Protein 2MPK (pdb70)

Organism: Saprolegnia monoica (NCBI:txid37553)

B-factor: mean 38.03, std 23.0, range [0.01, 75.44]

CATH classification: 1.20.58.80

Structure (mmCIF, N/CA/C/O backbone):
data_2MPK
#
_entry.id   2MPK
#
loop_
_atom_site.group_PDB
_atom_site.id
_atom_site.type_symbol
_atom_site.label_atom_id
_atom_site.label_alt_id
_atom_site.label_comp_id
_atom_site.label_asym_id
_atom_site.label_entity_id
_atom_site.label_seq_id
_atom_site.pdbx_PDB_ins_code
_atom_site.Cartn_x
_atom_site.Cartn_y
_atom_site.Cartn_z
_atom_site.occupancy
_atom_site.B_iso_or_equiv
_atom_site.auth_seq_id
_atom_site.auth_comp_id
_atom_site.auth_asym_id
_atom_site.auth_atom_id
_atom_site.pdbx_PDB_model_num
ATOM 1 N N . MET A 1 1 ? 1.329 0.000 0.000 1.00 0.00 1 MET A N 1
ATOM 2 C CA . MET A 1 1 ? 2.093 -0.001 -1.242 1.00 52.33 1 MET A CA 1
ATOM 3 C C . MET A 1 1 ? 2.008 -1.359 -1.932 1.00 10.31 1 MET A C 1
ATOM 4 O O . MET A 1 1 ? 1.662 -1.447 -3.109 1.00 64.22 1 MET A O 1
ATOM 18 N N . GLY A 1 2 ? 2.326 -2.415 -1.190 1.00 63.30 2 GLY A N 1
ATOM 19 C CA . GLY A 1 2 ? 2.280 -3.754 -1.748 1.00 31.33 2 GLY A CA 1
ATOM 20 C C . GLY A 1 2 ? 3.558 -4.124 -2.474 1.00 72.40 2 GLY A C 1
ATOM 21 O O . GLY A 1 2 ? 3.564 -4.284 -3.695 1.00 52.53 2 GLY A O 1
ATOM 25 N N . THR A 1 3 ? 4.646 -4.261 -1.722 1.00 51.33 3 THR A N 1
ATOM 26 C CA . THR A 1 3 ? 5.936 -4.611 -2.302 1.00 23.31 3 THR A CA 1
ATOM 27 C C . THR A 1 3 ? 6.836 -5.286 -1.273 1.00 2.21 3 THR A C 1
ATOM 28 O O . THR A 1 3 ? 6.754 -4.997 -0.079 1.00 4.42 3 THR A O 1
ATOM 39 N N . ILE A 1 4 ? 7.694 -6.185 -1.743 1.00 43.20 4 ILE A N 1
ATOM 40 C CA . ILE A 1 4 ? 8.611 -6.899 -0.863 1.00 12.43 4 ILE A CA 1
ATOM 41 C C . ILE A 1 4 ? 9.389 -5.931 0.023 1.00 54.24 4 ILE A C 1
ATOM 42 O O . ILE A 1 4 ? 9.585 -6.182 1.212 1.00 64.44 4 ILE A O 1
ATOM 58 N N . ASP A 1 5 ? 9.827 -4.823 -0.565 1.00 11.35 5 ASP A N 1
ATOM 59 C CA . ASP A 1 5 ? 10.581 -3.814 0.171 1.00 31.53 5 ASP A CA 1
ATOM 60 C C . ASP A 1 5 ? 9.831 -3.385 1.428 1.00 13.22 5 ASP A C 1
ATOM 61 O O . ASP A 1 5 ? 10.441 -3.009 2.429 1.00 11.03 5 ASP A O 1
ATOM 70 N N . ASP A 1 6 ? 8.505 -3.442 1.368 1.00 31.02 6 ASP A N 1
ATOM 71 C CA . ASP A 1 6 ? 7.671 -3.059 2.501 1.00 11.24 6 ASP A CA 1
ATOM 72 C C . ASP A 1 6 ? 7.907 -3.987 3.688 1.00 20.45 6 ASP A C 1
ATOM 73 O O . ASP A 1 6 ? 7.906 -3.552 4.839 1.00 30.15 6 ASP A O 1
ATOM 82 N N . ALA A 1 7 ? 8.108 -5.269 3.400 1.00 61.02 7 ALA A N 1
ATOM 83 C CA . ALA A 1 7 ? 8.346 -6.259 4.443 1.00 43.20 7 ALA A CA 1
ATOM 84 C C . ALA A 1 7 ? 9.614 -5.937 5.226 1.00 4.31 7 ALA A C 1
ATOM 85 O O . ALA A 1 7 ? 9.644 -6.048 6.452 1.00 43.01 7 ALA A O 1
ATOM 92 N N . PHE A 1 8 ? 10.661 -5.538 4.511 1.00 52.54 8 PHE A N 1
ATOM 93 C CA . PHE A 1 8 ? 11.933 -5.201 5.139 1.00 51.20 8 PHE A CA 1
ATOM 94 C C . PHE A 1 8 ? 11.830 -3.885 5.905 1.00 51.03 8 PHE A C 1
ATOM 95 O O . PHE A 1 8 ? 12.493 -3.694 6.924 1.00 65.01 8 PHE A O 1
ATOM 112 N N . ARG A 1 9 ? 10.994 -2.981 5.405 1.00 13.34 9 ARG A N 1
ATOM 113 C CA . ARG A 1 9 ? 10.805 -1.682 6.041 1.00 75.15 9 ARG A CA 1
ATOM 114 C C . ARG A 1 9 ? 9.918 -1.805 7.276 1.00 34.21 9 ARG A C 1
ATOM 115 O O . ARG A 1 9 ? 10.074 -1.058 8.241 1.00 31.34 9 ARG A O 1
ATOM 136 N N . ALA A 1 10 ? 8.986 -2.753 7.238 1.00 43.44 10 ALA A N 1
ATOM 137 C CA . ALA A 1 10 ? 8.076 -2.974 8.354 1.00 73.41 10 ALA A CA 1
ATOM 138 C C . ALA A 1 10 ? 8.777 -3.697 9.499 1.00 31.20 10 ALA A C 1
ATOM 139 O O . ALA A 1 10 ? 8.390 -3.561 10.660 1.00 24.33 10 ALA A O 1
ATOM 146 N N . ILE A 1 11 ? 9.808 -4.465 9.164 1.00 21.44 11 ILE A N 1
ATOM 147 C CA . ILE A 1 11 ? 10.563 -5.209 10.165 1.00 13.05 11 ILE A CA 1
ATOM 148 C C . ILE A 1 11 ? 10.998 -4.302 11.311 1.00 1.04 11 ILE A C 1
ATOM 149 O O . ILE A 1 11 ? 11.159 -4.752 12.445 1.00 21.40 11 ILE A O 1
ATOM 165 N N . GLU A 1 12 ? 11.185 -3.021 11.007 1.00 20.41 12 GLU A N 1
ATOM 166 C CA . GLU A 1 12 ? 11.601 -2.051 12.013 1.00 52.22 12 GLU A CA 1
ATOM 167 C C . GLU A 1 12 ? 10.553 -1.928 13.116 1.00 44.43 12 GLU A C 1
ATOM 168 O O . GLU A 1 12 ? 10.889 -1.813 14.295 1.00 73.52 12 GLU A O 1
ATOM 180 N N . ARG A 1 13 ? 9.284 -1.951 12.723 1.00 31.13 13 ARG A N 1
ATOM 181 C CA . ARG A 1 13 ? 8.187 -1.840 13.677 1.00 21.34 13 ARG A CA 1
ATOM 182 C C . ARG A 1 13 ? 8.113 -3.078 14.567 1.00 4.21 13 ARG A C 1
ATOM 183 O O . ARG A 1 13 ? 7.667 -3.006 15.711 1.00 14.25 13 ARG A O 1
ATOM 204 N N . ALA A 1 14 ? 8.554 -4.212 14.032 1.00 4.35 14 ALA A N 1
ATOM 205 C CA . ALA A 1 14 ? 8.540 -5.464 14.778 1.00 72.20 14 ALA A CA 1
ATOM 206 C C . ALA A 1 14 ? 9.509 -5.414 15.954 1.00 32.23 14 ALA A C 1
ATOM 207 O O . ALA A 1 14 ? 9.143 -5.734 17.086 1.00 61.13 14 ALA A O 1
ATOM 214 N N . ILE A 1 15 ? 10.745 -5.012 15.680 1.00 41.13 15 ILE A N 1
ATOM 215 C CA . ILE A 1 15 ? 11.766 -4.920 16.716 1.00 31.11 15 ILE A CA 1
ATOM 216 C C . ILE A 1 15 ? 11.539 -3.702 17.605 1.00 40.11 15 ILE A C 1
ATOM 217 O O . ILE A 1 15 ? 11.781 -3.748 18.811 1.00 70.24 15 ILE A O 1
ATOM 233 N N . GLN A 1 16 ? 11.071 -2.614 17.001 1.00 65.33 16 GLN A N 1
ATOM 234 C CA . GLN A 1 16 ? 10.811 -1.384 17.738 1.00 13.22 16 GLN A CA 1
ATOM 235 C C . GLN A 1 16 ? 9.716 -1.595 18.779 1.00 50.41 16 GLN A C 1
ATOM 236 O O . GLN A 1 16 ? 9.634 -0.862 19.765 1.00 72.35 16 GLN A O 1
ATOM 250 N N . ALA A 1 17 ? 8.877 -2.600 18.552 1.00 13.15 17 ALA A N 1
ATOM 251 C CA . ALA A 1 17 ? 7.788 -2.908 19.471 1.00 10.14 17 ALA A CA 1
ATOM 252 C C . ALA A 1 17 ? 8.321 -3.259 20.856 1.00 1.02 17 ALA A C 1
ATOM 253 O O . ALA A 1 17 ? 7.940 -2.645 21.852 1.00 54.43 17 ALA A O 1
ATOM 260 N N . GLU A 1 18 ? 9.204 -4.251 20.911 1.00 23.03 18 GLU A N 1
ATOM 261 C CA . GLU A 1 18 ? 9.788 -4.684 22.176 1.00 51.04 18 GLU A CA 1
ATOM 262 C C . GLU A 1 18 ? 8.706 -5.165 23.138 1.00 72.53 18 GLU A C 1
ATOM 263 O O . GLU A 1 18 ? 8.600 -4.680 24.263 1.00 4.11 18 GLU A O 1
ATOM 275 N N . ASN A 1 19 ? 7.903 -6.123 22.685 1.00 24.50 19 ASN A N 1
ATOM 276 C CA . ASN A 1 19 ? 6.828 -6.671 23.505 1.00 42.55 19 ASN A CA 1
ATOM 277 C C . ASN A 1 19 ? 6.372 -8.024 22.970 1.00 75.44 19 ASN A C 1
ATOM 278 O O . ASN A 1 19 ? 6.841 -8.481 21.928 1.00 24.43 19 ASN A O 1
ATOM 289 N N . GLU A 1 20 ? 5.452 -8.660 23.690 1.00 43.21 20 GLU A N 1
ATOM 290 C CA . GLU A 1 20 ? 4.933 -9.961 23.287 1.00 33.42 20 GLU A CA 1
ATOM 291 C C . GLU A 1 20 ? 3.451 -9.870 22.933 1.00 43.34 20 GLU A C 1
ATOM 292 O O . GLU A 1 20 ? 2.599 -9.733 23.809 1.00 22.54 20 GLU A O 1
ATOM 304 N N . GLY A 1 21 ? 3.153 -9.945 21.639 1.00 34.00 21 GLY A N 1
ATOM 305 C CA . GLY A 1 21 ? 1.775 -9.868 21.190 1.00 34.13 21 GLY A CA 1
ATOM 306 C C . GLY A 1 21 ? 1.597 -10.378 19.774 1.00 72.20 21 GLY A C 1
ATOM 307 O O . GLY A 1 21 ? 2.199 -11.380 19.388 1.00 72.32 21 GLY A O 1
ATOM 311 N N . ARG A 1 22 ? 0.767 -9.689 18.998 1.00 11.42 22 ARG A N 1
ATOM 312 C CA . ARG A 1 22 ? 0.509 -10.080 17.617 1.00 3.55 22 ARG A CA 1
ATOM 313 C C . ARG A 1 22 ? 1.803 -10.104 16.809 1.00 61.01 22 ARG A C 1
ATOM 314 O O . ARG A 1 22 ? 1.877 -10.738 15.756 1.00 22.11 22 ARG A O 1
ATOM 335 N N . TYR A 1 23 ? 2.820 -9.410 17.308 1.00 55.41 23 TYR A N 1
ATOM 336 C CA . TYR A 1 23 ? 4.109 -9.349 16.631 1.00 64.12 23 TYR A CA 1
ATOM 337 C C . TYR A 1 23 ? 4.581 -10.744 16.232 1.00 24.13 23 TYR A C 1
ATOM 338 O O . TYR A 1 23 ? 5.309 -10.909 15.253 1.00 25.13 23 TYR A O 1
ATOM 356 N N . ARG A 1 24 ? 4.161 -11.745 16.998 1.00 35.32 24 ARG A N 1
ATOM 357 C CA . ARG A 1 24 ? 4.540 -13.127 16.727 1.00 53.44 24 ARG A CA 1
ATOM 358 C C . ARG A 1 24 ? 3.923 -13.612 15.418 1.00 22.40 24 ARG A C 1
ATOM 359 O O . ARG A 1 24 ? 4.595 -14.239 14.600 1.00 45.34 24 ARG A O 1
ATOM 380 N N . GLU A 1 25 ? 2.640 -13.319 15.229 1.00 24.03 25 GLU A N 1
ATOM 381 C CA . GLU A 1 25 ? 1.934 -13.728 14.021 1.00 51.51 25 GLU A CA 1
ATOM 382 C C . GLU A 1 25 ? 2.307 -12.831 12.843 1.00 30.53 25 GLU A C 1
ATOM 383 O O . GLU A 1 25 ? 2.167 -13.221 11.685 1.00 70.15 25 GLU A O 1
ATOM 395 N N . ALA A 1 26 ? 2.782 -11.629 13.150 1.00 50.31 26 ALA A N 1
ATOM 396 C CA . ALA A 1 26 ? 3.177 -10.678 12.118 1.00 14.53 26 ALA A CA 1
ATOM 397 C C . ALA A 1 26 ? 4.342 -11.214 11.294 1.00 4.53 26 ALA A C 1
ATOM 398 O O . ALA A 1 26 ? 4.421 -10.982 10.087 1.00 31.30 26 ALA A O 1
ATOM 405 N N . LEU A 1 27 ? 5.247 -11.930 11.953 1.00 15.34 27 LEU A N 1
ATOM 406 C CA . LEU A 1 27 ? 6.410 -12.499 11.281 1.00 12.55 27 LEU A CA 1
ATOM 407 C C . LEU A 1 27 ? 5.985 -13.407 10.133 1.00 74.44 27 LEU A C 1
ATOM 408 O O . LEU A 1 27 ? 6.635 -13.451 9.088 1.00 74.31 27 LEU A O 1
ATOM 424 N N . LYS A 1 28 ? 4.888 -14.131 10.332 1.00 51.40 28 LYS A N 1
ATOM 425 C CA . LYS A 1 28 ? 4.372 -15.036 9.312 1.00 24.54 28 LYS A CA 1
ATOM 426 C C . LYS A 1 28 ? 4.231 -14.323 7.972 1.00 44.14 28 LYS A C 1
ATOM 427 O O . LYS A 1 28 ? 4.464 -14.912 6.916 1.00 61.42 28 LYS A O 1
ATOM 446 N N . HIS A 1 29 ? 3.850 -13.050 8.021 1.00 64.32 29 HIS A N 1
ATOM 447 C CA . HIS A 1 29 ? 3.681 -12.256 6.809 1.00 13.34 29 HIS A CA 1
ATOM 448 C C . HIS A 1 29 ? 5.002 -12.120 6.059 1.00 4.23 29 HIS A C 1
ATOM 449 O O . HIS A 1 29 ? 5.037 -12.164 4.829 1.00 23.24 29 HIS A O 1
ATOM 463 N N . PHE A 1 30 ? 6.088 -11.953 6.808 1.00 74.20 30 PHE A N 1
ATOM 464 C CA . PHE A 1 30 ? 7.411 -11.809 6.214 1.00 45.12 30 PHE A CA 1
ATOM 465 C C . PHE A 1 30 ? 7.858 -13.112 5.558 1.00 25.33 30 PHE A C 1
ATOM 466 O O . PHE A 1 30 ? 8.414 -13.109 4.459 1.00 75.34 30 PHE A O 1
ATOM 483 N N . LEU A 1 31 ? 7.613 -14.225 6.241 1.00 23.11 31 LEU A N 1
ATOM 484 C CA . LEU A 1 31 ? 7.990 -15.537 5.727 1.00 65.23 31 LEU A CA 1
ATOM 485 C C . LEU A 1 31 ? 7.328 -15.805 4.379 1.00 15.13 31 LEU A C 1
ATOM 486 O O . LEU A 1 31 ? 7.875 -16.517 3.537 1.00 4.43 31 LEU A O 1
ATOM 502 N N . ASP A 1 32 ? 6.147 -15.229 4.182 1.00 41.31 32 ASP A N 1
ATOM 503 C CA . ASP A 1 32 ? 5.410 -15.402 2.935 1.00 25.23 32 ASP A CA 1
ATOM 504 C C . ASP A 1 32 ? 6.171 -14.786 1.765 1.00 74.43 32 ASP A C 1
ATOM 505 O O . ASP A 1 32 ? 6.188 -15.337 0.665 1.00 42.45 32 ASP A O 1
ATOM 514 N N . GLY A 1 33 ? 6.797 -13.640 2.010 1.00 4.41 33 GLY A N 1
ATOM 515 C CA . GLY A 1 33 ? 7.549 -12.967 0.967 1.00 63.33 33 GLY A CA 1
ATOM 516 C C . GLY A 1 33 ? 8.766 -13.758 0.528 1.00 41.40 33 GLY A C 1
ATOM 517 O O . GLY A 1 33 ? 9.228 -13.622 -0.604 1.00 73.43 33 GLY A O 1
ATOM 521 N N . GLY A 1 34 ? 9.289 -14.585 1.428 1.00 33.21 34 GLY A N 1
ATOM 522 C CA . GLY A 1 34 ? 10.456 -15.387 1.109 1.00 11.54 34 GLY A CA 1
ATOM 523 C C . GLY A 1 34 ? 10.249 -16.249 -0.120 1.00 31.34 34 GLY A C 1
ATOM 524 O O . GLY A 1 34 ? 11.200 -16.557 -0.837 1.00 4.52 34 GLY A O 1
ATOM 528 N N . GLU A 1 35 ? 9.002 -16.642 -0.362 1.00 62.10 35 GLU A N 1
ATOM 529 C CA . GLU A 1 35 ? 8.675 -17.477 -1.512 1.00 21.12 35 GLU A CA 1
ATOM 530 C C . GLU A 1 35 ? 8.737 -16.670 -2.805 1.00 70.05 35 GLU A C 1
ATOM 531 O O . GLU A 1 35 ? 8.815 -17.233 -3.897 1.00 41.31 35 GLU A O 1
ATOM 543 N N . MET A 1 36 ? 8.701 -15.348 -2.674 1.00 32.15 36 MET A N 1
ATOM 544 C CA . MET A 1 36 ? 8.753 -14.463 -3.832 1.00 24.25 36 MET A CA 1
ATOM 545 C C . MET A 1 36 ? 10.140 -14.482 -4.468 1.00 13.04 36 MET A C 1
ATOM 546 O O . MET A 1 36 ? 10.273 -14.396 -5.689 1.00 25.14 36 MET A O 1
ATOM 560 N N . ILE A 1 37 ? 11.167 -14.594 -3.633 1.00 23.42 37 ILE A N 1
ATOM 561 C CA . ILE A 1 37 ? 12.543 -14.625 -4.115 1.00 34.03 37 ILE A CA 1
ATOM 562 C C . ILE A 1 37 ? 12.913 -16.011 -4.633 1.00 54.41 37 ILE A C 1
ATOM 563 O O . ILE A 1 37 ? 13.794 -16.153 -5.480 1.00 62.35 37 ILE A O 1
ATOM 579 N N . VAL A 1 38 ? 12.232 -17.030 -4.119 1.00 75.04 38 VAL A N 1
ATOM 580 C CA . VAL A 1 38 ? 12.486 -18.405 -4.532 1.00 41.03 38 VAL A CA 1
ATOM 581 C C . VAL A 1 38 ? 11.904 -18.681 -5.914 1.00 51.41 38 VAL A C 1
ATOM 582 O O . VAL A 1 38 ? 12.589 -19.197 -6.798 1.00 31.24 38 VAL A O 1
ATOM 595 N N . THR A 1 39 ? 10.634 -18.332 -6.095 1.00 52.05 39 THR A N 1
ATOM 596 C CA . THR A 1 39 ? 9.958 -18.542 -7.370 1.00 21.05 39 THR A CA 1
ATOM 597 C C . THR A 1 39 ? 10.786 -17.998 -8.528 1.00 5.34 39 THR A C 1
ATOM 598 O O . THR A 1 39 ? 10.821 -18.585 -9.609 1.00 13.15 39 THR A O 1
ATOM 609 N N . ALA A 1 40 ? 11.454 -16.872 -8.294 1.00 74.21 40 ALA A N 1
ATOM 610 C CA . ALA A 1 40 ? 12.284 -16.250 -9.318 1.00 24.34 40 ALA A CA 1
ATOM 611 C C . ALA A 1 40 ? 13.476 -17.134 -9.669 1.00 61.44 40 ALA A C 1
ATOM 612 O O . ALA A 1 40 ? 13.876 -17.221 -10.830 1.00 52.41 40 ALA A O 1
ATOM 619 N N . ALA A 1 41 ? 14.040 -17.789 -8.659 1.00 72.15 41 ALA A N 1
ATOM 620 C CA . ALA A 1 41 ? 15.185 -18.668 -8.863 1.00 10.41 41 ALA A CA 1
ATOM 621 C C . ALA A 1 41 ? 14.762 -19.980 -9.515 1.00 15.45 41 ALA A C 1
ATOM 622 O O . ALA A 1 41 ? 15.440 -20.487 -10.407 1.00 3.14 41 ALA A O 1
ATOM 629 N N . GLU A 1 42 ? 13.636 -20.524 -9.062 1.00 41.30 42 GLU A N 1
ATOM 630 C CA . GLU A 1 42 ? 13.124 -21.778 -9.601 1.00 62.12 42 GLU A CA 1
ATOM 631 C C . GLU A 1 42 ? 12.791 -21.637 -11.084 1.00 22.43 42 GLU A C 1
ATOM 632 O O . GLU A 1 42 ? 13.224 -22.443 -11.908 1.00 41.45 42 GLU A O 1
ATOM 644 N N . LYS A 1 43 ? 12.018 -20.609 -11.415 1.00 43.24 43 LYS A N 1
ATOM 645 C CA . LYS A 1 43 ? 11.626 -20.360 -12.798 1.00 4.04 43 LYS A CA 1
ATOM 646 C C . LYS A 1 43 ? 12.853 -20.189 -13.689 1.00 34.05 43 LYS A C 1
ATOM 647 O O . LYS A 1 43 ? 12.786 -20.403 -14.898 1.00 71.14 43 LYS A O 1
ATOM 666 N N . GLU A 1 44 ? 13.971 -19.804 -13.081 1.00 53.44 44 GLU A N 1
ATOM 667 C CA . GLU A 1 44 ? 15.211 -19.605 -13.821 1.00 65.22 44 GLU A CA 1
ATOM 668 C C . GLU A 1 44 ? 16.185 -20.753 -13.570 1.00 35.45 44 GLU A C 1
ATOM 669 O O . GLU A 1 44 ? 15.822 -21.770 -12.979 1.00 32.13 44 GLU A O 1
ATOM 681 N N . ALA A 1 45 ? 17.422 -20.583 -14.023 1.00 50.31 45 ALA A N 1
ATOM 682 C CA . ALA A 1 45 ? 18.448 -21.603 -13.846 1.00 51.14 45 ALA A CA 1
ATOM 683 C C . ALA A 1 45 ? 19.827 -21.063 -14.208 1.00 43.22 45 ALA A C 1
ATOM 684 O O . ALA A 1 45 ? 20.728 -21.024 -13.370 1.00 44.55 45 ALA A O 1
ATOM 691 N N . SER A 1 46 ? 19.985 -20.648 -15.461 1.00 65.11 46 SER A N 1
ATOM 692 C CA . SER A 1 46 ? 21.257 -20.114 -15.935 1.00 21.41 46 SER A CA 1
ATOM 693 C C . SER A 1 46 ? 21.406 -18.645 -15.551 1.00 63.24 46 SER A C 1
ATOM 694 O O . SER A 1 46 ? 21.599 -17.786 -16.411 1.00 4.33 46 SER A O 1
ATOM 702 N N . GLN A 1 47 ? 21.315 -18.366 -14.255 1.00 60.41 47 GLN A N 1
ATOM 703 C CA . GLN A 1 47 ? 21.439 -17.001 -13.757 1.00 70.53 47 GLN A CA 1
ATOM 704 C C . GLN A 1 47 ? 22.368 -16.945 -12.549 1.00 71.01 47 GLN A C 1
ATOM 705 O O . GLN A 1 47 ? 22.215 -17.712 -11.598 1.00 54.20 47 GLN A O 1
ATOM 719 N N . LYS A 1 48 ? 23.332 -16.032 -12.593 1.00 24.23 48 LYS A N 1
ATOM 720 C CA . LYS A 1 48 ? 24.287 -15.874 -11.502 1.00 13.13 48 LYS A CA 1
ATOM 721 C C . LYS A 1 48 ? 23.600 -15.331 -10.253 1.00 10.23 48 LYS A C 1
ATOM 722 O O . LYS A 1 48 ? 23.952 -15.695 -9.131 1.00 12.14 48 LYS A O 1
ATOM 741 N N . VAL A 1 49 ? 22.617 -14.459 -10.455 1.00 4.41 49 VAL A N 1
ATOM 742 C CA . VAL A 1 49 ? 21.879 -13.867 -9.345 1.00 64.50 49 VAL A CA 1
ATOM 743 C C . VAL A 1 49 ? 20.939 -14.884 -8.707 1.00 51.32 49 VAL A C 1
ATOM 744 O O . VAL A 1 49 ? 20.670 -14.828 -7.507 1.00 62.21 49 VAL A O 1
ATOM 757 N N . ARG A 1 50 ? 20.442 -15.812 -9.518 1.00 54.11 50 ARG A N 1
ATOM 758 C CA . ARG A 1 50 ? 19.530 -16.841 -9.033 1.00 60.11 50 ARG A CA 1
ATOM 759 C C . ARG A 1 50 ? 20.096 -17.529 -7.795 1.00 24.34 50 ARG A C 1
ATOM 760 O O . ARG A 1 50 ? 19.353 -17.922 -6.896 1.00 43.51 50 ARG A O 1
ATOM 781 N N . ASN A 1 51 ? 21.417 -17.673 -7.755 1.00 41.45 51 ASN A N 1
ATOM 782 C CA . ASN A 1 51 ? 22.083 -18.314 -6.628 1.00 22.40 51 ASN A CA 1
ATOM 783 C C . ASN A 1 51 ? 22.046 -17.420 -5.393 1.00 12.42 51 ASN A C 1
ATOM 784 O O . ASN A 1 51 ? 21.927 -17.903 -4.266 1.00 3.31 51 ASN A O 1
ATOM 795 N N . LEU A 1 52 ? 22.147 -16.113 -5.612 1.00 61.43 52 LEU A N 1
ATOM 796 C CA . LEU A 1 52 ? 22.124 -15.150 -4.517 1.00 42.45 52 LEU A CA 1
ATOM 797 C C . LEU A 1 52 ? 20.700 -14.925 -4.020 1.00 0.43 52 LEU A C 1
ATOM 798 O O . LEU A 1 52 ? 20.474 -14.705 -2.829 1.00 25.32 52 LEU A O 1
ATOM 814 N N . LEU A 1 53 ? 19.742 -14.982 -4.938 1.00 71.51 53 LEU A N 1
ATOM 815 C CA . LEU A 1 53 ? 18.338 -14.787 -4.593 1.00 21.45 53 LEU A CA 1
ATOM 816 C C . LEU A 1 53 ? 17.876 -15.833 -3.582 1.00 54.44 53 LEU A C 1
ATOM 817 O O . LEU A 1 53 ? 17.136 -15.523 -2.647 1.00 72.34 53 LEU A O 1
ATOM 833 N N . LEU A 1 54 ? 18.318 -17.070 -3.775 1.00 74.35 54 LEU A N 1
ATOM 834 C CA . LEU A 1 54 ? 17.951 -18.162 -2.880 1.00 21.02 54 LEU A CA 1
ATOM 835 C C . LEU A 1 54 ? 18.737 -18.083 -1.575 1.00 12.22 54 LEU A C 1
ATOM 836 O O . LEU A 1 54 ? 18.160 -18.122 -0.487 1.00 62.24 54 LEU A O 1
ATOM 852 N N . HIS A 1 55 ? 20.056 -17.969 -1.690 1.00 42.23 55 HIS A N 1
ATOM 853 C CA . HIS A 1 55 ? 20.921 -17.881 -0.519 1.00 43.13 55 HIS A CA 1
ATOM 854 C C . HIS A 1 55 ? 20.505 -16.719 0.378 1.00 73.40 55 HIS A C 1
ATOM 855 O O . HIS A 1 55 ? 20.398 -16.868 1.595 1.00 23.55 55 HIS A O 1
ATOM 869 N N . LYS A 1 56 ? 20.271 -15.562 -0.231 1.00 52.12 56 LYS A N 1
ATOM 870 C CA . LYS A 1 56 ? 19.865 -14.374 0.511 1.00 24.32 56 LYS A CA 1
ATOM 871 C C . LYS A 1 56 ? 18.439 -14.519 1.033 1.00 24.31 56 LYS A C 1
ATOM 872 O O . LYS A 1 56 ? 18.089 -13.962 2.072 1.00 13.41 56 LYS A O 1
ATOM 891 N N . GLY A 1 57 ? 17.621 -15.273 0.305 1.00 22.52 57 GLY A N 1
ATOM 892 C CA . GLY A 1 57 ? 16.243 -15.479 0.712 1.00 64.02 57 GLY A CA 1
ATOM 893 C C . GLY A 1 57 ? 16.128 -16.343 1.952 1.00 14.31 57 GLY A C 1
ATOM 894 O O . GLY A 1 57 ? 15.454 -15.974 2.915 1.00 42.25 57 GLY A O 1
ATOM 898 N N . LYS A 1 58 ? 16.785 -17.497 1.930 1.00 34.44 58 LYS A N 1
ATOM 899 C CA . LYS A 1 58 ? 16.753 -18.418 3.061 1.00 11.40 58 LYS A CA 1
ATOM 900 C C . LYS A 1 58 ? 17.412 -17.795 4.288 1.00 65.44 58 LYS A C 1
ATOM 901 O O . LYS A 1 58 ? 17.126 -18.182 5.420 1.00 23.31 58 LYS A O 1
ATOM 920 N N . GLU A 1 59 ? 18.295 -16.829 4.053 1.00 31.14 59 GLU A N 1
ATOM 921 C CA . GLU A 1 59 ? 18.994 -16.154 5.141 1.00 53.35 59 GLU A CA 1
ATOM 922 C C . GLU A 1 59 ? 18.100 -15.101 5.790 1.00 4.23 59 GLU A C 1
ATOM 923 O O . GLU A 1 59 ? 17.794 -15.179 6.980 1.00 2.12 59 GLU A O 1
ATOM 935 N N . VAL A 1 60 ? 17.686 -14.116 5.000 1.00 11.51 60 VAL A N 1
ATOM 936 C CA . VAL A 1 60 ? 16.828 -13.047 5.497 1.00 54.21 60 VAL A CA 1
ATOM 937 C C . VAL A 1 60 ? 15.612 -13.611 6.224 1.00 61.13 60 VAL A C 1
ATOM 938 O O . VAL A 1 60 ? 15.093 -12.998 7.158 1.00 43.04 60 VAL A O 1
ATOM 951 N N . LEU A 1 61 ? 15.162 -14.783 5.790 1.00 70.21 61 LEU A N 1
ATOM 952 C CA . LEU A 1 61 ? 14.006 -15.432 6.400 1.00 65.34 61 LEU A CA 1
ATOM 953 C C . LEU A 1 61 ? 14.316 -15.865 7.829 1.00 23.01 61 LEU A C 1
ATOM 954 O O . LEU A 1 61 ? 13.486 -15.718 8.725 1.00 22.14 61 LEU A O 1
ATOM 970 N N . GLU A 1 62 ? 15.517 -16.397 8.034 1.00 44.12 62 GLU A N 1
ATOM 971 C CA . GLU A 1 62 ? 15.937 -16.849 9.355 1.00 34.31 62 GLU A CA 1
ATOM 972 C C . GLU A 1 62 ? 16.430 -15.678 10.200 1.00 61.30 62 GLU A C 1
ATOM 973 O O . GLU A 1 62 ? 16.355 -15.710 11.428 1.00 35.22 62 GLU A O 1
ATOM 985 N N . TRP A 1 63 ? 16.935 -14.647 9.533 1.00 63.12 63 TRP A N 1
ATOM 986 C CA . TRP A 1 63 ? 17.442 -13.466 10.222 1.00 41.42 63 TRP A CA 1
ATOM 987 C C . TRP A 1 63 ? 16.296 -12.591 10.717 1.00 12.05 63 TRP A C 1
ATOM 988 O O . TRP A 1 63 ? 16.283 -12.165 11.872 1.00 51.53 63 TRP A O 1
ATOM 1009 N N . ALA A 1 64 ? 15.335 -12.328 9.838 1.00 51.30 64 ALA A N 1
ATOM 1010 C CA . ALA A 1 64 ? 14.183 -11.506 10.188 1.00 43.50 64 ALA A CA 1
ATOM 1011 C C . ALA A 1 64 ? 13.499 -12.027 11.447 1.00 3.54 64 ALA A C 1
ATOM 1012 O O . ALA A 1 64 ? 12.961 -11.252 12.238 1.00 44.34 64 ALA A O 1
ATOM 1019 N N . GLU A 1 65 ? 13.524 -13.344 11.627 1.00 54.51 65 GLU A N 1
ATOM 1020 C CA . GLU A 1 65 ? 12.904 -13.967 12.790 1.00 12.23 65 GLU A CA 1
ATOM 1021 C C . GLU A 1 65 ? 13.773 -13.786 14.032 1.00 74.22 65 GLU A C 1
ATOM 1022 O O . GLU A 1 65 ? 13.270 -13.750 15.155 1.00 33.14 65 GLU A O 1
ATOM 1034 N N . HIS A 1 66 ? 15.080 -13.674 13.821 1.00 42.14 66 HIS A N 1
ATOM 1035 C CA . HIS A 1 66 ? 16.020 -13.497 14.922 1.00 60.20 66 HIS A CA 1
ATOM 1036 C C . HIS A 1 66 ? 15.786 -12.165 15.627 1.00 1.42 66 HIS A C 1
ATOM 1037 O O . HIS A 1 66 ? 15.607 -12.118 16.845 1.00 2.20 66 HIS A O 1
ATOM 1051 N N . LEU A 1 67 ? 15.789 -11.084 14.855 1.00 5.31 67 LEU A N 1
ATOM 1052 C CA . LEU A 1 67 ? 15.578 -9.749 15.406 1.00 63.42 67 LEU A CA 1
ATOM 1053 C C . LEU A 1 67 ? 14.134 -9.572 15.864 1.00 43.41 67 LEU A C 1
ATOM 1054 O O . LEU A 1 67 ? 13.867 -8.897 16.858 1.00 74.23 67 LEU A O 1
ATOM 1070 N N . ALA A 1 68 ? 13.208 -10.183 15.133 1.00 33.13 68 ALA A N 1
ATOM 1071 C CA . ALA A 1 68 ? 11.791 -10.096 15.467 1.00 5.01 68 ALA A CA 1
ATOM 1072 C C . ALA A 1 68 ? 11.510 -10.715 16.832 1.00 0.31 68 ALA A C 1
ATOM 1073 O O . ALA A 1 68 ? 10.643 -10.246 17.568 1.00 33.25 68 ALA A O 1
ATOM 1080 N N . GLU A 1 69 ? 12.248 -11.77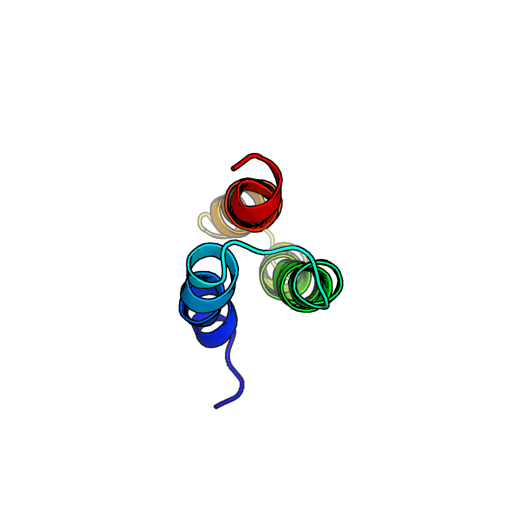0 17.162 1.00 4.32 69 GLU A N 1
ATOM 1081 C CA . GLU A 1 69 ? 12.076 -12.453 18.439 1.00 52.31 69 GLU A CA 1
ATOM 1082 C C . GLU A 1 69 ? 12.809 -11.714 19.555 1.00 42.13 69 GLU A C 1
ATOM 1083 O O . GLU A 1 69 ? 12.485 -11.867 20.732 1.00 32.03 69 GLU A O 1
ATOM 1095 N N . TRP A 1 70 ? 13.799 -10.914 19.175 1.00 12.21 70 TRP A N 1
ATOM 1096 C CA . TRP A 1 70 ? 14.579 -10.151 20.143 1.00 22.52 70 TRP A CA 1
ATOM 1097 C C . TRP A 1 70 ? 13.671 -9.489 21.174 1.00 63.33 70 TRP A C 1
ATOM 1098 O O . TRP A 1 70 ? 14.019 -9.396 22.351 1.00 33.54 70 TRP A O 1
ATOM 1119 N N . ILE A 1 71 ? 12.508 -9.031 20.724 1.00 42.04 71 ILE A N 1
ATOM 1120 C CA . ILE A 1 71 ? 11.551 -8.379 21.608 1.00 12.32 71 ILE A CA 1
ATOM 1121 C C . ILE A 1 71 ? 11.291 -9.220 22.853 1.00 21.12 71 ILE A C 1
ATOM 1122 O O . ILE A 1 71 ? 11.255 -8.702 23.970 1.00 54.40 71 ILE A O 1
ATOM 1138 N N . LEU A 1 72 ? 11.113 -10.521 22.654 1.00 33.44 72 LEU A N 1
ATOM 1139 C CA . LEU A 1 72 ? 10.858 -11.437 23.761 1.00 2.34 72 LEU A CA 1
ATOM 1140 C C . LEU A 1 72 ? 12.124 -11.666 24.580 1.00 24.23 72 LEU A C 1
ATOM 1141 O O . LEU A 1 72 ? 12.080 -11.713 25.809 1.00 12.21 72 LEU A O 1
ATOM 1157 N N . GLU A 1 73 ? 13.252 -11.807 23.890 1.00 1.44 73 GLU A N 1
ATOM 1158 C CA . GLU A 1 73 ? 14.531 -12.030 24.555 1.00 53.41 73 GLU A CA 1
ATOM 1159 C C . GLU A 1 73 ? 14.832 -10.909 25.546 1.00 53.44 73 GLU A C 1
ATOM 1160 O O . GLU A 1 73 ? 15.495 -11.124 26.561 1.00 53.41 73 GLU A O 1
ATOM 1172 N N . HIS A 1 74 ? 14.340 -9.711 25.243 1.00 61.32 74 HIS A N 1
ATOM 1173 C CA . HIS A 1 74 ? 14.556 -8.556 26.106 1.00 0.40 74 HIS A CA 1
ATOM 1174 C C . HIS A 1 74 ? 14.142 -8.865 27.542 1.00 53.35 74 HIS A C 1
ATOM 1175 O O . HIS A 1 74 ? 14.487 -8.132 28.469 1.00 51.52 74 HIS A O 1
ATOM 1189 N N . MET A 1 1 ? 3.655 -0.951 -3.406 1.00 31.05 1 MET A N 2
ATOM 1190 C CA . MET A 1 1 ? 3.472 -2.234 -2.738 1.00 33.44 1 MET A CA 2
ATOM 1191 C C . MET A 1 1 ? 3.663 -3.389 -3.716 1.00 53.22 1 MET A C 2
ATOM 1192 O O . MET A 1 1 ? 2.827 -3.620 -4.589 1.00 33.44 1 MET A O 2
ATOM 1206 N N . GLY A 1 2 ? 4.769 -4.110 -3.565 1.00 63.31 2 GLY A N 2
ATOM 1207 C CA . GLY A 1 2 ? 5.050 -5.231 -4.443 1.00 34.30 2 GLY A CA 2
ATOM 1208 C C . GLY A 1 2 ? 6.536 -5.450 -4.647 1.00 75.25 2 GLY A C 2
ATOM 1209 O O . GLY A 1 2 ? 6.991 -5.668 -5.771 1.00 14.10 2 GLY A O 2
ATOM 1213 N N . THR A 1 3 ? 7.296 -5.391 -3.559 1.00 23.12 3 THR A N 2
ATOM 1214 C CA . THR A 1 3 ? 8.740 -5.582 -3.624 1.00 13.52 3 THR A CA 2
ATOM 1215 C C . THR A 1 3 ? 9.292 -6.060 -2.286 1.00 30.10 3 THR A C 2
ATOM 1216 O O . THR A 1 3 ? 8.742 -5.748 -1.229 1.00 52.05 3 THR A O 2
ATOM 1227 N N . ILE A 1 4 ? 10.382 -6.818 -2.338 1.00 71.33 4 ILE A N 2
ATOM 1228 C CA . ILE A 1 4 ? 11.009 -7.338 -1.129 1.00 70.15 4 ILE A CA 2
ATOM 1229 C C . ILE A 1 4 ? 11.273 -6.222 -0.124 1.00 64.41 4 ILE A C 2
ATOM 1230 O O . ILE A 1 4 ? 11.158 -6.422 1.085 1.00 34.32 4 ILE A O 2
ATOM 1246 N N . ASP A 1 5 ? 11.627 -5.047 -0.632 1.00 63.34 5 ASP A N 2
ATOM 1247 C CA . ASP A 1 5 ? 11.905 -3.898 0.221 1.00 44.33 5 ASP A CA 2
ATOM 1248 C C . ASP A 1 5 ? 10.726 -3.608 1.144 1.00 52.15 5 ASP A C 2
ATOM 1249 O O . ASP A 1 5 ? 10.902 -3.103 2.252 1.00 11.24 5 ASP A O 2
ATOM 1258 N N . ASP A 1 6 ? 9.524 -3.930 0.678 1.00 41.32 6 ASP A N 2
ATOM 1259 C CA . ASP A 1 6 ? 8.315 -3.704 1.461 1.00 11.11 6 ASP A CA 2
ATOM 1260 C C . ASP A 1 6 ? 8.325 -4.548 2.732 1.00 41.02 6 ASP A C 2
ATOM 1261 O O . ASP A 1 6 ? 7.660 -4.218 3.713 1.00 4.34 6 ASP A O 2
ATOM 1270 N N . ALA A 1 7 ? 9.083 -5.639 2.705 1.00 31.40 7 ALA A N 2
ATOM 1271 C CA . ALA A 1 7 ? 9.180 -6.530 3.855 1.00 62.24 7 ALA A CA 2
ATOM 1272 C C . ALA A 1 7 ? 10.097 -5.947 4.925 1.00 63.54 7 ALA A C 2
ATOM 1273 O O . ALA A 1 7 ? 9.696 -5.779 6.076 1.00 33.42 7 ALA A O 2
ATOM 1280 N N . PHE A 1 8 ? 11.331 -5.642 4.537 1.00 1.51 8 PHE A N 2
ATOM 1281 C CA . PHE A 1 8 ? 12.306 -5.079 5.464 1.00 1.01 8 PHE A CA 2
ATOM 1282 C C . PHE A 1 8 ? 11.725 -3.875 6.200 1.00 22.00 8 PHE A C 2
ATOM 1283 O O . PHE A 1 8 ? 11.838 -3.767 7.421 1.00 5.41 8 PHE A O 2
ATOM 1300 N N . ARG A 1 9 ? 11.104 -2.973 5.448 1.00 52.32 9 ARG A N 2
ATOM 1301 C CA . ARG A 1 9 ? 10.507 -1.776 6.027 1.00 14.43 9 ARG A CA 2
ATOM 1302 C C . ARG A 1 9 ? 9.423 -2.143 7.037 1.00 52.23 9 ARG A C 2
ATOM 1303 O O . ARG A 1 9 ? 9.250 -1.466 8.050 1.00 74.21 9 ARG A O 2
ATOM 1324 N N . ALA A 1 10 ? 8.696 -3.218 6.752 1.00 71.23 10 ALA A N 2
ATOM 1325 C CA . ALA A 1 10 ? 7.630 -3.676 7.635 1.00 64.02 10 ALA A CA 2
ATOM 1326 C C . ALA A 1 10 ? 8.199 -4.283 8.913 1.00 63.23 10 ALA A C 2
ATOM 1327 O O . ALA A 1 10 ? 7.562 -4.245 9.966 1.00 64.31 10 ALA A O 2
ATOM 1334 N N . ILE A 1 11 ? 9.400 -4.843 8.813 1.00 43.25 11 ILE A N 2
ATOM 1335 C CA . ILE A 1 11 ? 10.054 -5.458 9.961 1.00 2.40 11 ILE A CA 2
ATOM 1336 C C . ILE A 1 11 ? 10.321 -4.431 11.057 1.00 52.25 11 ILE A C 2
ATOM 1337 O O . ILE A 1 11 ? 10.335 -4.763 12.241 1.00 23.02 11 ILE A O 2
ATOM 1353 N N . GLU A 1 12 ? 10.529 -3.182 10.651 1.00 5.05 12 GLU A N 2
ATOM 1354 C CA . GLU A 1 12 ? 10.794 -2.106 11.600 1.00 64.33 12 GLU A CA 2
ATOM 1355 C C . GLU A 1 12 ? 9.626 -1.932 12.565 1.00 14.11 12 GLU A C 2
ATOM 1356 O O . GLU A 1 12 ? 9.821 -1.662 13.750 1.00 33.24 12 GLU A O 2
ATOM 1368 N N . ARG A 1 13 ? 8.411 -2.087 12.049 1.00 70.24 13 ARG A N 2
ATOM 1369 C CA . ARG A 1 13 ? 7.210 -1.945 12.863 1.00 24.34 13 ARG A CA 2
ATOM 1370 C C . ARG A 1 13 ? 7.010 -3.168 13.754 1.00 73.24 13 ARG A C 2
ATOM 1371 O O . ARG A 1 13 ? 6.434 -3.072 14.837 1.00 51.02 13 ARG A O 2
ATOM 1392 N N . ALA A 1 14 ? 7.488 -4.317 13.288 1.00 24.42 14 ALA A N 2
ATOM 1393 C CA . ALA A 1 14 ? 7.363 -5.558 14.042 1.00 21.52 14 ALA A CA 2
ATOM 1394 C C . ALA A 1 14 ? 8.132 -5.482 15.357 1.00 63.23 14 ALA A C 2
ATOM 1395 O O . ALA A 1 14 ? 7.589 -5.774 16.422 1.00 32.44 14 ALA A O 2
ATOM 1402 N N . ILE A 1 15 ? 9.399 -5.089 15.274 1.00 53.02 15 ILE A N 2
ATOM 1403 C CA . ILE A 1 15 ? 10.242 -4.974 16.457 1.00 34.54 15 ILE A CA 2
ATOM 1404 C C . ILE A 1 15 ? 9.707 -3.912 17.412 1.00 21.53 15 ILE A C 2
ATOM 1405 O O . ILE A 1 15 ? 9.764 -4.075 18.631 1.00 44.12 15 ILE A O 2
ATOM 1421 N N . GLN A 1 16 ? 9.186 -2.827 16.850 1.00 42.14 16 GLN A N 2
ATOM 1422 C CA . GLN A 1 16 ? 8.640 -1.739 17.652 1.00 50.43 16 GLN A CA 2
ATOM 1423 C C . GLN A 1 16 ? 7.426 -2.205 18.447 1.00 35.35 16 GLN A C 2
ATOM 1424 O O . GLN A 1 16 ? 7.080 -1.619 19.473 1.00 42.44 16 GLN A O 2
ATOM 1438 N N . ALA A 1 17 ? 6.781 -3.264 17.968 1.00 62.12 17 ALA A N 2
ATOM 1439 C CA . ALA A 1 17 ? 5.606 -3.810 18.635 1.00 23.44 17 ALA A CA 2
ATOM 1440 C C . ALA A 1 17 ? 5.882 -4.062 20.114 1.00 42.30 17 ALA A C 2
ATOM 1441 O O . ALA A 1 17 ? 5.169 -3.559 20.981 1.00 0.35 17 ALA A O 2
ATOM 1448 N N . GLU A 1 18 ? 6.921 -4.843 20.393 1.00 33.31 18 GLU A N 2
ATOM 1449 C CA . GLU A 1 18 ? 7.289 -5.162 21.768 1.00 55.23 18 GLU A CA 2
ATOM 1450 C C . GLU A 1 18 ? 6.141 -5.863 22.489 1.00 2.04 18 GLU A C 2
ATOM 1451 O O . GLU A 1 18 ? 5.248 -5.215 23.033 1.00 72.11 18 GLU A O 2
ATOM 1463 N N . ASN A 1 19 ? 6.174 -7.192 22.489 1.00 52.30 19 ASN A N 2
ATOM 1464 C CA . ASN A 1 19 ? 5.137 -7.982 23.142 1.00 14.23 19 ASN A CA 2
ATOM 1465 C C . ASN A 1 19 ? 5.423 -9.474 23.007 1.00 25.13 19 ASN A C 2
ATOM 1466 O O . ASN A 1 19 ? 6.507 -9.871 22.580 1.00 30.23 19 ASN A O 2
ATOM 1477 N N . GLU A 1 20 ? 4.444 -10.295 23.374 1.00 62.11 20 GLU A N 2
ATOM 1478 C CA . GLU A 1 20 ? 4.592 -11.743 23.294 1.00 63.54 20 GLU A CA 2
ATOM 1479 C C . GLU A 1 20 ? 3.491 -12.356 22.434 1.00 74.25 20 GLU A C 2
ATOM 1480 O O . GLU A 1 20 ? 2.883 -13.359 22.806 1.00 55.31 20 GLU A O 2
ATOM 1492 N N . GLY A 1 21 ? 3.239 -11.744 21.280 1.00 61.40 21 GLY A N 2
ATOM 1493 C CA . GLY A 1 21 ? 2.211 -12.242 20.385 1.00 70.40 21 GLY A CA 2
ATOM 1494 C C . GLY A 1 21 ? 1.996 -11.338 19.188 1.00 45.41 21 GLY A C 2
ATOM 1495 O O . GLY A 1 21 ? 1.627 -11.802 18.109 1.00 44.40 21 GLY A O 2
ATOM 1499 N N . ARG A 1 22 ? 2.226 -10.043 19.378 1.00 4.42 22 ARG A N 2
ATOM 1500 C CA . ARG A 1 22 ? 2.053 -9.070 18.306 1.00 62.21 22 ARG A CA 2
ATOM 1501 C C . ARG A 1 22 ? 3.243 -9.096 17.351 1.00 3.33 22 ARG A C 2
ATOM 1502 O O . ARG A 1 22 ? 3.103 -8.817 16.160 1.00 32.41 22 ARG A O 2
ATOM 1523 N N . TYR A 1 23 ? 4.414 -9.431 17.882 1.00 12.44 23 TYR A N 2
ATOM 1524 C CA . TYR A 1 23 ? 5.629 -9.490 17.079 1.00 50.42 23 TYR A CA 2
ATOM 1525 C C . TYR A 1 23 ? 5.615 -10.706 16.158 1.00 31.13 23 TYR A C 2
ATOM 1526 O O . TYR A 1 23 ? 6.167 -10.673 15.059 1.00 44.14 23 TYR A O 2
ATOM 1544 N N . ARG A 1 24 ? 4.978 -11.779 16.616 1.00 24.13 24 ARG A N 2
ATOM 1545 C CA . ARG A 1 24 ? 4.892 -13.007 15.836 1.00 72.34 24 ARG A CA 2
ATOM 1546 C C . ARG A 1 24 ? 3.992 -12.815 14.618 1.00 23.30 24 ARG A C 2
ATOM 1547 O O . ARG A 1 24 ? 4.344 -13.210 13.507 1.00 41.42 24 ARG A O 2
ATOM 1568 N N . GLU A 1 25 ? 2.830 -12.208 14.837 1.00 44.51 25 GLU A N 2
ATOM 1569 C CA . GLU A 1 25 ? 1.881 -11.965 13.757 1.00 33.03 25 GLU A CA 2
ATOM 1570 C C . GLU A 1 25 ? 2.471 -11.020 12.715 1.00 4.31 25 GLU A C 2
ATOM 1571 O O . GLU A 1 25 ? 2.100 -11.061 11.543 1.00 55.12 25 GLU A O 2
ATOM 1583 N N . ALA A 1 26 ? 3.394 -10.168 13.152 1.00 34.42 26 ALA A N 2
ATOM 1584 C CA . ALA A 1 26 ? 4.037 -9.214 12.258 1.00 1.11 26 ALA A CA 2
ATOM 1585 C C . ALA A 1 26 ? 5.031 -9.910 11.335 1.00 60.31 26 ALA A C 2
ATOM 1586 O O . ALA A 1 26 ? 5.183 -9.534 10.172 1.00 40.30 26 ALA A O 2
ATOM 1593 N N . LEU A 1 27 ? 5.706 -10.927 11.859 1.00 22.04 27 LEU A N 2
ATOM 1594 C CA . LEU A 1 27 ? 6.687 -11.676 11.082 1.00 61.40 27 LEU A CA 2
ATOM 1595 C C . LEU A 1 27 ? 6.023 -12.384 9.905 1.00 44.22 27 LEU A C 2
ATOM 1596 O O . LEU A 1 27 ? 6.637 -12.574 8.854 1.00 21.25 27 LEU A O 2
ATOM 1612 N N . LYS A 1 28 ? 4.765 -12.770 10.086 1.00 0.32 28 LYS A N 2
ATOM 1613 C CA . LYS A 1 28 ? 4.015 -13.453 9.039 1.00 42.11 28 LYS A CA 2
ATOM 1614 C C . LYS A 1 28 ? 4.063 -12.665 7.733 1.00 32.35 28 LYS A C 2
ATOM 1615 O O . LYS A 1 28 ? 4.239 -13.238 6.657 1.00 0.25 28 LYS A O 2
ATOM 1634 N N . HIS A 1 29 ? 3.906 -11.349 7.835 1.00 21.35 29 HIS A N 2
ATOM 1635 C CA . HIS A 1 29 ? 3.934 -10.483 6.662 1.00 15.14 29 HIS A CA 2
ATOM 1636 C C . HIS A 1 29 ? 5.276 -10.582 5.945 1.00 64.21 29 HIS A C 2
ATOM 1637 O O . HIS A 1 29 ? 5.361 -10.380 4.733 1.00 10.55 29 HIS A O 2
ATOM 1651 N N . PHE A 1 30 ? 6.324 -10.894 6.701 1.00 71.43 30 PHE A N 2
ATOM 1652 C CA . PHE A 1 30 ? 7.663 -11.019 6.137 1.00 2.33 30 PHE A CA 2
ATOM 1653 C C . PHE A 1 30 ? 7.832 -12.359 5.427 1.00 2.41 30 PHE A C 2
ATOM 1654 O O . PHE A 1 30 ? 8.436 -12.435 4.356 1.00 53.20 30 PHE A O 2
ATOM 1671 N N . LEU A 1 31 ? 7.296 -13.413 6.031 1.00 32.21 31 LEU A N 2
ATOM 1672 C CA . LEU A 1 31 ? 7.387 -14.752 5.458 1.00 51.42 31 LEU A CA 2
ATOM 1673 C C . LEU A 1 31 ? 6.740 -14.798 4.077 1.00 1.22 31 LEU A C 2
ATOM 1674 O O . LEU A 1 31 ? 7.149 -15.575 3.215 1.00 63.22 31 LEU A O 2
ATOM 1690 N N . ASP A 1 32 ? 5.730 -13.959 3.875 1.00 60.14 32 ASP A N 2
ATOM 1691 C CA . ASP A 1 32 ? 5.028 -13.902 2.597 1.00 5.44 32 ASP A CA 2
ATOM 1692 C C . ASP A 1 32 ? 5.906 -13.265 1.524 1.00 55.12 32 ASP A C 2
ATOM 1693 O O . ASP A 1 32 ? 5.780 -13.577 0.340 1.00 4.53 32 ASP A O 2
ATOM 1702 N N . GLY A 1 33 ? 6.793 -12.370 1.946 1.00 4.41 33 GLY A N 2
ATOM 1703 C CA . GLY A 1 33 ? 7.677 -11.702 1.008 1.00 23.24 33 GLY A CA 2
ATOM 1704 C C . GLY A 1 33 ? 8.853 -12.568 0.603 1.00 25.33 33 GLY A C 2
ATOM 1705 O O . GLY A 1 33 ? 9.277 -12.552 -0.552 1.00 10.34 33 GLY A O 2
ATOM 1709 N N . GLY A 1 34 ? 9.384 -13.327 1.558 1.00 63.04 34 GLY A N 2
ATOM 1710 C CA . GLY A 1 34 ? 10.515 -14.192 1.275 1.00 41.42 34 GLY A CA 2
ATOM 1711 C C . GLY A 1 34 ? 10.236 -15.159 0.142 1.00 60.22 34 GLY A C 2
ATOM 1712 O O . GLY A 1 34 ? 11.150 -15.565 -0.575 1.00 1.01 34 GLY A O 2
ATOM 1716 N N . GLU A 1 35 ? 8.970 -15.531 -0.019 1.00 13.41 35 GLU A N 2
ATOM 1717 C CA . GLU A 1 35 ? 8.574 -16.459 -1.072 1.00 24.05 35 GLU A CA 2
ATOM 1718 C C . GLU A 1 35 ? 8.549 -15.763 -2.429 1.00 63.24 35 GLU A C 2
ATOM 1719 O O . GLU A 1 35 ? 8.551 -16.416 -3.473 1.00 1.41 35 GLU A O 2
ATOM 1731 N N . MET A 1 36 ? 8.525 -14.435 -2.406 1.00 43.45 36 MET A N 2
ATOM 1732 C CA . MET A 1 36 ? 8.500 -13.650 -3.635 1.00 43.24 36 MET A CA 2
ATOM 1733 C C . MET A 1 36 ? 9.840 -13.732 -4.360 1.00 72.45 36 MET A C 2
ATOM 1734 O O . MET A 1 36 ? 9.901 -13.622 -5.585 1.00 53.14 36 MET A O 2
ATOM 1748 N N . ILE A 1 37 ? 10.910 -13.927 -3.597 1.00 12.30 37 ILE A N 2
ATOM 1749 C CA . ILE A 1 37 ? 12.247 -14.025 -4.168 1.00 4.41 37 ILE A CA 2
ATOM 1750 C C . ILE A 1 37 ? 12.498 -15.413 -4.745 1.00 63.53 37 ILE A C 2
ATOM 1751 O O . ILE A 1 37 ? 13.325 -15.585 -5.641 1.00 71.13 37 ILE A O 2
ATOM 1767 N N . VAL A 1 38 ? 11.778 -16.403 -4.227 1.00 53.01 38 VAL A N 2
ATOM 1768 C CA . VAL A 1 38 ? 11.919 -17.777 -4.693 1.00 25.31 38 VAL A CA 2
ATOM 1769 C C . VAL A 1 38 ? 11.399 -17.931 -6.117 1.00 72.25 38 VAL A C 2
ATOM 1770 O O . VAL A 1 38 ? 11.997 -18.628 -6.938 1.00 44.40 38 VAL A O 2
ATOM 1783 N N . THR A 1 39 ? 10.279 -17.276 -6.406 1.00 53.25 39 THR A N 2
ATOM 1784 C CA . THR A 1 39 ? 9.676 -17.340 -7.732 1.00 0.32 39 THR A CA 2
ATOM 1785 C C . THR A 1 39 ? 10.701 -17.031 -8.817 1.00 52.03 39 THR A C 2
ATOM 1786 O O . THR A 1 39 ? 10.599 -17.527 -9.939 1.00 3.10 39 THR A O 2
ATOM 1797 N N . ALA A 1 40 ? 11.688 -16.209 -8.476 1.00 70.31 40 ALA A N 2
ATOM 1798 C CA . ALA A 1 40 ? 12.733 -15.837 -9.421 1.00 41.14 40 ALA A CA 2
ATOM 1799 C C . ALA A 1 40 ? 13.726 -16.977 -9.620 1.00 32.43 40 ALA A C 2
ATOM 1800 O O . ALA A 1 40 ? 14.210 -17.206 -10.728 1.00 10.33 40 ALA A O 2
ATOM 1807 N N . ALA A 1 41 ? 14.025 -17.690 -8.538 1.00 41.15 41 ALA A N 2
ATOM 1808 C CA . ALA A 1 41 ? 14.959 -18.807 -8.594 1.00 62.45 41 ALA A CA 2
ATOM 1809 C C . ALA A 1 41 ? 14.322 -20.023 -9.258 1.00 75.21 41 ALA A C 2
ATOM 1810 O O . ALA A 1 41 ? 14.922 -20.652 -10.129 1.00 53.32 41 ALA A O 2
ATOM 1817 N N . GLU A 1 42 ? 13.102 -20.349 -8.839 1.00 45.15 42 GLU A N 2
ATOM 1818 C CA . GLU A 1 42 ? 12.385 -21.491 -9.393 1.00 61.23 42 GLU A CA 2
ATOM 1819 C C . GLU A 1 42 ? 12.288 -21.388 -10.913 1.00 13.23 42 GLU A C 2
ATOM 1820 O O . GLU A 1 42 ? 12.688 -22.300 -11.636 1.00 23.32 42 GLU A O 2
ATOM 1832 N N . LYS A 1 43 ? 11.752 -20.270 -11.391 1.00 10.24 43 LYS A N 2
ATOM 1833 C CA . LYS A 1 43 ? 11.601 -20.044 -12.823 1.00 64.42 43 LYS A CA 2
ATOM 1834 C C . LYS A 1 43 ? 12.950 -20.128 -13.532 1.00 14.22 43 LYS A C 2
ATOM 1835 O O . LYS A 1 43 ? 13.017 -20.436 -14.721 1.00 41.42 43 LYS A O 2
ATOM 1854 N N . GLU A 1 44 ? 14.020 -19.853 -12.792 1.00 53.05 44 GLU A N 2
ATOM 1855 C CA . GLU A 1 44 ? 15.366 -19.898 -13.352 1.00 33.14 44 GLU A CA 2
ATOM 1856 C C . GLU A 1 44 ? 16.069 -21.198 -12.972 1.00 61.01 44 GLU A C 2
ATOM 1857 O O . GLU A 1 44 ? 15.481 -22.072 -12.336 1.00 53.30 44 GLU A O 2
ATOM 1869 N N . ALA A 1 45 ? 17.332 -21.318 -13.368 1.00 41.21 45 ALA A N 2
ATOM 1870 C CA . ALA A 1 45 ? 18.117 -22.509 -13.069 1.00 33.20 45 ALA A CA 2
ATOM 1871 C C . ALA A 1 45 ? 19.599 -22.273 -13.339 1.00 12.30 45 ALA A C 2
ATOM 1872 O O . ALA A 1 45 ? 20.426 -22.356 -12.431 1.00 51.21 45 ALA A O 2
ATOM 1879 N N . SER A 1 46 ? 19.928 -21.978 -14.593 1.00 35.22 46 SER A N 2
ATOM 1880 C CA . SER A 1 46 ? 21.311 -21.734 -14.983 1.00 62.10 46 SER A CA 2
ATOM 1881 C C . SER A 1 46 ? 21.646 -20.248 -14.895 1.00 62.24 46 SER A C 2
ATOM 1882 O O . SER A 1 46 ? 22.088 -19.643 -15.871 1.00 41.25 46 SER A O 2
ATOM 1890 N N . GLN A 1 47 ? 21.432 -19.668 -13.719 1.00 21.21 47 GLN A N 2
ATOM 1891 C CA . GLN A 1 47 ? 21.710 -18.253 -13.503 1.00 65.24 47 GLN A CA 2
ATOM 1892 C C . GLN A 1 47 ? 22.563 -18.050 -12.255 1.00 61.03 47 GLN A C 2
ATOM 1893 O O . GLN A 1 47 ? 22.445 -18.794 -11.281 1.00 53.14 47 GLN A O 2
ATOM 1907 N N . LYS A 1 48 ? 23.423 -17.038 -12.291 1.00 23.02 48 LYS A N 2
ATOM 1908 C CA . LYS A 1 48 ? 24.296 -16.735 -11.163 1.00 22.21 48 LYS A CA 2
ATOM 1909 C C . LYS A 1 48 ? 23.517 -16.062 -10.037 1.00 42.15 48 LYS A C 2
ATOM 1910 O O . LYS A 1 48 ? 23.791 -16.287 -8.858 1.00 72.05 48 LYS A O 2
ATOM 1929 N N . VAL A 1 49 ? 22.544 -15.236 -10.409 1.00 43.21 49 VAL A N 2
ATOM 1930 C CA . VAL A 1 49 ? 21.724 -14.532 -9.431 1.00 12.12 49 VAL A CA 2
ATOM 1931 C C . VAL A 1 49 ? 20.678 -15.459 -8.821 1.00 64.32 49 VAL A C 2
ATOM 1932 O O . VAL A 1 49 ? 20.304 -15.310 -7.658 1.00 23.01 49 VAL A O 2
ATOM 1945 N N . ARG A 1 50 ? 20.211 -16.418 -9.615 1.00 10.44 50 ARG A N 2
ATOM 1946 C CA . ARG A 1 50 ? 19.208 -17.370 -9.153 1.00 52.44 50 ARG A CA 2
ATOM 1947 C C . ARG A 1 50 ? 19.639 -18.022 -7.843 1.00 64.45 50 ARG A C 2
ATOM 1948 O O . ARG A 1 50 ? 18.813 -18.303 -6.977 1.00 11.24 50 ARG A O 2
ATOM 1969 N N . ASN A 1 51 ? 20.940 -18.262 -7.708 1.00 13.21 51 ASN A N 2
ATOM 1970 C CA . ASN A 1 51 ? 21.481 -18.883 -6.504 1.00 42.34 51 ASN A CA 2
ATOM 1971 C C . ASN A 1 51 ? 21.519 -17.887 -5.349 1.00 34.53 51 ASN A C 2
ATOM 1972 O O . ASN A 1 51 ? 21.394 -18.267 -4.184 1.00 30.25 51 ASN A O 2
ATOM 1983 N N . LEU A 1 52 ? 21.690 -16.612 -5.679 1.00 24.32 52 LEU A N 2
ATOM 1984 C CA . LEU A 1 52 ? 21.744 -15.561 -4.669 1.00 15.03 52 LEU A CA 2
ATOM 1985 C C . LEU A 1 52 ? 20.345 -15.215 -4.168 1.00 73.34 52 LEU A C 2
ATOM 1986 O O . LEU A 1 52 ? 20.150 -14.925 -2.987 1.00 62.22 52 LEU A O 2
ATOM 2002 N N . LEU A 1 53 ? 19.373 -15.250 -5.074 1.00 0.04 53 LEU A N 2
ATOM 2003 C CA . LEU A 1 53 ? 17.990 -14.943 -4.724 1.00 44.41 53 LEU A CA 2
ATOM 2004 C C . LEU A 1 53 ? 17.505 -15.836 -3.587 1.00 74.13 53 LEU A C 2
ATOM 2005 O O . LEU A 1 53 ? 16.808 -15.380 -2.679 1.00 62.42 53 LEU A O 2
ATOM 2021 N N . LEU A 1 54 ? 17.878 -17.110 -3.642 1.00 53.14 54 LEU A N 2
ATOM 2022 C CA . LEU A 1 54 ? 17.482 -18.068 -2.616 1.00 20.11 54 LEU A CA 2
ATOM 2023 C C . LEU A 1 54 ? 18.300 -17.872 -1.343 1.00 52.34 54 LEU A C 2
ATOM 2024 O O . LEU A 1 54 ? 17.755 -17.852 -0.239 1.00 53.14 54 LEU A O 2
ATOM 2040 N N . HIS A 1 55 ? 19.611 -17.725 -1.506 1.00 0.45 55 HIS A N 2
ATOM 2041 C CA . HIS A 1 55 ? 20.504 -17.527 -0.370 1.00 3.54 55 HIS A CA 2
ATOM 2042 C C . HIS A 1 55 ? 20.060 -16.332 0.469 1.00 32.12 55 HIS A C 2
ATOM 2043 O O . HIS A 1 55 ? 19.930 -16.431 1.690 1.00 54.35 55 HIS A O 2
ATOM 2057 N N . LYS A 1 56 ? 19.829 -15.203 -0.193 1.00 21.51 56 LYS A N 2
ATOM 2058 C CA . LYS A 1 56 ? 19.399 -13.989 0.490 1.00 32.33 56 LYS A CA 2
ATOM 2059 C C . LYS A 1 56 ? 17.930 -14.082 0.891 1.00 51.22 56 LYS A C 2
ATOM 2060 O O . LYS A 1 56 ? 17.475 -13.372 1.787 1.00 52.14 56 LYS A O 2
ATOM 2079 N N . GLY A 1 57 ? 17.193 -14.963 0.222 1.00 72.25 57 GLY A N 2
ATOM 2080 C CA . GLY A 1 57 ? 15.784 -15.133 0.523 1.00 35.04 57 GLY A CA 2
ATOM 2081 C C . GLY A 1 57 ? 15.554 -15.814 1.858 1.00 65.40 57 GLY A C 2
ATOM 2082 O O . GLY A 1 57 ? 14.823 -15.304 2.707 1.00 61.30 57 GLY A O 2
ATOM 2086 N N . LYS A 1 58 ? 16.180 -16.972 2.044 1.00 14.14 58 LYS A N 2
ATOM 2087 C CA . LYS A 1 58 ? 16.041 -17.726 3.285 1.00 52.23 58 LYS A CA 2
ATOM 2088 C C . LYS A 1 58 ? 16.853 -17.084 4.405 1.00 33.13 58 LYS A C 2
ATOM 2089 O O . LYS A 1 58 ? 16.617 -17.348 5.584 1.00 72.13 58 LYS A O 2
ATOM 2108 N N . GLU A 1 59 ? 17.808 -16.240 4.029 1.00 2.21 59 GLU A N 2
ATOM 2109 C CA . GLU A 1 59 ? 18.654 -15.561 5.004 1.00 53.42 59 GLU A CA 2
ATOM 2110 C C . GLU A 1 59 ? 17.878 -14.462 5.725 1.00 40.11 59 GLU A C 2
ATOM 2111 O O . GLU A 1 59 ? 17.720 -14.497 6.945 1.00 10.33 59 GLU A O 2
ATOM 2123 N N . VAL A 1 60 ? 17.396 -13.487 4.961 1.00 45.52 60 VAL A N 2
ATOM 2124 C CA . VAL A 1 60 ? 16.637 -12.377 5.525 1.00 30.44 60 VAL A CA 2
ATOM 2125 C C . VAL A 1 60 ? 15.482 -12.882 6.383 1.00 72.45 60 VAL A C 2
ATOM 2126 O O . VAL A 1 60 ? 15.083 -12.234 7.351 1.00 23.22 60 VAL A O 2
ATOM 2139 N N . LEU A 1 61 ? 14.947 -14.043 6.021 1.00 65.54 61 LEU A N 2
ATOM 2140 C CA . LEU A 1 61 ? 13.837 -14.637 6.757 1.00 30.41 61 LEU A CA 2
ATOM 2141 C C . LEU A 1 61 ? 14.298 -15.150 8.118 1.00 50.42 61 LEU A C 2
ATOM 2142 O O . LEU A 1 61 ? 13.654 -14.899 9.136 1.00 4.31 61 LEU A O 2
ATOM 2158 N N . GLU A 1 62 ? 15.417 -15.867 8.126 1.00 4.34 62 GLU A N 2
ATOM 2159 C CA . GLU A 1 62 ? 15.965 -16.413 9.363 1.00 53.52 62 GLU A CA 2
ATOM 2160 C C . GLU A 1 62 ? 16.521 -15.302 10.249 1.00 43.54 62 GLU A C 2
ATOM 2161 O O . GLU A 1 62 ? 16.481 -15.393 11.476 1.00 65.05 62 GLU A O 2
ATOM 2173 N N . TRP A 1 63 ? 17.040 -14.254 9.618 1.00 72.33 63 TRP A N 2
ATOM 2174 C CA . TRP A 1 63 ? 17.605 -13.125 10.348 1.00 64.51 63 TRP A CA 2
ATOM 2175 C C . TRP A 1 63 ? 16.504 -12.247 10.930 1.00 12.22 63 TRP A C 2
ATOM 2176 O O . TRP A 1 63 ? 16.643 -11.708 12.028 1.00 55.55 63 TRP A O 2
ATOM 2197 N N . ALA A 1 64 ? 15.410 -12.107 10.189 1.00 72.45 64 ALA A N 2
ATOM 2198 C CA . ALA A 1 64 ? 14.284 -11.296 10.633 1.00 13.22 64 ALA A CA 2
ATOM 2199 C C . ALA A 1 64 ? 13.757 -11.779 11.980 1.00 2.34 64 ALA A C 2
ATOM 2200 O O . ALA A 1 64 ? 13.291 -10.983 12.795 1.00 33.43 64 ALA A O 2
ATOM 2207 N N . GLU A 1 65 ? 13.835 -13.086 12.207 1.00 72.32 65 GLU A N 2
ATOM 2208 C CA . GLU A 1 65 ? 13.364 -13.674 13.456 1.00 51.05 65 GLU A CA 2
ATOM 2209 C C . GLU A 1 65 ? 14.337 -13.384 14.594 1.00 24.14 65 GLU A C 2
ATOM 2210 O O . GLU A 1 65 ? 13.961 -13.399 15.767 1.00 60.31 65 GLU A O 2
ATOM 2222 N N . HIS A 1 66 ? 15.591 -13.121 14.241 1.00 44.44 66 HIS A N 2
ATOM 2223 C CA . HIS A 1 66 ? 16.620 -12.827 15.232 1.00 31.03 66 HIS A CA 2
ATOM 2224 C C . HIS A 1 66 ? 16.297 -11.540 15.986 1.00 74.32 66 HIS A C 2
ATOM 2225 O O . HIS A 1 66 ? 16.273 -11.519 17.217 1.00 2.21 66 HIS A O 2
ATOM 2239 N N . LEU A 1 67 ? 16.049 -10.470 15.239 1.00 12.23 67 LEU A N 2
ATOM 2240 C CA . LEU A 1 67 ? 15.727 -9.178 15.837 1.00 65.34 67 LEU A CA 2
ATOM 2241 C C . LEU A 1 67 ? 14.344 -9.204 16.478 1.00 30.25 67 LEU A C 2
ATOM 2242 O O . LEU A 1 67 ? 14.123 -8.597 17.526 1.00 64.21 67 LEU A O 2
ATOM 2258 N N . ALA A 1 68 ? 13.416 -9.913 15.844 1.00 61.12 68 ALA A N 2
ATOM 2259 C CA . ALA A 1 68 ? 12.055 -10.022 16.355 1.00 45.00 68 ALA A CA 2
ATOM 2260 C C . ALA A 1 68 ? 12.032 -10.721 17.710 1.00 4.11 68 ALA A C 2
ATOM 2261 O O . ALA A 1 68 ? 11.133 -10.496 18.519 1.00 50.30 68 ALA A O 2
ATOM 2268 N N . GLU A 1 69 ? 13.027 -11.570 17.950 1.00 51.01 69 GLU A N 2
ATOM 2269 C CA . GLU A 1 69 ? 13.118 -12.303 19.207 1.00 3.34 69 GLU A CA 2
ATOM 2270 C C . GLU A 1 69 ? 13.723 -11.429 20.303 1.00 34.42 69 GLU A C 2
ATOM 2271 O O . GLU A 1 69 ? 13.515 -11.675 21.492 1.00 43.44 69 GLU A O 2
ATOM 2283 N N . TRP A 1 70 ? 14.470 -10.411 19.894 1.00 4.04 70 TRP A N 2
ATOM 2284 C CA . TRP A 1 70 ? 15.106 -9.501 20.841 1.00 72.20 70 TRP A CA 2
ATOM 2285 C C . TRP A 1 70 ? 14.113 -9.038 21.901 1.00 32.44 70 TRP A C 2
ATOM 2286 O O . TRP A 1 70 ? 14.385 -9.125 23.099 1.00 20.12 70 TRP A O 2
ATOM 2307 N N . ILE A 1 71 ? 12.962 -8.548 21.454 1.00 10.52 71 ILE A N 2
ATOM 2308 C CA . ILE A 1 71 ? 11.929 -8.073 22.366 1.00 13.31 71 ILE A CA 2
ATOM 2309 C C . ILE A 1 71 ? 11.646 -9.098 23.459 1.00 65.11 71 ILE A C 2
ATOM 2310 O O . ILE A 1 71 ? 11.350 -8.740 24.600 1.00 70.44 71 ILE A O 2
ATOM 2326 N N . LEU A 1 72 ? 11.742 -10.374 23.104 1.00 61.54 72 LEU A N 2
ATOM 2327 C CA . LEU A 1 72 ? 11.499 -11.454 24.055 1.00 40.34 72 LEU A CA 2
ATOM 2328 C C . LEU A 1 72 ? 12.628 -11.544 25.076 1.00 11.44 72 LEU A C 2
ATOM 2329 O O . LEU A 1 72 ? 12.385 -11.581 26.282 1.00 75.11 72 LEU A O 2
ATOM 2345 N N . GLU A 1 73 ? 13.863 -11.576 24.585 1.00 12.31 73 GLU A N 2
ATOM 2346 C CA . GLU A 1 73 ? 15.029 -11.660 25.457 1.00 51.44 73 GLU A CA 2
ATOM 2347 C C . GLU A 1 73 ? 15.044 -10.508 26.457 1.00 4.51 73 GLU A C 2
A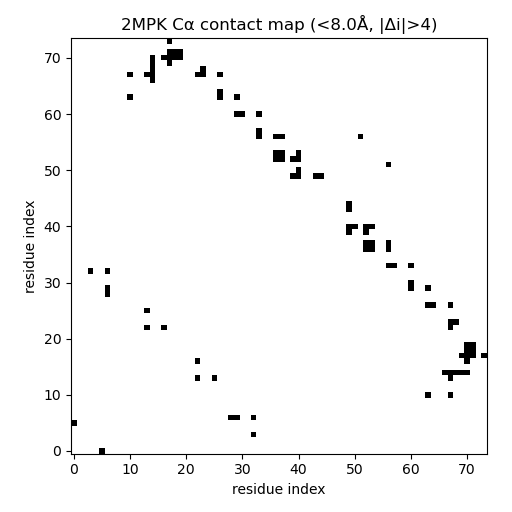TOM 2348 O O . GLU A 1 73 ? 15.545 -10.647 27.573 1.00 4.45 73 GLU A O 2
ATOM 2360 N N . HIS A 1 74 ? 14.493 -9.369 26.049 1.00 74.33 74 HIS A N 2
ATOM 2361 C CA . HIS A 1 74 ? 14.443 -8.192 26.909 1.00 75.15 74 HIS A CA 2
ATOM 2362 C C . HIS A 1 74 ? 13.016 -7.662 27.021 1.00 4.21 74 HIS A C 2
ATOM 2363 O O . HIS A 1 74 ? 12.204 -8.194 27.778 1.00 21.23 74 HIS A O 2
ATOM 2377 N N . MET A 1 1 ? 3.979 0.366 -2.271 1.00 10.53 1 MET A N 3
ATOM 2378 C CA . MET A 1 1 ? 3.593 -0.591 -1.241 1.00 14.13 1 MET A CA 3
ATOM 2379 C C . MET A 1 1 ? 3.553 -2.008 -1.803 1.00 73.23 1 MET A C 3
ATOM 2380 O O . MET A 1 1 ? 2.523 -2.679 -1.748 1.00 60.34 1 MET A O 3
ATOM 2394 N N . GLY A 1 2 ? 4.681 -2.458 -2.345 1.00 11.53 2 GLY A N 3
ATOM 2395 C CA . GLY A 1 2 ? 4.752 -3.792 -2.910 1.00 24.32 2 GLY A CA 3
ATOM 2396 C C . GLY A 1 2 ? 6.156 -4.162 -3.347 1.00 72.33 2 GLY A C 3
ATOM 2397 O O . GLY A 1 2 ? 6.423 -4.316 -4.540 1.00 1.53 2 GLY A O 3
ATOM 2401 N N . THR A 1 3 ? 7.057 -4.305 -2.381 1.00 22.14 3 THR A N 3
ATOM 2402 C CA . THR A 1 3 ? 8.441 -4.656 -2.672 1.00 23.30 3 THR A CA 3
ATOM 2403 C C . THR A 1 3 ? 9.108 -5.309 -1.467 1.00 23.42 3 THR A C 3
ATOM 2404 O O . THR A 1 3 ? 8.784 -4.996 -0.321 1.00 32.40 3 THR A O 3
ATOM 2415 N N . ILE A 1 4 ? 10.042 -6.217 -1.733 1.00 15.03 4 ILE A N 3
ATOM 2416 C CA . ILE A 1 4 ? 10.755 -6.912 -0.669 1.00 21.41 4 ILE A CA 3
ATOM 2417 C C . ILE A 1 4 ? 11.338 -5.926 0.338 1.00 63.53 4 ILE A C 3
ATOM 2418 O O . ILE A 1 4 ? 11.273 -6.147 1.547 1.00 13.42 4 ILE A O 3
ATOM 2434 N N . ASP A 1 5 ? 11.907 -4.838 -0.170 1.00 31.42 5 ASP A N 3
ATOM 2435 C CA . ASP A 1 5 ? 12.499 -3.816 0.685 1.00 64.03 5 ASP A CA 3
ATOM 2436 C C . ASP A 1 5 ? 11.500 -3.338 1.733 1.00 31.14 5 ASP A C 3
ATOM 2437 O O . ASP A 1 5 ? 11.882 -2.938 2.833 1.00 4.20 5 ASP A O 3
ATOM 2446 N N . ASP A 1 6 ? 10.219 -3.382 1.385 1.00 13.02 6 ASP A N 3
ATOM 2447 C CA . ASP A 1 6 ? 9.164 -2.953 2.296 1.00 33.52 6 ASP A CA 3
ATOM 2448 C C . ASP A 1 6 ? 9.121 -3.843 3.535 1.00 3.52 6 ASP A C 3
ATOM 2449 O O . ASP A 1 6 ? 8.822 -3.378 4.635 1.00 53.14 6 ASP A O 3
ATOM 2458 N N . ALA A 1 7 ? 9.422 -5.123 3.349 1.00 63.54 7 ALA A N 3
ATOM 2459 C CA . ALA A 1 7 ? 9.420 -6.077 4.451 1.00 75.21 7 ALA A CA 3
ATOM 2460 C C . ALA A 1 7 ? 10.498 -5.737 5.474 1.00 14.42 7 ALA A C 3
ATOM 2461 O O . ALA A 1 7 ? 10.245 -5.733 6.679 1.00 12.12 7 ALA A O 3
ATOM 2468 N N . PHE A 1 8 ? 11.701 -5.452 4.987 1.00 55.51 8 PHE A N 3
ATOM 2469 C CA . PHE A 1 8 ? 12.818 -5.111 5.860 1.00 60.22 8 PHE A CA 3
ATOM 2470 C C . PHE A 1 8 ? 12.575 -3.777 6.560 1.00 71.24 8 PHE A C 3
ATOM 2471 O O . PHE A 1 8 ? 13.013 -3.569 7.691 1.00 10.21 8 PHE A O 3
ATOM 2488 N N . ARG A 1 9 ? 11.874 -2.877 5.878 1.00 62.24 9 ARG A N 3
ATOM 2489 C CA . ARG A 1 9 ? 11.574 -1.563 6.432 1.00 11.31 9 ARG A CA 3
ATOM 2490 C C . ARG A 1 9 ? 10.424 -1.644 7.432 1.00 62.00 9 ARG A C 3
ATOM 2491 O O . ARG A 1 9 ? 10.391 -0.907 8.416 1.00 4.55 9 ARG A O 3
ATOM 2512 N N . ALA A 1 10 ? 9.483 -2.545 7.171 1.00 33.12 10 ALA A N 3
ATOM 2513 C CA . ALA A 1 10 ? 8.333 -2.724 8.049 1.00 55.15 10 ALA A CA 3
ATOM 2514 C C . ALA A 1 10 ? 8.719 -3.483 9.313 1.00 4.44 10 ALA A C 3
ATOM 2515 O O . ALA A 1 10 ? 8.083 -3.334 10.357 1.00 52.41 10 ALA A O 3
ATOM 2522 N N . ILE A 1 11 ? 9.765 -4.296 9.213 1.00 22.12 11 ILE A N 3
ATOM 2523 C CA . ILE A 1 11 ? 10.236 -5.077 10.350 1.00 63.40 11 ILE A CA 3
ATOM 2524 C C . ILE A 1 11 ? 10.425 -4.198 11.581 1.00 4.21 11 ILE A C 3
ATOM 2525 O O . ILE A 1 11 ? 10.301 -4.664 12.713 1.00 4.42 11 ILE A O 3
ATOM 2541 N N . GLU A 1 12 ? 10.725 -2.923 11.351 1.00 75.12 12 GLU A N 3
ATOM 2542 C CA . GLU A 1 12 ? 10.930 -1.978 12.442 1.00 35.01 12 GLU A CA 3
ATOM 2543 C C . GLU A 1 12 ? 9.727 -1.962 13.381 1.00 32.02 12 GLU A C 3
ATOM 2544 O O . GLU A 1 12 ? 9.865 -1.720 14.580 1.00 2.22 12 GLU A O 3
ATOM 2556 N N . ARG A 1 13 ? 8.547 -2.221 12.827 1.00 61.24 13 ARG A N 3
ATOM 2557 C CA . ARG A 1 13 ? 7.320 -2.235 13.613 1.00 33.01 13 ARG A CA 3
ATOM 2558 C C . ARG A 1 13 ? 7.231 -3.501 14.461 1.00 42.23 13 ARG A C 3
ATOM 2559 O O . ARG A 1 13 ? 6.752 -3.469 15.594 1.00 52.24 13 ARG A O 3
ATOM 2580 N N . ALA A 1 14 ? 7.697 -4.614 13.903 1.00 15.21 14 ALA A N 3
ATOM 2581 C CA . ALA A 1 14 ? 7.671 -5.889 14.608 1.00 64.52 14 ALA A CA 3
ATOM 2582 C C . ALA A 1 14 ? 8.476 -5.818 15.901 1.00 64.30 14 ALA A C 3
ATOM 2583 O O . ALA A 1 14 ? 7.988 -6.190 16.968 1.00 31.43 14 ALA A O 3
ATOM 2590 N N . ILE A 1 15 ? 9.711 -5.339 15.798 1.00 64.11 15 ILE A N 3
ATOM 2591 C CA . ILE A 1 15 ? 10.583 -5.219 16.960 1.00 61.30 15 ILE A CA 3
ATOM 2592 C C . ILE A 1 15 ? 10.040 -4.196 17.952 1.00 70.05 15 ILE A C 3
ATOM 2593 O O . ILE A 1 15 ? 10.187 -4.354 19.163 1.00 13.32 15 ILE A O 3
ATOM 2609 N N . GLN A 1 16 ? 9.411 -3.149 17.428 1.00 50.21 16 GLN A N 3
ATOM 2610 C CA . GLN A 1 16 ? 8.845 -2.100 18.268 1.00 74.12 16 GLN A CA 3
ATOM 2611 C C . GLN A 1 16 ? 7.808 -2.673 19.229 1.00 51.33 16 GLN A C 3
ATOM 2612 O O . GLN A 1 16 ? 7.551 -2.105 20.290 1.00 31.40 16 GLN A O 3
ATOM 2626 N N . ALA A 1 17 ? 7.215 -3.800 18.849 1.00 41.13 17 ALA A N 3
ATOM 2627 C CA . ALA A 1 17 ? 6.208 -4.450 19.677 1.00 34.14 17 ALA A CA 3
ATOM 2628 C C . ALA A 1 17 ? 6.714 -4.650 21.102 1.00 52.21 17 ALA A C 3
ATOM 2629 O O . ALA A 1 17 ? 6.023 -4.325 22.067 1.00 53.23 17 ALA A O 3
ATOM 2636 N N . GLU A 1 18 ? 7.924 -5.187 21.225 1.00 14.24 18 GLU A N 3
ATOM 2637 C CA . GLU A 1 18 ? 8.521 -5.431 22.533 1.00 15.22 18 GLU A CA 3
ATOM 2638 C C . GLU A 1 18 ? 7.677 -6.412 23.342 1.00 73.01 18 GLU A C 3
ATOM 2639 O O . GLU A 1 18 ? 7.171 -6.077 24.412 1.00 50.40 18 GLU A O 3
ATOM 2651 N N . ASN A 1 19 ? 7.529 -7.626 22.821 1.00 44.11 19 ASN A N 3
ATOM 2652 C CA . ASN A 1 19 ? 6.746 -8.656 23.493 1.00 21.21 19 ASN A CA 3
ATOM 2653 C C . ASN A 1 19 ? 5.283 -8.240 23.606 1.00 74.24 19 ASN A C 3
ATOM 2654 O O . ASN A 1 19 ? 4.918 -7.448 24.474 1.00 73.41 19 ASN A O 3
ATOM 2665 N N . GLU A 1 20 ? 4.450 -8.781 22.721 1.00 13.45 20 GLU A N 3
ATOM 2666 C CA . GLU A 1 20 ? 3.026 -8.465 22.722 1.00 41.00 20 GLU A CA 3
ATOM 2667 C C . GLU A 1 20 ? 2.196 -9.694 22.362 1.00 42.25 20 GLU A C 3
ATOM 2668 O O . GLU A 1 20 ? 1.418 -10.191 23.174 1.00 14.31 20 GLU A O 3
ATOM 2680 N N . GLY A 1 21 ? 2.369 -10.179 21.136 1.00 41.35 21 GLY A N 3
ATOM 2681 C CA . GLY A 1 21 ? 1.630 -11.344 20.688 1.00 74.42 21 GLY A CA 3
ATOM 2682 C C . GLY A 1 21 ? 1.442 -11.369 19.184 1.00 71.51 21 GLY A C 3
ATOM 2683 O O . GLY A 1 21 ? 1.410 -12.438 18.573 1.00 31.14 21 GLY A O 3
ATOM 2687 N N . ARG A 1 22 ? 1.316 -10.190 18.585 1.00 11.31 22 ARG A N 3
ATOM 2688 C CA . ARG A 1 22 ? 1.127 -10.081 17.144 1.00 42.15 22 ARG A CA 3
ATOM 2689 C C . ARG A 1 22 ? 2.461 -10.189 16.411 1.00 64.11 22 ARG A C 3
ATOM 2690 O O . ARG A 1 22 ? 2.503 -10.485 15.217 1.00 61.25 22 ARG A O 3
ATOM 2711 N N . TYR A 1 23 ? 3.549 -9.947 17.134 1.00 12.33 23 TYR A N 3
ATOM 2712 C CA . TYR A 1 23 ? 4.884 -10.014 16.553 1.00 42.22 23 TYR A CA 3
ATOM 2713 C C . TYR A 1 23 ? 5.067 -11.301 15.754 1.00 15.21 23 TYR A C 3
ATOM 2714 O O . TYR A 1 23 ? 5.812 -11.337 14.775 1.00 1.41 23 TYR A O 3
ATOM 2732 N N . ARG A 1 24 ? 4.379 -12.356 16.179 1.00 2.24 24 ARG A N 3
ATOM 2733 C CA . ARG A 1 24 ? 4.465 -13.646 15.505 1.00 13.34 24 ARG A CA 3
ATOM 2734 C C . ARG A 1 24 ? 3.783 -13.593 14.141 1.00 12.43 24 ARG A C 3
ATOM 2735 O O . ARG A 1 24 ? 4.321 -14.081 13.149 1.00 64.03 24 ARG A O 3
ATOM 2756 N N . GLU A 1 25 ? 2.595 -12.997 14.102 1.00 41.31 25 GLU A N 3
ATOM 2757 C CA . GLU A 1 25 ? 1.840 -12.882 12.860 1.00 52.41 25 GLU A CA 3
ATOM 2758 C C . GLU A 1 25 ? 2.421 -11.787 11.969 1.00 31.22 25 GLU A C 3
ATOM 2759 O O . GLU A 1 25 ? 2.209 -11.781 10.757 1.00 21.10 25 GLU A O 3
ATOM 2771 N N . ALA A 1 26 ? 3.154 -10.862 12.580 1.00 30.33 26 ALA A N 3
ATOM 2772 C CA . ALA A 1 26 ? 3.767 -9.764 11.844 1.00 51.22 26 ALA A CA 3
ATOM 2773 C C . ALA A 1 26 ? 4.880 -10.268 10.932 1.00 4.11 26 ALA A C 3
ATOM 2774 O O . ALA A 1 26 ? 5.073 -9.756 9.829 1.00 40.25 26 ALA A O 3
ATOM 2781 N N . LEU A 1 27 ? 5.612 -11.273 11.400 1.00 73.52 27 LEU A N 3
ATOM 2782 C CA . LEU A 1 27 ? 6.708 -11.847 10.626 1.00 13.03 27 LEU A CA 3
ATOM 2783 C C . LEU A 1 27 ? 6.180 -12.598 9.408 1.00 32.34 27 LEU A C 3
ATOM 2784 O O . LEU A 1 27 ? 6.856 -12.695 8.384 1.00 74.22 27 LEU A O 3
ATOM 2800 N N . LYS A 1 28 ? 4.967 -13.127 9.526 1.00 34.31 28 LYS A N 3
ATOM 2801 C CA . LYS A 1 28 ? 4.345 -13.867 8.434 1.00 32.34 28 LYS A CA 3
ATOM 2802 C C . LYS A 1 28 ? 4.375 -13.058 7.142 1.00 64.02 28 LYS A C 3
ATOM 2803 O O . LYS A 1 28 ? 4.466 -13.618 6.049 1.00 62.21 28 LYS A O 3
ATOM 2822 N N . HIS A 1 29 ? 4.300 -11.737 7.274 1.00 64.43 29 HIS A N 3
ATOM 2823 C CA . HIS A 1 29 ? 4.322 -10.851 6.116 1.00 53.04 29 HIS A CA 3
ATOM 2824 C C . HIS A 1 29 ? 5.703 -10.836 5.468 1.00 2.23 29 HIS A C 3
ATOM 2825 O O . HIS A 1 29 ? 5.826 -10.773 4.245 1.00 42.21 29 HIS A O 3
ATOM 2839 N N . PHE A 1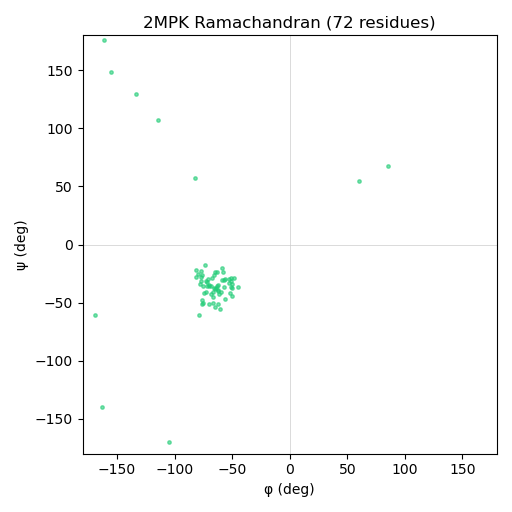 30 ? 6.740 -10.893 6.297 1.00 23.13 30 PHE A N 3
ATOM 2840 C CA . PHE A 1 30 ? 8.113 -10.884 5.806 1.00 63.22 30 PHE A CA 3
ATOM 2841 C C . PHE A 1 30 ? 8.516 -12.264 5.293 1.00 43.42 30 PHE A C 3
ATOM 2842 O O . PHE A 1 30 ? 9.290 -12.383 4.342 1.00 73.44 30 PHE A O 3
ATOM 2859 N N . LEU A 1 31 ? 7.987 -13.303 5.930 1.00 44.45 31 LEU A N 3
ATOM 2860 C CA . LEU A 1 31 ? 8.291 -14.675 5.539 1.00 4.11 31 LEU A CA 3
ATOM 2861 C C . LEU A 1 31 ? 7.952 -14.911 4.071 1.00 63.12 31 LEU A C 3
ATOM 2862 O O . LEU A 1 31 ? 8.628 -15.676 3.383 1.00 43.15 31 LEU A O 3
ATOM 2878 N N . ASP A 1 32 ? 6.903 -14.248 3.597 1.00 31.35 32 ASP A N 3
ATOM 2879 C CA . ASP A 1 32 ? 6.476 -14.383 2.210 1.00 73.33 32 ASP A CA 3
ATOM 2880 C C . ASP A 1 32 ? 7.463 -13.701 1.268 1.00 1.43 32 ASP A C 3
ATOM 2881 O O . ASP A 1 32 ? 7.486 -13.977 0.070 1.00 53.44 32 ASP A O 3
ATOM 2890 N N . GLY A 1 33 ? 8.278 -12.807 1.820 1.00 10.52 33 GLY A N 3
ATOM 2891 C CA . GLY A 1 33 ? 9.255 -12.097 1.015 1.00 24.34 33 GLY A CA 3
ATOM 2892 C C . GLY A 1 33 ? 10.303 -13.022 0.428 1.00 40.24 33 GLY A C 3
ATOM 2893 O O . GLY A 1 33 ? 10.748 -12.828 -0.703 1.00 31.21 33 GLY A O 3
ATOM 2897 N N . GLY A 1 34 ? 10.700 -14.030 1.198 1.00 31.12 34 GLY A N 3
ATOM 2898 C CA . GLY A 1 34 ? 11.700 -14.972 0.731 1.00 43.22 34 GLY A CA 3
ATOM 2899 C C . GLY A 1 34 ? 11.114 -16.043 -0.167 1.00 54.22 34 GLY A C 3
ATOM 2900 O O . GLY A 1 34 ? 11.786 -16.542 -1.068 1.00 63.25 34 GLY A O 3
ATOM 2904 N N . GLU A 1 35 ? 9.856 -16.397 0.080 1.00 25.23 35 GLU A N 3
ATOM 2905 C CA . GLU A 1 35 ? 9.181 -17.418 -0.712 1.00 63.22 35 GLU A CA 3
ATOM 2906 C C . GLU A 1 35 ? 8.691 -16.842 -2.038 1.00 25.32 35 GLU A C 3
ATOM 2907 O O . GLU A 1 35 ? 8.390 -17.582 -2.974 1.00 50.11 35 GLU A O 3
ATOM 2919 N N . MET A 1 36 ? 8.615 -15.517 -2.108 1.00 73.43 36 MET A N 3
ATOM 2920 C CA . MET A 1 36 ? 8.162 -14.842 -3.319 1.00 2.11 36 MET A CA 3
ATOM 2921 C C . MET A 1 36 ? 9.262 -14.826 -4.376 1.00 10.42 36 MET A C 3
ATOM 2922 O O . MET A 1 36 ? 8.988 -14.931 -5.572 1.00 13.24 36 MET A O 3
ATOM 2936 N N . ILE A 1 37 ? 10.506 -14.693 -3.927 1.00 74.01 37 ILE A N 3
ATOM 2937 C CA . ILE A 1 37 ? 11.646 -14.664 -4.835 1.00 13.11 37 ILE A CA 3
ATOM 2938 C C . ILE A 1 37 ? 12.032 -16.071 -5.278 1.00 32.12 37 ILE A C 3
ATOM 2939 O O . ILE A 1 37 ? 12.600 -16.261 -6.353 1.00 62.21 37 ILE A O 3
ATOM 2955 N N . VAL A 1 38 ? 11.718 -17.056 -4.442 1.00 15.20 38 VAL A N 3
ATOM 2956 C CA . VAL A 1 38 ? 12.029 -18.447 -4.748 1.00 54.01 38 VAL A CA 3
ATOM 2957 C C . VAL A 1 38 ? 11.392 -18.875 -6.065 1.00 61.45 38 VAL A C 3
ATOM 2958 O O . VAL A 1 38 ? 12.038 -19.504 -6.905 1.00 53.32 38 VAL A O 3
ATOM 2971 N N . THR A 1 39 ? 10.120 -18.531 -6.241 1.00 41.05 39 THR A N 3
ATOM 2972 C CA . THR A 1 39 ? 9.395 -18.880 -7.456 1.00 72.14 39 THR A CA 3
ATOM 2973 C C . THR A 1 39 ? 10.173 -18.465 -8.700 1.00 20.02 39 THR A C 3
ATOM 2974 O O . THR A 1 39 ? 10.080 -19.108 -9.745 1.00 51.20 39 THR A O 3
ATOM 2985 N N . ALA A 1 40 ? 10.941 -17.387 -8.579 1.00 60.21 40 ALA A N 3
ATOM 2986 C CA . ALA A 1 40 ? 11.738 -16.888 -9.693 1.00 72.30 40 ALA A CA 3
ATOM 2987 C C . ALA A 1 40 ? 12.968 -17.760 -9.922 1.00 74.43 40 ALA A C 3
ATOM 2988 O O . ALA A 1 40 ? 13.362 -18.007 -11.062 1.00 15.13 40 ALA A O 3
ATOM 2995 N N . ALA A 1 41 ? 13.570 -18.224 -8.832 1.00 42.22 41 ALA A N 3
ATOM 2996 C CA . ALA A 1 41 ? 14.755 -19.069 -8.915 1.00 75.41 41 ALA A CA 3
ATOM 2997 C C . ALA A 1 41 ? 14.389 -20.484 -9.351 1.00 64.34 41 ALA A C 3
ATOM 2998 O O . ALA A 1 41 ? 14.916 -20.994 -10.340 1.00 3.42 41 ALA A O 3
ATOM 3005 N N . GLU A 1 42 ? 13.485 -21.113 -8.607 1.00 62.41 42 GLU A N 3
ATOM 3006 C CA . GLU A 1 42 ? 13.052 -22.471 -8.918 1.00 12.43 42 GLU A CA 3
ATOM 3007 C C . GLU A 1 42 ? 12.613 -22.582 -10.375 1.00 44.31 42 GLU A C 3
ATOM 3008 O O . GLU A 1 42 ? 12.988 -23.520 -11.079 1.00 2.04 42 GLU A O 3
ATOM 3020 N N . LYS A 1 43 ? 11.816 -21.617 -10.822 1.00 63.21 43 LYS A N 3
ATOM 3021 C CA . LYS A 1 43 ? 11.326 -21.604 -12.195 1.00 71.12 43 LYS A CA 3
ATOM 3022 C C . LYS A 1 43 ? 12.462 -21.331 -13.176 1.00 31.30 43 LYS A C 3
ATOM 3023 O O . LYS A 1 43 ? 12.382 -21.697 -14.348 1.00 64.11 43 LYS A O 3
ATOM 3042 N N . GLU A 1 44 ? 13.518 -20.688 -12.688 1.00 31.14 44 GLU A N 3
ATOM 3043 C CA . GLU A 1 44 ? 14.670 -20.368 -13.522 1.00 53.14 44 GLU A CA 3
ATOM 3044 C C . GLU A 1 44 ? 15.750 -21.437 -13.392 1.00 24.22 44 GLU A C 3
ATOM 3045 O O . GLU A 1 44 ? 15.577 -22.426 -12.680 1.00 4.23 44 GLU A O 3
ATOM 3057 N N . ALA A 1 45 ? 16.865 -21.231 -14.085 1.00 63.24 45 ALA A N 3
ATOM 3058 C CA . ALA A 1 45 ? 17.975 -22.176 -14.046 1.00 53.24 45 ALA A CA 3
ATOM 3059 C C . ALA A 1 45 ? 19.260 -21.534 -14.558 1.00 70.45 45 ALA A C 3
ATOM 3060 O O . ALA A 1 45 ? 20.287 -21.554 -13.881 1.00 25.11 45 ALA A O 3
ATOM 3067 N N . SER A 1 46 ? 19.195 -20.967 -15.759 1.00 23.03 46 SER A N 3
ATOM 3068 C CA . SER A 1 46 ? 20.356 -20.324 -16.364 1.00 13.44 46 SER A CA 3
ATOM 3069 C C . SER A 1 46 ? 20.494 -18.884 -15.877 1.00 72.21 46 SER A C 3
ATOM 3070 O O . SER A 1 46 ? 20.555 -17.951 -16.677 1.00 62.33 46 SER A O 3
ATOM 3078 N N . GLN A 1 47 ? 20.542 -18.714 -14.560 1.00 12.51 47 GLN A N 3
ATOM 3079 C CA . GLN A 1 47 ? 20.672 -17.388 -13.966 1.00 71.11 47 GLN A CA 3
ATOM 3080 C C . GLN A 1 47 ? 21.749 -17.379 -12.886 1.00 15.21 47 GLN A C 3
ATOM 3081 O O . GLN A 1 47 ? 21.778 -18.250 -12.016 1.00 42.31 47 GLN A O 3
ATOM 3095 N N . LYS A 1 48 ? 22.633 -16.389 -12.947 1.00 55.23 48 LYS A N 3
ATOM 3096 C CA . LYS A 1 48 ? 23.711 -16.264 -11.974 1.00 64.34 48 LYS A CA 3
ATOM 3097 C C . LYS A 1 48 ? 23.199 -15.668 -10.667 1.00 42.02 48 LYS A C 3
ATOM 3098 O O . LYS A 1 48 ? 23.728 -15.955 -9.593 1.00 41.41 48 LYS A O 3
ATOM 3117 N N . VAL A 1 49 ? 22.166 -14.838 -10.766 1.00 14.15 49 VAL A N 3
ATOM 3118 C CA . VAL A 1 49 ? 21.580 -14.203 -9.591 1.00 22.34 49 VAL A CA 3
ATOM 3119 C C . VAL A 1 49 ? 20.694 -15.178 -8.824 1.00 34.11 49 VAL A C 3
ATOM 3120 O O . VAL A 1 49 ? 20.582 -15.101 -7.600 1.00 41.13 49 VAL A O 3
ATOM 3133 N N . ARG A 1 50 ? 20.065 -16.095 -9.552 1.00 30.44 50 ARG A N 3
ATOM 3134 C CA . ARG A 1 50 ? 19.187 -17.086 -8.940 1.00 1.20 50 ARG A CA 3
ATOM 3135 C C . ARG A 1 50 ? 19.812 -17.657 -7.671 1.00 5.45 50 ARG A C 3
ATOM 3136 O O . ARG A 1 50 ? 19.151 -17.773 -6.640 1.00 25.24 50 ARG A O 3
ATOM 3157 N N . ASN A 1 51 ? 21.091 -18.011 -7.755 1.00 33.15 51 ASN A N 3
ATOM 3158 C CA . ASN A 1 51 ? 21.805 -18.571 -6.613 1.00 2.20 51 ASN A CA 3
ATOM 3159 C C . ASN A 1 51 ? 21.660 -17.674 -5.387 1.00 74.12 51 ASN A C 3
ATOM 3160 O O . ASN A 1 51 ? 21.335 -18.144 -4.296 1.00 3.24 51 ASN A O 3
ATOM 3171 N N . LEU A 1 52 ? 21.901 -16.381 -5.575 1.00 32.40 52 LEU A N 3
ATOM 3172 C CA . LEU A 1 52 ? 21.796 -15.417 -4.485 1.00 61.40 52 LEU A CA 3
ATOM 3173 C C . LEU A 1 52 ? 20.336 -15.148 -4.135 1.00 22.13 52 LEU A C 3
ATOM 3174 O O . LEU A 1 52 ? 20.008 -14.842 -2.988 1.00 1.54 52 LEU A O 3
ATOM 3190 N N . LEU A 1 53 ? 19.463 -15.266 -5.129 1.00 21.41 53 LEU A N 3
ATOM 3191 C CA . LEU A 1 53 ? 18.037 -15.038 -4.926 1.00 33.03 53 LEU A CA 3
ATOM 3192 C C . LEU A 1 53 ? 17.479 -15.984 -3.867 1.00 60.33 53 LEU A C 3
ATOM 3193 O O . LEU A 1 53 ? 16.694 -15.580 -3.009 1.00 53.50 53 LEU A O 3
ATOM 3209 N N . LEU A 1 54 ? 17.891 -17.245 -3.933 1.00 22.43 54 LEU A N 3
ATOM 3210 C CA . LEU A 1 54 ? 17.435 -18.250 -2.978 1.00 52.04 54 LEU A CA 3
ATOM 3211 C C . LEU A 1 54 ? 18.143 -18.088 -1.637 1.00 62.52 54 LEU A C 3
ATOM 3212 O O . LEU A 1 54 ? 17.502 -18.022 -0.588 1.00 75.32 54 LEU A O 3
ATOM 3228 N N . HIS A 1 55 ? 19.470 -18.024 -1.679 1.00 3.53 55 HIS A N 3
ATOM 3229 C CA . HIS A 1 55 ? 20.266 -17.867 -0.467 1.00 3.44 55 HIS A CA 3
ATOM 3230 C C . HIS A 1 55 ? 19.830 -16.630 0.313 1.00 1.14 55 HIS A C 3
ATOM 3231 O O . HIS A 1 55 ? 19.846 -16.622 1.545 1.00 42.55 55 HIS A O 3
ATOM 3245 N N . LYS A 1 56 ? 19.441 -15.586 -0.411 1.00 24.10 56 LYS A N 3
ATOM 3246 C CA . LYS A 1 56 ? 19.000 -14.344 0.212 1.00 43.33 56 LYS A CA 3
ATOM 3247 C C . LYS A 1 56 ? 17.637 -14.521 0.873 1.00 2.42 56 LYS A C 3
ATOM 3248 O O . LYS A 1 56 ? 17.335 -13.876 1.877 1.00 61.24 56 LYS A O 3
ATOM 3267 N N . GLY A 1 57 ? 16.818 -15.400 0.304 1.00 11.05 57 GLY A N 3
ATOM 3268 C CA . GLY A 1 57 ? 15.497 -15.647 0.854 1.00 44.43 57 GLY A CA 3
ATOM 3269 C C . GLY A 1 57 ? 15.548 -16.384 2.177 1.00 4.11 57 GLY A C 3
ATOM 3270 O O . GLY A 1 57 ? 14.847 -16.026 3.123 1.00 34.44 57 GLY A O 3
ATOM 3274 N N . LYS A 1 58 ? 16.380 -17.418 2.245 1.00 40.12 58 LYS A N 3
ATOM 3275 C CA . LYS A 1 58 ? 16.521 -18.209 3.461 1.00 35.15 58 LYS A CA 3
ATOM 3276 C C . LYS A 1 58 ? 17.295 -17.438 4.526 1.00 52.24 58 LYS A C 3
ATOM 3277 O O . LYS A 1 58 ? 17.201 -17.740 5.715 1.00 62.14 58 LYS A O 3
ATOM 3296 N N . GLU A 1 59 ? 18.058 -16.440 4.089 1.00 33.35 59 GLU A N 3
ATOM 3297 C CA . GLU A 1 59 ? 18.847 -15.626 5.006 1.00 21.11 59 GLU A CA 3
ATOM 3298 C C . GLU A 1 59 ? 17.974 -14.581 5.695 1.00 21.23 59 GLU A C 3
ATOM 3299 O O . GLU A 1 59 ? 17.851 -14.569 6.920 1.00 10.11 59 GLU A O 3
ATOM 3311 N N . VAL A 1 60 ? 17.370 -13.705 4.899 1.00 41.21 60 VAL A N 3
ATOM 3312 C CA . VAL A 1 60 ? 16.508 -12.656 5.431 1.00 61.13 60 VAL A CA 3
ATOM 3313 C C . VAL A 1 60 ? 15.474 -13.230 6.392 1.00 15.02 60 VAL A C 3
ATOM 3314 O O . VAL A 1 60 ? 15.053 -12.564 7.339 1.00 10.12 60 VAL A O 3
ATOM 3327 N N . LEU A 1 61 ? 15.067 -14.470 6.144 1.00 52.14 61 LEU A N 3
ATOM 3328 C CA . LEU A 1 61 ? 14.081 -15.135 6.988 1.00 73.51 61 LEU A CA 3
ATOM 3329 C C . LEU A 1 61 ? 14.675 -15.484 8.349 1.00 65.15 61 LEU A C 3
ATOM 3330 O O . LEU A 1 61 ? 14.062 -15.236 9.386 1.00 22.10 61 LEU A O 3
ATOM 3346 N N . GLU A 1 62 ? 15.874 -16.059 8.335 1.00 3.41 62 GLU A N 3
ATOM 3347 C CA . GLU A 1 62 ? 16.552 -16.440 9.569 1.00 51.52 62 GLU A CA 3
ATOM 3348 C C . GLU A 1 62 ? 17.029 -15.206 10.330 1.00 23.44 62 GLU A C 3
ATOM 3349 O O . GLU A 1 62 ? 17.065 -15.199 11.561 1.00 65.51 62 GLU A O 3
ATOM 3361 N N . TRP A 1 63 ? 17.395 -14.166 9.590 1.00 32.31 63 TRP A N 3
ATOM 3362 C CA . TRP A 1 63 ? 17.871 -12.927 10.195 1.00 31.40 63 TRP A CA 3
ATOM 3363 C C . TRP A 1 63 ? 16.712 -12.124 10.774 1.00 13.03 63 TRP A C 3
ATOM 3364 O O . TRP A 1 63 ? 16.769 -11.670 11.917 1.00 41.14 63 TRP A O 3
ATOM 3385 N N . ALA A 1 64 ? 15.661 -11.952 9.979 1.00 34.53 64 ALA A N 3
ATOM 3386 C CA . ALA A 1 64 ? 14.487 -11.206 10.415 1.00 1.50 64 ALA A CA 3
ATOM 3387 C C . ALA A 1 64 ? 13.921 -11.779 11.710 1.00 40.23 64 ALA A C 3
ATOM 3388 O O . ALA A 1 64 ? 13.354 -11.052 12.525 1.00 51.13 64 ALA A O 3
ATOM 3395 N N . GLU A 1 65 ? 14.079 -13.086 11.891 1.00 35.34 65 GLU A N 3
ATOM 3396 C CA . GLU A 1 65 ? 13.581 -13.756 13.087 1.00 31.12 65 GLU A CA 3
ATOM 3397 C C . GLU A 1 65 ? 14.484 -13.474 14.284 1.00 21.14 65 GLU A C 3
ATOM 3398 O O . GLU A 1 65 ? 14.058 -13.577 15.435 1.00 3.34 65 GLU A O 3
ATOM 3410 N N . HIS A 1 66 ? 15.734 -13.119 14.005 1.00 41.24 66 HIS A N 3
ATOM 3411 C CA . HIS A 1 66 ? 16.698 -12.822 15.058 1.00 45.22 66 HIS A CA 3
ATOM 3412 C C . HIS A 1 66 ? 16.312 -11.549 15.805 1.00 32.35 66 HIS A C 3
ATOM 3413 O O . HIS A 1 66 ? 16.223 -11.541 17.034 1.00 71.30 66 HIS A O 3
ATOM 3427 N N . LEU A 1 67 ? 16.084 -10.476 15.057 1.00 12.43 67 LEU A N 3
ATOM 3428 C CA . LEU A 1 67 ? 15.707 -9.197 15.649 1.00 2.52 67 LEU A CA 3
ATOM 3429 C C . LEU A 1 67 ? 14.293 -9.255 16.217 1.00 12.14 67 LEU A C 3
ATOM 3430 O O . LEU A 1 67 ? 13.986 -8.601 17.213 1.00 1.45 67 LEU A O 3
ATOM 3446 N N . ALA A 1 68 ? 13.436 -10.044 15.578 1.00 30.42 68 ALA A N 3
ATOM 3447 C CA . ALA A 1 68 ? 12.056 -10.192 16.022 1.00 15.34 68 ALA A CA 3
ATOM 3448 C C . ALA A 1 68 ? 11.989 -10.835 17.403 1.00 11.04 68 ALA A C 3
ATOM 3449 O O . ALA A 1 68 ? 11.112 -10.515 18.205 1.00 73.12 68 ALA A O 3
ATOM 3456 N N . GLU A 1 69 ? 12.921 -11.743 17.674 1.00 60.53 69 GLU A N 3
ATOM 3457 C CA . GLU A 1 69 ? 12.966 -12.432 18.958 1.00 34.31 69 GLU A CA 3
ATOM 3458 C C . GLU A 1 69 ? 13.640 -11.565 20.017 1.00 23.43 69 GLU A C 3
ATOM 3459 O O . GLU A 1 69 ? 13.440 -11.763 21.216 1.00 54.43 69 GLU A O 3
ATOM 3471 N N . TRP A 1 70 ? 14.441 -10.606 19.566 1.00 74.50 70 TRP A N 3
ATOM 3472 C CA . TRP A 1 70 ? 15.146 -9.709 20.474 1.00 31.44 70 TRP A CA 3
ATOM 3473 C C . TRP A 1 70 ? 14.218 -9.212 21.577 1.00 1.41 70 TRP A C 3
ATOM 3474 O O . TRP A 1 70 ? 14.636 -9.045 22.724 1.00 75.44 70 TRP A O 3
ATOM 3495 N N . ILE A 1 71 ? 12.959 -8.976 21.224 1.00 42.44 71 ILE A N 3
ATOM 3496 C CA . ILE A 1 71 ? 11.973 -8.498 22.185 1.00 60.12 71 ILE A CA 3
ATOM 3497 C C . ILE A 1 71 ? 11.969 -9.360 23.443 1.00 71.45 71 ILE A C 3
ATOM 3498 O O . ILE A 1 71 ? 11.931 -8.846 24.561 1.00 20.12 71 ILE A O 3
ATOM 3514 N N . LEU A 1 72 ? 12.010 -10.674 23.252 1.00 33.52 72 LEU A N 3
ATOM 3515 C CA . LEU A 1 72 ? 12.013 -11.610 24.372 1.00 53.04 72 LEU A CA 3
ATOM 3516 C C . LEU A 1 72 ? 13.361 -11.602 25.085 1.00 40.53 72 LEU A C 3
ATOM 3517 O O . LEU A 1 72 ? 13.424 -11.638 26.313 1.00 11.20 72 LEU A O 3
ATOM 3533 N N . GLU A 1 73 ? 14.437 -11.551 24.305 1.00 33.32 73 GLU A N 3
ATOM 3534 C CA . GLU A 1 73 ? 15.784 -11.536 24.864 1.00 73.45 73 GLU A CA 3
ATOM 3535 C C . GLU A 1 73 ? 15.940 -10.407 25.878 1.00 71.12 73 GLU A C 3
ATOM 3536 O O . GLU A 1 73 ? 16.685 -10.530 26.851 1.00 40.24 73 GLU A O 3
ATOM 3548 N N . HIS A 1 74 ? 15.232 -9.307 25.643 1.00 1.31 74 HIS A N 3
ATOM 3549 C CA . HIS A 1 74 ? 15.291 -8.155 26.536 1.00 44.43 74 HIS A CA 3
ATOM 3550 C C . HIS A 1 74 ? 16.734 -7.704 26.746 1.00 52.33 74 HIS A C 3
ATOM 3551 O O . HIS A 1 74 ? 17.038 -6.512 26.677 1.00 32.35 74 HIS A O 3
ATOM 3565 N N . MET A 1 1 ? 2.725 1.273 -3.002 1.00 51.22 1 MET A N 4
ATOM 3566 C CA . MET A 1 1 ? 4.108 0.812 -3.030 1.00 42.30 1 MET A CA 4
ATOM 3567 C C . MET A 1 1 ? 4.200 -0.657 -2.632 1.00 33.40 1 MET A C 4
ATOM 3568 O O . MET A 1 1 ? 3.827 -1.034 -1.522 1.00 31.13 1 MET A O 4
ATOM 3582 N N . GLY A 1 2 ? 4.698 -1.484 -3.547 1.00 2.05 2 GLY A N 4
ATOM 3583 C CA . GLY A 1 2 ? 4.829 -2.903 -3.271 1.00 51.14 2 GLY A CA 4
ATOM 3584 C C . GLY A 1 2 ? 6.220 -3.425 -3.569 1.00 62.53 2 GLY A C 4
ATOM 3585 O O . GLY A 1 2 ? 6.467 -3.983 -4.639 1.00 41.24 2 GLY A O 4
ATOM 3589 N N . THR A 1 3 ? 7.134 -3.245 -2.621 1.00 44.51 3 THR A N 4
ATOM 3590 C CA . THR A 1 3 ? 8.509 -3.699 -2.788 1.00 20.10 3 THR A CA 4
ATOM 3591 C C . THR A 1 3 ? 9.003 -4.426 -1.542 1.00 52.13 3 THR A C 4
ATOM 3592 O O . THR A 1 3 ? 8.607 -4.098 -0.423 1.00 41.03 3 THR A O 4
ATOM 3603 N N . ILE A 1 4 ? 9.869 -5.413 -1.743 1.00 62.04 4 ILE A N 4
ATOM 3604 C CA . ILE A 1 4 ? 10.418 -6.185 -0.635 1.00 40.43 4 ILE A CA 4
ATOM 3605 C C . ILE A 1 4 ? 10.999 -5.269 0.437 1.00 30.53 4 ILE A C 4
ATOM 3606 O O . ILE A 1 4 ? 10.884 -5.545 1.632 1.00 40.13 4 ILE A O 4
ATOM 3622 N N . ASP A 1 5 ? 11.621 -4.179 0.003 1.00 24.20 5 ASP A N 4
ATOM 3623 C CA . ASP A 1 5 ? 12.218 -3.221 0.926 1.00 42.31 5 ASP A CA 4
ATOM 3624 C C . ASP A 1 5 ? 11.197 -2.750 1.957 1.00 74.34 5 ASP A C 4
ATOM 3625 O O . ASP A 1 5 ? 11.550 -2.416 3.087 1.00 10.54 5 ASP A O 4
ATOM 3634 N N . ASP A 1 6 ? 9.930 -2.727 1.558 1.00 53.51 6 ASP A N 4
ATOM 3635 C CA . ASP A 1 6 ? 8.856 -2.297 2.447 1.00 43.02 6 ASP A CA 4
ATOM 3636 C C . ASP A 1 6 ? 8.748 -3.223 3.655 1.00 51.54 6 ASP A C 4
ATOM 3637 O O . ASP A 1 6 ? 8.491 -2.774 4.771 1.00 34.23 6 ASP A O 4
ATOM 3646 N N . ALA A 1 7 ? 8.945 -4.516 3.422 1.00 72.10 7 ALA A N 4
ATOM 3647 C CA . ALA A 1 7 ? 8.870 -5.504 4.491 1.00 61.53 7 ALA A CA 4
ATOM 3648 C C . ALA A 1 7 ? 9.926 -5.239 5.559 1.00 72.35 7 ALA A C 4
ATOM 3649 O O . ALA A 1 7 ? 9.634 -5.265 6.754 1.00 12.33 7 ALA A O 4
ATOM 3656 N N . PHE A 1 8 ? 11.154 -4.986 5.119 1.00 2.54 8 PHE A N 4
ATOM 3657 C CA . PHE A 1 8 ? 12.254 -4.717 6.038 1.00 23.32 8 PHE A CA 4
ATOM 3658 C C . PHE A 1 8 ? 12.020 -3.417 6.802 1.00 21.54 8 PHE A C 4
ATOM 3659 O O . PHE A 1 8 ? 12.433 -3.279 7.954 1.00 44.23 8 PHE A O 4
ATOM 3676 N N . ARG A 1 9 ? 11.355 -2.468 6.153 1.00 52.11 9 ARG A N 4
ATOM 3677 C CA . ARG A 1 9 ? 11.067 -1.179 6.770 1.00 53.44 9 ARG A CA 4
ATOM 3678 C C . ARG A 1 9 ? 9.912 -1.296 7.761 1.00 45.23 9 ARG A C 4
ATOM 3679 O O . ARG A 1 9 ? 9.865 -0.581 8.761 1.00 4.21 9 ARG A O 4
ATOM 3700 N N . ALA A 1 10 ? 8.983 -2.202 7.475 1.00 43.25 10 ALA A N 4
ATOM 3701 C CA . ALA A 1 10 ? 7.830 -2.414 8.341 1.00 44.42 10 ALA A CA 4
ATOM 3702 C C . ALA A 1 10 ? 8.219 -3.195 9.591 1.00 4.23 10 ALA A C 4
ATOM 3703 O O . ALA A 1 10 ? 7.576 -3.075 10.634 1.00 32.43 10 ALA A O 4
ATOM 3710 N N . ILE A 1 11 ? 9.275 -3.994 9.479 1.00 31.23 11 ILE A N 4
ATOM 3711 C CA . ILE A 1 11 ? 9.749 -4.794 10.602 1.00 71.44 11 ILE A CA 4
ATOM 3712 C C . ILE A 1 11 ? 9.924 -3.939 11.852 1.00 44.25 11 ILE A C 4
ATOM 3713 O O . ILE A 1 11 ? 9.800 -4.429 12.973 1.00 32.12 11 ILE A O 4
ATOM 3729 N N . GLU A 1 12 ? 10.213 -2.657 11.649 1.00 53.10 12 GLU A N 4
ATOM 3730 C CA . GLU A 1 12 ? 10.404 -1.733 12.761 1.00 41.24 12 GLU A CA 4
ATOM 3731 C C . GLU A 1 12 ? 9.226 -1.794 13.728 1.00 32.33 12 GLU A C 4
ATOM 3732 O O . GLU A 1 12 ? 9.401 -1.702 14.943 1.00 24.24 12 GLU A O 4
ATOM 3744 N N . ARG A 1 13 ? 8.025 -1.950 13.180 1.00 21.12 13 ARG A N 4
ATOM 3745 C CA . ARG A 1 13 ? 6.817 -2.022 13.994 1.00 64.12 13 ARG A CA 4
ATOM 3746 C C . ARG A 1 13 ? 6.706 -3.379 14.683 1.00 42.02 13 ARG A C 4
ATOM 3747 O O . ARG A 1 13 ? 6.255 -3.472 15.824 1.00 40.50 13 ARG A O 4
ATOM 3768 N N . ALA A 1 14 ? 7.120 -4.429 13.981 1.00 2.11 14 ALA A N 4
ATOM 3769 C CA . ALA A 1 14 ? 7.069 -5.780 14.525 1.00 35.14 14 ALA A CA 4
ATOM 3770 C C . ALA A 1 14 ? 7.811 -5.865 15.855 1.00 61.24 14 ALA A C 4
ATOM 3771 O O . ALA A 1 14 ? 7.276 -6.367 16.844 1.00 43.02 14 ALA A O 4
ATOM 3778 N N . ILE A 1 15 ? 9.045 -5.373 15.870 1.00 22.11 15 ILE A N 4
ATOM 3779 C CA . ILE A 1 15 ? 9.860 -5.394 17.078 1.00 2.33 15 ILE A CA 4
ATOM 3780 C C . ILE A 1 15 ? 9.287 -4.465 18.144 1.00 65.13 15 ILE A C 4
ATOM 3781 O O . ILE A 1 15 ? 9.359 -4.756 19.337 1.00 2.03 15 ILE A O 4
ATOM 3797 N N . GLN A 1 16 ? 8.718 -3.348 17.703 1.00 50.00 16 GLN A N 4
ATOM 3798 C CA . GLN A 1 16 ? 8.132 -2.377 18.619 1.00 34.13 16 GLN A CA 4
ATOM 3799 C C . GLN A 1 16 ? 7.016 -3.011 19.444 1.00 65.50 16 GLN A C 4
ATOM 3800 O O . GLN A 1 16 ? 6.689 -2.538 20.532 1.00 42.34 16 GLN A O 4
ATOM 3814 N N . ALA A 1 17 ? 6.436 -4.086 18.919 1.00 44.44 17 ALA A N 4
ATOM 3815 C CA . ALA A 1 17 ? 5.359 -4.786 19.607 1.00 41.30 17 ALA A CA 4
ATOM 3816 C C . ALA A 1 17 ? 5.748 -5.115 21.044 1.00 4.42 17 ALA A C 4
ATOM 3817 O O . ALA A 1 17 ? 5.062 -4.724 21.987 1.00 15.23 17 ALA A O 4
ATOM 3824 N N . GLU A 1 18 ? 6.854 -5.836 21.203 1.00 50.32 18 GLU A N 4
ATOM 3825 C CA . GLU A 1 18 ? 7.333 -6.218 22.526 1.00 14.11 18 GLU A CA 4
ATOM 3826 C C . GLU A 1 18 ? 6.201 -6.803 23.366 1.00 12.31 18 GLU A C 4
ATOM 3827 O O . GLU A 1 18 ? 6.122 -6.567 24.571 1.00 42.11 18 GLU A O 4
ATOM 3839 N N . ASN A 1 19 ? 5.326 -7.567 22.720 1.00 51.52 19 ASN A N 4
ATOM 3840 C CA . ASN A 1 19 ? 4.197 -8.185 23.406 1.00 3.42 19 ASN A CA 4
ATOM 3841 C C . ASN A 1 19 ? 4.580 -9.555 23.956 1.00 33.25 19 ASN A C 4
ATOM 3842 O O . ASN A 1 19 ? 4.776 -9.718 25.160 1.00 32.42 19 ASN A O 4
ATOM 3853 N N . GLU A 1 20 ? 4.684 -10.537 23.066 1.00 50.53 20 GLU A N 4
ATOM 3854 C CA . GLU A 1 20 ? 5.043 -11.893 23.463 1.00 52.11 20 GLU A CA 4
ATOM 3855 C C . GLU A 1 20 ? 5.081 -12.822 22.253 1.00 42.01 20 GLU A C 4
ATOM 3856 O O . GLU A 1 20 ? 6.046 -13.558 22.052 1.00 22.33 20 GLU A O 4
ATOM 3868 N N . GLY A 1 21 ? 4.023 -12.782 21.449 1.00 12.41 21 GLY A N 4
ATOM 3869 C CA . GLY A 1 21 ? 3.955 -13.624 20.270 1.00 75.34 21 GLY A CA 4
ATOM 3870 C C . GLY A 1 21 ? 3.451 -12.876 19.051 1.00 63.30 21 GLY A C 4
ATOM 3871 O O . GLY A 1 21 ? 3.244 -13.469 17.992 1.00 34.33 21 GLY A O 4
ATOM 3875 N N . ARG A 1 22 ? 3.253 -11.571 19.200 1.00 1.42 22 ARG A N 4
ATOM 3876 C CA . ARG A 1 22 ? 2.768 -10.741 18.104 1.00 60.34 22 ARG A CA 4
ATOM 3877 C C . ARG A 1 22 ? 3.716 -10.809 16.910 1.00 23.01 22 ARG A C 4
ATOM 3878 O O . ARG A 1 22 ? 3.282 -10.937 15.765 1.00 34.33 22 ARG A O 4
ATOM 3899 N N . TYR A 1 23 ? 5.013 -10.721 17.186 1.00 72.53 23 TYR A N 4
ATOM 3900 C CA . TYR A 1 23 ? 6.022 -10.770 16.135 1.00 45.31 23 TYR A CA 4
ATOM 3901 C C . TYR A 1 23 ? 5.806 -11.976 15.227 1.00 65.52 23 TYR A C 4
ATOM 3902 O O . TYR A 1 23 ? 6.129 -11.940 14.039 1.00 4.53 23 TYR A O 4
ATOM 3920 N N . ARG A 1 24 ? 5.257 -13.045 15.795 1.00 62.24 24 ARG A N 4
ATOM 3921 C CA . ARG A 1 24 ? 4.998 -14.264 15.038 1.00 52.02 24 ARG A CA 4
ATOM 3922 C C . ARG A 1 24 ? 4.058 -13.988 13.868 1.00 52.11 24 ARG A C 4
ATOM 3923 O O . ARG A 1 24 ? 4.336 -14.372 12.733 1.00 51.05 24 ARG A O 4
ATOM 3944 N N . GLU A 1 25 ? 2.945 -13.320 14.155 1.00 74.23 25 GLU A N 4
ATOM 3945 C CA . GLU A 1 25 ? 1.964 -12.994 13.126 1.00 34.52 25 GLU A CA 4
ATOM 3946 C C . GLU A 1 25 ? 2.454 -11.845 12.251 1.00 1.51 25 GLU A C 4
ATOM 3947 O O . GLU A 1 25 ? 2.016 -11.687 11.112 1.00 13.42 25 GLU A O 4
ATOM 3959 N N . ALA A 1 26 ? 3.366 -11.044 12.793 1.00 42.02 26 ALA A N 4
ATOM 3960 C CA . ALA A 1 26 ? 3.918 -9.910 12.062 1.00 13.31 26 ALA A CA 4
ATOM 3961 C C . ALA A 1 26 ? 4.922 -10.370 11.011 1.00 54.25 26 ALA A C 4
ATOM 3962 O O . ALA A 1 26 ? 4.927 -9.874 9.883 1.00 13.31 26 ALA A O 4
ATOM 3969 N N . LEU A 1 27 ? 5.771 -11.320 11.386 1.00 52.11 27 LEU A N 4
ATOM 3970 C CA . LEU A 1 27 ? 6.781 -11.847 10.475 1.00 52.03 27 LEU A CA 4
ATOM 3971 C C . LEU A 1 27 ? 6.130 -12.539 9.281 1.00 14.14 27 LEU A C 4
ATOM 3972 O O . LEU A 1 27 ? 6.697 -12.582 8.189 1.00 32.44 27 LEU A O 4
ATOM 3988 N N . LYS A 1 28 ? 4.934 -13.077 9.496 1.00 21.43 28 LYS A N 4
ATOM 3989 C CA . LYS A 1 28 ? 4.203 -13.764 8.439 1.00 75.53 28 LYS A CA 4
ATOM 3990 C C . LYS A 1 28 ? 4.104 -12.893 7.190 1.00 24.25 28 LYS A C 4
ATOM 3991 O O . LYS A 1 28 ? 4.069 -13.400 6.069 1.00 54.03 28 LYS A O 4
ATOM 4010 N N . HIS A 1 29 ? 4.063 -11.580 7.393 1.00 73.04 29 HIS A N 4
ATOM 4011 C CA . HIS A 1 29 ? 3.971 -10.638 6.283 1.00 70.23 29 HIS A CA 4
ATOM 4012 C C . HIS A 1 29 ? 5.288 -10.573 5.516 1.00 42.44 29 HIS A C 4
ATOM 4013 O O . HIS A 1 29 ? 5.299 -10.452 4.290 1.00 25.43 29 HIS A O 4
ATOM 4027 N N . PHE A 1 30 ? 6.396 -10.652 6.245 1.00 44.54 30 PHE A N 4
ATOM 4028 C CA . PHE A 1 30 ? 7.719 -10.599 5.633 1.00 62.30 30 PHE A CA 4
ATOM 4029 C C . PHE A 1 30 ? 8.092 -11.949 5.027 1.00 20.44 30 PHE A C 4
ATOM 4030 O O . PHE A 1 30 ? 8.791 -12.017 4.015 1.00 21.14 30 PHE A O 4
ATOM 4047 N N . LEU A 1 31 ? 7.621 -13.022 5.654 1.00 63.13 31 LEU A N 4
ATOM 4048 C CA . LEU A 1 31 ? 7.905 -14.372 5.178 1.00 12.31 31 LEU A CA 4
ATOM 4049 C C . LEU A 1 31 ? 7.464 -14.542 3.728 1.00 40.22 31 LEU A C 4
ATOM 4050 O O . LEU A 1 31 ? 8.106 -15.251 2.953 1.00 52.25 31 LEU A O 4
ATOM 4066 N N . ASP A 1 32 ? 6.367 -13.885 3.368 1.00 73.33 32 ASP A N 4
ATOM 4067 C CA . ASP A 1 32 ? 5.842 -13.961 2.009 1.00 14.13 32 ASP A CA 4
ATOM 4068 C C . ASP A 1 32 ? 6.738 -13.200 1.037 1.00 13.12 32 ASP A C 4
ATOM 4069 O O . ASP A 1 32 ? 6.682 -13.416 -0.173 1.00 5.33 32 ASP A O 4
ATOM 4078 N N . GLY A 1 33 ? 7.563 -12.307 1.576 1.00 52.03 33 GLY A N 4
ATOM 4079 C CA . GLY A 1 33 ? 8.458 -11.527 0.742 1.00 40.53 33 GLY A CA 4
ATOM 4080 C C . GLY A 1 33 ? 9.537 -12.374 0.097 1.00 32.34 33 GLY A C 4
ATOM 4081 O O . GLY A 1 33 ? 9.849 -12.205 -1.080 1.00 53.25 33 GLY A O 4
ATOM 4085 N N . GLY A 1 34 ? 10.110 -13.290 0.873 1.00 42.21 34 GLY A N 4
ATOM 4086 C CA . GLY A 1 34 ? 11.156 -14.152 0.354 1.00 74.22 34 GLY A CA 4
ATOM 4087 C C . GLY A 1 34 ? 10.642 -15.119 -0.695 1.00 43.30 34 GLY A C 4
ATOM 4088 O O . GLY A 1 34 ? 11.314 -15.374 -1.694 1.00 21.23 34 GLY A O 4
ATOM 4092 N N . GLU A 1 35 ? 9.449 -15.658 -0.467 1.00 31.30 35 GLU A N 4
ATOM 4093 C CA . GLU A 1 35 ? 8.848 -16.604 -1.400 1.00 22.30 35 GLU A CA 4
ATOM 4094 C C . GLU A 1 35 ? 8.619 -15.955 -2.762 1.00 2.44 35 GLU A C 4
ATOM 4095 O O . GLU A 1 35 ? 8.431 -16.642 -3.765 1.00 14.30 35 GLU A O 4
ATOM 4107 N N . MET A 1 36 ? 8.637 -14.626 -2.787 1.00 54.11 36 MET A N 4
ATOM 4108 C CA . MET A 1 36 ? 8.432 -13.883 -4.025 1.00 75.01 36 MET A CA 4
ATOM 4109 C C . MET A 1 36 ? 9.577 -14.128 -5.002 1.00 43.50 36 MET A C 4
ATOM 4110 O O . MET A 1 36 ? 9.352 -14.428 -6.175 1.00 14.42 36 MET A O 4
ATOM 4124 N N . ILE A 1 37 ? 10.805 -13.997 -4.511 1.00 62.15 37 ILE A N 4
ATOM 4125 C CA . ILE A 1 37 ? 11.985 -14.205 -5.342 1.00 0.13 37 ILE A CA 4
ATOM 4126 C C . ILE A 1 37 ? 12.292 -15.690 -5.499 1.00 21.33 37 ILE A C 4
ATOM 4127 O O . ILE A 1 37 ? 12.896 -16.109 -6.486 1.00 63.50 37 ILE A O 4
ATOM 4143 N N . VAL A 1 38 ? 11.870 -16.483 -4.519 1.00 20.13 38 VAL A N 4
ATOM 4144 C CA . VAL A 1 38 ? 12.097 -17.923 -4.549 1.00 31.01 38 VAL A CA 4
ATOM 4145 C C . VAL A 1 38 ? 11.409 -18.563 -5.750 1.00 4.31 38 VAL A C 4
ATOM 4146 O O . VAL A 1 38 ? 12.000 -19.382 -6.455 1.00 1.23 38 VAL A O 4
ATOM 4159 N N . THR A 1 39 ? 10.156 -18.183 -5.979 1.00 20.10 39 THR A N 4
ATOM 4160 C CA . THR A 1 39 ? 9.387 -18.720 -7.094 1.00 53.44 39 THR A CA 4
ATOM 4161 C C . THR A 1 39 ? 10.158 -18.598 -8.403 1.00 65.34 39 THR A C 4
ATOM 4162 O O . THR A 1 39 ? 9.996 -19.416 -9.309 1.00 13.41 39 THR A O 4
ATOM 4173 N N . ALA A 1 40 ? 11.000 -17.574 -8.496 1.00 53.42 40 ALA A N 4
ATOM 4174 C CA . ALA A 1 40 ? 11.799 -17.347 -9.694 1.00 31.50 40 ALA A CA 4
ATOM 4175 C C . ALA A 1 40 ? 12.964 -18.328 -9.770 1.00 21.33 40 ALA A C 4
ATOM 4176 O O . ALA A 1 40 ? 13.250 -18.886 -10.829 1.00 4.13 40 ALA A O 4
ATOM 4183 N N . ALA A 1 41 ? 13.633 -18.533 -8.640 1.00 23.41 41 ALA A N 4
ATOM 4184 C CA . ALA A 1 41 ? 14.767 -19.448 -8.579 1.00 14.14 41 ALA A CA 4
ATOM 4185 C C . ALA A 1 41 ? 14.319 -20.891 -8.784 1.00 62.21 41 ALA A C 4
ATOM 4186 O O . ALA A 1 41 ? 14.896 -21.620 -9.591 1.00 12.14 41 ALA A O 4
ATOM 4193 N N . GLU A 1 42 ? 13.289 -21.297 -8.049 1.00 13.14 42 GLU A N 4
ATOM 4194 C CA . GLU A 1 42 ? 12.766 -22.654 -8.150 1.00 70.43 42 GLU A CA 4
ATOM 4195 C C . GLU A 1 42 ? 12.417 -22.996 -9.596 1.00 60.10 42 GLU A C 4
ATOM 4196 O O . GLU A 1 42 ? 12.863 -24.011 -10.131 1.00 60.24 42 GLU A O 4
ATOM 4208 N N . LYS A 1 43 ? 11.616 -22.142 -10.223 1.00 13.51 43 LYS A N 4
ATOM 4209 C CA . LYS A 1 43 ? 11.206 -22.350 -11.607 1.00 31.35 43 LYS A CA 4
ATOM 4210 C C . LYS A 1 43 ? 12.403 -22.260 -12.548 1.00 13.11 43 LYS A C 4
ATOM 4211 O O . LYS A 1 43 ? 12.367 -22.780 -13.662 1.00 62.43 43 LYS A O 4
ATOM 4230 N N . GLU A 1 44 ? 13.461 -21.597 -12.091 1.00 73.21 44 GLU A N 4
ATOM 4231 C CA . GLU A 1 44 ? 14.668 -21.440 -12.894 1.00 30.33 44 GLU A CA 4
ATOM 4232 C C . GLU A 1 44 ? 15.601 -22.634 -12.712 1.00 72.34 44 GLU A C 4
ATOM 4233 O O . GLU A 1 44 ? 15.293 -23.570 -11.974 1.00 52.44 44 GLU A O 4
ATOM 4245 N N . ALA A 1 45 ? 16.742 -22.594 -13.392 1.00 62.41 45 ALA A N 4
ATOM 4246 C CA . ALA A 1 45 ? 17.721 -23.671 -13.306 1.00 33.34 45 ALA A CA 4
ATOM 4247 C C . ALA A 1 45 ? 19.070 -23.233 -13.865 1.00 20.12 45 ALA A C 4
ATOM 4248 O O . ALA A 1 45 ? 20.093 -23.325 -13.187 1.00 23.51 45 ALA A O 4
ATOM 4255 N N . SER A 1 46 ? 19.065 -22.757 -15.106 1.00 14.33 46 SER A N 4
ATOM 4256 C CA . SER A 1 46 ? 20.289 -22.308 -15.758 1.00 25.42 46 SER A CA 4
ATOM 4257 C C . SER A 1 46 ? 20.525 -20.822 -15.508 1.00 50.23 46 SER A C 4
ATOM 4258 O O . SER A 1 46 ? 20.816 -20.065 -16.434 1.00 61.43 46 SER A O 4
ATOM 4266 N N . GLN A 1 47 ? 20.396 -20.412 -14.251 1.00 5.34 47 GLN A N 4
ATOM 4267 C CA . GLN A 1 47 ? 20.594 -19.016 -13.879 1.00 4.22 47 GLN A CA 4
ATOM 4268 C C . GLN A 1 47 ? 21.692 -18.883 -12.828 1.00 41.55 47 GLN A C 4
ATOM 4269 O O . GLN A 1 47 ? 21.683 -19.579 -11.813 1.00 61.34 47 GLN A O 4
ATOM 4283 N N . LYS A 1 48 ? 22.638 -17.983 -13.079 1.00 73.30 48 LYS A N 4
ATOM 4284 C CA . LYS A 1 48 ? 23.743 -17.757 -12.155 1.00 60.04 48 LYS A CA 4
ATOM 4285 C C . LYS A 1 48 ? 23.294 -16.916 -10.965 1.00 35.34 48 LYS A C 4
ATOM 4286 O O . LYS A 1 48 ? 23.836 -17.038 -9.866 1.00 54.00 48 LYS A O 4
ATOM 4305 N N . VAL A 1 49 ? 22.298 -16.064 -11.190 1.00 24.15 49 VAL A N 4
ATOM 4306 C CA . VAL A 1 49 ? 21.774 -15.205 -10.134 1.00 63.24 49 VAL A CA 4
ATOM 4307 C C . VAL A 1 49 ? 20.860 -15.984 -9.195 1.00 50.23 49 VAL A C 4
ATOM 4308 O O . VAL A 1 49 ? 20.783 -15.690 -8.002 1.00 65.22 49 VAL A O 4
ATOM 4321 N N . ARG A 1 50 ? 20.168 -16.978 -9.742 1.00 22.32 50 ARG A N 4
ATOM 4322 C CA . ARG A 1 50 ? 19.258 -17.800 -8.953 1.00 11.52 50 ARG A CA 4
ATOM 4323 C C . ARG A 1 50 ? 19.885 -18.173 -7.613 1.00 64.21 50 ARG A C 4
ATOM 4324 O O . ARG A 1 50 ? 19.239 -18.091 -6.570 1.00 2.05 50 ARG A O 4
ATOM 4345 N N . ASN A 1 51 ? 21.149 -18.585 -7.651 1.00 54.44 51 ASN A N 4
ATOM 4346 C CA . ASN A 1 51 ? 21.863 -18.972 -6.441 1.00 23.14 51 ASN A CA 4
ATOM 4347 C C . ASN A 1 51 ? 21.811 -17.859 -5.398 1.00 72.32 51 ASN A C 4
ATOM 4348 O O . ASN A 1 51 ? 21.490 -18.099 -4.233 1.00 60.24 51 ASN A O 4
ATOM 4359 N N . LEU A 1 52 ? 22.127 -16.642 -5.825 1.00 2.45 52 LEU A N 4
ATOM 4360 C CA . LEU A 1 52 ? 22.116 -15.490 -4.929 1.00 33.33 52 LEU A CA 4
ATOM 4361 C C . LEU A 1 52 ? 20.687 -15.087 -4.578 1.00 71.41 52 LEU A C 4
ATOM 4362 O O . LEU A 1 52 ? 20.425 -14.568 -3.492 1.00 64.41 52 LEU A O 4
ATOM 4378 N N . LEU A 1 53 ? 19.765 -15.331 -5.503 1.00 62.51 53 LEU A N 4
ATOM 4379 C CA . LEU A 1 53 ? 18.361 -14.996 -5.291 1.00 63.44 53 LEU A CA 4
ATOM 4380 C C . LEU A 1 53 ? 17.810 -15.713 -4.063 1.00 13.10 53 LEU A C 4
ATOM 4381 O O . LEU A 1 53 ? 17.137 -15.107 -3.228 1.00 31.34 53 LEU A O 4
ATOM 4397 N N . LEU A 1 54 ? 18.100 -17.005 -3.958 1.00 42.11 54 LEU A N 4
ATOM 4398 C CA . LEU A 1 54 ? 17.635 -17.805 -2.830 1.00 4.50 54 LEU A CA 4
ATOM 4399 C C . LEU A 1 54 ? 18.466 -17.521 -1.583 1.00 24.43 54 LEU A C 4
ATOM 4400 O O . LEU A 1 54 ? 17.929 -17.385 -0.483 1.00 73.03 54 LEU A O 4
ATOM 4416 N N . HIS A 1 55 ? 19.781 -17.432 -1.761 1.00 53.01 55 HIS A N 4
ATOM 4417 C CA . HIS A 1 55 ? 20.686 -17.162 -0.650 1.00 44.22 55 HIS A CA 4
ATOM 4418 C C . HIS A 1 55 ? 20.284 -15.884 0.080 1.00 21.24 55 HIS A C 4
ATOM 4419 O O . HIS A 1 55 ? 20.262 -15.841 1.311 1.00 53.54 55 HIS A O 4
ATOM 4433 N N . LYS A 1 56 ? 19.968 -14.845 -0.685 1.00 73.32 56 LYS A N 4
ATOM 4434 C CA . LYS A 1 56 ? 19.566 -13.566 -0.112 1.00 73.31 56 LYS A CA 4
ATOM 4435 C C . LYS A 1 56 ? 18.189 -13.669 0.536 1.00 32.20 56 LYS A C 4
ATOM 4436 O O . LYS A 1 56 ? 17.900 -12.982 1.515 1.00 71.40 56 LYS A O 4
ATOM 4455 N N . GLY A 1 57 ? 17.342 -14.533 -0.016 1.00 65.34 57 GLY A N 4
ATOM 4456 C CA . GLY A 1 57 ? 16.007 -14.711 0.522 1.00 13.02 57 GLY A CA 4
ATOM 4457 C C . GLY A 1 57 ? 16.012 -15.414 1.865 1.00 72.51 57 GLY A C 4
ATOM 4458 O O . GLY A 1 57 ? 15.428 -14.926 2.833 1.00 73.44 57 GLY A O 4
ATOM 4462 N N . LYS A 1 58 ? 16.672 -16.566 1.925 1.00 33.11 58 LYS A N 4
ATOM 4463 C CA . LYS A 1 58 ? 16.751 -17.340 3.159 1.00 53.45 58 LYS A CA 4
ATOM 4464 C C . LYS A 1 58 ? 17.438 -16.539 4.260 1.00 40.31 58 LYS A C 4
ATOM 4465 O O . LYS A 1 58 ? 17.270 -16.826 5.445 1.00 43.24 58 LYS A O 4
ATOM 4484 N N . GLU A 1 59 ? 18.210 -15.533 3.860 1.00 25.32 59 GLU A N 4
ATOM 4485 C CA . GLU A 1 59 ? 18.922 -14.691 4.815 1.00 71.32 59 GLU A CA 4
ATOM 4486 C C . GLU A 1 59 ? 17.983 -13.663 5.439 1.00 73.11 59 GLU A C 4
ATOM 4487 O O . GLU A 1 59 ? 17.787 -13.641 6.654 1.00 24.12 59 GLU A O 4
ATOM 4499 N N . VAL A 1 60 ? 17.404 -12.812 4.598 1.00 51.21 60 VAL A N 4
ATOM 4500 C CA . VAL A 1 60 ? 16.485 -11.781 5.066 1.00 72.04 60 VAL A CA 4
ATOM 4501 C C . VAL A 1 60 ? 15.406 -12.374 5.966 1.00 44.44 60 VAL A C 4
ATOM 4502 O O . VAL A 1 60 ? 14.908 -11.710 6.875 1.00 15.43 60 VAL A O 4
ATOM 4515 N N . LEU A 1 61 ? 15.051 -13.627 5.707 1.00 72.02 61 LEU A N 4
ATOM 4516 C CA . LEU A 1 61 ? 14.031 -14.311 6.494 1.00 32.12 61 LEU A CA 4
ATOM 4517 C C . LEU A 1 61 ? 14.570 -14.695 7.868 1.00 23.13 61 LEU A C 4
ATOM 4518 O O . LEU A 1 61 ? 13.897 -14.515 8.882 1.00 12.31 61 LEU A O 4
ATOM 4534 N N . GLU A 1 62 ? 15.790 -15.223 7.893 1.00 20.31 62 GLU A N 4
ATOM 4535 C CA . GLU A 1 62 ? 16.420 -15.631 9.143 1.00 32.15 62 GLU A CA 4
ATOM 4536 C C . GLU A 1 62 ? 16.829 -14.414 9.969 1.00 62.44 62 GLU A C 4
ATOM 4537 O O . GLU A 1 62 ? 16.903 -14.480 11.196 1.00 52.24 62 GLU A O 4
ATOM 4549 N N . TRP A 1 63 ? 17.095 -13.307 9.286 1.00 53.41 63 TRP A N 4
ATOM 4550 C CA . TRP A 1 63 ? 17.497 -12.075 9.955 1.00 4.21 63 TRP A CA 4
ATOM 4551 C C . TRP A 1 63 ? 16.301 -11.398 10.615 1.00 42.42 63 TRP A C 4
ATOM 4552 O O . TRP A 1 63 ? 16.365 -10.999 11.777 1.00 24.13 63 TRP A O 4
ATOM 4573 N N . ALA A 1 64 ? 15.211 -11.271 9.866 1.00 51.24 64 ALA A N 4
ATOM 4574 C CA . ALA A 1 64 ? 14.000 -10.644 10.379 1.00 14.34 64 ALA A CA 4
ATOM 4575 C C . ALA A 1 64 ? 13.529 -11.326 11.659 1.00 35.12 64 ALA A C 4
ATOM 4576 O O . ALA A 1 64 ? 12.940 -10.689 12.532 1.00 23.02 64 ALA A O 4
ATOM 4583 N N . GLU A 1 65 ? 13.791 -12.625 11.763 1.00 73.34 65 GLU A N 4
ATOM 4584 C CA . GLU A 1 65 ? 13.391 -13.393 12.936 1.00 63.40 65 GLU A CA 4
ATOM 4585 C C . GLU A 1 65 ? 14.319 -13.110 14.114 1.00 65.04 65 GLU A C 4
ATOM 4586 O O . GLU A 1 65 ? 13.950 -13.308 15.271 1.00 30.15 65 GLU A O 4
ATOM 4598 N N . HIS A 1 66 ? 15.527 -12.646 13.809 1.00 2.31 66 HIS A N 4
ATOM 4599 C CA . HIS A 1 66 ? 16.509 -12.335 14.842 1.00 44.33 66 HIS A CA 4
ATOM 4600 C C . HIS A 1 66 ? 16.069 -11.127 15.664 1.00 22.53 66 HIS A C 4
ATOM 4601 O O . HIS A 1 66 ? 15.979 -11.198 16.891 1.00 61.23 66 HIS A O 4
ATOM 4615 N N . LEU A 1 67 ? 15.797 -10.021 14.982 1.00 11.42 67 LEU A N 4
ATOM 4616 C CA . LEU A 1 67 ? 15.367 -8.797 15.650 1.00 54.13 67 LEU A CA 4
ATOM 4617 C C . LEU A 1 67 ? 13.957 -8.950 16.212 1.00 71.02 67 LEU A C 4
ATOM 4618 O O . LEU A 1 67 ? 13.631 -8.389 17.258 1.00 73.44 67 LEU A O 4
ATOM 4634 N N . ALA A 1 68 ? 13.126 -9.715 15.511 1.00 11.31 68 ALA A N 4
ATOM 4635 C CA . ALA A 1 68 ? 11.753 -9.945 15.942 1.00 33.33 68 ALA A CA 4
ATOM 4636 C C . ALA A 1 68 ? 11.713 -10.674 17.281 1.00 12.12 68 ALA A C 4
ATOM 4637 O O . ALA A 1 68 ? 10.826 -10.436 18.101 1.00 62.44 68 ALA A O 4
ATOM 4644 N N . GLU A 1 69 ? 12.678 -11.562 17.495 1.00 25.15 69 GLU A N 4
ATOM 4645 C CA . GLU A 1 69 ? 12.751 -12.326 18.735 1.00 23.23 69 GLU A CA 4
ATOM 4646 C C . GLU A 1 69 ? 13.399 -11.503 19.845 1.00 54.52 69 GLU A C 4
ATOM 4647 O O . GLU A 1 69 ? 13.204 -11.776 21.029 1.00 13.32 69 GLU A O 4
ATOM 4659 N N . TRP A 1 70 ? 14.169 -10.495 19.452 1.00 1.32 70 TRP A N 4
ATOM 4660 C CA . TRP A 1 70 ? 14.846 -9.631 20.413 1.00 21.10 70 TRP A CA 4
ATOM 4661 C C . TRP A 1 70 ? 13.902 -9.224 21.539 1.00 52.24 70 TRP A C 4
ATOM 4662 O O . TRP A 1 70 ? 14.309 -9.122 22.696 1.00 20.43 70 TRP A O 4
ATOM 4683 N N . ILE A 1 71 ? 12.640 -8.992 21.192 1.00 43.20 71 ILE A N 4
ATOM 4684 C CA . ILE A 1 71 ? 11.639 -8.597 22.175 1.00 52.13 71 ILE A CA 4
ATOM 4685 C C . ILE A 1 71 ? 11.644 -9.539 23.374 1.00 74.24 71 ILE A C 4
ATOM 4686 O O . ILE A 1 71 ? 11.585 -9.100 24.523 1.00 43.21 71 ILE A O 4
ATOM 4702 N N . LEU A 1 72 ? 11.715 -10.837 23.099 1.00 41.13 72 LEU A N 4
ATOM 4703 C CA . LEU A 1 72 ? 11.730 -11.843 24.155 1.00 72.00 72 LEU A CA 4
ATOM 4704 C C . LEU A 1 72 ? 13.072 -11.851 24.880 1.00 34.44 72 LEU A C 4
ATOM 4705 O O . LEU A 1 72 ? 13.127 -11.998 26.101 1.00 74.42 72 LEU A O 4
ATOM 4721 N N . GLU A 1 73 ? 14.150 -11.691 24.120 1.00 4.34 73 GLU A N 4
ATOM 4722 C CA . GLU A 1 73 ? 15.492 -11.679 24.692 1.00 12.52 73 GLU A CA 4
ATOM 4723 C C . GLU A 1 73 ? 15.606 -10.623 25.789 1.00 63.52 73 GLU A C 4
ATOM 4724 O O . GLU A 1 73 ? 16.392 -10.768 26.725 1.00 25.25 73 GLU A O 4
ATOM 4736 N N . HIS A 1 74 ? 14.817 -9.561 25.665 1.00 74.43 74 HIS A N 4
ATOM 4737 C CA . HIS A 1 74 ? 14.829 -8.481 26.645 1.00 73.13 74 HIS A CA 4
ATOM 4738 C C . HIS A 1 74 ? 16.216 -7.855 26.746 1.00 42.32 74 HIS A C 4
ATOM 4739 O O . HIS A 1 74 ? 16.675 -7.187 25.818 1.00 21.14 74 HIS A O 4
ATOM 4753 N N . MET A 1 1 ? 2.435 -1.514 -3.736 1.00 12.50 1 MET A N 5
ATOM 4754 C CA . MET A 1 1 ? 3.035 -2.418 -2.763 1.00 22.54 1 MET A CA 5
ATOM 4755 C C . MET A 1 1 ? 3.316 -3.781 -3.388 1.00 61.01 1 MET A C 5
ATOM 4756 O O . MET A 1 1 ? 2.855 -4.076 -4.490 1.00 12.02 1 MET A O 5
ATOM 4770 N N . GLY A 1 2 ? 4.076 -4.608 -2.677 1.00 64.53 2 GLY A N 5
ATOM 4771 C CA . GLY A 1 2 ? 4.406 -5.930 -3.180 1.00 14.44 2 GLY A CA 5
ATOM 4772 C C . GLY A 1 2 ? 5.866 -6.056 -3.566 1.00 51.51 2 GLY A C 5
ATOM 4773 O O . GLY A 1 2 ? 6.191 -6.573 -4.635 1.00 43.34 2 GLY A O 5
ATOM 4777 N N . THR A 1 3 ? 6.750 -5.580 -2.695 1.00 24.02 3 THR A N 5
ATOM 4778 C CA . THR A 1 3 ? 8.184 -5.639 -2.951 1.00 72.14 3 THR A CA 5
ATOM 4779 C C . THR A 1 3 ? 8.940 -6.156 -1.733 1.00 33.22 3 THR A C 5
ATOM 4780 O O . THR A 1 3 ? 8.555 -5.890 -0.594 1.00 21.54 3 THR A O 5
ATOM 4791 N N . ILE A 1 4 ? 10.016 -6.895 -1.980 1.00 2.33 4 ILE A N 5
ATOM 4792 C CA . ILE A 1 4 ? 10.827 -7.447 -0.901 1.00 73.25 4 ILE A CA 5
ATOM 4793 C C . ILE A 1 4 ? 11.224 -6.365 0.097 1.00 64.40 4 ILE A C 5
ATOM 4794 O O . ILE A 1 4 ? 11.201 -6.585 1.308 1.00 22.31 4 ILE A O 5
ATOM 4810 N N . ASP A 1 5 ? 11.587 -5.196 -0.419 1.00 63.41 5 ASP A N 5
ATOM 4811 C CA . ASP A 1 5 ? 11.987 -4.078 0.427 1.00 23.11 5 ASP A CA 5
ATOM 4812 C C . ASP A 1 5 ? 10.926 -3.789 1.484 1.00 72.50 5 ASP A C 5
ATOM 4813 O O . ASP A 1 5 ? 11.237 -3.320 2.579 1.00 41.13 5 ASP A O 5
ATOM 4822 N N . ASP A 1 6 ? 9.672 -4.072 1.148 1.00 20.33 6 ASP A N 5
ATOM 4823 C CA . ASP A 1 6 ? 8.564 -3.843 2.068 1.00 30.23 6 ASP A CA 5
ATOM 4824 C C . ASP A 1 6 ? 8.706 -4.708 3.317 1.00 64.23 6 ASP A C 5
ATOM 4825 O O . ASP A 1 6 ? 8.316 -4.304 4.412 1.00 64.03 6 ASP A O 5
ATOM 4834 N N . ALA A 1 7 ? 9.267 -5.901 3.143 1.00 14.23 7 ALA A N 5
ATOM 4835 C CA . ALA A 1 7 ? 9.461 -6.822 4.256 1.00 62.54 7 ALA A CA 5
ATOM 4836 C C . ALA A 1 7 ? 10.476 -6.273 5.253 1.00 72.13 7 ALA A C 5
ATOM 4837 O O . ALA A 1 7 ? 10.227 -6.251 6.458 1.00 21.03 7 ALA A O 5
ATOM 4844 N N . PHE A 1 8 ? 11.620 -5.831 4.742 1.00 3.23 8 PHE A N 5
ATOM 4845 C CA . PHE A 1 8 ? 12.674 -5.283 5.589 1.00 53.22 8 PHE A CA 5
ATOM 4846 C C . PHE A 1 8 ? 12.226 -3.976 6.237 1.00 50.13 8 PHE A C 5
ATOM 4847 O O . PHE A 1 8 ? 12.631 -3.654 7.354 1.00 42.23 8 PHE A O 5
ATOM 4864 N N . ARG A 1 9 ? 11.388 -3.227 5.527 1.00 62.10 9 ARG A N 5
ATOM 4865 C CA . ARG A 1 9 ? 10.887 -1.954 6.031 1.00 35.51 9 ARG A CA 5
ATOM 4866 C C . ARG A 1 9 ? 9.773 -2.175 7.051 1.00 51.42 9 ARG A C 5
ATOM 4867 O O . ARG A 1 9 ? 9.623 -1.403 7.998 1.00 65.13 9 ARG A O 5
ATOM 4888 N N . ALA A 1 10 ? 8.994 -3.232 6.849 1.00 33.33 10 ALA A N 5
ATOM 4889 C CA . ALA A 1 10 ? 7.895 -3.555 7.751 1.00 1.33 10 ALA A CA 5
ATOM 4890 C C . ALA A 1 10 ? 8.411 -4.173 9.046 1.00 4.22 10 ALA A C 5
ATOM 4891 O O . ALA A 1 10 ? 7.766 -4.078 10.091 1.00 71.04 10 ALA A O 5
ATOM 4898 N N . ILE A 1 11 ? 9.577 -4.806 8.971 1.00 42.25 11 ILE A N 5
ATOM 4899 C CA . ILE A 1 11 ? 10.179 -5.439 10.137 1.00 3.13 11 ILE A CA 5
ATOM 4900 C C . ILE A 1 11 ? 10.228 -4.478 11.320 1.00 34.14 11 ILE A C 5
ATOM 4901 O O . ILE A 1 11 ? 10.190 -4.899 12.476 1.00 73.31 11 ILE A O 5
ATOM 4917 N N . GLU A 1 12 ? 10.310 -3.185 11.023 1.00 73.02 12 GLU A N 5
ATOM 4918 C CA . GLU A 1 12 ? 10.362 -2.164 12.063 1.00 71.31 12 GLU A CA 5
ATOM 4919 C C . GLU A 1 12 ? 9.181 -2.301 13.019 1.00 14.02 12 GLU A C 5
ATOM 4920 O O . GLU A 1 12 ? 9.344 -2.236 14.238 1.00 60.43 12 GLU A O 5
ATOM 4932 N N . ARG A 1 13 ? 7.991 -2.489 12.457 1.00 30.54 13 ARG A N 5
ATOM 4933 C CA . ARG A 1 13 ? 6.782 -2.633 13.259 1.00 33.41 13 ARG A CA 5
ATOM 4934 C C . ARG A 1 13 ? 6.854 -3.883 14.132 1.00 11.44 13 ARG A C 5
ATOM 4935 O O . ARG A 1 13 ? 6.267 -3.931 15.213 1.00 75.43 13 ARG A O 5
ATOM 4956 N N . ALA A 1 14 ? 7.578 -4.890 13.656 1.00 33.31 14 ALA A N 5
ATOM 4957 C CA . ALA A 1 14 ? 7.728 -6.139 14.394 1.00 52.54 14 ALA A CA 5
ATOM 4958 C C . ALA A 1 14 ? 8.540 -5.929 15.667 1.00 64.50 14 ALA A C 5
ATOM 4959 O O . ALA A 1 14 ? 8.132 -6.348 16.751 1.00 52.33 14 ALA A O 5
ATOM 4966 N N . ILE A 1 15 ? 9.692 -5.281 15.529 1.00 70.24 15 ILE A N 5
ATOM 4967 C CA . ILE A 1 15 ? 10.561 -5.017 16.669 1.00 60.05 15 ILE A CA 5
ATOM 4968 C C . ILE A 1 15 ? 10.000 -3.899 17.540 1.00 14.13 15 ILE A C 5
ATOM 4969 O O . ILE A 1 15 ? 10.146 -3.919 18.762 1.00 34.21 15 ILE A O 5
ATOM 4985 N N . GLN A 1 16 ? 9.356 -2.926 16.903 1.00 11.04 16 GLN A N 5
ATOM 4986 C CA . GLN A 1 16 ? 8.771 -1.800 17.622 1.00 43.33 16 GLN A CA 5
ATOM 4987 C C . GLN A 1 16 ? 7.743 -2.279 18.641 1.00 4.14 16 GLN A C 5
ATOM 4988 O O . GLN A 1 16 ? 7.483 -1.605 19.638 1.00 73.42 16 GLN A O 5
ATOM 5002 N N . ALA A 1 17 ? 7.163 -3.446 18.385 1.00 75.41 17 ALA A N 5
ATOM 5003 C CA . ALA A 1 17 ? 6.164 -4.016 19.281 1.00 24.33 17 ALA A CA 5
ATOM 5004 C C . ALA A 1 17 ? 6.680 -4.067 20.716 1.00 72.04 17 ALA A C 5
ATOM 5005 O O . ALA A 1 17 ? 5.904 -3.978 21.667 1.00 50.45 17 ALA A O 5
ATOM 5012 N N . GLU A 1 18 ? 7.993 -4.212 20.863 1.00 50.20 18 GLU A N 5
ATOM 5013 C CA . GLU A 1 18 ? 8.610 -4.276 22.182 1.00 24.14 18 GLU A CA 5
ATOM 5014 C C . GLU A 1 18 ? 7.934 -5.335 23.049 1.00 50.43 18 GLU A C 5
ATOM 5015 O O . GLU A 1 18 ? 7.581 -5.078 24.199 1.00 42.41 18 GLU A O 5
ATOM 5027 N N . ASN A 1 19 ? 7.756 -6.526 22.486 1.00 3.25 19 ASN A N 5
ATOM 5028 C CA . ASN A 1 19 ? 7.121 -7.624 23.206 1.00 2.34 19 ASN A CA 5
ATOM 5029 C C . ASN A 1 19 ? 5.676 -7.281 23.557 1.00 45.32 19 ASN A C 5
ATOM 5030 O O . ASN A 1 19 ? 5.418 -6.507 24.478 1.00 4.01 19 ASN A O 5
ATOM 5041 N N . GLU A 1 20 ? 4.739 -7.863 22.815 1.00 1.13 20 GLU A N 5
ATOM 5042 C CA . GLU A 1 20 ? 3.321 -7.618 23.048 1.00 34.32 20 GLU A CA 5
ATOM 5043 C C . GLU A 1 20 ? 2.476 -8.776 22.525 1.00 73.31 20 GLU A C 5
ATOM 5044 O O . GLU A 1 20 ? 1.519 -9.202 23.170 1.00 33.02 20 GLU A O 5
ATOM 5056 N N . GLY A 1 21 ? 2.837 -9.281 21.349 1.00 25.32 21 GLY A N 5
ATOM 5057 C CA . GLY A 1 21 ? 2.103 -10.384 20.758 1.00 31.41 21 GLY A CA 5
ATOM 5058 C C . GLY A 1 21 ? 1.975 -10.255 19.253 1.00 33.32 21 GLY A C 5
ATOM 5059 O O . GLY A 1 21 ? 1.712 -11.238 18.559 1.00 14.34 21 GLY A O 5
ATOM 5063 N N . ARG A 1 22 ? 2.159 -9.040 18.747 1.00 22.33 22 ARG A N 5
ATOM 5064 C CA . ARG A 1 22 ? 2.060 -8.786 17.315 1.00 13.22 22 ARG A CA 5
ATOM 5065 C C . ARG A 1 22 ? 3.343 -9.198 16.599 1.00 34.23 22 ARG A C 5
ATOM 5066 O O . ARG A 1 22 ? 3.327 -9.516 15.410 1.00 62.11 22 ARG A O 5
ATOM 5087 N N . TYR A 1 23 ? 4.451 -9.190 17.331 1.00 0.13 23 TYR A N 5
ATOM 5088 C CA . TYR A 1 23 ? 5.743 -9.560 16.766 1.00 61.01 23 TYR A CA 5
ATOM 5089 C C . TYR A 1 23 ? 5.671 -10.927 16.091 1.00 3.53 23 TYR A C 5
ATOM 5090 O O . TYR A 1 23 ? 6.406 -11.202 15.143 1.00 60.32 23 TYR A O 5
ATOM 5108 N N . ARG A 1 24 ? 4.780 -11.778 16.588 1.00 71.11 24 ARG A N 5
ATOM 5109 C CA . ARG A 1 24 ? 4.611 -13.116 16.035 1.00 61.33 24 ARG A CA 5
ATOM 5110 C C . ARG A 1 24 ? 3.973 -13.056 14.650 1.00 13.20 24 ARG A C 5
ATOM 5111 O O . ARG A 1 24 ? 4.430 -13.713 13.716 1.00 25.53 24 ARG A O 5
ATOM 5132 N N . GLU A 1 25 ? 2.913 -12.263 14.527 1.00 41.53 25 GLU A N 5
ATOM 5133 C CA . GLU A 1 25 ? 2.212 -12.118 13.256 1.00 13.15 25 GLU A CA 5
ATOM 5134 C C . GLU A 1 25 ? 3.009 -11.245 12.291 1.00 31.41 25 GLU A C 5
ATOM 5135 O O . GLU A 1 25 ? 2.877 -11.368 11.074 1.00 51.13 25 GLU A O 5
ATOM 5147 N N . ALA A 1 26 ? 3.836 -10.364 12.844 1.00 32.22 26 ALA A N 5
ATOM 5148 C CA . ALA A 1 26 ? 4.655 -9.472 12.033 1.00 23.25 26 ALA A CA 5
ATOM 5149 C C . ALA A 1 26 ? 5.647 -10.259 11.183 1.00 33.00 26 ALA A C 5
ATOM 5150 O O . ALA A 1 26 ? 5.918 -9.901 10.036 1.00 54.00 26 ALA A O 5
ATOM 5157 N N . LEU A 1 27 ? 6.186 -11.332 11.752 1.00 51.43 27 LEU A N 5
ATOM 5158 C CA . LEU A 1 27 ? 7.149 -12.170 11.045 1.00 11.44 27 LEU A CA 5
ATOM 5159 C C . LEU A 1 27 ? 6.463 -12.987 9.955 1.00 1.41 27 LEU A C 5
ATOM 5160 O O . LEU A 1 27 ? 7.075 -13.328 8.942 1.00 15.04 27 LEU A O 5
ATOM 5176 N N . LYS A 1 28 ? 5.189 -13.296 10.168 1.00 55.31 28 LYS A N 5
ATOM 5177 C CA . LYS A 1 28 ? 4.417 -14.070 9.203 1.00 51.44 28 LYS A CA 5
ATOM 5178 C C . LYS A 1 28 ? 4.506 -13.449 7.812 1.00 15.32 28 LYS A C 5
ATOM 5179 O O . LYS A 1 28 ? 4.625 -14.157 6.812 1.00 44.43 28 LYS A O 5
ATOM 5198 N N . HIS A 1 29 ? 4.447 -12.122 7.757 1.00 43.24 29 HIS A N 5
ATOM 5199 C CA . HIS A 1 29 ? 4.523 -11.406 6.488 1.00 2.32 29 HIS A CA 5
ATOM 5200 C C . HIS A 1 29 ? 5.921 -11.514 5.886 1.00 11.21 29 HIS A C 5
ATOM 5201 O O . HIS A 1 29 ? 6.090 -11.445 4.669 1.00 64.55 29 HIS A O 5
ATOM 5215 N N . PHE A 1 30 ? 6.919 -11.682 6.747 1.00 63.02 30 PHE A N 5
ATOM 5216 C CA . PHE A 1 30 ? 8.303 -11.798 6.300 1.00 14.30 30 PHE A CA 5
ATOM 5217 C C . PHE A 1 30 ? 8.518 -13.096 5.527 1.00 12.31 30 PHE A C 5
ATOM 5218 O O . PHE A 1 30 ? 9.126 -13.100 4.456 1.00 70.40 30 PHE A O 5
ATOM 5235 N N . LEU A 1 31 ? 8.015 -14.195 6.078 1.00 63.22 31 LEU A N 5
ATOM 5236 C CA . LEU A 1 31 ? 8.152 -15.501 5.442 1.00 41.25 31 LEU A CA 5
ATOM 5237 C C . LEU A 1 31 ? 7.427 -15.531 4.100 1.00 60.41 31 LEU A C 5
ATOM 5238 O O . LEU A 1 31 ? 7.908 -16.127 3.136 1.00 24.53 31 LEU A O 5
ATOM 5254 N N . ASP A 1 32 ? 6.269 -14.884 4.045 1.00 54.43 32 ASP A N 5
ATOM 5255 C CA . ASP A 1 32 ? 5.478 -14.834 2.820 1.00 2.51 32 ASP A CA 5
ATOM 5256 C C . ASP A 1 32 ? 6.143 -13.936 1.781 1.00 74.02 32 ASP A C 5
ATOM 5257 O O . ASP A 1 32 ? 6.018 -14.164 0.578 1.00 12.33 32 ASP A O 5
ATOM 5266 N N . GLY A 1 33 ? 6.849 -12.913 2.254 1.00 71.52 33 GLY A N 5
ATOM 5267 C CA . GLY A 1 33 ? 7.521 -11.996 1.352 1.00 23.34 33 GLY A CA 5
ATOM 5268 C C . GLY A 1 33 ? 8.828 -12.555 0.825 1.00 73.44 33 GLY A C 5
ATOM 5269 O O . GLY A 1 33 ? 9.272 -12.193 -0.264 1.00 13.32 33 GLY A O 5
ATOM 5273 N N . GLY A 1 34 ? 9.447 -13.441 1.599 1.00 33.34 34 GLY A N 5
ATOM 5274 C CA . GLY A 1 34 ? 10.705 -14.036 1.188 1.00 51.34 34 GLY A CA 5
ATOM 5275 C C . GLY A 1 34 ? 10.524 -15.088 0.111 1.00 4.34 34 GLY A C 5
ATOM 5276 O O . GLY A 1 34 ? 11.246 -15.095 -0.885 1.00 50.53 34 GLY A O 5
ATOM 5280 N N . GLU A 1 35 ? 9.560 -15.980 0.314 1.00 53.33 35 GLU A N 5
ATOM 5281 C CA . GLU A 1 35 ? 9.289 -17.043 -0.647 1.00 43.42 35 GLU A CA 5
ATOM 5282 C C . GLU A 1 35 ? 8.901 -16.463 -2.005 1.00 25.24 35 GLU A C 5
ATOM 5283 O O . GLU A 1 35 ? 8.950 -17.153 -3.023 1.00 24.15 35 GLU A O 5
ATOM 5295 N N . MET A 1 36 ? 8.516 -15.191 -2.010 1.00 73.41 36 MET A N 5
ATOM 5296 C CA . MET A 1 36 ? 8.120 -14.519 -3.242 1.00 0.41 36 MET A CA 5
ATOM 5297 C C . MET A 1 36 ? 9.300 -14.404 -4.202 1.00 11.32 36 MET A C 5
ATOM 5298 O O . MET A 1 36 ? 9.121 -14.380 -5.420 1.00 33.31 36 MET A O 5
ATOM 5312 N N . ILE A 1 37 ? 10.504 -14.332 -3.646 1.00 5.03 37 ILE A N 5
ATOM 5313 C CA . ILE A 1 37 ? 11.713 -14.220 -4.453 1.00 72.43 37 ILE A CA 5
ATOM 5314 C C . ILE A 1 37 ? 12.124 -15.576 -5.017 1.00 63.12 37 ILE A C 5
ATOM 5315 O O . ILE A 1 37 ? 12.798 -15.655 -6.044 1.00 43.34 37 ILE A O 5
ATOM 5331 N N . VAL A 1 38 ? 11.713 -16.643 -4.339 1.00 14.30 38 VAL A N 5
ATOM 5332 C CA . VAL A 1 38 ? 12.036 -17.996 -4.773 1.00 73.45 38 VAL A CA 5
ATOM 5333 C C . VAL A 1 38 ? 11.441 -18.290 -6.146 1.00 41.54 38 VAL A C 5
ATOM 5334 O O . VAL A 1 38 ? 12.102 -18.863 -7.013 1.00 5.31 38 VAL A O 5
ATOM 5347 N N . THR A 1 39 ? 10.187 -17.892 -6.339 1.00 42.04 39 THR A N 5
ATOM 5348 C CA . THR A 1 39 ? 9.502 -18.112 -7.607 1.00 21.22 39 THR A CA 5
ATOM 5349 C C . THR A 1 39 ? 10.338 -17.610 -8.778 1.00 64.23 39 THR A C 5
ATOM 5350 O O . THR A 1 39 ? 10.255 -18.141 -9.885 1.00 61.52 39 THR A O 5
ATOM 5361 N N . ALA A 1 40 ? 11.145 -16.584 -8.527 1.00 74.00 40 ALA A N 5
ATOM 5362 C CA . ALA A 1 40 ? 11.998 -16.012 -9.561 1.00 24.31 40 ALA A CA 5
ATOM 5363 C C . ALA A 1 40 ? 13.194 -16.914 -9.846 1.00 62.53 40 ALA A C 5
ATOM 5364 O O . ALA A 1 40 ? 13.632 -17.038 -10.990 1.00 15.01 40 ALA A O 5
ATOM 5371 N N . ALA A 1 41 ? 13.719 -17.542 -8.799 1.00 61.42 41 ALA A N 5
ATOM 5372 C CA . ALA A 1 41 ? 14.864 -18.434 -8.938 1.00 74.21 41 ALA A CA 5
ATOM 5373 C C . ALA A 1 41 ? 14.452 -19.762 -9.565 1.00 42.24 41 ALA A C 5
ATOM 5374 O O . ALA A 1 41 ? 15.124 -20.268 -10.463 1.00 72.25 41 ALA A O 5
ATOM 5381 N N . GLU A 1 42 ? 13.345 -20.320 -9.086 1.00 23.05 42 GLU A N 5
ATOM 5382 C CA . GLU A 1 42 ? 12.846 -21.590 -9.600 1.00 24.24 42 GLU A CA 5
ATOM 5383 C C . GLU A 1 42 ? 12.579 -21.503 -11.099 1.00 44.15 42 GLU A C 5
ATOM 5384 O O . GLU A 1 42 ? 13.108 -22.292 -11.883 1.00 50.11 42 GLU A O 5
ATOM 5396 N N . LYS A 1 43 ? 11.755 -20.538 -11.492 1.00 75.23 43 LYS A N 5
ATOM 5397 C CA . LYS A 1 43 ? 11.416 -20.345 -12.897 1.00 62.24 43 LYS A CA 5
ATOM 5398 C C . LYS A 1 43 ? 12.663 -20.033 -13.719 1.00 54.33 43 LYS A C 5
ATOM 5399 O O . LYS A 1 43 ? 12.690 -20.255 -14.929 1.00 43.22 43 LYS A O 5
ATOM 5418 N N . GLU A 1 44 ? 13.691 -19.518 -13.053 1.00 45.13 44 GLU A N 5
ATOM 5419 C CA . GLU A 1 44 ? 14.941 -19.176 -13.724 1.00 35.23 44 GLU A CA 5
ATOM 5420 C C . GLU A 1 44 ? 15.913 -20.352 -13.695 1.00 74.13 44 GLU A C 5
ATOM 5421 O O . GLU A 1 44 ? 15.594 -21.423 -13.179 1.00 15.41 44 GLU A O 5
ATOM 5433 N N . ALA A 1 45 ? 17.100 -20.144 -14.255 1.00 20.31 45 ALA A N 5
ATOM 5434 C CA . ALA A 1 45 ? 18.119 -21.185 -14.293 1.00 24.51 45 ALA A CA 5
ATOM 5435 C C . ALA A 1 45 ? 19.461 -20.624 -14.751 1.00 1.33 45 ALA A C 5
ATOM 5436 O O . ALA A 1 45 ? 20.500 -20.910 -14.156 1.00 62.34 45 ALA A O 5
ATOM 5443 N N . SER A 1 46 ? 19.431 -19.823 -15.811 1.00 43.12 46 SER A N 5
ATOM 5444 C CA . SER A 1 46 ? 20.646 -19.224 -16.352 1.00 23.54 46 SER A CA 5
ATOM 5445 C C . SER A 1 46 ? 20.903 -17.857 -15.726 1.00 51.21 46 SER A C 5
ATOM 5446 O O . SER A 1 46 ? 21.211 -16.892 -16.425 1.00 4.24 46 SER A O 5
ATOM 5454 N N . GLN A 1 47 ? 20.773 -17.783 -14.405 1.00 74.34 47 GLN A N 5
ATOM 5455 C CA . GLN A 1 47 ? 20.989 -16.534 -13.685 1.00 64.13 47 GLN A CA 5
ATOM 5456 C C . GLN A 1 47 ? 22.035 -16.712 -12.589 1.00 41.14 47 GLN A C 5
ATOM 5457 O O . GLN A 1 47 ? 21.986 -17.671 -11.819 1.00 64.45 47 GLN A O 5
ATOM 5471 N N . LYS A 1 48 ? 22.981 -15.781 -12.525 1.00 22.23 48 LYS A N 5
ATOM 5472 C CA . LYS A 1 48 ? 24.039 -15.834 -11.523 1.00 3.51 48 LYS A CA 5
ATOM 5473 C C . LYS A 1 48 ? 23.528 -15.360 -10.166 1.00 73.30 48 LYS A C 5
ATOM 5474 O O . LYS A 1 48 ? 24.007 -15.803 -9.122 1.00 11.31 48 LYS A O 5
ATOM 5493 N N . VAL A 1 49 ? 22.551 -14.459 -10.188 1.00 74.34 49 VAL A N 5
ATOM 5494 C CA . VAL A 1 49 ? 21.972 -13.928 -8.960 1.00 22.21 49 VAL A CA 5
ATOM 5495 C C . VAL A 1 49 ? 21.003 -14.924 -8.334 1.00 34.13 49 VAL A C 5
ATOM 5496 O O . VAL A 1 49 ? 20.862 -14.985 -7.112 1.00 53.42 49 VAL A O 5
ATOM 5509 N N . ARG A 1 50 ? 20.336 -15.704 -9.179 1.00 23.14 50 ARG A N 5
ATOM 5510 C CA . ARG A 1 50 ? 19.379 -16.698 -8.708 1.00 52.30 50 ARG A CA 5
ATOM 5511 C C . ARG A 1 50 ? 19.931 -17.458 -7.506 1.00 31.12 50 ARG A C 5
ATOM 5512 O O . ARG A 1 50 ? 19.234 -17.656 -6.511 1.00 65.33 50 ARG A O 5
ATOM 5533 N N . ASN A 1 51 ? 21.187 -17.882 -7.606 1.00 13.31 51 ASN A N 5
ATOM 5534 C CA . ASN A 1 51 ? 21.832 -18.621 -6.527 1.00 60.33 51 ASN A CA 5
ATOM 5535 C C . ASN A 1 51 ? 21.716 -17.868 -5.206 1.00 3.23 51 ASN A C 5
ATOM 5536 O O . ASN A 1 51 ? 21.337 -18.440 -4.183 1.00 54.02 51 ASN A O 5
ATOM 5547 N N . LEU A 1 52 ? 22.046 -16.581 -5.234 1.00 75.11 52 LEU A N 5
ATOM 5548 C CA . LEU A 1 52 ? 21.978 -15.748 -4.039 1.00 1.42 52 LEU A CA 5
ATOM 5549 C C . LEU A 1 52 ? 20.531 -15.420 -3.684 1.00 62.12 52 LEU A C 5
ATOM 5550 O O . LEU A 1 52 ? 20.196 -15.227 -2.515 1.00 12.42 52 LEU A O 5
ATOM 5566 N N . LEU A 1 53 ? 19.677 -15.361 -4.700 1.00 64.51 53 LEU A N 5
ATOM 5567 C CA . LEU A 1 53 ? 18.265 -15.060 -4.496 1.00 12.20 53 LEU A CA 5
ATOM 5568 C C . LEU A 1 53 ? 17.622 -16.074 -3.556 1.00 74.40 53 LEU A C 5
ATOM 5569 O O . LEU A 1 53 ? 16.833 -15.714 -2.681 1.00 40.42 53 LEU A O 5
ATOM 5585 N N . LEU A 1 54 ? 17.965 -17.344 -3.741 1.00 34.43 54 LEU A N 5
ATOM 5586 C CA . LEU A 1 54 ? 17.423 -18.412 -2.908 1.00 34.24 54 LEU A CA 5
ATOM 5587 C C . LEU A 1 54 ? 18.090 -18.425 -1.536 1.00 64.33 54 LEU A C 5
ATOM 5588 O O . LEU A 1 54 ? 17.418 -18.507 -0.508 1.00 24.34 54 LEU A O 5
ATOM 5604 N N . HIS A 1 55 ? 19.417 -18.342 -1.529 1.00 0.20 55 HIS A N 5
ATOM 5605 C CA . HIS A 1 55 ? 20.176 -18.341 -0.283 1.00 62.15 55 HIS A CA 5
ATOM 5606 C C . HIS A 1 55 ? 19.727 -17.201 0.626 1.00 62.13 55 HIS A C 5
ATOM 5607 O O . HIS A 1 55 ? 19.443 -17.409 1.806 1.00 41.24 55 HIS A O 5
ATOM 5621 N N . LYS A 1 56 ? 19.666 -15.996 0.069 1.00 22.14 56 LYS A N 5
ATOM 5622 C CA . LYS A 1 56 ? 19.252 -14.822 0.829 1.00 73.33 56 LYS A CA 5
ATOM 5623 C C . LYS A 1 56 ? 17.784 -14.925 1.231 1.00 20.33 56 LYS A C 5
ATOM 5624 O O . LYS A 1 56 ? 17.343 -14.275 2.178 1.00 52.55 56 LYS A O 5
ATOM 5643 N N . GLY A 1 57 ? 17.032 -15.749 0.507 1.00 44.22 57 GLY A N 5
ATOM 5644 C CA . GLY A 1 57 ? 15.623 -15.923 0.805 1.00 12.42 57 GLY A CA 5
ATOM 5645 C C . GLY A 1 57 ? 15.392 -16.586 2.149 1.00 41.53 57 GLY A C 5
ATOM 5646 O O . GLY A 1 57 ? 14.646 -16.073 2.983 1.00 55.13 57 GLY A O 5
ATOM 5650 N N . LYS A 1 58 ? 16.033 -17.730 2.360 1.00 70.14 58 LYS A N 5
ATOM 5651 C CA . LYS A 1 58 ? 15.894 -18.466 3.611 1.00 45.21 58 LYS A CA 5
ATOM 5652 C C . LYS A 1 58 ? 16.699 -17.802 4.724 1.00 33.11 58 LYS A C 5
ATOM 5653 O O . LYS A 1 58 ? 16.449 -18.036 5.906 1.00 12.10 58 LYS A O 5
ATOM 5672 N N . GLU A 1 59 ? 17.663 -16.973 4.338 1.00 65.12 59 GLU A N 5
ATOM 5673 C CA . GLU A 1 59 ? 18.503 -16.276 5.305 1.00 41.43 59 GLU A CA 5
ATOM 5674 C C . GLU A 1 59 ? 17.740 -15.129 5.961 1.00 53.54 59 GLU A C 5
ATOM 5675 O O . GLU A 1 59 ? 17.556 -15.106 7.178 1.00 75.14 59 GLU A O 5
ATOM 5687 N N . VAL A 1 60 ? 17.298 -14.176 5.145 1.00 61.43 60 VAL A N 5
ATOM 5688 C CA . VAL A 1 60 ? 16.554 -13.026 5.644 1.00 24.11 60 VAL A CA 5
ATOM 5689 C C . VAL A 1 60 ? 15.397 -13.464 6.534 1.00 75.42 60 VAL A C 5
ATOM 5690 O O . VAL A 1 60 ? 15.014 -12.757 7.467 1.00 73.12 60 VAL A O 5
ATOM 5703 N N . LEU A 1 61 ? 14.842 -14.635 6.240 1.00 64.32 61 LEU A N 5
ATOM 5704 C CA . LEU A 1 61 ? 13.727 -15.170 7.014 1.00 42.23 61 LEU A CA 5
ATOM 5705 C C . LEU A 1 61 ? 14.167 -15.523 8.431 1.00 44.22 61 LEU A C 5
ATOM 5706 O O . LEU A 1 61 ? 13.573 -15.067 9.407 1.00 51.52 61 LEU A O 5
ATOM 5722 N N . GLU A 1 62 ? 15.214 -16.336 8.535 1.00 72.13 62 GLU A N 5
ATOM 5723 C CA . GLU A 1 62 ? 15.734 -16.748 9.833 1.00 30.41 62 GLU A CA 5
ATOM 5724 C C . GLU A 1 62 ? 16.361 -15.567 10.568 1.00 35.03 62 GLU A C 5
ATOM 5725 O O . GLU A 1 62 ? 16.320 -15.495 11.796 1.00 11.35 62 GLU A O 5
ATOM 5737 N N . TRP A 1 63 ? 16.939 -14.645 9.808 1.00 5.20 63 TRP A N 5
ATOM 5738 C CA . TRP A 1 63 ? 17.575 -13.467 10.387 1.00 45.33 63 TRP A CA 5
ATOM 5739 C C . TRP A 1 63 ? 16.538 -12.538 11.008 1.00 41.11 63 TRP A C 5
ATOM 5740 O O . TRP A 1 63 ? 16.715 -12.054 12.126 1.00 72.53 63 TRP A O 5
ATOM 5761 N N . ALA A 1 64 ? 15.456 -12.293 10.276 1.00 1.33 64 ALA A N 5
ATOM 5762 C CA . ALA A 1 64 ? 14.390 -11.423 10.757 1.00 35.34 64 ALA A CA 5
ATOM 5763 C C . ALA A 1 64 ? 13.852 -11.905 12.101 1.00 61.55 64 ALA A C 5
ATOM 5764 O O . ALA A 1 64 ? 13.404 -11.107 12.922 1.00 0.23 64 ALA A O 5
ATOM 5771 N N . GLU A 1 65 ? 13.900 -13.216 12.316 1.00 71.52 65 GLU A N 5
ATOM 5772 C CA . GLU A 1 65 ? 13.416 -13.804 13.560 1.00 52.24 65 GLU A CA 5
ATOM 5773 C C . GLU A 1 65 ? 14.405 -13.563 14.696 1.00 11.33 65 GLU A C 5
ATOM 5774 O O . GLU A 1 65 ? 14.038 -13.597 15.871 1.00 0.13 65 GLU A O 5
ATOM 5786 N N . HIS A 1 66 ? 15.662 -13.319 14.338 1.00 74.43 66 HIS A N 5
ATOM 5787 C CA . HIS A 1 66 ? 16.705 -13.073 15.327 1.00 53.51 66 HIS A CA 5
ATOM 5788 C C . HIS A 1 66 ? 16.429 -11.785 16.098 1.00 73.13 66 HIS A C 5
ATOM 5789 O O . HIS A 1 66 ? 16.398 -11.781 17.329 1.00 1.11 66 HIS A O 5
ATOM 5803 N N . LEU A 1 67 ? 16.229 -10.695 15.366 1.00 42.50 67 LEU A N 5
ATOM 5804 C CA . LEU A 1 67 ? 15.956 -9.400 15.981 1.00 63.02 67 LEU A CA 5
ATOM 5805 C C . LEU A 1 67 ? 14.568 -9.379 16.613 1.00 25.33 67 LEU A C 5
ATOM 5806 O O . LEU A 1 67 ? 14.364 -8.775 17.666 1.00 62.42 67 LEU A O 5
ATOM 5822 N N . ALA A 1 68 ? 13.618 -10.045 15.965 1.00 43.22 68 ALA A N 5
ATOM 5823 C CA . ALA A 1 68 ? 12.251 -10.106 16.466 1.00 71.42 68 ALA A CA 5
ATOM 5824 C C . ALA A 1 68 ? 12.189 -10.832 17.805 1.00 23.35 68 ALA A C 5
ATOM 5825 O O . ALA A 1 68 ? 11.293 -10.589 18.613 1.00 40.45 68 ALA A O 5
ATOM 5832 N N . GLU A 1 69 ? 13.147 -11.725 18.034 1.00 24.12 69 GLU A N 5
ATOM 5833 C CA . GLU A 1 69 ? 13.200 -12.487 19.276 1.00 34.33 69 GLU A CA 5
ATOM 5834 C C . GLU A 1 69 ? 13.821 -11.659 20.397 1.00 12.12 69 GLU A C 5
ATOM 5835 O O . GLU A 1 69 ? 13.586 -11.918 21.578 1.00 40.44 69 GLU A O 5
ATOM 5847 N N . TRP A 1 70 ? 14.614 -10.663 20.019 1.00 61.32 70 TRP A N 5
ATOM 5848 C CA . TRP A 1 70 ? 15.270 -9.797 20.992 1.00 40.14 70 TRP A CA 5
ATOM 5849 C C . TRP A 1 70 ? 14.280 -9.315 22.047 1.00 61.55 70 TRP A C 5
ATOM 5850 O O . TRP A 1 70 ? 14.527 -9.442 23.246 1.00 22.22 70 TRP A O 5
ATOM 5871 N N . ILE A 1 71 ? 13.160 -8.764 21.592 1.00 11.34 71 ILE A N 5
ATOM 5872 C CA . ILE A 1 71 ? 12.133 -8.265 22.498 1.00 12.14 71 ILE A CA 5
ATOM 5873 C C . ILE A 1 71 ? 11.765 -9.313 23.543 1.00 74.44 71 ILE A C 5
ATOM 5874 O O . ILE A 1 71 ? 11.475 -8.984 24.694 1.00 74.33 71 ILE A O 5
ATOM 5890 N N . LEU A 1 72 ? 11.780 -10.577 23.134 1.00 32.55 72 LEU A N 5
ATOM 5891 C CA . LEU A 1 72 ? 11.449 -11.676 24.035 1.00 24.43 72 LEU A CA 5
ATOM 5892 C C . LEU A 1 72 ? 12.516 -11.836 25.114 1.00 11.41 72 LEU A C 5
ATOM 5893 O O . LEU A 1 72 ? 12.203 -11.917 26.301 1.00 3.34 72 LEU A O 5
ATOM 5909 N N . GLU A 1 73 ? 13.776 -11.878 24.692 1.00 52.50 73 GLU A N 5
ATOM 5910 C CA . GLU A 1 73 ? 14.888 -12.025 25.623 1.00 21.52 73 GLU A CA 5
ATOM 5911 C C . GLU A 1 73 ? 14.904 -10.885 26.637 1.00 31.44 73 GLU A C 5
ATOM 5912 O O . GLU A 1 73 ? 15.333 -11.060 27.778 1.00 32.55 73 GLU A O 5
ATOM 5924 N N . HIS A 1 74 ? 14.434 -9.717 26.213 1.00 53.22 74 HIS A N 5
ATOM 5925 C CA . HIS A 1 74 ? 14.393 -8.547 27.083 1.00 24.12 74 HIS A CA 5
ATOM 5926 C C . HIS A 1 74 ? 15.766 -8.273 27.690 1.00 65.55 74 HIS A C 5
ATOM 5927 O O . HIS A 1 74 ? 16.128 -7.123 27.938 1.00 15.40 74 HIS A O 5
ATOM 5941 N N . MET A 1 1 ? 4.478 -0.802 -4.783 1.00 4.05 1 MET A N 6
ATOM 5942 C CA . MET A 1 1 ? 4.430 -1.736 -3.664 1.00 22.40 1 MET A CA 6
ATOM 5943 C C . MET A 1 1 ? 4.608 -3.172 -4.147 1.00 71.31 1 MET A C 6
ATOM 5944 O O . MET A 1 1 ? 3.639 -3.921 -4.269 1.00 42.32 1 MET A O 6
ATOM 5958 N N . GLY A 1 2 ? 5.853 -3.550 -4.421 1.00 70.30 2 GLY A N 6
ATOM 5959 C CA . GLY A 1 2 ? 6.134 -4.895 -4.888 1.00 61.21 2 GLY A CA 6
ATOM 5960 C C . GLY A 1 2 ? 7.612 -5.128 -5.131 1.00 3.45 2 GLY A C 6
ATOM 5961 O O . GLY A 1 2 ? 8.035 -5.362 -6.263 1.00 52.34 2 GLY A O 6
ATOM 5965 N N . THR A 1 3 ? 8.403 -5.062 -4.064 1.00 0.32 3 THR A N 6
ATOM 5966 C CA . THR A 1 3 ? 9.843 -5.264 -4.166 1.00 13.20 3 THR A CA 6
ATOM 5967 C C . THR A 1 3 ? 10.420 -5.783 -2.854 1.00 14.21 3 THR A C 6
ATOM 5968 O O . THR A 1 3 ? 9.910 -5.475 -1.776 1.00 52.22 3 THR A O 6
ATOM 5979 N N . ILE A 1 4 ? 11.485 -6.571 -2.952 1.00 51.21 4 ILE A N 6
ATOM 5980 C CA . ILE A 1 4 ? 12.132 -7.131 -1.772 1.00 13.31 4 ILE A CA 6
ATOM 5981 C C . ILE A 1 4 ? 12.447 -6.044 -0.750 1.00 43.42 4 ILE A C 6
ATOM 5982 O O . ILE A 1 4 ? 12.291 -6.245 0.454 1.00 24.23 4 ILE A O 6
ATOM 5998 N N . ASP A 1 5 ? 12.890 -4.891 -1.239 1.00 41.42 5 ASP A N 6
ATOM 5999 C CA . ASP A 1 5 ? 13.225 -3.769 -0.369 1.00 61.21 5 ASP A CA 6
ATOM 6000 C C . ASP A 1 5 ? 12.066 -3.443 0.568 1.00 60.14 5 ASP A C 6
ATOM 6001 O O . ASP A 1 5 ? 12.272 -2.966 1.684 1.00 42.34 5 ASP A O 6
ATOM 6010 N N . ASP A 1 6 ? 10.848 -3.703 0.106 1.00 71.02 6 ASP A N 6
ATOM 6011 C CA . ASP A 1 6 ? 9.655 -3.437 0.902 1.00 25.32 6 ASP A CA 6
ATOM 6012 C C . ASP A 1 6 ? 9.634 -4.308 2.155 1.00 54.51 6 ASP A C 6
ATOM 6013 O O . ASP A 1 6 ? 9.147 -3.889 3.205 1.00 41.11 6 ASP A O 6
ATOM 6022 N N . ALA A 1 7 ? 10.163 -5.521 2.036 1.00 51.32 7 ALA A N 6
ATOM 6023 C CA . ALA A 1 7 ? 10.205 -6.449 3.158 1.00 31.54 7 ALA A CA 6
ATOM 6024 C C . ALA A 1 7 ? 11.092 -5.917 4.278 1.00 22.05 7 ALA A C 6
ATOM 6025 O O . ALA A 1 7 ? 10.708 -5.930 5.448 1.00 32.21 7 ALA A O 6
ATOM 6032 N N . PHE A 1 8 ? 12.281 -5.450 3.913 1.00 4.54 8 PHE A N 6
ATOM 6033 C CA . PHE A 1 8 ? 13.224 -4.914 4.888 1.00 4.03 8 PHE A CA 6
ATOM 6034 C C . PHE A 1 8 ? 12.648 -3.684 5.584 1.00 43.15 8 PHE A C 6
ATOM 6035 O O . PHE A 1 8 ? 12.934 -3.428 6.753 1.00 31.24 8 PHE A O 6
ATOM 6052 N N . ARG A 1 9 ? 11.836 -2.926 4.854 1.00 1.33 9 ARG A N 6
ATOM 6053 C CA . ARG A 1 9 ? 11.221 -1.721 5.399 1.00 31.53 9 ARG A CA 6
ATOM 6054 C C . ARG A 1 9 ? 10.034 -2.073 6.291 1.00 30.34 9 ARG A C 6
ATOM 6055 O O . ARG A 1 9 ? 9.762 -1.390 7.278 1.00 40.43 9 ARG A O 6
ATOM 6076 N N . ALA A 1 10 ? 9.331 -3.144 5.937 1.00 52.12 10 ALA A N 6
ATOM 6077 C CA . ALA A 1 10 ? 8.174 -3.587 6.706 1.00 65.34 10 ALA A CA 6
ATOM 6078 C C . ALA A 1 10 ? 8.605 -4.284 7.992 1.00 72.43 10 ALA A C 6
ATOM 6079 O O . ALA A 1 10 ? 7.863 -4.307 8.975 1.00 42.25 10 ALA A O 6
ATOM 6086 N N . ILE A 1 11 ? 9.806 -4.853 7.978 1.00 52.51 11 ILE A N 6
ATOM 6087 C CA . ILE A 1 11 ? 10.334 -5.550 9.144 1.00 51.12 11 ILE A CA 6
ATOM 6088 C C . ILE A 1 11 ? 10.228 -4.686 10.396 1.00 73.01 11 ILE A C 6
ATOM 6089 O O . ILE A 1 11 ? 10.109 -5.200 11.508 1.00 54.14 11 ILE A O 6
ATOM 6105 N N . GLU A 1 12 ? 10.270 -3.371 10.206 1.00 0.13 12 GLU A N 6
ATOM 6106 C CA . GLU A 1 12 ? 10.177 -2.436 11.321 1.00 4.32 12 GLU A CA 6
ATOM 6107 C C . GLU A 1 12 ? 8.909 -2.682 12.134 1.00 43.53 12 GLU A C 6
ATOM 6108 O O . GLU A 1 12 ? 8.879 -2.450 13.342 1.00 2.34 12 GLU A O 6
ATOM 6120 N N . ARG A 1 13 ? 7.864 -3.152 11.461 1.00 43.24 13 ARG A N 6
ATOM 6121 C CA . ARG A 1 13 ? 6.593 -3.428 12.119 1.00 51.53 13 ARG A CA 6
ATOM 6122 C C . ARG A 1 13 ? 6.729 -4.588 13.100 1.00 21.00 13 ARG A C 6
ATOM 6123 O O . ARG A 1 13 ? 6.090 -4.603 14.151 1.00 12.04 13 ARG A O 6
ATOM 6144 N N . ALA A 1 14 ? 7.566 -5.559 12.748 1.00 10.42 14 ALA A N 6
ATOM 6145 C CA . ALA A 1 14 ? 7.787 -6.722 13.598 1.00 1.00 14 ALA A CA 6
ATOM 6146 C C . ALA A 1 14 ? 8.374 -6.314 14.945 1.00 21.21 14 ALA A C 6
ATOM 6147 O O . ALA A 1 14 ? 7.861 -6.696 15.997 1.00 12.13 14 ALA A O 6
ATOM 6154 N N . ILE A 1 15 ? 9.452 -5.538 14.905 1.00 71.10 15 ILE A N 6
ATOM 6155 C CA . ILE A 1 15 ? 10.108 -5.079 16.123 1.00 13.00 15 ILE A CA 6
ATOM 6156 C C . ILE A 1 15 ? 9.289 -3.993 16.812 1.00 10.41 15 ILE A C 6
ATOM 6157 O O . ILE A 1 15 ? 9.278 -3.894 18.039 1.00 65.52 15 ILE A O 6
ATOM 6173 N N . GLN A 1 16 ? 8.603 -3.180 16.014 1.00 21.43 16 GLN A N 6
ATOM 6174 C CA . GLN A 1 16 ? 7.780 -2.102 16.548 1.00 2.41 16 GLN A CA 6
ATOM 6175 C C . GLN A 1 16 ? 6.633 -2.656 17.387 1.00 5.22 16 GLN A C 6
ATOM 6176 O O . GLN A 1 16 ? 6.081 -1.959 18.238 1.00 73.04 16 GLN A O 6
ATOM 6190 N N . ALA A 1 17 ? 6.281 -3.913 17.141 1.00 30.44 17 ALA A N 6
ATOM 6191 C CA . ALA A 1 17 ? 5.201 -4.561 17.875 1.00 22.54 17 ALA A CA 6
ATOM 6192 C C . ALA A 1 17 ? 5.359 -4.358 19.378 1.00 5.33 17 ALA A C 6
ATOM 6193 O O . ALA A 1 17 ? 4.456 -3.853 20.043 1.00 35.25 17 ALA A O 6
ATOM 6200 N N . GLU A 1 18 ? 6.513 -4.754 19.906 1.00 3.14 18 GLU A N 6
ATOM 6201 C CA . GLU A 1 18 ? 6.788 -4.615 21.332 1.00 72.42 18 GLU A CA 6
ATOM 6202 C C . GLU A 1 18 ? 5.688 -5.268 22.164 1.00 75.13 18 GLU A C 6
ATOM 6203 O O . GLU A 1 18 ? 4.883 -4.584 22.794 1.00 52.41 18 GLU A O 6
ATOM 6215 N N . ASN A 1 19 ? 5.660 -6.597 22.159 1.00 12.12 19 ASN A N 6
ATOM 6216 C CA . ASN A 1 19 ? 4.658 -7.343 22.912 1.00 21.11 19 ASN A CA 6
ATOM 6217 C C . ASN A 1 19 ? 5.137 -8.764 23.194 1.00 12.15 19 ASN A C 6
ATOM 6218 O O . ASN A 1 19 ? 6.306 -9.088 22.987 1.00 54.11 19 ASN A O 6
ATOM 6229 N N . GLU A 1 20 ? 4.224 -9.607 23.668 1.00 5.24 20 GLU A N 6
ATOM 6230 C CA . GLU A 1 20 ? 4.554 -10.993 23.979 1.00 3.33 20 GLU A CA 6
ATOM 6231 C C . GLU A 1 20 ? 3.528 -11.945 23.373 1.00 35.34 20 GLU A C 6
ATOM 6232 O O . GLU A 1 20 ? 2.768 -12.595 24.091 1.00 50.21 20 GLU A O 6
ATOM 6244 N N . GLY A 1 21 ? 3.511 -12.022 22.046 1.00 30.31 21 GLY A N 6
ATOM 6245 C CA . GLY A 1 21 ? 2.574 -12.897 21.365 1.00 11.43 21 GLY A CA 6
ATOM 6246 C C . GLY A 1 21 ? 2.227 -12.404 19.974 1.00 24.41 21 GLY A C 6
ATOM 6247 O O . GLY A 1 21 ? 1.955 -13.202 19.076 1.00 2.53 21 GLY A O 6
ATOM 6251 N N . ARG A 1 22 ? 2.236 -11.088 19.795 1.00 52.41 22 ARG A N 6
ATOM 6252 C CA . ARG A 1 22 ? 1.917 -10.490 18.504 1.00 61.23 22 ARG A CA 6
ATOM 6253 C C . ARG A 1 22 ? 3.125 -10.533 17.572 1.00 74.32 22 ARG A C 6
ATOM 6254 O O . ARG A 1 22 ? 2.979 -10.520 16.349 1.00 11.03 22 ARG A O 6
ATOM 6275 N N . TYR A 1 23 ? 4.316 -10.584 18.158 1.00 73.34 23 TYR A N 6
ATOM 6276 C CA . TYR A 1 23 ? 5.549 -10.626 17.380 1.00 34.23 23 TYR A CA 6
ATOM 6277 C C . TYR A 1 23 ? 5.496 -11.736 16.334 1.00 13.34 23 TYR A C 6
ATOM 6278 O O . TYR A 1 23 ? 6.116 -11.636 15.276 1.00 65.31 23 TYR A O 6
ATOM 6296 N N . ARG A 1 24 ? 4.749 -12.792 16.639 1.00 22.13 24 ARG A N 6
ATOM 6297 C CA . ARG A 1 24 ? 4.615 -13.921 15.727 1.00 34.40 24 ARG A CA 6
ATOM 6298 C C . ARG A 1 24 ? 3.714 -13.564 14.548 1.00 1.32 24 ARG A C 6
ATOM 6299 O O . ARG A 1 24 ? 3.955 -13.990 13.420 1.00 62.15 24 ARG A O 6
ATOM 6320 N N . GLU A 1 25 ? 2.676 -12.779 14.820 1.00 50.21 25 GLU A N 6
ATOM 6321 C CA . GLU A 1 25 ? 1.739 -12.366 13.782 1.00 43.45 25 GLU A CA 6
ATOM 6322 C C . GLU A 1 25 ? 2.341 -11.266 12.912 1.00 45.30 25 GLU A C 6
ATOM 6323 O O . GLU A 1 25 ? 1.962 -11.098 11.753 1.00 20.24 25 GLU A O 6
ATOM 6335 N N . ALA A 1 26 ? 3.282 -10.518 13.481 1.00 71.34 26 ALA A N 6
ATOM 6336 C CA . ALA A 1 26 ? 3.938 -9.436 12.758 1.00 11.41 26 ALA A CA 6
ATOM 6337 C C . ALA A 1 26 ? 4.964 -9.978 11.769 1.00 74.23 26 ALA A C 6
ATOM 6338 O O . ALA A 1 26 ? 4.970 -9.601 10.596 1.00 22.30 26 ALA A O 6
ATOM 6345 N N . LEU A 1 27 ? 5.830 -10.864 12.248 1.00 32.00 27 LEU A N 6
ATOM 6346 C CA . LEU A 1 27 ? 6.862 -11.458 11.405 1.00 34.53 27 LEU A CA 6
ATOM 6347 C C . LEU A 1 27 ? 6.243 -12.160 10.200 1.00 1.22 27 LEU A C 6
ATOM 6348 O O . LEU A 1 27 ? 6.863 -12.260 9.141 1.00 74.30 27 LEU A O 6
ATOM 6364 N N . LYS A 1 28 ? 5.016 -12.642 10.368 1.00 25.22 28 LYS A N 6
ATOM 6365 C CA . LYS A 1 28 ? 4.311 -13.331 9.294 1.00 21.32 28 LYS A CA 6
ATOM 6366 C C . LYS A 1 28 ? 4.327 -12.503 8.014 1.00 40.25 28 LYS A C 6
ATOM 6367 O O . LYS A 1 28 ? 4.326 -13.048 6.909 1.00 35.24 28 LYS A O 6
ATOM 6386 N N . HIS A 1 29 ? 4.344 -11.183 8.168 1.00 14.32 29 HIS A N 6
ATOM 6387 C CA . HIS A 1 29 ? 4.362 -10.279 7.023 1.00 1.04 29 HIS A CA 6
ATOM 6388 C C . HIS A 1 29 ? 5.670 -10.411 6.248 1.00 13.34 29 HIS A C 6
ATOM 6389 O O . HIS A 1 29 ? 5.675 -10.423 5.017 1.00 30.12 29 HIS A O 6
ATOM 6403 N N . PHE A 1 30 ? 6.777 -10.508 6.977 1.00 13.12 30 PHE A N 6
ATOM 6404 C CA . PHE A 1 30 ? 8.091 -10.637 6.358 1.00 13.21 30 PHE A CA 6
ATOM 6405 C C . PHE A 1 30 ? 8.230 -11.982 5.652 1.00 32.53 30 PHE A C 6
ATOM 6406 O O . PHE A 1 30 ? 8.772 -12.065 4.549 1.00 14.11 30 PHE A O 6
ATOM 6423 N N . LEU A 1 31 ? 7.737 -13.035 6.296 1.00 4.11 31 LEU A N 6
ATOM 6424 C CA . LEU A 1 31 ? 7.806 -14.378 5.732 1.00 64.35 31 LEU A CA 6
ATOM 6425 C C . LEU A 1 31 ? 7.124 -14.432 4.368 1.00 3.33 31 LEU A C 6
ATOM 6426 O O . LEU A 1 31 ? 7.505 -15.220 3.503 1.00 64.12 31 LEU A O 6
ATOM 6442 N N . ASP A 1 32 ? 6.116 -13.587 4.184 1.00 51.13 32 ASP A N 6
ATOM 6443 C CA . ASP A 1 32 ? 5.382 -13.535 2.924 1.00 24.23 32 ASP A CA 6
ATOM 6444 C C . ASP A 1 32 ? 6.240 -12.924 1.821 1.00 51.42 32 ASP A C 6
ATOM 6445 O O . ASP A 1 32 ? 6.104 -13.274 0.649 1.00 1.52 32 ASP A O 6
ATOM 6454 N N . GLY A 1 33 ? 7.123 -12.006 2.204 1.00 21.50 33 GLY A N 6
ATOM 6455 C CA . GLY A 1 33 ? 7.989 -11.360 1.235 1.00 13.23 33 GLY A CA 6
ATOM 6456 C C . GLY A 1 33 ? 9.113 -12.263 0.768 1.00 74.21 33 GLY A C 6
ATOM 6457 O O . GLY A 1 33 ? 9.449 -12.286 -0.415 1.00 71.13 33 GLY A O 6
ATOM 6461 N N . GLY A 1 34 ? 9.697 -13.009 1.700 1.00 31.55 34 GLY A N 6
ATOM 6462 C CA . GLY A 1 34 ? 10.785 -13.907 1.358 1.00 34.23 34 GLY A CA 6
ATOM 6463 C C . GLY A 1 34 ? 10.402 -14.895 0.274 1.00 33.35 34 GLY A C 6
ATOM 6464 O O . GLY A 1 34 ? 11.251 -15.339 -0.497 1.00 62.21 34 GLY A O 6
ATOM 6468 N N . GLU A 1 35 ? 9.119 -15.241 0.217 1.00 24.44 35 GLU A N 6
ATOM 6469 C CA . GLU A 1 35 ? 8.627 -16.186 -0.779 1.00 4.32 35 GLU A CA 6
ATOM 6470 C C . GLU A 1 35 ? 8.588 -15.545 -2.163 1.00 53.21 35 GLU A C 6
ATOM 6471 O O . GLU A 1 35 ? 8.511 -16.238 -3.177 1.00 43.43 35 GLU A O 6
ATOM 6483 N N . MET A 1 36 ? 8.639 -14.217 -2.196 1.00 25.23 36 MET A N 6
ATOM 6484 C CA . MET A 1 36 ? 8.610 -13.482 -3.455 1.00 20.30 36 MET A CA 6
ATOM 6485 C C . MET A 1 36 ? 9.895 -13.707 -4.246 1.00 30.03 36 MET A C 6
ATOM 6486 O O . MET A 1 36 ? 9.861 -13.891 -5.463 1.00 23.12 36 MET A O 6
ATOM 6500 N N . ILE A 1 37 ? 11.025 -13.690 -3.547 1.00 30.31 37 ILE A N 6
ATOM 6501 C CA . ILE A 1 37 ? 12.320 -13.893 -4.185 1.00 31.14 37 ILE A CA 6
ATOM 6502 C C . ILE A 1 37 ? 12.584 -15.374 -4.435 1.00 34.13 37 ILE A C 6
ATOM 6503 O O . ILE A 1 37 ? 13.334 -15.738 -5.340 1.00 50.13 37 ILE A O 6
ATOM 6519 N N . VAL A 1 38 ? 11.960 -16.225 -3.627 1.00 32.45 38 VAL A N 6
ATOM 6520 C CA . VAL A 1 38 ? 12.124 -17.668 -3.762 1.00 3.25 38 VAL A CA 6
ATOM 6521 C C . VAL A 1 38 ? 11.369 -18.196 -4.976 1.00 12.21 38 VAL A C 6
ATOM 6522 O O . VAL A 1 38 ? 11.939 -18.877 -5.829 1.00 22.14 38 VAL A O 6
ATOM 6535 N N . THR A 1 39 ? 10.080 -17.876 -5.049 1.00 63.53 39 THR A N 6
ATOM 6536 C CA . THR A 1 39 ? 9.245 -18.319 -6.159 1.00 3.21 39 THR A CA 6
ATOM 6537 C C . THR A 1 39 ? 9.887 -17.979 -7.499 1.00 53.43 39 THR A C 6
ATOM 6538 O O . THR A 1 39 ? 9.689 -18.682 -8.489 1.00 74.32 39 THR A O 6
ATOM 6549 N N . ALA A 1 40 ? 10.657 -16.896 -7.524 1.00 12.33 40 ALA A N 6
ATOM 6550 C CA . ALA A 1 40 ? 11.330 -16.464 -8.743 1.00 33.24 40 ALA A CA 6
ATOM 6551 C C . ALA A 1 40 ? 12.513 -17.369 -9.066 1.00 64.51 40 ALA A C 6
ATOM 6552 O O . ALA A 1 40 ? 12.796 -17.644 -10.232 1.00 22.32 40 ALA A O 6
ATOM 6559 N N . ALA A 1 41 ? 13.202 -17.829 -8.027 1.00 22.33 41 ALA A N 6
ATOM 6560 C CA . ALA A 1 41 ? 14.355 -18.705 -8.201 1.00 14.41 41 ALA A CA 6
ATOM 6561 C C . ALA A 1 41 ? 13.919 -20.117 -8.577 1.00 44.24 41 ALA A C 6
ATOM 6562 O O . ALA A 1 41 ? 14.489 -20.732 -9.478 1.00 50.43 41 ALA A O 6
ATOM 6569 N N . GLU A 1 42 ? 12.907 -20.625 -7.881 1.00 3.20 42 GLU A N 6
ATOM 6570 C CA . GLU A 1 42 ? 12.398 -21.966 -8.143 1.00 12.25 42 GLU A CA 6
ATOM 6571 C C . GLU A 1 42 ? 11.919 -22.094 -9.586 1.00 11.13 42 GLU A C 6
ATOM 6572 O O . GLU A 1 42 ? 12.369 -22.969 -10.326 1.00 55.11 42 GLU A O 6
ATOM 6584 N N . LYS A 1 43 ? 11.003 -21.216 -9.979 1.00 13.40 43 LYS A N 6
ATOM 6585 C CA . LYS A 1 43 ? 10.462 -21.228 -11.333 1.00 34.02 43 LYS A CA 6
ATOM 6586 C C . LYS A 1 43 ? 11.568 -21.026 -12.363 1.00 3.10 43 LYS A C 6
ATOM 6587 O O . LYS A 1 43 ? 11.443 -21.448 -13.512 1.00 20.21 43 LYS A O 6
ATOM 6606 N N . GLU A 1 44 ? 12.651 -20.379 -11.943 1.00 30.03 44 GLU A N 6
ATOM 6607 C CA . GLU A 1 44 ? 13.779 -20.122 -12.830 1.00 63.50 44 GLU A CA 6
ATOM 6608 C C . GLU A 1 44 ? 14.810 -21.244 -12.738 1.00 10.02 44 GLU A C 6
ATOM 6609 O O . GLU A 1 44 ? 14.614 -22.224 -12.020 1.00 74.22 44 GLU A O 6
ATOM 6621 N N . ALA A 1 45 ? 15.909 -21.092 -13.470 1.00 55.31 45 ALA A N 6
ATOM 6622 C CA . ALA A 1 45 ? 16.971 -22.090 -13.470 1.00 52.23 45 ALA A CA 6
ATOM 6623 C C . ALA A 1 45 ? 18.215 -21.567 -14.180 1.00 2.22 45 ALA A C 6
ATOM 6624 O O . ALA A 1 45 ? 19.337 -21.761 -13.711 1.00 34.23 45 ALA A O 6
ATOM 6631 N N . SER A 1 46 ? 18.010 -20.903 -15.313 1.00 31.11 46 SER A N 6
ATOM 6632 C CA . SER A 1 46 ? 19.116 -20.356 -16.090 1.00 1.04 46 SER A CA 6
ATOM 6633 C C . SER A 1 46 ? 19.389 -18.906 -15.700 1.00 21.43 46 SER A C 6
ATOM 6634 O O . SER A 1 46 ? 19.404 -18.017 -16.550 1.00 10.21 46 SER A O 6
ATOM 6642 N N . GLN A 1 47 ? 19.604 -18.678 -14.408 1.00 62.21 47 GLN A N 6
ATOM 6643 C CA . GLN A 1 47 ? 19.876 -17.337 -13.905 1.00 11.02 47 GLN A CA 6
ATOM 6644 C C . GLN A 1 47 ? 21.049 -17.348 -12.931 1.00 24.42 47 GLN A C 6
ATOM 6645 O O . GLN A 1 47 ? 21.142 -18.217 -12.063 1.00 53.01 47 GLN A O 6
ATOM 6659 N N . LYS A 1 48 ? 21.945 -16.378 -13.080 1.00 62.51 48 LYS A N 6
ATOM 6660 C CA . LYS A 1 48 ? 23.113 -16.275 -12.214 1.00 24.24 48 LYS A CA 6
ATOM 6661 C C . LYS A 1 48 ? 22.743 -15.650 -10.873 1.00 13.42 48 LYS A C 6
ATOM 6662 O O . LYS A 1 48 ? 23.346 -15.957 -9.845 1.00 20.42 48 LYS A O 6
ATOM 6681 N N . VAL A 1 49 ? 21.745 -14.771 -10.890 1.00 44.23 49 VAL A N 6
ATOM 6682 C CA . VAL A 1 49 ? 21.293 -14.104 -9.675 1.00 74.14 49 VAL A CA 6
ATOM 6683 C C . VAL A 1 49 ? 20.423 -15.030 -8.832 1.00 2.21 49 VAL A C 6
ATOM 6684 O O . VAL A 1 49 ? 20.423 -14.949 -7.603 1.00 61.44 49 VAL A O 6
ATOM 6697 N N . ARG A 1 50 ? 19.683 -15.909 -9.500 1.00 4.12 50 ARG A N 6
ATOM 6698 C CA . ARG A 1 50 ? 18.808 -16.850 -8.812 1.00 23.34 50 ARG A CA 6
ATOM 6699 C C . ARG A 1 50 ? 19.510 -17.461 -7.602 1.00 65.03 50 ARG A C 6
ATOM 6700 O O . ARG A 1 50 ? 18.923 -17.584 -6.528 1.00 65.43 50 ARG A O 6
ATOM 6721 N N . ASN A 1 51 ? 20.771 -17.842 -7.786 1.00 55.12 51 ASN A N 6
ATOM 6722 C CA . ASN A 1 51 ? 21.553 -18.441 -6.711 1.00 15.13 51 ASN A CA 6
ATOM 6723 C C . ASN A 1 51 ? 21.575 -17.534 -5.484 1.00 52.11 51 ASN A C 6
ATOM 6724 O O . ASN A 1 51 ? 21.318 -17.979 -4.365 1.00 0.25 51 ASN A O 6
ATOM 6735 N N . LEU A 1 52 ? 21.883 -16.260 -5.703 1.00 32.35 52 LEU A N 6
ATOM 6736 C CA . LEU A 1 52 ? 21.938 -15.289 -4.615 1.00 61.23 52 LEU A CA 6
ATOM 6737 C C . LEU A 1 52 ? 20.537 -14.942 -4.124 1.00 14.41 52 LEU A C 6
ATOM 6738 O O . LEU A 1 52 ? 20.341 -14.614 -2.953 1.00 21.34 52 LEU A O 6
ATOM 6754 N N . LEU A 1 53 ? 19.564 -15.017 -5.025 1.00 52.43 53 LEU A N 6
ATOM 6755 C CA . LEU A 1 53 ? 18.179 -14.712 -4.683 1.00 73.14 53 LEU A CA 6
ATOM 6756 C C . LEU A 1 53 ? 17.689 -15.605 -3.548 1.00 22.22 53 LEU A C 6
ATOM 6757 O O . LEU A 1 53 ? 16.992 -15.148 -2.641 1.00 22.43 53 LEU A O 6
ATOM 6773 N N . LEU A 1 54 ? 18.060 -16.880 -3.603 1.00 11.42 54 LEU A N 6
ATOM 6774 C CA . LEU A 1 54 ? 17.661 -17.837 -2.577 1.00 74.44 54 LEU A CA 6
ATOM 6775 C C . LEU A 1 54 ? 18.490 -17.656 -1.310 1.00 53.50 54 LEU A C 6
ATOM 6776 O O . LEU A 1 54 ? 17.946 -17.533 -0.212 1.00 32.51 54 LEU A O 6
ATOM 6792 N N . HIS A 1 55 ? 19.809 -17.636 -1.470 1.00 22.22 55 HIS A N 6
ATOM 6793 C CA . HIS A 1 55 ? 20.714 -17.466 -0.338 1.00 71.04 55 HIS A CA 6
ATOM 6794 C C . HIS A 1 55 ? 20.374 -16.201 0.443 1.00 2.53 55 HIS A C 6
ATOM 6795 O O . HIS A 1 55 ? 20.437 -16.182 1.673 1.00 55.33 55 HIS A O 6
ATOM 6809 N N . LYS A 1 56 ? 20.015 -15.144 -0.278 1.00 45.10 56 LYS A N 6
ATOM 6810 C CA . LYS A 1 56 ? 19.665 -13.874 0.347 1.00 43.35 56 LYS A CA 6
ATOM 6811 C C . LYS A 1 56 ? 18.299 -13.957 1.019 1.00 12.42 56 LYS A C 6
ATOM 6812 O O . LYS A 1 56 ? 18.061 -13.320 2.045 1.00 43.34 56 LYS A O 6
ATOM 6831 N N . GLY A 1 57 ? 17.404 -14.748 0.435 1.00 15.53 57 GLY A N 6
ATOM 6832 C CA . GLY A 1 57 ? 16.073 -14.900 0.993 1.00 14.03 57 GLY A CA 6
ATOM 6833 C C . GLY A 1 57 ? 16.075 -15.681 2.293 1.00 54.43 57 GLY A C 6
ATOM 6834 O O . GLY A 1 57 ? 15.476 -15.257 3.282 1.00 42.33 57 GLY A O 6
ATOM 6838 N N . LYS A 1 58 ? 16.748 -16.826 2.292 1.00 71.02 58 LYS A N 6
ATOM 6839 C CA . LYS A 1 58 ? 16.826 -17.669 3.479 1.00 73.33 58 LYS A CA 6
ATOM 6840 C C . LYS A 1 58 ? 17.601 -16.972 4.592 1.00 15.50 58 LYS A C 6
ATOM 6841 O O . LYS A 1 58 ? 17.433 -17.289 5.769 1.00 4.21 58 LYS A O 6
ATOM 6860 N N . GLU A 1 59 ? 18.447 -16.020 4.211 1.00 13.42 59 GLU A N 6
ATOM 6861 C CA . GLU A 1 59 ? 19.246 -15.277 5.179 1.00 61.32 59 GLU A CA 6
ATOM 6862 C C . GLU A 1 59 ? 18.413 -14.192 5.854 1.00 10.31 59 GLU A C 6
ATOM 6863 O O . GLU A 1 59 ? 18.236 -14.197 7.072 1.00 2.25 59 GLU A O 6
ATOM 6875 N N . VAL A 1 60 ? 17.904 -13.261 5.053 1.00 14.14 60 VAL A N 6
ATOM 6876 C CA . VAL A 1 60 ? 17.089 -12.169 5.572 1.00 13.22 60 VAL A CA 6
ATOM 6877 C C . VAL A 1 60 ? 15.966 -12.694 6.459 1.00 32.44 60 VAL A C 6
ATOM 6878 O O . VAL A 1 60 ? 15.537 -12.024 7.400 1.00 25.40 60 VAL A O 6
ATOM 6891 N N . LEU A 1 61 ? 15.493 -13.898 6.155 1.00 52.34 61 LEU A N 6
ATOM 6892 C CA . LEU A 1 61 ? 14.419 -14.515 6.925 1.00 72.20 61 LEU A CA 6
ATOM 6893 C C . LEU A 1 61 ? 14.902 -14.902 8.319 1.00 34.12 61 LEU A C 6
ATOM 6894 O O . LEU A 1 61 ? 14.293 -14.531 9.322 1.00 51.51 61 LEU A O 6
ATOM 6910 N N . GLU A 1 62 ? 16.000 -15.649 8.374 1.00 42.35 62 GLU A N 6
ATOM 6911 C CA . GLU A 1 62 ? 16.565 -16.084 9.645 1.00 31.14 62 GLU A CA 6
ATOM 6912 C C . GLU A 1 62 ? 17.114 -14.897 10.432 1.00 62.24 62 GLU A C 6
ATOM 6913 O O . GLU A 1 62 ? 17.111 -14.900 11.663 1.00 40.14 62 GLU A O 6
ATOM 6925 N N . TRP A 1 63 ? 17.585 -13.886 9.712 1.00 41.44 63 TRP A N 6
ATOM 6926 C CA . TRP A 1 63 ? 18.139 -12.692 10.341 1.00 15.02 63 TRP A CA 6
ATOM 6927 C C . TRP A 1 63 ? 17.035 -11.844 10.964 1.00 42.32 63 TRP A C 6
ATOM 6928 O O . TRP A 1 63 ? 17.117 -11.462 12.131 1.00 72.40 63 TRP A O 6
ATOM 6949 N N . ALA A 1 64 ? 16.004 -11.552 10.178 1.00 42.23 64 ALA A N 6
ATOM 6950 C CA . ALA A 1 64 ? 14.884 -10.750 10.654 1.00 75.34 64 ALA A CA 6
ATOM 6951 C C . ALA A 1 64 ? 14.267 -11.359 11.908 1.00 31.14 64 ALA A C 6
ATOM 6952 O O . ALA A 1 64 ? 13.746 -10.644 12.764 1.00 72.43 64 ALA A O 6
ATOM 6959 N N . GLU A 1 65 ? 14.330 -12.683 12.011 1.00 74.15 65 GLU A N 6
ATOM 6960 C CA . GLU A 1 65 ? 13.775 -13.387 13.161 1.00 3.10 65 GLU A CA 6
ATOM 6961 C C . GLU A 1 65 ? 14.691 -13.252 14.374 1.00 22.51 65 GLU A C 6
ATOM 6962 O O . GLU A 1 65 ? 14.257 -13.413 15.515 1.00 15.41 65 GLU A O 6
ATOM 6974 N N . HIS A 1 66 ? 15.962 -12.958 14.119 1.00 41.10 66 HIS A N 6
ATOM 6975 C CA . HIS A 1 66 ? 16.940 -12.802 15.189 1.00 4.35 66 HIS A CA 6
ATOM 6976 C C . HIS A 1 66 ? 16.516 -11.701 16.157 1.00 42.21 66 HIS A C 6
ATOM 6977 O O . HIS A 1 66 ? 16.407 -11.928 17.363 1.00 52.33 66 HIS A O 6
ATOM 6991 N N . LEU A 1 67 ? 16.279 -10.508 15.621 1.00 23.54 67 LEU A N 6
ATOM 6992 C CA . LEU A 1 67 ? 15.868 -9.371 16.437 1.00 34.43 67 LEU A CA 6
ATOM 6993 C C . LEU A 1 67 ? 14.446 -9.561 16.958 1.00 44.00 67 LEU A C 6
ATOM 6994 O O . LEU A 1 67 ? 14.153 -9.258 18.114 1.00 31.41 67 LEU A O 6
ATOM 7010 N N . ALA A 1 68 ? 13.569 -10.066 16.097 1.00 12.31 68 ALA A N 6
ATOM 7011 C CA . ALA A 1 68 ? 12.180 -10.300 16.471 1.00 14.13 68 ALA A CA 6
ATOM 7012 C C . ALA A 1 68 ? 12.079 -11.328 17.593 1.00 60.54 68 ALA A C 6
ATOM 7013 O O . ALA A 1 68 ? 11.124 -11.322 18.369 1.00 43.22 68 ALA A O 6
ATOM 7020 N N . GLU A 1 69 ? 13.070 -12.211 17.670 1.00 30.24 69 GLU A N 6
ATOM 7021 C CA . GLU A 1 69 ? 13.091 -13.247 18.697 1.00 53.14 69 GLU A CA 6
ATOM 7022 C C . GLU A 1 69 ? 13.581 -12.684 20.028 1.00 62.34 69 GLU A C 6
ATOM 7023 O O . GLU A 1 69 ? 13.293 -13.235 21.090 1.00 14.22 69 GLU A O 6
ATOM 7035 N N . TRP A 1 70 ? 14.324 -11.586 19.960 1.00 1.45 70 TRP A N 6
ATOM 7036 C CA . TRP A 1 70 ? 14.856 -10.948 21.160 1.00 73.21 70 TRP A CA 6
ATOM 7037 C C . TRP A 1 70 ? 13.780 -10.825 22.233 1.00 12.31 70 TRP A C 6
ATOM 7038 O O . TRP A 1 70 ? 13.981 -11.235 23.376 1.00 21.25 70 TRP A O 6
ATOM 7059 N N . ILE A 1 71 ? 12.638 -10.258 21.858 1.00 43.41 71 ILE A N 6
ATOM 7060 C CA . ILE A 1 71 ? 11.531 -10.082 22.789 1.00 32.12 71 ILE A CA 6
ATOM 7061 C C . ILE A 1 71 ? 11.201 -11.388 23.503 1.00 34.41 71 ILE A C 6
ATOM 7062 O O . ILE A 1 71 ? 10.889 -11.396 24.695 1.00 71.03 71 ILE A O 6
ATOM 7078 N N . LEU A 1 72 ? 11.272 -12.492 22.768 1.00 64.42 72 LEU A N 6
ATOM 7079 C CA . LEU A 1 72 ? 10.983 -13.807 23.331 1.00 40.24 72 LEU A CA 6
ATOM 7080 C C . LEU A 1 72 ? 12.073 -14.232 24.309 1.00 61.30 72 LEU A C 6
ATOM 7081 O O . LEU A 1 72 ? 11.786 -14.641 25.433 1.00 35.23 72 LEU A O 6
ATOM 7097 N N . GLU A 1 73 ? 13.325 -14.131 23.873 1.00 11.21 73 GLU A N 6
ATOM 7098 C CA . GLU A 1 73 ? 14.458 -14.504 24.712 1.00 72.12 73 GLU A CA 6
ATOM 7099 C C . GLU A 1 73 ? 14.462 -13.701 26.009 1.00 3.32 73 GLU A C 6
ATOM 7100 O O . GLU A 1 73 ? 14.939 -14.171 27.042 1.00 22.44 73 GLU A O 6
ATOM 7112 N N . HIS A 1 74 ? 13.928 -12.485 25.947 1.00 2.04 74 HIS A N 6
ATOM 7113 C CA . HIS A 1 74 ? 13.870 -11.615 27.117 1.00 62.12 74 HIS A CA 6
ATOM 7114 C C . HIS A 1 74 ? 12.647 -11.934 27.971 1.00 53.22 74 HIS A C 6
ATOM 7115 O O . HIS A 1 74 ? 12.708 -11.890 29.200 1.00 74.10 74 HIS A O 6
ATOM 7129 N N . MET A 1 1 ? 2.973 -2.077 -4.415 1.00 73.43 1 MET A N 7
ATOM 7130 C CA . MET A 1 1 ? 3.297 -2.662 -3.119 1.00 75.23 1 MET A CA 7
ATOM 7131 C C . MET A 1 1 ? 3.633 -4.143 -3.260 1.00 21.40 1 MET A C 7
ATOM 7132 O O . MET A 1 1 ? 3.203 -4.967 -2.453 1.00 40.25 1 MET A O 7
ATOM 7146 N N . GLY A 1 2 ? 4.405 -4.475 -4.291 1.00 30.34 2 GLY A N 7
ATOM 7147 C CA . GLY A 1 2 ? 4.785 -5.857 -4.518 1.00 22.22 2 GLY A CA 7
ATOM 7148 C C . GLY A 1 2 ? 6.280 -6.024 -4.703 1.00 25.25 2 GLY A C 7
ATOM 7149 O O . GLY A 1 2 ? 6.732 -6.588 -5.700 1.00 40.42 2 GLY A O 7
ATOM 7153 N N . THR A 1 3 ? 7.053 -5.532 -3.739 1.00 0.00 3 THR A N 7
ATOM 7154 C CA . THR A 1 3 ? 8.506 -5.627 -3.801 1.00 10.31 3 THR A CA 7
ATOM 7155 C C . THR A 1 3 ? 9.083 -6.104 -2.473 1.00 50.11 3 THR A C 7
ATOM 7156 O O . THR A 1 3 ? 8.545 -5.801 -1.408 1.00 22.35 3 THR A O 7
ATOM 7167 N N . ILE A 1 4 ? 10.180 -6.850 -2.544 1.00 60.22 4 ILE A N 7
ATOM 7168 C CA . ILE A 1 4 ? 10.830 -7.367 -1.347 1.00 25.24 4 ILE A CA 7
ATOM 7169 C C . ILE A 1 4 ? 11.089 -6.254 -0.337 1.00 44.34 4 ILE A C 7
ATOM 7170 O O . ILE A 1 4 ? 10.946 -6.450 0.869 1.00 33.05 4 ILE A O 7
ATOM 7186 N N . ASP A 1 5 ? 11.470 -5.084 -0.840 1.00 22.42 5 ASP A N 7
ATOM 7187 C CA . ASP A 1 5 ? 11.746 -3.937 0.017 1.00 25.54 5 ASP A CA 7
ATOM 7188 C C . ASP A 1 5 ? 10.574 -3.664 0.954 1.00 31.32 5 ASP A C 7
ATOM 7189 O O . ASP A 1 5 ? 10.757 -3.166 2.065 1.00 21.11 5 ASP A O 7
ATOM 7198 N N . ASP A 1 6 ? 9.370 -3.993 0.498 1.00 2.43 6 ASP A N 7
ATOM 7199 C CA . ASP A 1 6 ? 8.167 -3.783 1.295 1.00 2.34 6 ASP A CA 7
ATOM 7200 C C . ASP A 1 6 ? 8.225 -4.590 2.589 1.00 75.05 6 ASP A C 7
ATOM 7201 O O . ASP A 1 6 ? 7.699 -4.169 3.618 1.00 10.15 6 ASP A O 7
ATOM 7210 N N . ALA A 1 7 ? 8.865 -5.753 2.526 1.00 3.34 7 ALA A N 7
ATOM 7211 C CA . ALA A 1 7 ? 8.992 -6.618 3.692 1.00 30.41 7 ALA A CA 7
ATOM 7212 C C . ALA A 1 7 ? 9.916 -6.001 4.736 1.00 22.44 7 ALA A C 7
ATOM 7213 O O . ALA A 1 7 ? 9.544 -5.856 5.901 1.00 22.20 7 ALA A O 7
ATOM 7220 N N . PHE A 1 8 ? 11.123 -5.640 4.312 1.00 32.35 8 PHE A N 7
ATOM 7221 C CA . PHE A 1 8 ? 12.101 -5.040 5.212 1.00 63.21 8 PHE A CA 7
ATOM 7222 C C . PHE A 1 8 ? 11.498 -3.854 5.959 1.00 71.23 8 PHE A C 7
ATOM 7223 O O . PHE A 1 8 ? 11.854 -3.583 7.105 1.00 4.43 8 PHE A O 7
ATOM 7240 N N . ARG A 1 9 ? 10.583 -3.151 5.300 1.00 73.24 9 ARG A N 7
ATOM 7241 C CA . ARG A 1 9 ? 9.931 -1.993 5.899 1.00 32.33 9 ARG A CA 7
ATOM 7242 C C . ARG A 1 9 ? 9.087 -2.406 7.102 1.00 63.51 9 ARG A C 7
ATOM 7243 O O . ARG A 1 9 ? 9.158 -1.789 8.164 1.00 44.00 9 ARG A O 7
ATOM 7264 N N . ALA A 1 10 ? 8.289 -3.455 6.926 1.00 2.53 10 ALA A N 7
ATOM 7265 C CA . ALA A 1 10 ? 7.434 -3.951 7.997 1.00 55.12 10 ALA A CA 7
ATOM 7266 C C . ALA A 1 10 ? 8.261 -4.411 9.192 1.00 11.13 10 ALA A C 7
ATOM 7267 O O . ALA A 1 10 ? 7.856 -4.238 10.342 1.00 30.44 10 ALA A O 7
ATOM 7274 N N . ILE A 1 11 ? 9.420 -4.997 8.913 1.00 3.12 11 ILE A N 7
ATOM 7275 C CA . ILE A 1 11 ? 10.304 -5.481 9.966 1.00 20.14 11 ILE A CA 7
ATOM 7276 C C . ILE A 1 11 ? 10.571 -4.395 11.003 1.00 53.22 11 ILE A C 7
ATOM 7277 O O . ILE A 1 11 ? 10.553 -4.654 12.206 1.00 51.34 11 ILE A O 7
ATOM 7293 N N . GLU A 1 12 ? 10.816 -3.178 10.527 1.00 11.11 12 GLU A N 7
ATOM 7294 C CA . GLU A 1 12 ? 11.085 -2.052 11.414 1.00 41.25 12 GLU A CA 7
ATOM 7295 C C . GLU A 1 12 ? 9.963 -1.882 12.434 1.00 60.13 12 GLU A C 7
ATOM 7296 O O . GLU A 1 12 ? 10.212 -1.593 13.604 1.00 4.40 12 GLU A O 7
ATOM 7308 N N . ARG A 1 13 ? 8.727 -2.064 11.981 1.00 51.24 13 ARG A N 7
ATOM 7309 C CA . ARG A 1 13 ? 7.566 -1.929 12.852 1.00 22.24 13 ARG A CA 7
ATOM 7310 C C . ARG A 1 13 ? 7.433 -3.140 13.771 1.00 73.41 13 ARG A C 7
ATOM 7311 O O . ARG A 1 13 ? 6.911 -3.036 14.881 1.00 42.24 13 ARG A O 7
ATOM 7332 N N . ALA A 1 14 ? 7.907 -4.289 13.300 1.00 41.03 14 ALA A N 7
ATOM 7333 C CA . ALA A 1 14 ? 7.842 -5.519 14.079 1.00 62.23 14 ALA A CA 7
ATOM 7334 C C . ALA A 1 14 ? 8.661 -5.402 15.360 1.00 42.24 14 ALA A C 7
ATOM 7335 O O . ALA A 1 14 ? 8.169 -5.692 16.451 1.00 43.14 14 ALA A O 7
ATOM 7342 N N . ILE A 1 15 ? 9.912 -4.976 15.220 1.00 40.14 15 ILE A N 7
ATOM 7343 C CA . ILE A 1 15 ? 10.798 -4.820 16.366 1.00 23.32 15 ILE A CA 7
ATOM 7344 C C . ILE A 1 15 ? 10.294 -3.731 17.307 1.00 62.11 15 ILE A C 7
ATOM 7345 O O . ILE A 1 15 ? 10.410 -3.849 18.526 1.00 1.14 15 ILE A O 7
ATOM 7361 N N . GLN A 1 16 ? 9.733 -2.673 16.731 1.00 0.21 16 GLN A N 7
ATOM 7362 C CA . GLN A 1 16 ? 9.210 -1.563 17.519 1.00 52.11 16 GLN A CA 7
ATOM 7363 C C . GLN A 1 16 ? 8.056 -2.021 18.405 1.00 4.24 16 GLN A C 7
ATOM 7364 O O . GLN A 1 16 ? 7.760 -1.399 19.425 1.00 55.42 16 GLN A O 7
ATOM 7378 N N . ALA A 1 17 ? 7.409 -3.112 18.010 1.00 64.14 17 ALA A N 7
ATOM 7379 C CA . ALA A 1 17 ? 6.290 -3.654 18.769 1.00 34.11 17 ALA A CA 7
ATOM 7380 C C . ALA A 1 17 ? 6.657 -3.830 20.239 1.00 52.52 17 ALA A C 7
ATOM 7381 O O . ALA A 1 17 ? 5.945 -3.360 21.126 1.00 74.24 17 ALA A O 7
ATOM 7388 N N . GLU A 1 18 ? 7.772 -4.509 20.488 1.00 0.34 18 GLU A N 7
ATOM 7389 C CA . GLU A 1 18 ? 8.232 -4.747 21.852 1.00 54.24 18 GLU A CA 7
ATOM 7390 C C . GLU A 1 18 ? 7.157 -5.453 22.673 1.00 73.34 18 GLU A C 7
ATOM 7391 O O . GLU A 1 18 ? 6.732 -4.958 23.715 1.00 13.14 18 GLU A O 7
ATOM 7403 N N . ASN A 1 19 ? 6.721 -6.614 22.193 1.00 45.10 19 ASN A N 7
ATOM 7404 C CA . ASN A 1 19 ? 5.695 -7.389 22.881 1.00 3.32 19 ASN A CA 7
ATOM 7405 C C . ASN A 1 19 ? 6.053 -8.872 22.898 1.00 4.33 19 ASN A C 7
ATOM 7406 O O . ASN A 1 19 ? 7.066 -9.282 22.332 1.00 2.34 19 ASN A O 7
ATOM 7417 N N . GLU A 1 20 ? 5.215 -9.670 23.551 1.00 35.01 20 GLU A N 7
ATOM 7418 C CA . GLU A 1 20 ? 5.443 -11.107 23.642 1.00 64.33 20 GLU A CA 7
ATOM 7419 C C . GLU A 1 20 ? 4.195 -11.884 23.232 1.00 2.13 20 GLU A C 7
ATOM 7420 O O . GLU A 1 20 ? 3.719 -12.747 23.968 1.00 60.42 20 GLU A O 7
ATOM 7432 N N . GLY A 1 21 ? 3.670 -11.569 22.052 1.00 13.22 21 GLY A N 7
ATOM 7433 C CA . GLY A 1 21 ? 2.481 -12.245 21.565 1.00 5.30 21 GLY A CA 7
ATOM 7434 C C . GLY A 1 21 ? 2.161 -11.890 20.127 1.00 43.15 21 GLY A C 7
ATOM 7435 O O . GLY A 1 21 ? 2.011 -12.772 19.281 1.00 31.33 21 GLY A O 7
ATOM 7439 N N . ARG A 1 22 ? 2.055 -10.595 19.848 1.00 41.23 22 ARG A N 7
ATOM 7440 C CA . ARG A 1 22 ? 1.748 -10.126 18.502 1.00 14.30 22 ARG A CA 7
ATOM 7441 C C . ARG A 1 22 ? 3.002 -10.107 17.633 1.00 73.21 22 ARG A C 7
ATOM 7442 O O . ARG A 1 22 ? 2.918 -10.127 16.405 1.00 64.34 22 ARG A O 7
ATOM 7463 N N . TYR A 1 23 ? 4.162 -10.068 18.278 1.00 31.35 23 TYR A N 7
ATOM 7464 C CA . TYR A 1 23 ? 5.433 -10.044 17.565 1.00 42.01 23 TYR A CA 7
ATOM 7465 C C . TYR A 1 23 ? 5.523 -11.199 16.572 1.00 52.20 23 TYR A C 7
ATOM 7466 O O . TYR A 1 23 ? 6.156 -11.082 15.522 1.00 33.15 23 TYR A O 7
ATOM 7484 N N . ARG A 1 24 ? 4.884 -12.313 16.912 1.00 73.44 24 ARG A N 7
ATOM 7485 C CA . ARG A 1 24 ? 4.891 -13.491 16.051 1.00 12.55 24 ARG A CA 7
ATOM 7486 C C . ARG A 1 24 ? 3.993 -13.281 14.836 1.00 53.13 24 ARG A C 7
ATOM 7487 O O . ARG A 1 24 ? 4.241 -13.837 13.766 1.00 14.04 24 ARG A O 7
ATOM 7508 N N . GLU A 1 25 ? 2.949 -12.476 15.009 1.00 43.41 25 GLU A N 7
ATOM 7509 C CA . GLU A 1 25 ? 2.014 -12.194 13.926 1.00 62.41 25 GLU A CA 7
ATOM 7510 C C . GLU A 1 25 ? 2.624 -11.223 12.920 1.00 54.54 25 GLU A C 7
ATOM 7511 O O . GLU A 1 25 ? 2.375 -11.320 11.718 1.00 5.22 25 GLU A O 7
ATOM 7523 N N . ALA A 1 26 ? 3.422 -10.285 13.420 1.00 71.20 26 ALA A N 7
ATOM 7524 C CA . ALA A 1 26 ? 4.068 -9.296 12.566 1.00 61.52 26 ALA A CA 7
ATOM 7525 C C . ALA A 1 26 ? 5.027 -9.962 11.584 1.00 10.33 26 ALA A C 7
ATOM 7526 O O . ALA A 1 26 ? 5.071 -9.606 10.406 1.00 43.31 26 ALA A O 7
ATOM 7533 N N . LEU A 1 27 ? 5.794 -10.928 12.077 1.00 74.33 27 LEU A N 7
ATOM 7534 C CA . LEU A 1 27 ? 6.753 -11.644 11.243 1.00 43.54 27 LEU A CA 7
ATOM 7535 C C . LEU A 1 27 ? 6.056 -12.318 10.065 1.00 14.55 27 LEU A C 7
ATOM 7536 O O . LEU A 1 27 ? 6.645 -12.497 9.000 1.00 44.34 27 LEU A O 7
ATOM 7552 N N . LYS A 1 28 ? 4.795 -12.688 10.265 1.00 41.34 28 LYS A N 7
ATOM 7553 C CA . LYS A 1 28 ? 4.014 -13.339 9.219 1.00 2.35 28 LYS A CA 7
ATOM 7554 C C . LYS A 1 28 ? 4.062 -12.535 7.924 1.00 14.31 28 LYS A C 7
ATOM 7555 O O . LYS A 1 28 ? 4.103 -13.101 6.831 1.00 32.13 28 LYS A O 7
ATOM 7574 N N . HIS A 1 29 ? 4.057 -11.212 8.053 1.00 11.24 29 HIS A N 7
ATOM 7575 C CA . HIS A 1 29 ? 4.102 -10.330 6.892 1.00 15.04 29 HIS A CA 7
ATOM 7576 C C . HIS A 1 29 ? 5.401 -10.519 6.116 1.00 5.14 29 HIS A C 7
ATOM 7577 O O . HIS A 1 29 ? 5.426 -10.407 4.891 1.00 64.25 29 HIS A O 7
ATOM 7591 N N . PHE A 1 30 ? 6.480 -10.805 6.838 1.00 12.25 30 PHE A N 7
ATOM 7592 C CA . PHE A 1 30 ? 7.784 -11.007 6.218 1.00 72.31 30 PHE A CA 7
ATOM 7593 C C . PHE A 1 30 ? 7.865 -12.382 5.560 1.00 5.22 30 PHE A C 7
ATOM 7594 O O . PHE A 1 30 ? 8.436 -12.532 4.479 1.00 22.50 30 PHE A O 7
ATOM 7611 N N . LEU A 1 31 ? 7.292 -13.382 6.220 1.00 13.32 31 LEU A N 7
ATOM 7612 C CA . LEU A 1 31 ? 7.299 -14.745 5.701 1.00 22.01 31 LEU A CA 7
ATOM 7613 C C . LEU A 1 31 ? 6.659 -14.805 4.318 1.00 52.40 31 LEU A C 7
ATOM 7614 O O . LEU A 1 31 ? 7.022 -15.641 3.490 1.00 11.53 31 LEU A O 7
ATOM 7630 N N . ASP A 1 32 ? 5.706 -13.911 4.074 1.00 63.40 32 ASP A N 7
ATOM 7631 C CA . ASP A 1 32 ? 5.017 -13.860 2.790 1.00 43.13 32 ASP A CA 7
ATOM 7632 C C . ASP A 1 32 ? 5.940 -13.325 1.699 1.00 63.30 32 ASP A C 7
ATOM 7633 O O . ASP A 1 32 ? 5.773 -13.639 0.521 1.00 30.03 32 ASP A O 7
ATOM 7642 N N . GLY A 1 33 ? 6.915 -12.515 2.100 1.00 11.41 33 GLY A N 7
ATOM 7643 C CA . GLY A 1 33 ? 7.849 -11.948 1.145 1.00 61.32 33 GLY A CA 7
ATOM 7644 C C . GLY A 1 33 ? 8.928 -12.931 0.736 1.00 21.44 33 GLY A C 7
ATOM 7645 O O . GLY A 1 33 ? 9.393 -12.916 -0.403 1.00 35.43 33 GLY A O 7
ATOM 7649 N N . GLY A 1 34 ? 9.330 -13.789 1.670 1.00 12.31 34 GLY A N 7
ATOM 7650 C CA . GLY A 1 34 ? 10.359 -14.770 1.382 1.00 25.14 34 GLY A CA 7
ATOM 7651 C C . GLY A 1 34 ? 10.011 -15.645 0.195 1.00 51.14 34 GLY A C 7
ATOM 7652 O O . GLY A 1 34 ? 10.897 -16.124 -0.512 1.00 41.43 34 GLY A O 7
ATOM 7656 N N . GLU A 1 35 ? 8.717 -15.855 -0.024 1.00 74.21 35 GLU A N 7
ATOM 7657 C CA . GLU A 1 35 ? 8.254 -16.681 -1.133 1.00 64.05 35 GLU A CA 7
ATOM 7658 C C . GLU A 1 35 ? 8.282 -15.898 -2.443 1.00 14.11 35 GLU A C 7
ATOM 7659 O O . GLU A 1 35 ? 8.235 -16.479 -3.527 1.00 4.13 35 GLU A O 7
ATOM 7671 N N . MET A 1 36 ? 8.356 -14.576 -2.333 1.00 44.52 36 MET A N 7
ATOM 7672 C CA . MET A 1 36 ? 8.390 -13.712 -3.508 1.00 63.31 36 MET A CA 7
ATOM 7673 C C . MET A 1 36 ? 9.748 -13.789 -4.200 1.00 13.32 36 MET A C 7
ATOM 7674 O O . MET A 1 36 ? 9.848 -13.603 -5.413 1.00 75.50 36 MET A O 7
ATOM 7688 N N . ILE A 1 37 ? 10.789 -14.062 -3.421 1.00 40.00 37 ILE A N 7
ATOM 7689 C CA . ILE A 1 37 ? 12.140 -14.163 -3.960 1.00 35.31 37 ILE A CA 7
ATOM 7690 C C . ILE A 1 37 ? 12.371 -15.522 -4.612 1.00 74.21 37 ILE A C 7
ATOM 7691 O O . ILE A 1 37 ? 13.216 -15.663 -5.496 1.00 55.14 37 ILE A O 7
ATOM 7707 N N . VAL A 1 38 ? 11.612 -16.521 -4.171 1.00 5.11 38 VAL A N 7
ATOM 7708 C CA . VAL A 1 38 ? 11.732 -17.869 -4.713 1.00 40.15 38 VAL A CA 7
ATOM 7709 C C . VAL A 1 38 ? 11.247 -17.925 -6.158 1.00 3.12 38 VAL A C 7
ATOM 7710 O O . VAL A 1 38 ? 11.863 -18.570 -7.007 1.00 60.21 38 VAL A O 7
ATOM 7723 N N . THR A 1 39 ? 10.139 -17.244 -6.431 1.00 51.33 39 THR A N 7
ATOM 7724 C CA . THR A 1 39 ? 9.570 -17.216 -7.773 1.00 2.12 39 THR A CA 7
ATOM 7725 C C . THR A 1 39 ? 10.625 -16.845 -8.809 1.00 74.24 39 THR A C 7
ATOM 7726 O O . THR A 1 39 ? 10.547 -17.264 -9.964 1.00 45.41 39 THR A O 7
ATOM 7737 N N . ALA A 1 40 ? 11.610 -16.058 -8.389 1.00 73.23 40 ALA A N 7
ATOM 7738 C CA . ALA A 1 40 ? 12.681 -15.634 -9.281 1.00 45.42 40 ALA A CA 7
ATOM 7739 C C . ALA A 1 40 ? 13.666 -16.770 -9.536 1.00 41.21 40 ALA A C 7
ATOM 7740 O O . ALA A 1 40 ? 14.170 -16.929 -10.647 1.00 64.12 40 ALA A O 7
ATOM 7747 N N . ALA A 1 41 ? 13.936 -17.556 -8.499 1.00 71.55 41 ALA A N 7
ATOM 7748 C CA . ALA A 1 41 ? 14.859 -18.679 -8.612 1.00 43.40 41 ALA A CA 7
ATOM 7749 C C . ALA A 1 41 ? 14.223 -19.840 -9.368 1.00 54.21 41 ALA A C 7
ATOM 7750 O O . ALA A 1 41 ? 14.814 -20.384 -10.300 1.00 4.04 41 ALA A O 7
ATOM 7757 N N . GLU A 1 42 ? 13.014 -20.214 -8.960 1.00 21.10 42 GLU A N 7
ATOM 7758 C CA . GLU A 1 42 ? 12.299 -21.312 -9.599 1.00 71.42 42 GLU A CA 7
ATOM 7759 C C . GLU A 1 42 ? 12.204 -21.095 -11.107 1.00 34.44 42 GLU A C 7
ATOM 7760 O O . GLU A 1 42 ? 12.601 -21.953 -11.896 1.00 3.05 42 GLU A O 7
ATOM 7772 N N . LYS A 1 43 ? 11.673 -19.943 -11.500 1.00 51.41 43 LYS A N 7
ATOM 7773 C CA . LYS A 1 43 ? 11.525 -19.610 -12.912 1.00 72.20 43 LYS A CA 7
ATOM 7774 C C . LYS A 1 43 ? 12.871 -19.665 -13.628 1.00 34.40 43 LYS A C 7
ATOM 7775 O O . LYS A 1 43 ? 12.931 -19.878 -14.838 1.00 71.14 43 LYS A O 7
ATOM 7794 N N . GLU A 1 44 ? 13.947 -19.474 -12.871 1.00 53.34 44 GLU A N 7
ATOM 7795 C CA . GLU A 1 44 ? 15.291 -19.503 -13.435 1.00 41.43 44 GLU A CA 7
ATOM 7796 C C . GLU A 1 44 ? 15.969 -20.842 -13.158 1.00 53.42 44 GLU A C 7
ATOM 7797 O O . GLU A 1 44 ? 15.355 -21.759 -12.615 1.00 33.13 44 GLU A O 7
ATOM 7809 N N . ALA A 1 45 ? 17.238 -20.945 -13.537 1.00 24.02 45 ALA A N 7
ATOM 7810 C CA . ALA A 1 45 ? 18.000 -22.170 -13.328 1.00 63.13 45 ALA A CA 7
ATOM 7811 C C . ALA A 1 45 ? 19.499 -21.910 -13.440 1.00 33.31 45 ALA A C 7
ATOM 7812 O O . ALA A 1 45 ? 20.213 -21.899 -12.437 1.00 53.42 45 ALA A O 7
ATOM 7819 N N . SER A 1 46 ? 19.969 -21.703 -14.666 1.00 22.23 46 SER A N 7
ATOM 7820 C CA . SER A 1 46 ? 21.384 -21.448 -14.908 1.00 62.14 46 SER A CA 7
ATOM 7821 C C . SER A 1 46 ? 21.707 -19.967 -14.736 1.00 54.12 46 SER A C 7
ATOM 7822 O O . SER A 1 46 ? 22.269 -19.336 -15.631 1.00 12.24 46 SER A O 7
ATOM 7830 N N . GLN A 1 47 ? 21.346 -19.420 -13.580 1.00 12.21 47 GLN A N 7
ATOM 7831 C CA . GLN A 1 47 ? 21.596 -18.013 -13.290 1.00 54.22 47 GLN A CA 7
ATOM 7832 C C . GLN A 1 47 ? 22.434 -17.858 -12.026 1.00 11.15 47 GLN A C 7
ATOM 7833 O O . GLN A 1 47 ? 22.241 -18.581 -11.048 1.00 5.24 47 GLN A O 7
ATOM 7847 N N . LYS A 1 48 ? 23.365 -16.911 -12.052 1.00 5.25 48 LYS A N 7
ATOM 7848 C CA . LYS A 1 48 ? 24.234 -16.659 -10.907 1.00 73.44 48 LYS A CA 7
ATOM 7849 C C . LYS A 1 48 ? 23.452 -16.030 -9.759 1.00 32.01 48 LYS A C 7
ATOM 7850 O O . LYS A 1 48 ? 23.714 -16.310 -8.589 1.00 73.52 48 LYS A O 7
ATOM 7869 N N . VAL A 1 49 ? 22.489 -15.179 -10.100 1.00 45.14 49 VAL A N 7
ATOM 7870 C CA . VAL A 1 49 ? 21.667 -14.512 -9.098 1.00 5.12 49 VAL A CA 7
ATOM 7871 C C . VAL A 1 49 ? 20.638 -15.468 -8.507 1.00 33.22 49 VAL A C 7
ATOM 7872 O O . VAL A 1 49 ? 20.271 -15.356 -7.337 1.00 31.00 49 VAL A O 7
ATOM 7885 N N . ARG A 1 50 ? 20.175 -16.409 -9.323 1.00 62.32 50 ARG A N 7
ATOM 7886 C CA . ARG A 1 50 ? 19.187 -17.386 -8.882 1.00 14.45 50 ARG A CA 7
ATOM 7887 C C . ARG A 1 50 ? 19.634 -18.067 -7.591 1.00 51.43 50 ARG A C 7
ATOM 7888 O O . ARG A 1 50 ? 18.814 -18.394 -6.734 1.00 62.15 50 ARG A O 7
ATOM 7909 N N . ASN A 1 51 ? 20.940 -18.277 -7.461 1.00 52.22 51 ASN A N 7
ATOM 7910 C CA . ASN A 1 51 ? 21.496 -18.920 -6.276 1.00 41.13 51 ASN A CA 7
ATOM 7911 C C . ASN A 1 51 ? 21.505 -17.960 -5.090 1.00 64.23 51 ASN A C 7
ATOM 7912 O O . ASN A 1 51 ? 21.366 -18.377 -3.939 1.00 51.54 51 ASN A O 7
ATOM 7923 N N . LEU A 1 52 ? 21.670 -16.674 -5.379 1.00 11.14 52 LEU A N 7
ATOM 7924 C CA . LEU A 1 52 ? 21.697 -15.654 -4.336 1.00 53.43 52 LEU A CA 7
ATOM 7925 C C . LEU A 1 52 ? 20.287 -15.336 -3.848 1.00 73.44 52 LEU A C 7
ATOM 7926 O O . LEU A 1 52 ? 20.077 -15.045 -2.670 1.00 73.21 52 LEU A O 7
ATOM 7942 N N . LEU A 1 53 ? 19.323 -15.397 -4.761 1.00 2.41 53 LEU A N 7
ATOM 7943 C CA . LEU A 1 53 ? 17.932 -15.118 -4.424 1.00 35.15 53 LEU A CA 7
ATOM 7944 C C . LEU A 1 53 ? 17.430 -16.076 -3.348 1.00 33.12 53 LEU A C 7
ATOM 7945 O O . LEU A 1 53 ? 16.787 -15.661 -2.383 1.00 33.13 53 LEU A O 7
ATOM 7961 N N . LEU A 1 54 ? 17.729 -17.359 -3.519 1.00 43.12 54 LEU A N 7
ATOM 7962 C CA . LEU A 1 54 ? 17.311 -18.377 -2.562 1.00 13.23 54 LEU A CA 7
ATOM 7963 C C . LEU A 1 54 ? 18.096 -18.256 -1.260 1.00 3.32 54 LEU A C 7
ATOM 7964 O O . LEU A 1 54 ? 17.517 -18.219 -0.174 1.00 32.12 54 LEU A O 7
ATOM 7980 N N . HIS A 1 55 ? 19.419 -18.192 -1.376 1.00 51.35 55 HIS A N 7
ATOM 7981 C CA . HIS A 1 55 ? 20.284 -18.072 -0.209 1.00 4.54 55 HIS A CA 7
ATOM 7982 C C . HIS A 1 55 ? 19.864 -16.889 0.659 1.00 25.24 55 HIS A C 7
ATOM 7983 O O . HIS A 1 55 ? 19.691 -17.025 1.871 1.00 73.23 55 HIS A O 7
ATOM 7997 N N . LYS A 1 56 ? 19.704 -15.729 0.032 1.00 13.25 56 LYS A N 7
ATOM 7998 C CA . LYS A 1 56 ? 19.304 -14.522 0.746 1.00 12.13 56 LYS A CA 7
ATOM 7999 C C . LYS A 1 56 ? 17.820 -14.564 1.097 1.00 10.32 56 LYS A C 7
ATOM 8000 O O . LYS A 1 56 ? 17.366 -13.865 2.002 1.00 3.31 56 LYS A O 7
ATOM 8019 N N . GLY A 1 57 ? 17.069 -15.390 0.375 1.00 14.22 57 GLY A N 7
ATOM 8020 C CA . GLY A 1 57 ? 15.644 -15.508 0.627 1.00 63.12 57 GLY A CA 7
ATOM 8021 C C . GLY A 1 57 ? 15.343 -16.241 1.919 1.00 73.43 57 GLY A C 7
ATOM 8022 O O . GLY A 1 57 ? 14.613 -15.737 2.773 1.00 43.44 57 GLY A O 7
ATOM 8026 N N . LYS A 1 58 ? 15.903 -17.437 2.063 1.00 24.31 58 LYS A N 7
ATOM 8027 C CA . LYS A 1 58 ? 15.691 -18.243 3.260 1.00 41.03 58 LYS A CA 7
ATOM 8028 C C . LYS A 1 58 ? 16.518 -17.713 4.426 1.00 2.35 58 LYS A C 7
ATOM 8029 O O . LYS A 1 58 ? 16.240 -18.019 5.585 1.00 13.33 58 LYS A O 7
ATOM 8048 N N . GLU A 1 59 ? 17.535 -16.916 4.112 1.00 54.33 59 GLU A N 7
ATOM 8049 C CA . GLU A 1 59 ? 18.401 -16.343 5.135 1.00 32.15 59 GLU A CA 7
ATOM 8050 C C . GLU A 1 59 ? 17.713 -15.177 5.840 1.00 44.34 59 GLU A C 7
ATOM 8051 O O . GLU A 1 59 ? 17.502 -15.206 7.052 1.00 23.21 59 GLU A O 7
ATOM 8063 N N . VAL A 1 60 ? 17.367 -14.150 5.070 1.00 12.30 60 VAL A N 7
ATOM 8064 C CA . VAL A 1 60 ? 16.703 -12.973 5.618 1.00 30.25 60 VAL A CA 7
ATOM 8065 C C . VAL A 1 60 ? 15.493 -13.366 6.458 1.00 31.43 60 VAL A C 7
ATOM 8066 O O . VAL A 1 60 ? 15.143 -12.682 7.421 1.00 73.40 60 VAL A O 7
ATOM 8079 N N . LEU A 1 61 ? 14.858 -14.473 6.088 1.00 15.24 61 LEU A N 7
ATOM 8080 C CA . LEU A 1 61 ? 13.685 -14.959 6.808 1.00 4.11 61 LEU A CA 7
ATOM 8081 C C . LEU A 1 61 ? 14.063 -15.427 8.210 1.00 14.10 61 LEU A C 7
ATOM 8082 O O . LEU A 1 61 ? 13.483 -14.981 9.200 1.00 64.02 61 LEU A O 7
ATOM 8098 N N . GLU A 1 62 ? 15.038 -16.327 8.285 1.00 4.45 62 GLU A N 7
ATOM 8099 C CA . GLU A 1 62 ? 15.493 -16.853 9.567 1.00 64.42 62 GLU A CA 7
ATOM 8100 C C . GLU A 1 62 ? 16.189 -15.769 10.385 1.00 63.14 62 GLU A C 7
ATOM 8101 O O . GLU A 1 62 ? 16.127 -15.769 11.614 1.00 4.40 62 GLU A O 7
ATOM 8113 N N . TRP A 1 63 ? 16.851 -14.849 9.693 1.00 2.41 63 TRP A N 7
ATOM 8114 C CA . TRP A 1 63 ? 17.560 -13.759 10.355 1.00 53.33 63 TRP A CA 7
ATOM 8115 C C . TRP A 1 63 ? 16.583 -12.706 10.868 1.00 72.44 63 TRP A C 7
ATOM 8116 O O . TRP A 1 63 ? 16.823 -12.072 11.894 1.00 35.04 63 TRP A O 7
ATOM 8137 N N . ALA A 1 64 ? 15.481 -12.526 10.146 1.00 21.44 64 ALA A N 7
ATOM 8138 C CA . ALA A 1 64 ? 14.467 -11.552 10.531 1.00 62.34 64 ALA A CA 7
ATOM 8139 C C . ALA A 1 64 ? 13.793 -11.949 11.840 1.00 42.23 64 ALA A C 7
ATOM 8140 O O . ALA A 1 64 ? 13.340 -11.093 12.598 1.00 14.24 64 ALA A O 7
ATOM 8147 N N . GLU A 1 65 ? 13.731 -13.252 12.097 1.00 12.41 65 GLU A N 7
ATOM 8148 C CA . GLU A 1 65 ? 13.110 -13.760 13.315 1.00 61.14 65 GLU A CA 7
ATOM 8149 C C . GLU A 1 65 ? 14.022 -13.548 14.520 1.00 53.42 65 GLU A C 7
ATOM 8150 O O . GLU A 1 65 ? 13.562 -13.516 15.662 1.00 43.41 65 GLU A O 7
ATOM 8162 N N . HIS A 1 66 ? 15.317 -13.403 14.257 1.00 73.23 66 HIS A N 7
ATOM 8163 C CA . HIS A 1 66 ? 16.294 -13.194 15.319 1.00 11.31 66 HIS A CA 7
ATOM 8164 C C . HIS A 1 66 ? 16.085 -11.839 15.990 1.00 65.15 66 HIS A C 7
ATOM 8165 O O . HIS A 1 66 ? 16.007 -11.747 17.215 1.00 1.23 66 HIS A O 7
ATOM 8179 N N . LEU A 1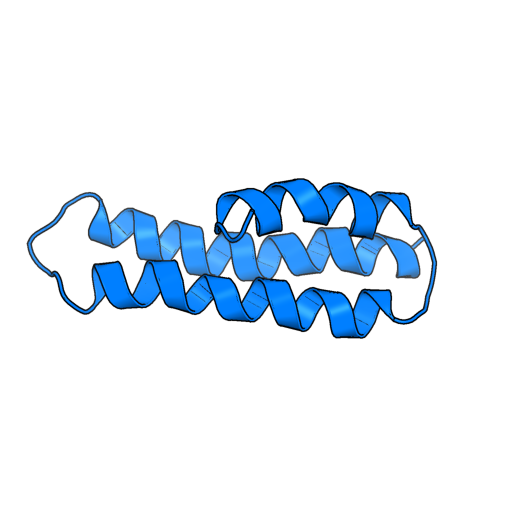 67 ? 15.997 -10.791 15.179 1.00 43.44 67 LEU A N 7
ATOM 8180 C CA . LEU A 1 67 ? 15.799 -9.440 15.693 1.00 33.02 67 LEU A CA 7
ATOM 8181 C C . LEU A 1 67 ? 14.393 -9.275 16.262 1.00 60.30 67 LEU A C 7
ATOM 8182 O O . LEU A 1 67 ? 14.181 -8.521 17.211 1.00 23.33 67 LEU A O 7
ATOM 8198 N N . ALA A 1 68 ? 13.436 -9.987 15.676 1.00 30.42 68 ALA A N 7
ATOM 8199 C CA . ALA A 1 68 ? 12.051 -9.923 16.127 1.00 24.43 68 ALA A CA 7
ATOM 8200 C C . ALA A 1 68 ? 11.910 -10.469 17.544 1.00 32.31 68 ALA A C 7
ATOM 8201 O O . ALA A 1 68 ? 11.092 -9.986 18.326 1.00 52.22 68 ALA A O 7
ATOM 8208 N N . GLU A 1 69 ? 12.712 -11.479 17.867 1.00 34.32 69 GLU A N 7
ATOM 8209 C CA . GLU A 1 69 ? 12.673 -12.091 19.190 1.00 22.12 69 GLU A CA 7
ATOM 8210 C C . GLU A 1 69 ? 13.467 -11.262 20.196 1.00 30.41 69 GLU A C 7
ATOM 8211 O O . GLU A 1 69 ? 13.251 -11.360 21.404 1.00 13.51 69 GLU A O 7
ATOM 8223 N N . TRP A 1 70 ? 14.386 -10.449 19.689 1.00 51.12 70 TRP A N 7
ATOM 8224 C CA . TRP A 1 70 ? 15.213 -9.603 20.542 1.00 31.44 70 TRP A CA 7
ATOM 8225 C C . TRP A 1 70 ? 14.369 -8.919 21.612 1.00 1.10 70 TRP A C 7
ATOM 8226 O O . TRP A 1 70 ? 14.815 -8.738 22.746 1.00 60.35 70 TRP A O 7
ATOM 8247 N N . ILE A 1 71 ? 13.149 -8.541 21.245 1.00 45.50 71 ILE A N 7
ATOM 8248 C CA . ILE A 1 71 ? 12.244 -7.877 22.175 1.00 72.23 71 ILE A CA 7
ATOM 8249 C C . ILE A 1 71 ? 12.135 -8.652 23.483 1.00 35.53 71 ILE A C 7
ATOM 8250 O O . ILE A 1 71 ? 12.174 -8.070 24.568 1.00 62.10 71 ILE A O 7
ATOM 8266 N N . LEU A 1 72 ? 11.998 -9.969 23.375 1.00 64.45 72 LEU A N 7
ATOM 8267 C CA . LEU A 1 72 ? 11.885 -10.827 24.550 1.00 44.54 72 LEU A CA 7
ATOM 8268 C C . LEU A 1 72 ? 13.230 -10.959 25.258 1.00 15.24 72 LEU A C 7
ATOM 8269 O O . LEU A 1 72 ? 13.299 -10.928 26.487 1.00 64.15 72 LEU A O 7
ATOM 8285 N N . GLU A 1 73 ? 14.294 -11.104 24.475 1.00 0.14 73 GLU A N 7
ATOM 8286 C CA . GLU A 1 73 ? 15.636 -11.239 25.029 1.00 21.23 73 GLU A CA 7
ATOM 8287 C C . GLU A 1 73 ? 15.942 -10.100 25.998 1.00 63.33 73 GLU A C 7
ATOM 8288 O O . GLU A 1 73 ? 16.699 -10.270 26.954 1.00 21.33 73 GLU A O 7
ATOM 8300 N N . HIS A 1 74 ? 15.349 -8.938 25.742 1.00 23.42 74 HIS A N 7
ATOM 8301 C CA . HIS A 1 74 ? 15.558 -7.771 26.591 1.00 41.53 74 HIS A CA 7
ATOM 8302 C C . HIS A 1 74 ? 17.045 -7.455 26.725 1.00 71.40 74 HIS A C 7
ATOM 8303 O O . HIS A 1 74 ? 17.559 -6.549 26.068 1.00 34.13 74 HIS A O 7
ATOM 8317 N N . MET A 1 1 ? 2.253 -5.058 0.412 1.00 55.32 1 MET A N 8
ATOM 8318 C CA . MET A 1 1 ? 1.681 -5.213 -0.921 1.00 12.31 1 MET A CA 8
ATOM 8319 C C . MET A 1 1 ? 2.185 -4.120 -1.859 1.00 34.51 1 MET A C 8
ATOM 8320 O O . MET A 1 1 ? 1.426 -3.582 -2.664 1.00 62.02 1 MET A O 8
ATOM 8334 N N . GLY A 1 2 ? 3.470 -3.798 -1.749 1.00 12.24 2 GLY A N 8
ATOM 8335 C CA . GLY A 1 2 ? 4.052 -2.771 -2.593 1.00 0.03 2 GLY A CA 8
ATOM 8336 C C . GLY A 1 2 ? 5.439 -3.139 -3.080 1.00 43.13 2 GLY A C 8
ATOM 8337 O O . GLY A 1 2 ? 5.660 -3.308 -4.280 1.00 61.11 2 GLY A O 8
ATOM 8341 N N . THR A 1 3 ? 6.379 -3.262 -2.148 1.00 63.22 3 THR A N 8
ATOM 8342 C CA . THR A 1 3 ? 7.753 -3.609 -2.489 1.00 60.44 3 THR A CA 8
ATOM 8343 C C . THR A 1 3 ? 8.434 -4.349 -1.344 1.00 31.25 3 THR A C 8
ATOM 8344 O O . THR A 1 3 ? 8.147 -4.098 -0.173 1.00 1.43 3 THR A O 8
ATOM 8355 N N . ILE A 1 4 ? 9.337 -5.261 -1.688 1.00 35.30 4 ILE A N 8
ATOM 8356 C CA . ILE A 1 4 ? 10.059 -6.036 -0.687 1.00 23.11 4 ILE A CA 8
ATOM 8357 C C . ILE A 1 4 ? 10.694 -5.126 0.359 1.00 31.35 4 ILE A C 8
ATOM 8358 O O . ILE A 1 4 ? 10.633 -5.404 1.557 1.00 1.03 4 ILE A O 8
ATOM 8374 N N . ASP A 1 5 ? 11.301 -4.038 -0.101 1.00 31.01 5 ASP A N 8
ATOM 8375 C CA . ASP A 1 5 ? 11.945 -3.085 0.795 1.00 15.44 5 ASP A CA 8
ATOM 8376 C C . ASP A 1 5 ? 10.988 -2.647 1.901 1.00 45.03 5 ASP A C 8
ATOM 8377 O O . ASP A 1 5 ? 11.413 -2.324 3.010 1.00 31.24 5 ASP A O 8
ATOM 8386 N N . ASP A 1 6 ? 9.697 -2.638 1.589 1.00 1.43 6 ASP A N 8
ATOM 8387 C CA . ASP A 1 6 ? 8.680 -2.240 2.556 1.00 44.51 6 ASP A CA 8
ATOM 8388 C C . ASP A 1 6 ? 8.668 -3.186 3.752 1.00 35.21 6 ASP A C 8
ATOM 8389 O O . ASP A 1 6 ? 8.465 -2.762 4.889 1.00 33.34 6 ASP A O 8
ATOM 8398 N N . ALA A 1 7 ? 8.884 -4.470 3.486 1.00 24.24 7 ALA A N 8
ATOM 8399 C CA . ALA A 1 7 ? 8.899 -5.477 4.541 1.00 53.43 7 ALA A CA 8
ATOM 8400 C C . ALA A 1 7 ? 10.022 -5.212 5.537 1.00 1.22 7 ALA A C 8
ATOM 8401 O O . ALA A 1 7 ? 9.814 -5.261 6.750 1.00 41.42 7 ALA A O 8
ATOM 8408 N N . PHE A 1 8 ? 11.213 -4.932 5.019 1.00 61.15 8 PHE A N 8
ATOM 8409 C CA . PHE A 1 8 ? 12.370 -4.661 5.863 1.00 24.24 8 PHE A CA 8
ATOM 8410 C C . PHE A 1 8 ? 12.175 -3.372 6.656 1.00 3.01 8 PHE A C 8
ATOM 8411 O O . PHE A 1 8 ? 12.663 -3.241 7.779 1.00 64.13 8 PHE A O 8
ATOM 8428 N N . ARG A 1 9 ? 11.459 -2.423 6.063 1.00 12.41 9 ARG A N 8
ATOM 8429 C CA . ARG A 1 9 ? 11.200 -1.143 6.712 1.00 3.11 9 ARG A CA 8
ATOM 8430 C C . ARG A 1 9 ? 10.095 -1.276 7.756 1.00 62.12 9 ARG A C 8
ATOM 8431 O O . ARG A 1 9 ? 10.113 -0.599 8.783 1.00 50.51 9 ARG A O 8
ATOM 8452 N N . ALA A 1 10 ? 9.135 -2.154 7.484 1.00 13.44 10 ALA A N 8
ATOM 8453 C CA . ALA A 1 10 ? 8.023 -2.377 8.400 1.00 13.31 10 ALA A CA 8
ATOM 8454 C C . ALA A 1 10 ? 8.458 -3.212 9.599 1.00 21.22 10 ALA A C 8
ATOM 8455 O O . ALA A 1 10 ? 7.870 -3.121 10.677 1.00 31.21 10 ALA A O 8
ATOM 8462 N N . ILE A 1 11 ? 9.490 -4.026 9.404 1.00 5.50 11 ILE A N 8
ATOM 8463 C CA . ILE A 1 11 ? 10.004 -4.877 10.470 1.00 10.41 11 ILE A CA 8
ATOM 8464 C C . ILE A 1 11 ? 10.259 -4.073 11.741 1.00 53.13 11 ILE A C 8
ATOM 8465 O O . ILE A 1 11 ? 10.181 -4.604 12.848 1.00 5.21 11 ILE A O 8
ATOM 8481 N N . GLU A 1 12 ? 10.561 -2.789 11.572 1.00 72.30 12 GLU A N 8
ATOM 8482 C CA . GLU A 1 12 ? 10.826 -1.912 12.706 1.00 33.13 12 GLU A CA 8
ATOM 8483 C C . GLU A 1 12 ? 9.648 -1.907 13.677 1.00 51.34 12 GLU A C 8
ATOM 8484 O O . GLU A 1 12 ? 9.829 -1.792 14.889 1.00 43.22 12 GLU A O 8
ATOM 8496 N N . ARG A 1 13 ? 8.441 -2.031 13.134 1.00 62.32 13 ARG A N 8
ATOM 8497 C CA . ARG A 1 13 ? 7.233 -2.039 13.950 1.00 24.03 13 ARG A CA 8
ATOM 8498 C C . ARG A 1 13 ? 7.088 -3.363 14.694 1.00 24.51 13 ARG A C 8
ATOM 8499 O O . ARG A 1 13 ? 6.590 -3.404 15.818 1.00 15.13 13 ARG A O 8
ATOM 8520 N N . ALA A 1 14 ? 7.528 -4.445 14.058 1.00 13.41 14 ALA A N 8
ATOM 8521 C CA . ALA A 1 14 ? 7.448 -5.770 14.660 1.00 43.23 14 ALA A CA 8
ATOM 8522 C C . ALA A 1 14 ? 8.252 -5.834 15.954 1.00 20.20 14 ALA A C 8
ATOM 8523 O O . ALA A 1 14 ? 7.746 -6.270 16.989 1.00 41.04 14 ALA A O 8
ATOM 8530 N N . ILE A 1 15 ? 9.506 -5.399 15.889 1.00 54.42 15 ILE A N 8
ATOM 8531 C CA . ILE A 1 15 ? 10.378 -5.407 17.056 1.00 3.22 15 ILE A CA 8
ATOM 8532 C C . ILE A 1 15 ? 9.882 -4.434 18.121 1.00 71.14 15 ILE A C 8
ATOM 8533 O O . ILE A 1 15 ? 10.026 -4.682 19.317 1.00 23.42 15 ILE A O 8
ATOM 8549 N N . GLN A 1 16 ? 9.295 -3.328 17.676 1.00 43.43 16 GLN A N 8
ATOM 8550 C CA . GLN A 1 16 ? 8.776 -2.318 18.591 1.00 42.13 16 GLN A CA 8
ATOM 8551 C C . GLN A 1 16 ? 7.722 -2.914 19.518 1.00 53.15 16 GLN A C 8
ATOM 8552 O O . GLN A 1 16 ? 7.476 -2.398 20.607 1.00 0.52 16 GLN A O 8
ATOM 8566 N N . ALA A 1 17 ? 7.101 -4.003 19.077 1.00 63.34 17 ALA A N 8
ATOM 8567 C CA . ALA A 1 17 ? 6.074 -4.670 19.867 1.00 24.34 17 ALA A CA 8
ATOM 8568 C C . ALA A 1 17 ? 6.568 -4.953 21.282 1.00 22.11 17 ALA A C 8
ATOM 8569 O O . ALA A 1 17 ? 5.906 -4.609 22.260 1.00 35.43 17 ALA A O 8
ATOM 8576 N N . GLU A 1 18 ? 7.735 -5.582 21.382 1.00 2.21 18 GLU A N 8
ATOM 8577 C CA . GLU A 1 18 ? 8.316 -5.912 22.678 1.00 12.44 18 GLU A CA 8
ATOM 8578 C C . GLU A 1 18 ? 7.426 -6.889 23.440 1.00 31.53 18 GLU A C 8
ATOM 8579 O O . GLU A 1 18 ? 6.910 -6.571 24.511 1.00 41.13 18 GLU A O 8
ATOM 8591 N N . ASN A 1 19 ? 7.251 -8.081 22.879 1.00 75.40 19 ASN A N 8
ATOM 8592 C CA . ASN A 1 19 ? 6.422 -9.106 23.504 1.00 21.20 19 ASN A CA 8
ATOM 8593 C C . ASN A 1 19 ? 4.970 -8.649 23.597 1.00 35.24 19 ASN A C 8
ATOM 8594 O O . ASN A 1 19 ? 4.626 -7.806 24.426 1.00 63.53 19 ASN A O 8
ATOM 8605 N N . GLU A 1 20 ? 4.122 -9.212 22.742 1.00 35.13 20 GLU A N 8
ATOM 8606 C CA . GLU A 1 20 ? 2.706 -8.862 22.729 1.00 41.22 20 GLU A CA 8
ATOM 8607 C C . GLU A 1 20 ? 1.864 -10.020 22.201 1.00 0.11 20 GLU A C 8
ATOM 8608 O O . GLU A 1 20 ? 0.840 -10.373 22.784 1.00 20.31 20 GLU A O 8
ATOM 8620 N N . GLY A 1 21 ? 2.304 -10.607 21.092 1.00 50.31 21 GLY A N 8
ATOM 8621 C CA . GLY A 1 21 ? 1.580 -11.718 20.503 1.00 15.21 21 GLY A CA 8
ATOM 8622 C C . GLY A 1 21 ? 1.302 -11.512 19.027 1.00 22.11 21 GLY A C 8
ATOM 8623 O O . GLY A 1 21 ? 1.197 -12.476 18.268 1.00 4.32 21 GLY A O 8
ATOM 8627 N N . ARG A 1 22 ? 1.181 -10.253 18.619 1.00 5.02 22 ARG A N 8
ATOM 8628 C CA . ARG A 1 22 ? 0.911 -9.924 17.225 1.00 65.33 22 ARG A CA 8
ATOM 8629 C C . ARG A 1 22 ? 2.191 -9.980 16.395 1.00 2.25 22 ARG A C 8
ATOM 8630 O O . ARG A 1 22 ? 2.146 -10.132 15.174 1.00 13.35 22 ARG A O 8
ATOM 8651 N N . TYR A 1 23 ? 3.331 -9.855 17.067 1.00 74.23 23 TYR A N 8
ATOM 8652 C CA . TYR A 1 23 ? 4.623 -9.888 16.392 1.00 73.10 23 TYR A CA 8
ATOM 8653 C C . TYR A 1 23 ? 4.739 -11.119 15.498 1.00 24.02 23 TYR A C 8
ATOM 8654 O O . TYR A 1 23 ? 5.445 -11.103 14.489 1.00 15.32 23 TYR A O 8
ATOM 8672 N N . ARG A 1 24 ? 4.042 -12.185 15.877 1.00 72.15 24 ARG A N 8
ATOM 8673 C CA . ARG A 1 24 ? 4.066 -13.425 15.111 1.00 65.42 24 ARG A CA 8
ATOM 8674 C C . ARG A 1 24 ? 3.264 -13.284 13.821 1.00 71.13 24 ARG A C 8
ATOM 8675 O O . ARG A 1 24 ? 3.643 -13.822 12.781 1.00 44.40 24 ARG A O 8
ATOM 8696 N N . GLU A 1 25 ? 2.153 -12.558 13.897 1.00 1.34 25 GLU A N 8
ATOM 8697 C CA . GLU A 1 25 ? 1.297 -12.348 12.736 1.00 50.52 25 GLU A CA 8
ATOM 8698 C C . GLU A 1 25 ? 1.913 -11.326 11.784 1.00 73.01 25 GLU A C 8
ATOM 8699 O O . GLU A 1 25 ? 1.606 -11.309 10.592 1.00 11.33 25 GLU A O 8
ATOM 8711 N N . ALA A 1 26 ? 2.782 -10.476 12.320 1.00 45.14 26 ALA A N 8
ATOM 8712 C CA . ALA A 1 26 ? 3.443 -9.452 11.519 1.00 75.42 26 ALA A CA 8
ATOM 8713 C C . ALA A 1 26 ? 4.539 -10.058 10.649 1.00 21.13 26 ALA A C 8
ATOM 8714 O O . ALA A 1 26 ? 4.661 -9.731 9.468 1.00 75.11 26 ALA A O 8
ATOM 8721 N N . LEU A 1 27 ? 5.336 -10.941 11.240 1.00 20.33 27 LEU A N 8
ATOM 8722 C CA . LEU A 1 27 ? 6.424 -11.593 10.519 1.00 1.23 27 LEU A CA 8
ATOM 8723 C C . LEU A 1 27 ? 5.901 -12.320 9.285 1.00 73.01 27 LEU A C 8
ATOM 8724 O O . LEU A 1 27 ? 6.610 -12.467 8.290 1.00 45.24 27 LEU A O 8
ATOM 8740 N N . LYS A 1 28 ? 4.653 -12.772 9.355 1.00 23.24 28 LYS A N 8
ATOM 8741 C CA . LYS A 1 28 ? 4.032 -13.481 8.243 1.00 32.22 28 LYS A CA 8
ATOM 8742 C C . LYS A 1 28 ? 4.060 -12.635 6.975 1.00 41.34 28 LYS A C 8
ATOM 8743 O O . LYS A 1 28 ? 4.138 -13.163 5.865 1.00 21.41 28 LYS A O 8
ATOM 8762 N N . HIS A 1 29 ? 3.998 -11.318 7.146 1.00 54.14 29 HIS A N 8
ATOM 8763 C CA . HIS A 1 29 ? 4.018 -10.398 6.014 1.00 62.23 29 HIS A CA 8
ATOM 8764 C C . HIS A 1 29 ? 5.423 -10.287 5.430 1.00 43.33 29 HIS A C 8
ATOM 8765 O O . HIS A 1 29 ? 5.593 -10.122 4.221 1.00 23.25 29 HIS A O 8
ATOM 8779 N N . PHE A 1 30 ? 6.427 -10.377 6.296 1.00 45.45 30 PHE A N 8
ATOM 8780 C CA . PHE A 1 30 ? 7.818 -10.284 5.866 1.00 70.11 30 PHE A CA 8
ATOM 8781 C C . PHE A 1 30 ? 8.291 -11.605 5.266 1.00 20.14 30 PHE A C 8
ATOM 8782 O O . PHE A 1 30 ? 9.069 -11.624 4.311 1.00 12.44 30 PHE A O 8
ATOM 8799 N N . LEU A 1 31 ? 7.817 -12.709 5.834 1.00 52.33 31 LEU A N 8
ATOM 8800 C CA . LEU A 1 31 ? 8.191 -14.036 5.357 1.00 53.43 31 LEU A CA 8
ATOM 8801 C C . LEU A 1 31 ? 7.875 -14.190 3.872 1.00 0.44 31 LEU A C 8
ATOM 8802 O O . LEU A 1 31 ? 8.613 -14.844 3.135 1.00 35.33 31 LEU A O 8
ATOM 8818 N N . ASP A 1 32 ? 6.776 -13.581 3.440 1.00 2.24 32 ASP A N 8
ATOM 8819 C CA . ASP A 1 32 ? 6.364 -13.647 2.043 1.00 24.30 32 ASP A CA 8
ATOM 8820 C C . ASP A 1 32 ? 7.292 -12.816 1.163 1.00 44.12 32 ASP A C 8
ATOM 8821 O O . ASP A 1 32 ? 7.343 -13.001 -0.052 1.00 53.04 32 ASP A O 8
ATOM 8830 N N . GLY A 1 33 ? 8.026 -11.898 1.786 1.00 55.14 33 GLY A N 8
ATOM 8831 C CA . GLY A 1 33 ? 8.941 -11.051 1.043 1.00 11.05 33 GLY A CA 8
ATOM 8832 C C . GLY A 1 33 ? 10.089 -11.832 0.436 1.00 44.54 33 GLY A C 8
ATOM 8833 O O . GLY A 1 33 ? 10.515 -11.552 -0.684 1.00 45.30 33 GLY A O 8
ATOM 8837 N N . GLY A 1 34 ? 10.594 -12.814 1.177 1.00 54.42 34 GLY A N 8
ATOM 8838 C CA . GLY A 1 34 ? 11.696 -13.621 0.688 1.00 4.52 34 GLY A CA 8
ATOM 8839 C C . GLY A 1 34 ? 11.243 -14.700 -0.274 1.00 70.23 34 GLY A C 8
ATOM 8840 O O . GLY A 1 34 ? 11.994 -15.104 -1.162 1.00 32.15 34 GLY A O 8
ATOM 8844 N N . GLU A 1 35 ? 10.012 -15.169 -0.098 1.00 33.44 35 GLU A N 8
ATOM 8845 C CA . GLU A 1 35 ? 9.461 -16.211 -0.957 1.00 3.00 35 GLU A CA 8
ATOM 8846 C C . GLU A 1 35 ? 9.258 -15.693 -2.378 1.00 13.22 35 GLU A C 8
ATOM 8847 O O . GLU A 1 35 ? 9.109 -16.472 -3.318 1.00 71.24 35 GLU A O 8
ATOM 8859 N N . MET A 1 36 ? 9.252 -14.372 -2.524 1.00 52.14 36 MET A N 8
ATOM 8860 C CA . MET A 1 36 ? 9.067 -13.749 -3.830 1.00 61.21 36 MET A CA 8
ATOM 8861 C C . MET A 1 36 ? 10.256 -14.036 -4.742 1.00 53.12 36 MET A C 8
ATOM 8862 O O . MET A 1 36 ? 10.083 -14.384 -5.911 1.00 2.23 36 MET A O 8
ATOM 8876 N N . ILE A 1 37 ? 11.460 -13.887 -4.201 1.00 62.33 37 ILE A N 8
ATOM 8877 C CA . ILE A 1 37 ? 12.676 -14.131 -4.967 1.00 23.20 37 ILE A CA 8
ATOM 8878 C C . ILE A 1 37 ? 12.974 -15.624 -5.066 1.00 12.55 37 ILE A C 8
ATOM 8879 O O . ILE A 1 37 ? 13.628 -16.076 -6.005 1.00 30.51 37 ILE A O 8
ATOM 8895 N N . VAL A 1 38 ? 12.487 -16.384 -4.090 1.00 22.10 38 VAL A N 8
ATOM 8896 C CA . VAL A 1 38 ? 12.698 -17.827 -4.068 1.00 0.43 38 VAL A CA 8
ATOM 8897 C C . VAL A 1 38 ? 12.011 -18.501 -5.250 1.00 45.33 38 VAL A C 8
ATOM 8898 O O . VAL A 1 38 ? 12.637 -19.250 -6.001 1.00 75.25 38 VAL A O 8
ATOM 8911 N N . THR A 1 39 ? 10.720 -18.229 -5.411 1.00 41.05 39 THR A N 8
ATOM 8912 C CA . THR A 1 39 ? 9.947 -18.809 -6.502 1.00 63.24 39 THR A CA 8
ATOM 8913 C C . THR A 1 39 ? 10.619 -18.556 -7.847 1.00 73.03 39 THR A C 8
ATOM 8914 O O . THR A 1 39 ? 10.490 -19.353 -8.776 1.00 22.43 39 THR A O 8
ATOM 8925 N N . ALA A 1 40 ? 11.336 -17.441 -7.945 1.00 31.42 40 ALA A N 8
ATOM 8926 C CA . ALA A 1 40 ? 12.030 -17.085 -9.176 1.00 1.11 40 ALA A CA 8
ATOM 8927 C C . ALA A 1 40 ? 13.204 -18.023 -9.436 1.00 33.32 40 ALA A C 8
ATOM 8928 O O . ALA A 1 40 ? 13.502 -18.357 -10.582 1.00 51.33 40 ALA A O 8
ATOM 8935 N N . ALA A 1 41 ? 13.867 -18.445 -8.364 1.00 75.30 41 ALA A N 8
ATOM 8936 C CA . ALA A 1 41 ? 15.007 -19.346 -8.477 1.00 33.33 41 ALA A CA 8
ATOM 8937 C C . ALA A 1 41 ? 14.554 -20.767 -8.796 1.00 63.13 41 ALA A C 8
ATOM 8938 O O . ALA A 1 41 ? 15.201 -21.475 -9.568 1.00 0.15 41 ALA A O 8
ATOM 8945 N N . GLU A 1 42 ? 13.440 -21.177 -8.198 1.00 24.32 42 GLU A N 8
ATOM 8946 C CA . GLU A 1 42 ? 12.903 -22.515 -8.419 1.00 5.13 42 GLU A CA 8
ATOM 8947 C C . GLU A 1 42 ? 12.436 -22.682 -9.862 1.00 22.22 42 GLU A C 8
ATOM 8948 O O . GLU A 1 42 ? 12.758 -23.672 -10.520 1.00 55.20 42 GLU A O 8
ATOM 8960 N N . LYS A 1 43 ? 11.675 -21.708 -10.348 1.00 10.54 43 LYS A N 8
ATOM 8961 C CA . LYS A 1 43 ? 11.163 -21.744 -11.712 1.00 72.13 43 LYS A CA 8
ATOM 8962 C C . LYS A 1 43 ? 12.296 -21.598 -12.723 1.00 11.32 43 LYS A C 8
ATOM 8963 O O . LYS A 1 43 ? 12.185 -22.049 -13.862 1.00 62.30 43 LYS A O 8
ATOM 8982 N N . GLU A 1 44 ? 13.385 -20.965 -12.297 1.00 12.02 44 GLU A N 8
ATOM 8983 C CA . GLU A 1 44 ? 14.538 -20.761 -13.166 1.00 12.42 44 GLU A CA 8
ATOM 8984 C C . GLU A 1 44 ? 15.538 -21.904 -13.021 1.00 11.04 44 GLU A C 8
ATOM 8985 O O . GLU A 1 44 ? 15.293 -22.869 -12.298 1.00 34.22 44 GLU A O 8
ATOM 8997 N N . ALA A 1 45 ? 16.666 -21.787 -13.714 1.00 32.22 45 ALA A N 8
ATOM 8998 C CA . ALA A 1 45 ? 17.704 -22.809 -13.662 1.00 32.24 45 ALA A CA 8
ATOM 8999 C C . ALA A 1 45 ? 18.968 -22.345 -14.377 1.00 11.22 45 ALA A C 8
ATOM 9000 O O . ALA A 1 45 ? 20.079 -22.544 -13.886 1.00 61.52 45 ALA A O 8
ATOM 9007 N N . SER A 1 46 ? 18.791 -21.725 -15.539 1.00 51.03 46 SER A N 8
ATOM 9008 C CA . SER A 1 46 ? 19.918 -21.236 -16.324 1.00 62.24 46 SER A CA 8
ATOM 9009 C C . SER A 1 46 ? 20.250 -19.793 -15.958 1.00 5.12 46 SER A C 8
ATOM 9010 O O . SER A 1 46 ? 20.206 -18.901 -16.804 1.00 53.14 46 SER A O 8
ATOM 9018 N N . GLN A 1 47 ? 20.583 -19.573 -14.690 1.00 45.20 47 GLN A N 8
ATOM 9019 C CA . GLN A 1 47 ? 20.923 -18.238 -14.211 1.00 34.25 47 GLN A CA 8
ATOM 9020 C C . GLN A 1 47 ? 22.010 -18.303 -13.143 1.00 33.32 47 GLN A C 8
ATOM 9021 O O . GLN A 1 47 ? 21.973 -19.156 -12.256 1.00 23.15 47 GLN A O 8
ATOM 9035 N N . LYS A 1 48 ? 22.977 -17.397 -13.234 1.00 51.03 48 LYS A N 8
ATOM 9036 C CA . LYS A 1 48 ? 24.075 -17.350 -12.276 1.00 40.22 48 LYS A CA 8
ATOM 9037 C C . LYS A 1 48 ? 23.629 -16.702 -10.969 1.00 61.21 48 LYS A C 8
ATOM 9038 O O . LYS A 1 48 ? 24.118 -17.050 -9.894 1.00 33.20 48 LYS A O 8
ATOM 9057 N N . VAL A 1 49 ? 22.697 -15.759 -11.069 1.00 24.34 49 VAL A N 8
ATOM 9058 C CA . VAL A 1 49 ? 22.184 -15.065 -9.894 1.00 33.21 49 VAL A CA 8
ATOM 9059 C C . VAL A 1 49 ? 21.191 -15.936 -9.132 1.00 11.53 49 VAL A C 8
ATOM 9060 O O . VAL A 1 49 ? 21.092 -15.855 -7.907 1.00 54.02 49 VAL A O 8
ATOM 9073 N N . ARG A 1 50 ? 20.458 -16.768 -9.864 1.00 51.31 50 ARG A N 8
ATOM 9074 C CA . ARG A 1 50 ? 19.472 -17.653 -9.257 1.00 73.42 50 ARG A CA 8
ATOM 9075 C C . ARG A 1 50 ? 20.032 -18.310 -7.999 1.00 61.31 50 ARG A C 8
ATOM 9076 O O . ARG A 1 50 ? 19.321 -18.489 -7.011 1.00 62.43 50 ARG A O 8
ATOM 9097 N N . ASN A 1 51 ? 21.311 -18.668 -8.044 1.00 45.32 51 ASN A N 8
ATOM 9098 C CA . ASN A 1 51 ? 21.967 -19.306 -6.909 1.00 2.14 51 ASN A CA 8
ATOM 9099 C C . ASN A 1 51 ? 22.049 -18.352 -5.721 1.00 12.21 51 ASN A C 8
ATOM 9100 O O . ASN A 1 51 ? 21.710 -18.715 -4.594 1.00 35.31 51 ASN A O 8
ATOM 9111 N N . LEU A 1 52 ? 22.500 -17.130 -5.981 1.00 2.22 52 LEU A N 8
ATOM 9112 C CA . LEU A 1 52 ? 22.626 -16.122 -4.934 1.00 1.22 52 LEU A CA 8
ATOM 9113 C C . LEU A 1 52 ? 21.254 -15.671 -4.444 1.00 34.31 52 LEU A C 8
ATOM 9114 O O . LEU A 1 52 ? 21.084 -15.320 -3.275 1.00 70.15 52 LEU A O 8
ATOM 9130 N N . LEU A 1 53 ? 20.276 -15.686 -5.343 1.00 42.44 53 LEU A N 8
ATOM 9131 C CA . LEU A 1 53 ? 18.917 -15.281 -5.003 1.00 12.34 53 LEU A CA 8
ATOM 9132 C C . LEU A 1 53 ? 18.378 -16.106 -3.838 1.00 45.03 53 LEU A C 8
ATOM 9133 O O . LEU A 1 53 ? 17.708 -15.581 -2.948 1.00 44.52 53 LEU A O 8
ATOM 9149 N N . LEU A 1 54 ? 18.677 -17.400 -3.849 1.00 63.34 54 LEU A N 8
ATOM 9150 C CA . LEU A 1 54 ? 18.225 -18.299 -2.793 1.00 5.02 54 LEU A CA 8
ATOM 9151 C C . LEU A 1 54 ? 19.058 -18.115 -1.528 1.00 43.13 54 LEU A C 8
ATOM 9152 O O . LEU A 1 54 ? 18.517 -17.942 -0.436 1.00 24.45 54 LEU A O 8
ATOM 9168 N N . HIS A 1 55 ? 20.378 -18.151 -1.685 1.00 11.35 55 HIS A N 8
ATOM 9169 C CA . HIS A 1 55 ? 21.286 -17.985 -0.555 1.00 42.13 55 HIS A CA 8
ATOM 9170 C C . HIS A 1 55 ? 20.940 -16.730 0.241 1.00 61.24 55 HIS A C 8
ATOM 9171 O O . HIS A 1 55 ? 20.916 -16.750 1.471 1.00 14.34 55 HIS A O 8
ATOM 9185 N N . LYS A 1 56 ? 20.674 -15.639 -0.470 1.00 33.42 56 LYS A N 8
ATOM 9186 C CA . LYS A 1 56 ? 20.328 -14.375 0.169 1.00 65.01 56 LYS A CA 8
ATOM 9187 C C . LYS A 1 56 ? 18.908 -14.415 0.722 1.00 34.24 56 LYS A C 8
ATOM 9188 O O . LYS A 1 56 ? 18.593 -13.741 1.702 1.00 43.41 56 LYS A O 8
ATOM 9207 N N . GLY A 1 57 ? 18.053 -15.212 0.089 1.00 75.24 57 GLY A N 8
ATOM 9208 C CA . GLY A 1 57 ? 16.676 -15.326 0.533 1.00 32.31 57 GLY A CA 8
ATOM 9209 C C . GLY A 1 57 ? 16.548 -16.097 1.832 1.00 71.20 57 GLY A C 8
ATOM 9210 O O . GLY A 1 57 ? 15.915 -15.631 2.780 1.00 64.21 57 GLY A O 8
ATOM 9214 N N . LYS A 1 58 ? 17.148 -17.282 1.877 1.00 45.43 58 LYS A N 8
ATOM 9215 C CA . LYS A 1 58 ? 17.099 -18.120 3.068 1.00 23.44 58 LYS A CA 8
ATOM 9216 C C . LYS A 1 58 ? 17.743 -17.414 4.258 1.00 74.34 58 LYS A C 8
ATOM 9217 O O . LYS A 1 58 ? 17.456 -17.735 5.410 1.00 32.43 58 LYS A O 8
ATOM 9236 N N . GLU A 1 59 ? 18.612 -16.451 3.969 1.00 51.22 59 GLU A N 8
ATOM 9237 C CA . GLU A 1 59 ? 19.294 -15.700 5.016 1.00 44.42 59 GLU A CA 8
ATOM 9238 C C . GLU A 1 59 ? 18.361 -14.667 5.641 1.00 40.21 59 GLU A C 8
ATOM 9239 O O . GLU A 1 59 ? 18.083 -14.709 6.839 1.00 22.55 59 GLU A O 8
ATOM 9251 N N . VAL A 1 60 ? 17.880 -13.739 4.820 1.00 43.52 60 VAL A N 8
ATOM 9252 C CA . VAL A 1 60 ? 16.978 -12.695 5.291 1.00 51.43 60 VAL A CA 8
ATOM 9253 C C . VAL A 1 60 ? 15.810 -13.288 6.070 1.00 72.20 60 VAL A C 8
ATOM 9254 O O . VAL A 1 60 ? 15.278 -12.661 6.986 1.00 14.55 60 VAL A O 8
ATOM 9267 N N . LEU A 1 61 ? 15.415 -14.502 5.701 1.00 44.23 61 LEU A N 8
ATOM 9268 C CA . LEU A 1 61 ? 14.310 -15.182 6.366 1.00 75.24 61 LEU A CA 8
ATOM 9269 C C . LEU A 1 61 ? 14.666 -15.517 7.811 1.00 53.44 61 LEU A C 8
ATOM 9270 O O . LEU A 1 61 ? 13.849 -15.350 8.715 1.00 14.13 61 LEU A O 8
ATOM 9286 N N . GLU A 1 62 ? 15.892 -15.987 8.019 1.00 75.11 62 GLU A N 8
ATOM 9287 C CA . GLU A 1 62 ? 16.356 -16.343 9.355 1.00 74.24 62 GLU A CA 8
ATOM 9288 C C . GLU A 1 62 ? 16.817 -15.105 10.118 1.00 25.20 62 GLU A C 8
ATOM 9289 O O . GLU A 1 62 ? 16.774 -15.069 11.348 1.00 73.43 62 GLU A O 8
ATOM 9301 N N . TRP A 1 63 ? 17.260 -14.094 9.380 1.00 10.31 63 TRP A N 8
ATOM 9302 C CA . TRP A 1 63 ? 17.731 -12.854 9.987 1.00 11.21 63 TRP A CA 8
ATOM 9303 C C . TRP A 1 63 ? 16.567 -12.051 10.559 1.00 63.42 63 TRP A C 8
ATOM 9304 O O . TRP A 1 63 ? 16.598 -11.635 11.716 1.00 3.23 63 TRP A O 8
ATOM 9325 N N . ALA A 1 64 ? 15.542 -11.838 9.740 1.00 21.54 64 ALA A N 8
ATOM 9326 C CA . ALA A 1 64 ? 14.368 -11.088 10.166 1.00 14.24 64 ALA A CA 8
ATOM 9327 C C . ALA A 1 64 ? 13.760 -11.690 11.429 1.00 54.42 64 ALA A C 8
ATOM 9328 O O . ALA A 1 64 ? 13.175 -10.979 12.246 1.00 24.12 64 ALA A O 8
ATOM 9335 N N . GLU A 1 65 ? 13.901 -13.003 11.580 1.00 13.32 65 GLU A N 8
ATOM 9336 C CA . GLU A 1 65 ? 13.363 -13.699 12.743 1.00 22.12 65 GLU A CA 8
ATOM 9337 C C . GLU A 1 65 ? 14.236 -13.461 13.972 1.00 45.33 65 GLU A C 8
ATOM 9338 O O . GLU A 1 65 ? 13.774 -13.574 15.107 1.00 10.44 65 GLU A O 8
ATOM 9350 N N . HIS A 1 66 ? 15.502 -13.131 13.736 1.00 44.23 66 HIS A N 8
ATOM 9351 C CA . HIS A 1 66 ? 16.441 -12.876 14.822 1.00 24.24 66 HIS A CA 8
ATOM 9352 C C . HIS A 1 66 ? 16.055 -11.616 15.590 1.00 2.40 66 HIS A C 8
ATOM 9353 O O . HIS A 1 66 ? 15.960 -11.629 16.818 1.00 11.41 66 HIS A O 8
ATOM 9367 N N . LEU A 1 67 ? 15.835 -10.528 14.859 1.00 32.25 67 LEU A N 8
ATOM 9368 C CA . LEU A 1 67 ? 15.460 -9.258 15.472 1.00 75.34 67 LEU A CA 8
ATOM 9369 C C . LEU A 1 67 ? 14.042 -9.322 16.032 1.00 4.22 67 LEU A C 8
ATOM 9370 O O . LEU A 1 67 ? 13.735 -8.690 17.043 1.00 63.42 67 LEU A O 8
ATOM 9386 N N . ALA A 1 68 ? 13.183 -10.090 15.370 1.00 5.01 68 ALA A N 8
ATOM 9387 C CA . ALA A 1 68 ? 11.800 -10.240 15.805 1.00 42.43 68 ALA A CA 8
ATOM 9388 C C . ALA A 1 68 ? 11.724 -10.914 17.170 1.00 33.02 68 ALA A C 8
ATOM 9389 O O . ALA A 1 68 ? 10.851 -10.600 17.979 1.00 71.32 68 ALA A O 8
ATOM 9396 N N . GLU A 1 69 ? 12.643 -11.842 17.419 1.00 15.12 69 GLU A N 8
ATOM 9397 C CA . GLU A 1 69 ? 12.677 -12.561 18.687 1.00 33.31 69 GLU A CA 8
ATOM 9398 C C . GLU A 1 69 ? 13.364 -11.730 19.766 1.00 2.41 69 GLU A C 8
ATOM 9399 O O . GLU A 1 69 ? 13.162 -11.953 20.960 1.00 60.13 69 GLU A O 8
ATOM 9411 N N . TRP A 1 70 ? 14.177 -10.771 19.337 1.00 22.12 70 TRP A N 8
ATOM 9412 C CA . TRP A 1 70 ? 14.896 -9.906 20.266 1.00 34.12 70 TRP A CA 8
ATOM 9413 C C . TRP A 1 70 ? 13.976 -9.423 21.382 1.00 20.34 70 TRP A C 8
ATOM 9414 O O . TRP A 1 70 ? 14.397 -9.291 22.532 1.00 42.31 70 TRP A O 8
ATOM 9435 N N . ILE A 1 71 ? 12.720 -9.162 21.037 1.00 71.21 71 ILE A N 8
ATOM 9436 C CA . ILE A 1 71 ? 11.741 -8.695 22.011 1.00 25.33 71 ILE A CA 8
ATOM 9437 C C . ILE A 1 71 ? 11.729 -9.587 23.248 1.00 33.21 71 ILE A C 8
ATOM 9438 O O . ILE A 1 71 ? 11.699 -9.099 24.379 1.00 72.23 71 ILE A O 8
ATOM 9454 N N . LEU A 1 72 ? 11.753 -10.897 23.027 1.00 44.34 72 LEU A N 8
ATOM 9455 C CA . LEU A 1 72 ? 11.747 -11.859 24.123 1.00 13.54 72 LEU A CA 8
ATOM 9456 C C . LEU A 1 72 ? 13.097 -11.885 24.833 1.00 52.13 72 LEU A C 8
ATOM 9457 O O . LEU A 1 72 ? 13.162 -11.942 26.060 1.00 2.11 72 LEU A O 8
ATOM 9473 N N . GLU A 1 73 ? 14.171 -11.841 24.051 1.00 22.01 73 GLU A N 8
ATOM 9474 C CA . GLU A 1 73 ? 15.520 -11.859 24.606 1.00 53.53 73 GLU A CA 8
ATOM 9475 C C . GLU A 1 73 ? 15.686 -10.773 25.665 1.00 24.12 73 GLU A C 8
ATOM 9476 O O . GLU A 1 73 ? 16.463 -10.925 26.609 1.00 33.00 73 GLU A O 8
ATOM 9488 N N . HIS A 1 74 ? 14.952 -9.677 25.502 1.00 43.03 74 HIS A N 8
ATOM 9489 C CA . HIS A 1 74 ? 15.018 -8.565 26.444 1.00 62.25 74 HIS A CA 8
ATOM 9490 C C . HIS A 1 74 ? 16.435 -8.005 26.524 1.00 11.24 74 HIS A C 8
ATOM 9491 O O . HIS A 1 74 ? 16.685 -6.865 26.131 1.00 11.25 74 HIS A O 8
ATOM 9505 N N . MET A 1 1 ? 2.615 -0.810 -4.082 1.00 54.34 1 MET A N 9
ATOM 9506 C CA . MET A 1 1 ? 3.388 -1.277 -2.938 1.00 10.13 1 MET A CA 9
ATOM 9507 C C . MET A 1 1 ? 3.617 -2.783 -3.015 1.00 21.04 1 MET A C 9
ATOM 9508 O O . MET A 1 1 ? 2.915 -3.561 -2.371 1.00 34.21 1 MET A O 9
ATOM 9522 N N . GLY A 1 2 ? 4.605 -3.187 -3.807 1.00 62.32 2 GLY A N 9
ATOM 9523 C CA . GLY A 1 2 ? 4.908 -4.599 -3.954 1.00 4.13 2 GLY A CA 9
ATOM 9524 C C . GLY A 1 2 ? 6.392 -4.859 -4.124 1.00 40.44 2 GLY A C 9
ATOM 9525 O O . GLY A 1 2 ? 6.824 -5.392 -5.147 1.00 34.30 2 GLY A O 9
ATOM 9529 N N . THR A 1 3 ? 7.177 -4.479 -3.121 1.00 22.11 3 THR A N 9
ATOM 9530 C CA . THR A 1 3 ? 8.621 -4.671 -3.166 1.00 22.14 3 THR A CA 9
ATOM 9531 C C . THR A 1 3 ? 9.148 -5.189 -1.832 1.00 45.23 3 THR A C 9
ATOM 9532 O O . THR A 1 3 ? 8.572 -4.917 -0.779 1.00 20.04 3 THR A O 9
ATOM 9543 N N . ILE A 1 4 ? 10.247 -5.935 -1.885 1.00 53.22 4 ILE A N 9
ATOM 9544 C CA . ILE A 1 4 ? 10.852 -6.489 -0.680 1.00 41.35 4 ILE A CA 9
ATOM 9545 C C . ILE A 1 4 ? 11.077 -5.406 0.369 1.00 0.14 4 ILE A C 9
ATOM 9546 O O . ILE A 1 4 ? 11.004 -5.667 1.570 1.00 14.54 4 ILE A O 9
ATOM 9562 N N . ASP A 1 5 ? 11.349 -4.190 -0.092 1.00 25.24 5 ASP A N 9
ATOM 9563 C CA . ASP A 1 5 ? 11.582 -3.066 0.808 1.00 43.14 5 ASP A CA 9
ATOM 9564 C C . ASP A 1 5 ? 10.409 -2.884 1.765 1.00 31.13 5 ASP A C 9
ATOM 9565 O O . ASP A 1 5 ? 10.581 -2.418 2.892 1.00 73.12 5 ASP A O 9
ATOM 9574 N N . ASP A 1 6 ? 9.217 -3.254 1.309 1.00 2.25 6 ASP A N 9
ATOM 9575 C CA . ASP A 1 6 ? 8.015 -3.132 2.126 1.00 52.44 6 ASP A CA 9
ATOM 9576 C C . ASP A 1 6 ? 8.087 -4.050 3.341 1.00 25.32 6 ASP A C 9
ATOM 9577 O O . ASP A 1 6 ? 7.426 -3.813 4.352 1.00 44.44 6 ASP A O 9
ATOM 9586 N N . ALA A 1 7 ? 8.895 -5.101 3.235 1.00 15.12 7 ALA A N 9
ATOM 9587 C CA . ALA A 1 7 ? 9.054 -6.055 4.326 1.00 42.32 7 ALA A CA 9
ATOM 9588 C C . ALA A 1 7 ? 9.960 -5.494 5.417 1.00 63.41 7 ALA A C 9
ATOM 9589 O O . ALA A 1 7 ? 9.583 -5.449 6.588 1.00 4.21 7 ALA A O 9
ATOM 9596 N N . PHE A 1 8 ? 11.157 -5.069 5.025 1.00 30.43 8 PHE A N 9
ATOM 9597 C CA . PHE A 1 8 ? 12.118 -4.514 5.971 1.00 51.51 8 PHE A CA 9
ATOM 9598 C C . PHE A 1 8 ? 11.480 -3.410 6.810 1.00 75.32 8 PHE A C 9
ATOM 9599 O O . PHE A 1 8 ? 11.611 -3.392 8.034 1.00 51.23 8 PHE A O 9
ATOM 9616 N N . ARG A 1 9 ? 10.789 -2.492 6.142 1.00 34.20 9 ARG A N 9
ATOM 9617 C CA . ARG A 1 9 ? 10.131 -1.384 6.825 1.00 62.43 9 ARG A CA 9
ATOM 9618 C C . ARG A 1 9 ? 9.116 -1.898 7.842 1.00 70.05 9 ARG A C 9
ATOM 9619 O O . ARG A 1 9 ? 8.938 -1.309 8.907 1.00 21.44 9 ARG A O 9
ATOM 9640 N N . ALA A 1 10 ? 8.453 -2.999 7.503 1.00 13.14 10 ALA A N 9
ATOM 9641 C CA . ALA A 1 10 ? 7.457 -3.592 8.387 1.00 72.41 10 ALA A CA 9
ATOM 9642 C C . ALA A 1 10 ? 8.116 -4.244 9.598 1.00 12.51 10 ALA A C 9
ATOM 9643 O O . ALA A 1 10 ? 7.509 -4.350 10.664 1.00 11.12 10 ALA A O 9
ATOM 9650 N N . ILE A 1 11 ? 9.360 -4.678 9.427 1.00 52.03 11 ILE A N 9
ATOM 9651 C CA . ILE A 1 11 ? 10.100 -5.318 10.507 1.00 64.34 11 ILE A CA 9
ATOM 9652 C C . ILE A 1 11 ? 10.400 -4.330 11.629 1.00 70.41 11 ILE A C 9
ATOM 9653 O O . ILE A 1 11 ? 10.442 -4.702 12.801 1.00 33.31 11 ILE A O 9
ATOM 9669 N N . GLU A 1 12 ? 10.606 -3.070 11.261 1.00 41.31 12 GLU A N 9
ATOM 9670 C CA . GLU A 1 12 ? 10.901 -2.028 12.238 1.00 52.13 12 GLU A CA 9
ATOM 9671 C C . GLU A 1 12 ? 9.780 -1.915 13.267 1.00 0.41 12 GLU A C 9
ATOM 9672 O O . GLU A 1 12 ? 10.027 -1.642 14.442 1.00 42.10 12 GLU A O 9
ATOM 9684 N N . ARG A 1 13 ? 8.548 -2.125 12.817 1.00 75.41 13 ARG A N 9
ATOM 9685 C CA . ARG A 1 13 ? 7.388 -2.045 13.697 1.00 23.34 13 ARG A CA 9
ATOM 9686 C C . ARG A 1 13 ? 7.299 -3.278 14.592 1.00 71.20 13 ARG A C 9
ATOM 9687 O O . ARG A 1 13 ? 6.983 -3.176 15.777 1.00 41.10 13 ARG A O 9
ATOM 9708 N N . ALA A 1 14 ? 7.579 -4.443 14.016 1.00 52.43 14 ALA A N 9
ATOM 9709 C CA . ALA A 1 14 ? 7.531 -5.695 14.761 1.00 45.43 14 ALA A CA 9
ATOM 9710 C C . ALA A 1 14 ? 8.370 -5.609 16.032 1.00 71.24 14 ALA A C 9
ATOM 9711 O O . ALA A 1 14 ? 7.897 -5.933 17.121 1.00 32.23 14 ALA A O 9
ATOM 9718 N N . ILE A 1 15 ? 9.616 -5.172 15.884 1.00 20.34 15 ILE A N 9
ATOM 9719 C CA . ILE A 1 15 ? 10.519 -5.044 17.021 1.00 24.41 15 ILE A CA 9
ATOM 9720 C C . ILE A 1 15 ? 10.041 -3.964 17.985 1.00 51.22 15 ILE A C 9
ATOM 9721 O O . ILE A 1 15 ? 10.187 -4.094 19.200 1.00 75.12 15 ILE A O 9
ATOM 9737 N N . GLN A 1 16 ? 9.468 -2.899 17.434 1.00 42.44 16 GLN A N 9
ATOM 9738 C CA . GLN A 1 16 ? 8.967 -1.796 18.245 1.00 11.31 16 GLN A CA 9
ATOM 9739 C C . GLN A 1 16 ? 7.927 -2.286 19.247 1.00 12.01 16 GLN A C 9
ATOM 9740 O O . GLN A 1 16 ? 7.722 -1.673 20.294 1.00 51.50 16 GLN A O 9
ATOM 9754 N N . ALA A 1 17 ? 7.273 -3.395 18.918 1.00 34.14 17 ALA A N 9
ATOM 9755 C CA . ALA A 1 17 ? 6.255 -3.969 19.790 1.00 11.53 17 ALA A CA 9
ATOM 9756 C C . ALA A 1 17 ? 6.785 -4.147 21.209 1.00 14.31 17 ALA A C 9
ATOM 9757 O O . ALA A 1 17 ? 6.117 -3.789 22.179 1.00 25.43 17 ALA A O 9
ATOM 9764 N N . GLU A 1 18 ? 7.987 -4.702 21.322 1.00 62.14 18 GLU A N 9
ATOM 9765 C CA . GLU A 1 18 ? 8.605 -4.929 22.623 1.00 15.41 18 GLU A CA 9
ATOM 9766 C C . GLU A 1 18 ? 7.781 -5.910 23.452 1.00 25.51 18 GLU A C 9
ATOM 9767 O O . GLU A 1 18 ? 7.294 -5.573 24.530 1.00 5.21 18 GLU A O 9
ATOM 9779 N N . ASN A 1 19 ? 7.631 -7.127 22.940 1.00 73.45 19 ASN A N 9
ATOM 9780 C CA . ASN A 1 19 ? 6.866 -8.159 23.631 1.00 11.32 19 ASN A CA 9
ATOM 9781 C C . ASN A 1 19 ? 5.402 -7.751 23.768 1.00 2.41 19 ASN A C 9
ATOM 9782 O O . ASN A 1 19 ? 5.060 -6.897 24.586 1.00 71.31 19 ASN A O 9
ATOM 9793 N N . GLU A 1 20 ? 4.544 -8.367 22.962 1.00 74.21 20 GLU A N 9
ATOM 9794 C CA . GLU A 1 20 ? 3.117 -8.067 22.993 1.00 31.45 20 GLU A CA 9
ATOM 9795 C C . GLU A 1 20 ? 2.303 -9.240 22.455 1.00 75.13 20 GLU A C 9
ATOM 9796 O O . GLU A 1 20 ? 1.280 -9.615 23.027 1.00 22.12 20 GLU A O 9
ATOM 9808 N N . GLY A 1 21 ? 2.764 -9.815 21.348 1.00 1.10 21 GLY A N 9
ATOM 9809 C CA . GLY A 1 21 ? 2.067 -10.938 20.749 1.00 31.14 21 GLY A CA 9
ATOM 9810 C C . GLY A 1 21 ? 1.868 -10.768 19.256 1.00 11.14 21 GLY A C 9
ATOM 9811 O O . GLY A 1 21 ? 1.600 -11.736 18.545 1.00 75.12 21 GLY A O 9
ATOM 9815 N N . ARG A 1 22 ? 1.998 -9.534 18.781 1.00 51.25 22 ARG A N 9
ATOM 9816 C CA . ARG A 1 22 ? 1.828 -9.240 17.363 1.00 54.22 22 ARG A CA 9
ATOM 9817 C C . ARG A 1 22 ? 3.064 -9.653 16.569 1.00 33.24 22 ARG A C 9
ATOM 9818 O O . ARG A 1 22 ? 2.983 -9.925 15.371 1.00 13.52 22 ARG A O 9
ATOM 9839 N N . TYR A 1 23 ? 4.206 -9.698 17.246 1.00 62.45 23 TYR A N 9
ATOM 9840 C CA . TYR A 1 23 ? 5.460 -10.076 16.604 1.00 52.35 23 TYR A CA 9
ATOM 9841 C C . TYR A 1 23 ? 5.312 -11.396 15.854 1.00 22.53 23 TYR A C 9
ATOM 9842 O O . TYR A 1 23 ? 5.848 -11.565 14.759 1.00 51.44 23 TYR A O 9
ATOM 9860 N N . ARG A 1 24 ? 4.581 -12.331 16.454 1.00 42.45 24 ARG A N 9
ATOM 9861 C CA . ARG A 1 24 ? 4.363 -13.637 15.845 1.00 74.15 24 ARG A CA 9
ATOM 9862 C C . ARG A 1 24 ? 3.847 -13.492 14.416 1.00 44.54 24 ARG A C 9
ATOM 9863 O O . ARG A 1 24 ? 4.423 -14.045 13.479 1.00 0.24 24 ARG A O 9
ATOM 9884 N N . GLU A 1 25 ? 2.760 -12.744 14.257 1.00 14.14 25 GLU A N 9
ATOM 9885 C CA . GLU A 1 25 ? 2.167 -12.527 12.943 1.00 71.42 25 GLU A CA 9
ATOM 9886 C C . GLU A 1 25 ? 2.995 -11.537 12.129 1.00 60.20 25 GLU A C 9
ATOM 9887 O O . GLU A 1 25 ? 2.981 -11.564 10.899 1.00 41.12 25 GLU A O 9
ATOM 9899 N N . ALA A 1 26 ? 3.715 -10.664 12.826 1.00 60.04 26 ALA A N 9
ATOM 9900 C CA . ALA A 1 26 ? 4.550 -9.666 12.169 1.00 63.10 26 ALA A CA 9
ATOM 9901 C C . ALA A 1 26 ? 5.580 -10.326 11.258 1.00 53.44 26 ALA A C 9
ATOM 9902 O O . ALA A 1 26 ? 5.728 -9.947 10.095 1.00 75.23 26 ALA A O 9
ATOM 9909 N N . LEU A 1 27 ? 6.290 -11.313 11.792 1.00 11.22 27 LEU A N 9
ATOM 9910 C CA . LEU A 1 27 ? 7.307 -12.025 11.027 1.00 61.23 27 LEU A CA 9
ATOM 9911 C C . LEU A 1 27 ? 6.689 -12.730 9.824 1.00 71.05 27 LEU A C 9
ATOM 9912 O O . LEU A 1 27 ? 7.278 -12.771 8.743 1.00 4.44 27 LEU A O 9
ATOM 9928 N N . LYS A 1 28 ? 5.496 -13.283 10.017 1.00 41.34 28 LYS A N 9
ATOM 9929 C CA . LYS A 1 28 ? 4.795 -13.983 8.947 1.00 33.23 28 LYS A CA 9
ATOM 9930 C C . LYS A 1 28 ? 4.709 -13.117 7.694 1.00 21.44 28 LYS A C 9
ATOM 9931 O O . LYS A 1 28 ? 5.018 -13.571 6.592 1.00 3.20 28 LYS A O 9
ATOM 9950 N N . HIS A 1 29 ? 4.289 -11.869 7.871 1.00 52.30 29 HIS A N 9
ATOM 9951 C CA . HIS A 1 29 ? 4.165 -10.939 6.754 1.00 12.32 29 HIS A CA 9
ATOM 9952 C C . HIS A 1 29 ? 5.502 -10.766 6.040 1.00 1.44 29 HIS A C 9
ATOM 9953 O O . HIS A 1 29 ? 5.546 -10.498 4.839 1.00 22.43 29 HIS A O 9
ATOM 9967 N N . PHE A 1 30 ? 6.590 -10.919 6.788 1.00 43.25 30 PHE A N 9
ATOM 9968 C CA . PHE A 1 30 ? 7.929 -10.778 6.226 1.00 11.45 30 PHE A CA 9
ATOM 9969 C C . PHE A 1 30 ? 8.334 -12.035 5.463 1.00 51.03 30 PHE A C 9
ATOM 9970 O O . PHE A 1 30 ? 8.938 -11.957 4.392 1.00 75.42 30 PHE A O 9
ATOM 9987 N N . LEU A 1 31 ? 7.998 -13.193 6.021 1.00 3.30 31 LEU A N 9
ATOM 9988 C CA . LEU A 1 31 ? 8.327 -14.468 5.394 1.00 72.21 31 LEU A CA 9
ATOM 9989 C C . LEU A 1 31 ? 7.732 -14.555 3.992 1.00 34.12 31 LEU A C 9
ATOM 9990 O O . LEU A 1 31 ? 8.283 -15.217 3.113 1.00 44.44 31 LEU A O 9
ATOM 10006 N N . ASP A 1 32 ? 6.604 -13.882 3.791 1.00 4.40 32 ASP A N 9
ATOM 10007 C CA . ASP A 1 32 ? 5.936 -13.880 2.495 1.00 13.20 32 ASP A CA 9
ATOM 10008 C C . ASP A 1 32 ? 6.724 -13.060 1.478 1.00 31.21 32 ASP A C 9
ATOM 10009 O O . ASP A 1 32 ? 6.558 -13.225 0.270 1.00 13.23 32 ASP A O 9
ATOM 10018 N N . GLY A 1 33 ? 7.582 -12.175 1.976 1.00 24.31 33 GLY A N 9
ATOM 10019 C CA . GLY A 1 33 ? 8.382 -11.342 1.097 1.00 24.34 33 GLY A CA 9
ATOM 10020 C C . GLY A 1 33 ? 9.452 -12.130 0.367 1.00 52.12 33 GLY A C 9
ATOM 10021 O O . GLY A 1 33 ? 9.594 -12.016 -0.850 1.00 31.41 33 GLY A O 9
ATOM 10025 N N . GLY A 1 34 ? 10.208 -12.931 1.112 1.00 41.51 34 GLY A N 9
ATOM 10026 C CA . GLY A 1 34 ? 11.262 -13.727 0.510 1.00 13.15 34 GLY A CA 9
ATOM 10027 C C . GLY A 1 34 ? 10.750 -14.619 -0.603 1.00 44.35 34 GLY A C 9
ATOM 10028 O O . GLY A 1 34 ? 11.453 -14.861 -1.584 1.00 72.22 34 GLY A O 9
ATOM 10032 N N . GLU A 1 35 ? 9.524 -15.109 -0.451 1.00 62.23 35 GLU A N 9
ATOM 10033 C CA . GLU A 1 35 ? 8.921 -15.982 -1.452 1.00 44.53 35 GLU A CA 9
ATOM 10034 C C . GLU A 1 35 ? 8.777 -15.258 -2.788 1.00 63.43 35 GLU A C 9
ATOM 10035 O O . GLU A 1 35 ? 8.597 -15.888 -3.830 1.00 42.23 35 GLU A O 9
ATOM 10047 N N . MET A 1 36 ? 8.857 -13.932 -2.748 1.00 64.43 36 MET A N 9
ATOM 10048 C CA . MET A 1 36 ? 8.737 -13.123 -3.955 1.00 74.25 36 MET A CA 9
ATOM 10049 C C . MET A 1 36 ? 9.875 -13.421 -4.926 1.00 5.34 36 MET A C 9
ATOM 10050 O O . MET A 1 36 ? 9.645 -13.677 -6.108 1.00 32.43 36 MET A O 9
ATOM 10064 N N . ILE A 1 37 ? 11.103 -13.384 -4.419 1.00 2.01 37 ILE A N 9
ATOM 10065 C CA . ILE A 1 37 ? 12.277 -13.651 -5.241 1.00 52.53 37 ILE A CA 9
ATOM 10066 C C . ILE A 1 37 ? 12.490 -15.149 -5.425 1.00 62.23 37 ILE A C 9
ATOM 10067 O O . ILE A 1 37 ? 13.080 -15.587 -6.413 1.00 51.45 37 ILE A O 9
ATOM 10083 N N . VAL A 1 38 ? 12.005 -15.933 -4.467 1.00 53.44 38 VAL A N 9
ATOM 10084 C CA . VAL A 1 38 ? 12.139 -17.383 -4.525 1.00 23.33 38 VAL A CA 9
ATOM 10085 C C . VAL A 1 38 ? 11.380 -17.959 -5.715 1.00 3.00 38 VAL A C 9
ATOM 10086 O O . VAL A 1 38 ? 11.876 -18.845 -6.413 1.00 12.42 38 VAL A O 9
ATOM 10099 N N . THR A 1 39 ? 10.173 -17.450 -5.943 1.00 4.12 39 THR A N 9
ATOM 10100 C CA . THR A 1 39 ? 9.345 -17.913 -7.048 1.00 74.44 39 THR A CA 9
ATOM 10101 C C . THR A 1 39 ? 10.118 -17.892 -8.362 1.00 21.32 39 THR A C 9
ATOM 10102 O O . THR A 1 39 ? 9.858 -18.693 -9.259 1.00 21.40 39 THR A O 9
ATOM 10113 N N . ALA A 1 40 ? 11.070 -16.971 -8.468 1.00 21.02 40 ALA A N 9
ATOM 10114 C CA . ALA A 1 40 ? 11.883 -16.848 -9.671 1.00 44.11 40 ALA A CA 9
ATOM 10115 C C . ALA A 1 40 ? 12.920 -17.963 -9.750 1.00 22.35 40 ALA A C 9
ATOM 10116 O O . ALA A 1 40 ? 13.036 -18.645 -10.767 1.00 61.41 40 ALA A O 9
ATOM 10123 N N . ALA A 1 41 ? 13.672 -18.143 -8.669 1.00 5.43 41 ALA A N 9
ATOM 10124 C CA . ALA A 1 41 ? 14.699 -19.176 -8.615 1.00 72.22 41 ALA A CA 9
ATOM 10125 C C . ALA A 1 41 ? 14.088 -20.565 -8.769 1.00 11.04 41 ALA A C 9
ATOM 10126 O O . ALA A 1 41 ? 14.711 -21.468 -9.326 1.00 33.34 41 ALA A O 9
ATOM 10133 N N . GLU A 1 42 ? 12.866 -20.727 -8.270 1.00 62.53 42 GLU A N 9
ATOM 10134 C CA . GLU A 1 42 ? 12.173 -22.008 -8.352 1.00 11.35 42 GLU A CA 9
ATOM 10135 C C . GLU A 1 42 ? 11.700 -22.281 -9.776 1.00 51.14 42 GLU A C 9
ATOM 10136 O O . GLU A 1 42 ? 11.696 -23.424 -10.233 1.00 73.23 42 GLU A O 9
ATOM 10148 N N . LYS A 1 43 ? 11.301 -21.223 -10.474 1.00 42.31 43 LYS A N 9
ATOM 10149 C CA . LYS A 1 43 ? 10.826 -21.346 -11.847 1.00 44.33 43 LYS A CA 9
ATOM 10150 C C . LYS A 1 43 ? 11.928 -20.983 -12.838 1.00 71.33 43 LYS A C 9
ATOM 10151 O O . LYS A 1 43 ? 11.669 -20.798 -14.027 1.00 32.32 43 LYS A O 9
ATOM 10170 N N . GLU A 1 44 ? 13.157 -20.885 -12.341 1.00 33.13 44 GLU A N 9
ATOM 10171 C CA . GLU A 1 44 ? 14.297 -20.545 -13.184 1.00 73.40 44 GLU A CA 9
ATOM 10172 C C . GLU A 1 44 ? 15.113 -21.790 -13.522 1.00 3.51 44 GLU A C 9
ATOM 10173 O O . GLU A 1 44 ? 14.779 -22.897 -13.103 1.00 31.14 44 GLU A O 9
ATOM 10185 N N . ALA A 1 45 ? 16.186 -21.598 -14.283 1.00 54.53 45 ALA A N 9
ATOM 10186 C CA . ALA A 1 45 ? 17.051 -22.703 -14.677 1.00 11.54 45 ALA A CA 9
ATOM 10187 C C . ALA A 1 45 ? 18.340 -22.191 -15.311 1.00 21.42 45 ALA A C 9
ATOM 10188 O O . ALA A 1 45 ? 18.333 -21.203 -16.044 1.00 52.13 45 ALA A O 9
ATOM 10195 N N . SER A 1 46 ? 19.446 -22.871 -15.023 1.00 13.43 46 SER A N 9
ATOM 10196 C CA . SER A 1 46 ? 20.744 -22.482 -15.561 1.00 72.15 46 SER A CA 9
ATOM 10197 C C . SER A 1 46 ? 21.025 -21.007 -15.290 1.00 23.41 46 SER A C 9
ATOM 10198 O O . SER A 1 46 ? 21.624 -20.317 -16.115 1.00 21.55 46 SER A O 9
ATOM 10206 N N . GLN A 1 47 ? 20.589 -20.532 -14.128 1.00 75.31 47 GLN A N 9
ATOM 10207 C CA . GLN A 1 47 ? 20.793 -19.140 -13.748 1.00 14.54 47 GLN A CA 9
ATOM 10208 C C . GLN A 1 47 ? 21.899 -19.017 -12.705 1.00 51.50 47 GLN A C 9
ATOM 10209 O O . GLN A 1 47 ? 21.975 -19.812 -11.768 1.00 1.50 47 GLN A O 9
ATOM 10223 N N . LYS A 1 48 ? 22.756 -18.015 -12.874 1.00 74.11 48 LYS A N 9
ATOM 10224 C CA . LYS A 1 48 ? 23.858 -17.786 -11.948 1.00 22.21 48 LYS A CA 9
ATOM 10225 C C . LYS A 1 48 ? 23.396 -16.976 -10.741 1.00 72.01 48 LYS A C 9
ATOM 10226 O O . LYS A 1 48 ? 23.934 -17.117 -9.643 1.00 45.50 48 LYS A O 9
ATOM 10245 N N . VAL A 1 49 ? 22.393 -16.129 -10.952 1.00 4.34 49 VAL A N 9
ATOM 10246 C CA . VAL A 1 49 ? 21.857 -15.298 -9.880 1.00 73.13 49 VAL A CA 9
ATOM 10247 C C . VAL A 1 49 ? 20.920 -16.098 -8.981 1.00 43.25 49 VAL A C 9
ATOM 10248 O O . VAL A 1 49 ? 20.828 -15.843 -7.781 1.00 24.05 49 VAL A O 9
ATOM 10261 N N . ARG A 1 50 ? 20.227 -17.066 -9.571 1.00 61.31 50 ARG A N 9
ATOM 10262 C CA . ARG A 1 50 ? 19.297 -17.904 -8.824 1.00 14.43 50 ARG A CA 9
ATOM 10263 C C . ARG A 1 50 ? 19.918 -18.367 -7.509 1.00 55.02 50 ARG A C 9
ATOM 10264 O O . ARG A 1 50 ? 19.238 -18.455 -6.488 1.00 30.15 50 ARG A O 9
ATOM 10285 N N . ASN A 1 51 ? 21.213 -18.662 -7.544 1.00 71.22 51 ASN A N 9
ATOM 10286 C CA . ASN A 1 51 ? 21.925 -19.118 -6.356 1.00 45.30 51 ASN A CA 9
ATOM 10287 C C . ASN A 1 51 ? 21.900 -18.052 -5.264 1.00 72.15 51 ASN A C 9
ATOM 10288 O O . ASN A 1 51 ? 21.592 -18.340 -4.107 1.00 74.42 51 ASN A O 9
ATOM 10299 N N . LEU A 1 52 ? 22.225 -16.820 -5.640 1.00 72.24 52 LEU A N 9
ATOM 10300 C CA . LEU A 1 52 ? 22.239 -15.710 -4.694 1.00 74.01 52 LEU A CA 9
ATOM 10301 C C . LEU A 1 52 ? 20.819 -15.296 -4.320 1.00 1.03 52 LEU A C 9
ATOM 10302 O O . LEU A 1 52 ? 20.571 -14.824 -3.209 1.00 72.42 52 LEU A O 9
ATOM 10318 N N . LEU A 1 53 ? 19.890 -15.477 -5.252 1.00 64.02 53 LEU A N 9
ATOM 10319 C CA . LEU A 1 53 ? 18.494 -15.124 -5.020 1.00 30.42 53 LEU A CA 9
ATOM 10320 C C . LEU A 1 53 ? 17.921 -15.914 -3.847 1.00 72.03 53 LEU A C 9
ATOM 10321 O O . LEU A 1 53 ? 17.270 -15.352 -2.965 1.00 41.03 53 LEU A O 9
ATOM 10337 N N . LEU A 1 54 ? 18.168 -17.219 -3.843 1.00 23.25 54 LEU A N 9
ATOM 10338 C CA . LEU A 1 54 ? 17.679 -18.087 -2.777 1.00 12.23 54 LEU A CA 9
ATOM 10339 C C . LEU A 1 54 ? 18.523 -17.930 -1.516 1.00 63.22 54 LEU A C 9
ATOM 10340 O O . LEU A 1 54 ? 18.022 -18.068 -0.400 1.00 25.14 54 LEU A O 9
ATOM 10356 N N . HIS A 1 55 ? 19.807 -17.639 -1.702 1.00 71.13 55 HIS A N 9
ATOM 10357 C CA . HIS A 1 55 ? 20.721 -17.461 -0.580 1.00 11.54 55 HIS A CA 9
ATOM 10358 C C . HIS A 1 55 ? 20.361 -16.212 0.220 1.00 23.14 55 HIS A C 9
ATOM 10359 O O . HIS A 1 55 ? 20.236 -16.261 1.444 1.00 4.43 55 HIS A O 9
ATOM 10373 N N . LYS A 1 56 ? 20.197 -15.094 -0.479 1.00 32.32 56 LYS A N 9
ATOM 10374 C CA . LYS A 1 56 ? 19.851 -13.833 0.165 1.00 42.50 56 LYS A CA 9
ATOM 10375 C C . LYS A 1 56 ? 18.434 -13.878 0.726 1.00 34.42 56 LYS A C 9
ATOM 10376 O O . LYS A 1 56 ? 18.163 -13.344 1.801 1.00 43.44 56 LYS A O 9
ATOM 10395 N N . GLY A 1 57 ? 17.531 -14.523 -0.008 1.00 45.52 57 GLY A N 9
ATOM 10396 C CA . GLY A 1 57 ? 16.153 -14.627 0.434 1.00 61.34 57 GLY A CA 9
ATOM 10397 C C . GLY A 1 57 ? 16.013 -15.436 1.708 1.00 13.42 57 GLY A C 9
ATOM 10398 O O . GLY A 1 57 ? 15.187 -15.120 2.565 1.00 2.43 57 GLY A O 9
ATOM 10402 N N . LYS A 1 58 ? 16.820 -16.483 1.834 1.00 32.53 58 LYS A N 9
ATOM 10403 C CA . LYS A 1 58 ? 16.783 -17.341 3.013 1.00 73.01 58 LYS A CA 9
ATOM 10404 C C . LYS A 1 58 ? 17.468 -16.667 4.198 1.00 75.33 58 LYS A C 9
ATOM 10405 O O . LYS A 1 58 ? 17.088 -16.880 5.348 1.00 35.45 58 LYS A O 9
ATOM 10424 N N . GLU A 1 59 ? 18.477 -15.853 3.907 1.00 24.02 59 GLU A N 9
ATOM 10425 C CA . GLU A 1 59 ? 19.214 -15.148 4.950 1.00 73.11 59 GLU A CA 9
ATOM 10426 C C . GLU A 1 59 ? 18.357 -14.050 5.574 1.00 72.33 59 GLU A C 9
ATOM 10427 O O . GLU A 1 59 ? 18.105 -14.053 6.779 1.00 43.12 59 GLU A O 9
ATOM 10439 N N . VAL A 1 60 ? 17.911 -13.112 4.744 1.00 24.01 60 VAL A N 9
ATOM 10440 C CA . VAL A 1 60 ? 17.082 -12.008 5.213 1.00 44.03 60 VAL A CA 9
ATOM 10441 C C . VAL A 1 60 ? 15.912 -12.515 6.047 1.00 33.51 60 VAL A C 9
ATOM 10442 O O . VAL A 1 60 ? 15.454 -11.840 6.970 1.00 71.30 60 VAL A O 9
ATOM 10455 N N . LEU A 1 61 ? 15.431 -13.709 5.717 1.00 22.24 61 LEU A N 9
ATOM 10456 C CA . LEU A 1 61 ? 14.313 -14.309 6.437 1.00 71.21 61 LEU A CA 9
ATOM 10457 C C . LEU A 1 61 ? 14.758 -14.828 7.800 1.00 22.23 61 LEU A C 9
ATOM 10458 O O . LEU A 1 61 ? 14.029 -14.716 8.785 1.00 24.24 61 LEU A O 9
ATOM 10474 N N . GLU A 1 62 ? 15.960 -15.394 7.849 1.00 62.02 62 GLU A N 9
ATOM 10475 C CA . GLU A 1 62 ? 16.502 -15.929 9.092 1.00 4.43 62 GLU A CA 9
ATOM 10476 C C . GLU A 1 62 ? 16.992 -14.804 10.000 1.00 21.12 62 GLU A C 9
ATOM 10477 O O . GLU A 1 62 ? 17.014 -14.945 11.223 1.00 10.50 62 GLU A O 9
ATOM 10489 N N . TRP A 1 63 ? 17.384 -13.690 9.393 1.00 60.01 63 TRP A N 9
ATOM 10490 C CA . TRP A 1 63 ? 17.874 -12.541 10.146 1.00 62.11 63 TRP A CA 9
ATOM 10491 C C . TRP A 1 63 ? 16.723 -11.793 10.808 1.00 54.41 63 TRP A C 9
ATOM 10492 O O . TRP A 1 63 ? 16.797 -11.436 11.983 1.00 14.42 63 TRP A O 9
ATOM 10513 N N . ALA A 1 64 ? 15.659 -11.558 10.046 1.00 21.41 64 ALA A N 9
ATOM 10514 C CA . ALA A 1 64 ? 14.491 -10.854 10.560 1.00 21.24 64 ALA A CA 9
ATOM 10515 C C . ALA A 1 64 ? 13.954 -11.528 11.818 1.00 34.23 64 ALA A C 9
ATOM 10516 O O . ALA A 1 64 ? 13.408 -10.868 12.702 1.00 43.12 64 ALA A O 9
ATOM 10523 N N . GLU A 1 65 ? 14.111 -12.846 11.891 1.00 32.22 65 GLU A N 9
ATOM 10524 C CA . GLU A 1 65 ? 13.639 -13.609 13.041 1.00 1.42 65 GLU A CA 9
ATOM 10525 C C . GLU A 1 65 ? 14.566 -13.417 14.238 1.00 30.13 65 GLU A C 9
ATOM 10526 O O . GLU A 1 65 ? 14.154 -13.575 15.388 1.00 23.01 65 GLU A O 9
ATOM 10538 N N . HIS A 1 66 ? 15.820 -13.076 13.960 1.00 63.25 66 HIS A N 9
ATOM 10539 C CA . HIS A 1 66 ? 16.807 -12.863 15.013 1.00 54.13 66 HIS A CA 9
ATOM 10540 C C . HIS A 1 66 ? 16.413 -11.682 15.895 1.00 51.24 66 HIS A C 9
ATOM 10541 O O . HIS A 1 66 ? 16.339 -11.805 17.118 1.00 54.50 66 HIS A O 9
ATOM 10555 N N . LEU A 1 67 ? 16.162 -10.538 15.266 1.00 24.43 67 LEU A N 9
ATOM 10556 C CA . LEU A 1 67 ? 15.777 -9.334 15.994 1.00 71.21 67 LEU A CA 9
ATOM 10557 C C . LEU A 1 67 ? 14.369 -9.471 16.566 1.00 44.31 67 LEU A C 9
ATOM 10558 O O . LEU A 1 67 ? 14.090 -9.008 17.671 1.00 5.34 67 LEU A O 9
ATOM 10574 N N . ALA A 1 68 ? 13.487 -10.111 15.806 1.00 60.10 68 ALA A N 9
ATOM 10575 C CA . ALA A 1 68 ? 12.110 -10.313 16.239 1.00 51.41 68 ALA A CA 9
ATOM 10576 C C . ALA A 1 68 ? 12.050 -11.181 17.491 1.00 15.53 68 ALA A C 9
ATOM 10577 O O . ALA A 1 68 ? 11.112 -11.081 18.281 1.00 14.45 68 ALA A O 9
ATOM 10584 N N . GLU A 1 69 ? 13.056 -12.032 17.665 1.00 54.03 69 GLU A N 9
ATOM 10585 C CA . GLU A 1 69 ? 13.115 -12.918 18.821 1.00 35.41 69 GLU A CA 9
ATOM 10586 C C . GLU A 1 69 ? 13.642 -12.179 20.047 1.00 1.22 69 GLU A C 9
ATOM 10587 O O . GLU A 1 69 ? 13.384 -12.576 21.183 1.00 21.33 69 GLU A O 9
ATOM 10599 N N . TRP A 1 70 ? 14.382 -11.102 19.808 1.00 21.30 70 TRP A N 9
ATOM 10600 C CA . TRP A 1 70 ? 14.947 -10.307 20.892 1.00 30.14 70 TRP A CA 9
ATOM 10601 C C . TRP A 1 70 ? 13.892 -10.003 21.951 1.00 45.33 70 TRP A C 9
ATOM 10602 O O . TRP A 1 70 ? 14.106 -10.243 23.139 1.00 0.34 70 TRP A O 9
ATOM 10623 N N . ILE A 1 71 ? 12.755 -9.474 21.512 1.00 43.23 71 ILE A N 9
ATOM 10624 C CA . ILE A 1 71 ? 11.668 -9.138 22.422 1.00 32.54 71 ILE A CA 9
ATOM 10625 C C . ILE A 1 71 ? 11.333 -10.313 23.335 1.00 22.23 71 ILE A C 9
ATOM 10626 O O . ILE A 1 71 ? 10.984 -10.127 24.502 1.00 72.42 71 ILE A O 9
ATOM 10642 N N . LEU A 1 72 ? 11.444 -11.523 22.798 1.00 52.01 72 LEU A N 9
ATOM 10643 C CA . LEU A 1 72 ? 11.155 -12.730 23.565 1.00 70.14 72 LEU A CA 9
ATOM 10644 C C . LEU A 1 72 ? 12.202 -12.948 24.652 1.00 12.24 72 LEU A C 9
ATOM 10645 O O . LEU A 1 72 ? 11.865 -13.150 25.819 1.00 44.44 72 LEU A O 9
ATOM 10661 N N . GLU A 1 73 ? 13.472 -12.903 24.262 1.00 72.21 73 GLU A N 9
ATOM 10662 C CA . GLU A 1 73 ? 14.567 -13.094 25.205 1.00 64.41 73 GLU A CA 9
ATOM 10663 C C . GLU A 1 73 ? 14.538 -12.029 26.297 1.00 52.44 73 GLU A C 9
ATOM 10664 O O . GLU A 1 73 ? 15.004 -12.255 27.414 1.00 41.13 73 GLU A O 9
ATOM 10676 N N . HIS A 1 74 ? 13.987 -10.865 25.965 1.00 34.30 74 HIS A N 9
ATOM 10677 C CA . HIS A 1 74 ? 13.896 -9.763 26.917 1.00 73.55 74 HIS A CA 9
ATOM 10678 C C . HIS A 1 74 ? 15.275 -9.394 27.453 1.00 43.52 74 HIS A C 9
ATOM 10679 O O . HIS A 1 74 ? 16.296 -9.743 26.860 1.00 64.23 74 HIS A O 9
ATOM 10693 N N . MET A 1 1 ? 4.098 -0.371 -0.570 1.00 64.34 1 MET A N 10
ATOM 10694 C CA . MET A 1 1 ? 3.450 -0.399 -1.877 1.00 25.14 1 MET A CA 10
ATOM 10695 C C . MET A 1 1 ? 3.310 -1.831 -2.383 1.00 52.03 1 MET A C 10
ATOM 10696 O O . MET A 1 1 ? 2.200 -2.328 -2.567 1.00 34.43 1 MET A O 10
ATOM 10710 N N . GLY A 1 2 ? 4.443 -2.489 -2.608 1.00 43.21 2 GLY A N 10
ATOM 10711 C CA . GLY A 1 2 ? 4.424 -3.857 -3.092 1.00 15.20 2 GLY A CA 10
ATOM 10712 C C . GLY A 1 2 ? 5.790 -4.331 -3.545 1.00 21.54 2 GLY A C 10
ATOM 10713 O O . GLY A 1 2 ? 6.005 -4.593 -4.729 1.00 32.13 2 GLY A O 10
ATOM 10717 N N . THR A 1 3 ? 6.719 -4.442 -2.600 1.00 63.12 3 THR A N 10
ATOM 10718 C CA . THR A 1 3 ? 8.073 -4.885 -2.908 1.00 61.41 3 THR A CA 10
ATOM 10719 C C . THR A 1 3 ? 8.731 -5.527 -1.692 1.00 45.02 3 THR A C 10
ATOM 10720 O O . THR A 1 3 ? 8.442 -5.161 -0.553 1.00 4.44 3 THR A O 10
ATOM 10731 N N . ILE A 1 4 ? 9.618 -6.485 -1.942 1.00 34.13 4 ILE A N 10
ATOM 10732 C CA . ILE A 1 4 ? 10.318 -7.176 -0.866 1.00 42.13 4 ILE A CA 10
ATOM 10733 C C . ILE A 1 4 ? 10.964 -6.184 0.095 1.00 23.11 4 ILE A C 10
ATOM 10734 O O . ILE A 1 4 ? 10.942 -6.378 1.311 1.00 51.33 4 ILE A O 10
ATOM 10750 N N . ASP A 1 5 ? 11.538 -5.121 -0.458 1.00 32.04 5 ASP A N 10
ATOM 10751 C CA . ASP A 1 5 ? 12.188 -4.096 0.351 1.00 60.13 5 ASP A CA 10
ATOM 10752 C C . ASP A 1 5 ? 11.241 -3.568 1.424 1.00 72.23 5 ASP A C 10
ATOM 10753 O O . ASP A 1 5 ? 11.674 -3.154 2.499 1.00 42.10 5 ASP A O 10
ATOM 10762 N N . ASP A 1 6 ? 9.947 -3.585 1.124 1.00 71.35 6 ASP A N 10
ATOM 10763 C CA . ASP A 1 6 ? 8.938 -3.108 2.062 1.00 31.42 6 ASP A CA 10
ATOM 10764 C C . ASP A 1 6 ? 8.889 -3.993 3.304 1.00 61.53 6 ASP A C 10
ATOM 10765 O O . ASP A 1 6 ? 8.613 -3.520 4.405 1.00 11.43 6 ASP A O 10
ATOM 10774 N N . ALA A 1 7 ? 9.158 -5.281 3.117 1.00 62.50 7 ALA A N 10
ATOM 10775 C CA . ALA A 1 7 ? 9.146 -6.232 4.222 1.00 70.44 7 ALA A CA 10
ATOM 10776 C C . ALA A 1 7 ? 10.253 -5.924 5.224 1.00 62.13 7 ALA A C 10
ATOM 10777 O O . ALA A 1 7 ? 10.037 -5.964 6.435 1.00 14.21 7 ALA A O 10
ATOM 10784 N N . PHE A 1 8 ? 11.440 -5.618 4.711 1.00 3.41 8 PHE A N 10
ATOM 10785 C CA . PHE A 1 8 ? 12.583 -5.304 5.562 1.00 75.12 8 PHE A CA 10
ATOM 10786 C C . PHE A 1 8 ? 12.401 -3.949 6.238 1.00 0.53 8 PHE A C 10
ATOM 10787 O O . PHE A 1 8 ? 12.864 -3.735 7.359 1.00 34.31 8 PHE A O 10
ATOM 10804 N N . ARG A 1 9 ? 11.725 -3.036 5.549 1.00 50.44 9 ARG A N 10
ATOM 10805 C CA . ARG A 1 9 ? 11.483 -1.700 6.081 1.00 5.00 9 ARG A CA 10
ATOM 10806 C C . ARG A 1 9 ? 10.349 -1.718 7.101 1.00 32.31 9 ARG A C 10
ATOM 10807 O O . ARG A 1 9 ? 10.356 -0.955 8.066 1.00 2.02 9 ARG A O 10
ATOM 10828 N N . ALA A 1 10 ? 9.375 -2.595 6.879 1.00 11.04 10 ALA A N 10
ATOM 10829 C CA . ALA A 1 10 ? 8.235 -2.714 7.779 1.00 15.24 10 ALA A CA 10
ATOM 10830 C C . ALA A 1 10 ? 8.618 -3.452 9.057 1.00 23.22 10 ALA A C 10
ATOM 10831 O O . ALA A 1 10 ? 8.005 -3.256 10.107 1.00 75.14 10 ALA A O 10
ATOM 10838 N N . ILE A 1 11 ? 9.636 -4.302 8.961 1.00 14.43 11 ILE A N 10
ATOM 10839 C CA . ILE A 1 11 ? 10.100 -5.069 10.110 1.00 5.32 11 ILE A CA 10
ATOM 10840 C C . ILE A 1 11 ? 10.340 -4.164 11.314 1.00 22.44 11 ILE A C 10
ATOM 10841 O O . ILE A 1 11 ? 10.221 -4.596 12.460 1.00 31.54 11 ILE A O 10
ATOM 10857 N N . GLU A 1 12 ? 10.677 -2.907 11.046 1.00 41.24 12 GLU A N 10
ATOM 10858 C CA . GLU A 1 12 ? 10.932 -1.941 12.108 1.00 24.31 12 GLU A CA 10
ATOM 10859 C C . GLU A 1 12 ? 9.731 -1.830 13.043 1.00 62.53 12 GLU A C 10
ATOM 10860 O O . GLU A 1 12 ? 9.885 -1.613 14.245 1.00 54.44 12 GLU A O 10
ATOM 10872 N N . ARG A 1 13 ? 8.536 -1.982 12.481 1.00 2.52 13 ARG A N 10
ATOM 10873 C CA . ARG A 1 13 ? 7.309 -1.897 13.263 1.00 55.31 13 ARG A CA 10
ATOM 10874 C C . ARG A 1 13 ? 7.104 -3.161 14.093 1.00 4.53 13 ARG A C 10
ATOM 10875 O O . ARG A 1 13 ? 6.495 -3.121 15.162 1.00 60.43 13 ARG A O 10
ATOM 10896 N N . ALA A 1 14 ? 7.618 -4.280 13.594 1.00 51.12 14 ALA A N 10
ATOM 10897 C CA . ALA A 1 14 ? 7.493 -5.555 14.290 1.00 44.43 14 ALA A CA 10
ATOM 10898 C C . ALA A 1 14 ? 8.263 -5.539 15.606 1.00 65.02 14 ALA A C 10
ATOM 10899 O O . ALA A 1 14 ? 7.722 -5.884 16.656 1.00 21.35 14 ALA A O 10
ATOM 10906 N N . ILE A 1 15 ? 9.528 -5.137 15.541 1.00 64.50 15 ILE A N 10
ATOM 10907 C CA . ILE A 1 15 ? 10.372 -5.077 16.728 1.00 31.12 15 ILE A CA 10
ATOM 10908 C C . ILE A 1 15 ? 9.825 -4.077 17.741 1.00 35.42 15 ILE A C 10
ATOM 10909 O O . ILE A 1 15 ? 9.890 -4.304 18.949 1.00 62.51 15 ILE A O 10
ATOM 10925 N N . GLN A 1 16 ? 9.283 -2.972 17.240 1.00 3.31 16 GLN A N 10
ATOM 10926 C CA . GLN A 1 16 ? 8.723 -1.938 18.102 1.00 1.41 16 GLN A CA 10
ATOM 10927 C C . GLN A 1 16 ? 7.538 -2.475 18.897 1.00 31.05 16 GLN A C 10
ATOM 10928 O O . GLN A 1 16 ? 7.199 -1.948 19.956 1.00 35.04 16 GLN A O 10
ATOM 10942 N N . ALA A 1 17 ? 6.912 -3.527 18.379 1.00 0.34 17 ALA A N 10
ATOM 10943 C CA . ALA A 1 17 ? 5.766 -4.136 19.042 1.00 32.41 17 ALA A CA 10
ATOM 10944 C C . ALA A 1 17 ? 6.078 -4.449 20.502 1.00 52.33 17 ALA A C 10
ATOM 10945 O O . ALA A 1 17 ? 5.266 -4.187 21.389 1.00 40.24 17 ALA A O 10
ATOM 10952 N N . GLU A 1 18 ? 7.258 -5.010 20.743 1.00 63.42 18 GLU A N 10
ATOM 10953 C CA . GLU A 1 18 ? 7.675 -5.360 22.096 1.00 44.53 18 GLU A CA 10
ATOM 10954 C C . GLU A 1 18 ? 6.618 -6.214 22.788 1.00 75.34 18 GLU A C 10
ATOM 10955 O O . GLU A 1 18 ? 6.241 -5.951 23.929 1.00 63.40 18 GLU A O 10
ATOM 10967 N N . ASN A 1 19 ? 6.142 -7.239 22.087 1.00 53.41 19 ASN A N 10
ATOM 10968 C CA . ASN A 1 19 ? 5.126 -8.132 22.633 1.00 42.15 19 ASN A CA 10
ATOM 10969 C C . ASN A 1 19 ? 5.532 -9.592 22.452 1.00 2.52 19 ASN A C 10
ATOM 10970 O O . ASN A 1 19 ? 6.492 -9.896 21.745 1.00 2.41 19 ASN A O 10
ATOM 10981 N N . GLU A 1 20 ? 4.793 -10.490 23.096 1.00 4.43 20 GLU A N 10
ATOM 10982 C CA . GLU A 1 20 ? 5.077 -11.917 23.007 1.00 61.13 20 GLU A CA 10
ATOM 10983 C C . GLU A 1 20 ? 3.822 -12.699 22.629 1.00 41.41 20 GLU A C 10
ATOM 10984 O O . GLU A 1 20 ? 3.404 -13.606 23.346 1.00 75.40 20 GLU A O 10
ATOM 10996 N N . GLY A 1 21 ? 3.226 -12.338 21.497 1.00 54.24 21 GLY A N 10
ATOM 10997 C CA . GLY A 1 21 ? 2.024 -13.014 21.043 1.00 43.21 21 GLY A CA 10
ATOM 10998 C C . GLY A 1 21 ? 1.718 -12.735 19.585 1.00 55.21 21 GLY A C 10
ATOM 10999 O O . GLY A 1 21 ? 1.694 -13.651 18.762 1.00 14.45 21 GLY A O 10
ATOM 11003 N N . ARG A 1 22 ? 1.481 -11.467 19.264 1.00 73.23 22 ARG A N 10
ATOM 11004 C CA . ARG A 1 22 ? 1.171 -11.071 17.895 1.00 11.24 22 ARG A CA 10
ATOM 11005 C C . ARG A 1 22 ? 2.444 -10.949 17.063 1.00 20.11 22 ARG A C 10
ATOM 11006 O O . ARG A 1 22 ? 2.404 -11.021 15.835 1.00 60.24 22 ARG A O 10
ATOM 11027 N N . TYR A 1 23 ? 3.572 -10.764 17.740 1.00 13.13 23 TYR A N 10
ATOM 11028 C CA . TYR A 1 23 ? 4.856 -10.629 17.064 1.00 62.14 23 TYR A CA 10
ATOM 11029 C C . TYR A 1 23 ? 5.079 -11.778 16.085 1.00 44.23 23 TYR A C 10
ATOM 11030 O O . TYR A 1 23 ? 5.776 -11.626 15.081 1.00 24.42 23 TYR A O 10
ATOM 11048 N N . ARG A 1 24 ? 4.482 -12.926 16.384 1.00 31.54 24 ARG A N 10
ATOM 11049 C CA . ARG A 1 24 ? 4.615 -14.102 15.532 1.00 0.04 24 ARG A CA 10
ATOM 11050 C C . ARG A 1 24 ? 3.798 -13.942 14.254 1.00 52.02 24 ARG A C 10
ATOM 11051 O O . ARG A 1 24 ? 4.225 -14.358 13.177 1.00 34.44 24 ARG A O 10
ATOM 11072 N N . GLU A 1 25 ? 2.621 -13.337 14.381 1.00 1.44 25 GLU A N 10
ATOM 11073 C CA . GLU A 1 25 ? 1.744 -13.123 13.236 1.00 63.41 25 GLU A CA 10
ATOM 11074 C C . GLU A 1 25 ? 2.255 -11.979 12.366 1.00 52.35 25 GLU A C 10
ATOM 11075 O O . GLU A 1 25 ? 1.933 -11.895 11.181 1.00 51.52 25 GLU A O 10
ATOM 11087 N N . ALA A 1 26 ? 3.052 -11.099 12.963 1.00 64.31 26 ALA A N 10
ATOM 11088 C CA . ALA A 1 26 ? 3.609 -9.961 12.243 1.00 52.50 26 ALA A CA 10
ATOM 11089 C C . ALA A 1 26 ? 4.721 -10.400 11.297 1.00 50.44 26 ALA A C 10
ATOM 11090 O O . ALA A 1 26 ? 4.877 -9.847 10.207 1.00 72.44 26 ALA A O 10
ATOM 11097 N N . LEU A 1 27 ? 5.493 -11.395 11.719 1.00 15.24 27 LEU A N 10
ATOM 11098 C CA . LEU A 1 27 ? 6.592 -11.908 10.909 1.00 32.03 27 LEU A CA 10
ATOM 11099 C C . LEU A 1 27 ? 6.066 -12.717 9.728 1.00 21.30 27 LEU A C 10
ATOM 11100 O O . LEU A 1 27 ? 6.706 -12.792 8.678 1.00 15.45 27 LEU A O 10
ATOM 11116 N N . LYS A 1 28 ? 4.896 -13.321 9.905 1.00 31.02 28 LYS A N 10
ATOM 11117 C CA . LYS A 1 28 ? 4.281 -14.122 8.854 1.00 71.33 28 LYS A CA 10
ATOM 11118 C C . LYS A 1 28 ? 4.211 -13.342 7.545 1.00 1.41 28 LYS A C 10
ATOM 11119 O O . LYS A 1 28 ? 4.266 -13.922 6.461 1.00 72.35 28 LYS A O 10
ATOM 11138 N N . HIS A 1 29 ? 4.091 -12.022 7.654 1.00 64.20 29 HIS A N 10
ATOM 11139 C CA . HIS A 1 29 ? 4.017 -11.162 6.479 1.00 55.24 29 HIS A CA 10
ATOM 11140 C C . HIS A 1 29 ? 5.375 -11.063 5.790 1.00 14.13 29 HIS A C 10
ATOM 11141 O O . HIS A 1 29 ? 5.489 -11.288 4.585 1.00 1.13 29 HIS A O 10
ATOM 11155 N N . PHE A 1 30 ? 6.401 -10.724 6.563 1.00 20.13 30 PHE A N 10
ATOM 11156 C CA . PHE A 1 30 ? 7.751 -10.594 6.028 1.00 41.53 30 PHE A CA 10
ATOM 11157 C C . PHE A 1 30 ? 8.254 -11.930 5.489 1.00 51.54 30 PHE A C 10
ATOM 11158 O O . PHE A 1 30 ? 8.898 -11.986 4.440 1.00 31.31 30 PHE A O 10
ATOM 11175 N N . LEU A 1 31 ? 7.956 -13.003 6.213 1.00 51.42 31 LEU A N 10
ATOM 11176 C CA . LEU A 1 31 ? 8.377 -14.339 5.809 1.00 65.51 31 LEU A CA 10
ATOM 11177 C C . LEU A 1 31 ? 7.859 -14.676 4.414 1.00 4.42 31 LEU A C 10
ATOM 11178 O O . LEU A 1 31 ? 8.522 -15.373 3.646 1.00 5.12 31 LEU A O 10
ATOM 11194 N N . ASP A 1 32 ? 6.672 -14.174 4.093 1.00 42.40 32 ASP A N 10
ATOM 11195 C CA . ASP A 1 32 ? 6.066 -14.418 2.789 1.00 2.32 32 ASP A CA 10
ATOM 11196 C C . ASP A 1 32 ? 6.881 -13.761 1.680 1.00 43.25 32 ASP A C 10
ATOM 11197 O O . ASP A 1 32 ? 6.814 -14.169 0.521 1.00 52.10 32 ASP A O 10
ATOM 11206 N N . GLY A 1 33 ? 7.651 -12.739 2.043 1.00 61.21 33 GLY A N 10
ATOM 11207 C CA . GLY A 1 33 ? 8.467 -12.041 1.067 1.00 60.34 33 GLY A CA 10
ATOM 11208 C C . GLY A 1 33 ? 9.545 -12.926 0.473 1.00 72.53 33 GLY A C 10
ATOM 11209 O O . GLY A 1 33 ? 9.888 -12.796 -0.702 1.00 32.15 33 GLY A O 10
ATOM 11213 N N . GLY A 1 34 ? 10.082 -13.830 1.287 1.00 2.22 34 GLY A N 10
ATOM 11214 C CA . GLY A 1 34 ? 11.123 -14.725 0.818 1.00 23.41 34 GLY A CA 10
ATOM 11215 C C . GLY A 1 34 ? 10.584 -15.823 -0.077 1.00 73.11 34 GLY A C 10
ATOM 11216 O O . GLY A 1 34 ? 11.056 -16.006 -1.199 1.00 12.43 34 GLY A O 10
ATOM 11220 N N . GLU A 1 35 ? 9.593 -16.557 0.420 1.00 12.21 35 GLU A N 10
ATOM 11221 C CA . GLU A 1 35 ? 8.991 -17.644 -0.343 1.00 21.13 35 GLU A CA 10
ATOM 11222 C C . GLU A 1 35 ? 8.435 -17.135 -1.670 1.00 21.14 35 GLU A C 10
ATOM 11223 O O . GLU A 1 35 ? 8.275 -17.899 -2.621 1.00 14.10 35 GLU A O 10
ATOM 11235 N N . MET A 1 36 ? 8.143 -15.840 -1.724 1.00 12.21 36 MET A N 10
ATOM 11236 C CA . MET A 1 36 ? 7.605 -15.228 -2.934 1.00 23.32 36 MET A CA 10
ATOM 11237 C C . MET A 1 36 ? 8.688 -15.087 -3.999 1.00 21.51 36 MET A C 10
ATOM 11238 O O . MET A 1 36 ? 8.416 -15.212 -5.194 1.00 2.45 36 MET A O 10
ATOM 11252 N N . ILE A 1 37 ? 9.915 -14.828 -3.559 1.00 15.43 37 ILE A N 10
ATOM 11253 C CA . ILE A 1 37 ? 11.037 -14.671 -4.475 1.00 23.00 37 ILE A CA 10
ATOM 11254 C C . ILE A 1 37 ? 11.527 -16.024 -4.981 1.00 11.33 37 ILE A C 10
ATOM 11255 O O . ILE A 1 37 ? 12.098 -16.123 -6.067 1.00 11.01 37 ILE A O 10
ATOM 11271 N N . VAL A 1 38 ? 11.298 -17.065 -4.186 1.00 42.42 38 VAL A N 10
ATOM 11272 C CA . VAL A 1 38 ? 11.713 -18.413 -4.554 1.00 41.02 38 VAL A CA 10
ATOM 11273 C C . VAL A 1 38 ? 11.215 -18.780 -5.947 1.00 70.44 38 VAL A C 10
ATOM 11274 O O . VAL A 1 38 ? 11.860 -19.541 -6.670 1.00 3.22 38 VAL A O 10
ATOM 11287 N N . THR A 1 39 ? 10.061 -18.235 -6.320 1.00 44.35 39 THR A N 10
ATOM 11288 C CA . THR A 1 39 ? 9.475 -18.505 -7.627 1.00 63.02 39 THR A CA 10
ATOM 11289 C C . THR A 1 39 ? 10.402 -18.052 -8.750 1.00 31.23 39 THR A C 10
ATOM 11290 O O . THR A 1 39 ? 10.422 -18.645 -9.828 1.00 24.43 39 THR A O 10
ATOM 11301 N N . ALA A 1 40 ? 11.168 -16.998 -8.489 1.00 62.13 40 ALA A N 10
ATOM 11302 C CA . ALA A 1 40 ? 12.099 -16.468 -9.477 1.00 43.33 40 ALA A CA 10
ATOM 11303 C C . ALA A 1 40 ? 13.155 -17.503 -9.848 1.00 23.50 40 ALA A C 10
ATOM 11304 O O . ALA A 1 40 ? 13.409 -17.751 -11.026 1.00 53.05 40 ALA A O 10
ATOM 11311 N N . ALA A 1 41 ? 13.769 -18.105 -8.834 1.00 72.21 41 ALA A N 10
ATOM 11312 C CA . ALA A 1 41 ? 14.797 -19.115 -9.054 1.00 75.10 41 ALA A CA 10
ATOM 11313 C C . ALA A 1 41 ? 14.195 -20.396 -9.622 1.00 71.01 41 ALA A C 10
ATOM 11314 O O . ALA A 1 41 ? 14.858 -21.134 -10.350 1.00 3.03 41 ALA A O 10
ATOM 11321 N N . GLU A 1 42 ? 12.935 -20.653 -9.284 1.00 62.51 42 GLU A N 10
ATOM 11322 C CA . GLU A 1 42 ? 12.246 -21.847 -9.760 1.00 51.02 42 GLU A CA 10
ATOM 11323 C C . GLU A 1 42 ? 11.752 -21.655 -11.191 1.00 71.43 42 GLU A C 10
ATOM 11324 O O . GLU A 1 42 ? 11.451 -22.622 -11.891 1.00 61.54 42 GLU A O 10
ATOM 11336 N N . LYS A 1 43 ? 11.670 -20.400 -11.620 1.00 21.34 43 LYS A N 10
ATOM 11337 C CA . LYS A 1 43 ? 11.214 -20.079 -12.967 1.00 34.24 43 LYS A CA 10
ATOM 11338 C C . LYS A 1 43 ? 12.395 -19.797 -13.889 1.00 4.43 43 LYS A C 10
ATOM 11339 O O . LYS A 1 43 ? 12.265 -19.844 -15.111 1.00 71.33 43 LYS A O 10
ATOM 11358 N N . GLU A 1 44 ? 13.548 -19.504 -13.294 1.00 13.12 44 GLU A N 10
ATOM 11359 C CA . GLU A 1 44 ? 14.752 -19.215 -14.063 1.00 50.34 44 GLU A CA 10
ATOM 11360 C C . GLU A 1 44 ? 15.767 -20.347 -13.932 1.00 13.21 44 GLU A C 10
ATOM 11361 O O . GLU A 1 44 ? 15.496 -21.366 -13.298 1.00 24.13 44 GLU A O 10
ATOM 11373 N N . ALA A 1 45 ? 16.935 -20.159 -14.537 1.00 23.35 45 ALA A N 10
ATOM 11374 C CA . ALA A 1 45 ? 17.991 -21.163 -14.486 1.00 41.13 45 ALA A CA 10
ATOM 11375 C C . ALA A 1 45 ? 19.259 -20.660 -15.168 1.00 60.54 45 ALA A C 10
ATOM 11376 O O . ALA A 1 45 ? 19.206 -19.781 -16.028 1.00 0.10 45 ALA A O 10
ATOM 11383 N N . SER A 1 46 ? 20.398 -21.224 -14.779 1.00 61.21 46 SER A N 10
ATOM 11384 C CA . SER A 1 46 ? 21.681 -20.830 -15.350 1.00 55.22 46 SER A CA 10
ATOM 11385 C C . SER A 1 46 ? 21.966 -19.356 -15.079 1.00 12.23 46 SER A C 10
ATOM 11386 O O . SER A 1 46 ? 22.692 -18.705 -15.830 1.00 21.44 46 SER A O 10
ATOM 11394 N N . GLN A 1 47 ? 21.388 -18.837 -14.000 1.00 41.31 47 GLN A N 10
ATOM 11395 C CA . GLN A 1 47 ? 21.579 -17.439 -13.629 1.00 63.55 47 GLN A CA 10
ATOM 11396 C C . GLN A 1 47 ? 22.453 -17.321 -12.385 1.00 62.12 47 GLN A C 10
ATOM 11397 O O . GLN A 1 47 ? 22.277 -18.060 -11.417 1.00 33.44 47 GLN A O 10
ATOM 11411 N N . LYS A 1 48 ? 23.397 -16.386 -12.418 1.00 21.51 48 LYS A N 10
ATOM 11412 C CA . LYS A 1 48 ? 24.299 -16.170 -11.293 1.00 40.50 48 LYS A CA 10
ATOM 11413 C C . LYS A 1 48 ? 23.562 -15.530 -10.120 1.00 43.15 48 LYS A C 10
ATOM 11414 O O . LYS A 1 48 ? 23.882 -15.786 -8.959 1.00 40.35 48 LYS A O 10
ATOM 11433 N N . VAL A 1 49 ? 22.573 -14.698 -10.432 1.00 5.34 49 VAL A N 10
ATOM 11434 C CA . VAL A 1 49 ? 21.790 -14.024 -9.404 1.00 15.34 49 VAL A CA 10
ATOM 11435 C C . VAL A 1 49 ? 20.765 -14.969 -8.786 1.00 3.24 49 VAL A C 10
ATOM 11436 O O . VAL A 1 49 ? 20.417 -14.842 -7.611 1.00 44.45 49 VAL A O 10
ATOM 11449 N N . ARG A 1 50 ? 20.286 -15.917 -9.584 1.00 22.22 50 ARG A N 10
ATOM 11450 C CA . ARG A 1 50 ? 19.301 -16.884 -9.115 1.00 72.14 50 ARG A CA 10
ATOM 11451 C C . ARG A 1 50 ? 19.727 -17.493 -7.783 1.00 65.41 50 ARG A C 10
ATOM 11452 O O . ARG A 1 50 ? 18.964 -17.498 -6.819 1.00 0.45 50 ARG A O 10
ATOM 11473 N N . ASN A 1 51 ? 20.952 -18.007 -7.739 1.00 23.54 51 ASN A N 10
ATOM 11474 C CA . ASN A 1 51 ? 21.480 -18.620 -6.525 1.00 63.52 51 ASN A CA 10
ATOM 11475 C C . ASN A 1 51 ? 21.461 -17.632 -5.363 1.00 53.24 51 ASN A C 10
ATOM 11476 O O . ASN A 1 51 ? 21.372 -18.026 -4.200 1.00 15.12 51 ASN A O 10
ATOM 11487 N N . LEU A 1 52 ? 21.544 -16.346 -5.687 1.00 30.03 52 LEU A N 10
ATOM 11488 C CA . LEU A 1 52 ? 21.535 -15.299 -4.670 1.00 61.54 52 LEU A CA 10
ATOM 11489 C C . LEU A 1 52 ? 20.118 -15.041 -4.167 1.00 65.12 52 LEU A C 10
ATOM 11490 O O . LEU A 1 52 ? 19.910 -14.754 -2.988 1.00 12.23 52 LEU A O 10
ATOM 11506 N N . LEU A 1 53 ? 19.148 -15.147 -5.068 1.00 51.10 53 LEU A N 10
ATOM 11507 C CA . LEU A 1 53 ? 17.750 -14.927 -4.715 1.00 75.05 53 LEU A CA 10
ATOM 11508 C C . LEU A 1 53 ? 17.331 -15.830 -3.560 1.00 11.04 53 LEU A C 10
ATOM 11509 O O . LEU A 1 53 ? 16.733 -15.372 -2.585 1.00 4.13 53 LEU A O 10
ATOM 11525 N N . LEU A 1 54 ? 17.650 -17.114 -3.674 1.00 31.43 54 LEU A N 10
ATOM 11526 C CA . LEU A 1 54 ? 17.309 -18.082 -2.637 1.00 21.51 54 LEU A CA 10
ATOM 11527 C C . LEU A 1 54 ? 18.184 -17.889 -1.403 1.00 22.24 54 LEU A C 10
ATOM 11528 O O . LEU A 1 54 ? 17.682 -17.781 -0.283 1.00 42.34 54 LEU A O 10
ATOM 11544 N N . HIS A 1 55 ? 19.496 -17.845 -1.614 1.00 52.05 55 HIS A N 10
ATOM 11545 C CA . HIS A 1 55 ? 20.441 -17.662 -0.519 1.00 43.41 55 HIS A CA 10
ATOM 11546 C C . HIS A 1 55 ? 20.062 -16.452 0.329 1.00 12.34 55 HIS A C 10
ATOM 11547 O O . HIS A 1 55 ? 20.097 -16.507 1.559 1.00 54.41 55 HIS A O 10
ATOM 11561 N N . LYS A 1 56 ? 19.700 -15.359 -0.335 1.00 22.31 56 LYS A N 10
ATOM 11562 C CA . LYS A 1 56 ? 19.313 -14.135 0.357 1.00 65.40 56 LYS A CA 10
ATOM 11563 C C . LYS A 1 56 ? 17.924 -14.274 0.972 1.00 44.31 56 LYS A C 10
ATOM 11564 O O . LYS A 1 56 ? 17.631 -13.677 2.007 1.00 51.43 56 LYS A O 10
ATOM 11583 N N . GLY A 1 57 ? 17.073 -15.067 0.328 1.00 41.40 57 GLY A N 10
ATOM 11584 C CA . GLY A 1 57 ? 15.726 -15.270 0.827 1.00 12.35 57 GLY A CA 10
ATOM 11585 C C . GLY A 1 57 ? 15.702 -16.036 2.135 1.00 13.32 57 GLY A C 10
ATOM 11586 O O . GLY A 1 57 ? 15.097 -15.593 3.112 1.00 1.02 57 GLY A O 10
ATOM 11590 N N . LYS A 1 58 ? 16.360 -17.190 2.155 1.00 15.02 58 LYS A N 10
ATOM 11591 C CA . LYS A 1 58 ? 16.412 -18.021 3.352 1.00 14.12 58 LYS A CA 10
ATOM 11592 C C . LYS A 1 58 ? 17.139 -17.301 4.483 1.00 13.32 58 LYS A C 10
ATOM 11593 O O . LYS A 1 58 ? 16.977 -17.644 5.654 1.00 44.12 58 LYS A O 10
ATOM 11612 N N . GLU A 1 59 ? 17.938 -16.300 4.125 1.00 73.51 59 GLU A N 10
ATOM 11613 C CA . GLU A 1 59 ? 18.688 -15.532 5.111 1.00 22.32 59 GLU A CA 10
ATOM 11614 C C . GLU A 1 59 ? 17.790 -14.512 5.804 1.00 11.14 59 GLU A C 10
ATOM 11615 O O . GLU A 1 59 ? 17.616 -14.548 7.023 1.00 55.25 59 GLU A O 10
ATOM 11627 N N . VAL A 1 60 ? 17.222 -13.602 5.019 1.00 3.11 60 VAL A N 10
ATOM 11628 C CA . VAL A 1 60 ? 16.342 -12.571 5.556 1.00 75.41 60 VAL A CA 10
ATOM 11629 C C . VAL A 1 60 ? 15.266 -13.179 6.449 1.00 11.45 60 VAL A C 10
ATOM 11630 O O . VAL A 1 60 ? 14.803 -12.547 7.400 1.00 5.43 60 VAL A O 10
ATOM 11643 N N . LEU A 1 61 ? 14.872 -14.408 6.139 1.00 75.43 61 LEU A N 10
ATOM 11644 C CA . LEU A 1 61 ? 13.850 -15.103 6.914 1.00 34.12 61 LEU A CA 10
ATOM 11645 C C . LEU A 1 61 ? 14.357 -15.429 8.315 1.00 21.51 61 LEU A C 10
ATOM 11646 O O . LEU A 1 61 ? 13.726 -15.078 9.311 1.00 1.12 61 LEU A O 10
ATOM 11662 N N . GLU A 1 62 ? 15.502 -16.102 8.383 1.00 51.05 62 GLU A N 10
ATOM 11663 C CA . GLU A 1 62 ? 16.094 -16.474 9.662 1.00 43.00 62 GLU A CA 10
ATOM 11664 C C . GLU A 1 62 ? 16.582 -15.240 10.415 1.00 44.31 62 GLU A C 10
ATOM 11665 O O . GLU A 1 62 ? 16.598 -15.217 11.646 1.00 44.44 62 GLU A O 10
ATOM 11677 N N . TRP A 1 63 ? 16.980 -14.217 9.667 1.00 52.21 63 TRP A N 10
ATOM 11678 C CA . TRP A 1 63 ? 17.469 -12.979 10.263 1.00 2.11 63 TRP A CA 10
ATOM 11679 C C . TRP A 1 63 ? 16.319 -12.159 10.838 1.00 71.44 63 TRP A C 10
ATOM 11680 O O . TRP A 1 63 ? 16.401 -11.659 11.959 1.00 74.30 63 TRP A O 10
ATOM 11701 N N . ALA A 1 64 ? 15.248 -12.026 10.062 1.00 31.11 64 ALA A N 10
ATOM 11702 C CA . ALA A 1 64 ? 14.080 -11.269 10.496 1.00 43.13 64 ALA A CA 10
ATOM 11703 C C . ALA A 1 64 ? 13.550 -11.792 11.826 1.00 10.14 64 ALA A C 10
ATOM 11704 O O . ALA A 1 64 ? 13.007 -11.034 12.629 1.00 53.31 64 ALA A O 10
ATOM 11711 N N . GLU A 1 65 ? 13.711 -13.092 12.053 1.00 40.04 65 GLU A N 10
ATOM 11712 C CA . GLU A 1 65 ? 13.246 -13.715 13.286 1.00 23.32 65 GLU A CA 10
ATOM 11713 C C . GLU A 1 65 ? 14.182 -13.389 14.447 1.00 54.42 65 GLU A C 10
ATOM 11714 O O . GLU A 1 65 ? 13.787 -13.447 15.612 1.00 42.30 65 GLU A O 10
ATOM 11726 N N . HIS A 1 66 ? 15.423 -13.045 14.120 1.00 65.43 66 HIS A N 10
ATOM 11727 C CA . HIS A 1 66 ? 16.416 -12.709 15.134 1.00 21.23 66 HIS A CA 10
ATOM 11728 C C . HIS A 1 66 ? 16.063 -11.395 15.825 1.00 22.42 66 HIS A C 10
ATOM 11729 O O . HIS A 1 66 ? 15.968 -11.333 17.052 1.00 45.23 66 HIS A O 10
ATOM 11743 N N . LEU A 1 67 ? 15.871 -10.348 15.031 1.00 74.10 67 LEU A N 10
ATOM 11744 C CA . LEU A 1 67 ? 15.529 -9.035 15.566 1.00 12.31 67 LEU A CA 10
ATOM 11745 C C . LEU A 1 67 ? 14.111 -9.028 16.128 1.00 54.35 67 LEU A C 10
ATOM 11746 O O . LEU A 1 67 ? 13.817 -8.320 17.091 1.00 42.05 67 LEU A O 10
ATOM 11762 N N . ALA A 1 68 ? 13.235 -9.822 15.520 1.00 42.11 68 ALA A N 10
ATOM 11763 C CA . ALA A 1 68 ? 11.849 -9.910 15.962 1.00 60.43 68 ALA A CA 10
ATOM 11764 C C . ALA A 1 68 ? 11.757 -10.489 17.370 1.00 64.24 68 ALA A C 10
ATOM 11765 O O . ALA A 1 68 ? 10.895 -10.098 18.156 1.00 62.44 68 ALA A O 10
ATOM 11772 N N . GLU A 1 69 ? 12.652 -11.423 17.680 1.00 14.31 69 GLU A N 10
ATOM 11773 C CA . GLU A 1 69 ? 12.669 -12.056 18.994 1.00 42.25 69 GLU A CA 10
ATOM 11774 C C . GLU A 1 69 ? 13.378 -11.171 20.015 1.00 40.43 69 GLU A C 10
ATOM 11775 O O . GLU A 1 69 ? 13.170 -11.307 21.220 1.00 13.33 69 GLU A O 10
ATOM 11787 N N . TRP A 1 70 ? 14.216 -10.265 19.523 1.00 30.30 70 TRP A N 10
ATOM 11788 C CA . TRP A 1 70 ? 14.957 -9.358 20.392 1.00 14.12 70 TRP A CA 10
ATOM 11789 C C . TRP A 1 70 ? 14.049 -8.772 21.468 1.00 34.40 70 TRP A C 10
ATOM 11790 O O . TRP A 1 70 ? 14.471 -8.569 22.607 1.00 65.44 70 TRP A O 10
ATOM 11811 N N . ILE A 1 71 ? 12.800 -8.503 21.101 1.00 64.34 71 ILE A N 10
ATOM 11812 C CA . ILE A 1 71 ? 11.833 -7.942 22.036 1.00 64.22 71 ILE A CA 10
ATOM 11813 C C . ILE A 1 71 ? 11.789 -8.748 23.330 1.00 53.03 71 ILE A C 10
ATOM 11814 O O . ILE A 1 71 ? 11.771 -8.184 24.425 1.00 74.32 71 ILE A O 10
ATOM 11830 N N . LEU A 1 72 ? 11.773 -10.070 23.197 1.00 51.43 72 LEU A N 10
ATOM 11831 C CA . LEU A 1 72 ? 11.733 -10.955 24.356 1.00 54.33 72 LEU A CA 10
ATOM 11832 C C . LEU A 1 72 ? 13.078 -10.973 25.074 1.00 61.11 72 LEU A C 10
ATOM 11833 O O . LEU A 1 72 ? 13.136 -10.968 26.303 1.00 11.40 72 LEU A O 10
ATOM 11849 N N . GLU A 1 73 ? 14.157 -10.993 24.298 1.00 43.12 73 GLU A N 10
ATOM 11850 C CA . GLU A 1 73 ? 15.502 -11.010 24.861 1.00 21.51 73 GLU A CA 10
ATOM 11851 C C . GLU A 1 73 ? 15.693 -9.863 25.849 1.00 22.41 73 GLU A C 10
ATOM 11852 O O . GLU A 1 73 ? 16.463 -9.973 26.804 1.00 62.21 73 GLU A O 10
ATOM 11864 N N . HIS A 1 74 ? 14.987 -8.762 25.612 1.00 21.33 74 HIS A N 10
ATOM 11865 C CA . HIS A 1 74 ? 15.078 -7.594 26.481 1.00 63.02 74 HIS A CA 10
ATOM 11866 C C . HIS A 1 74 ? 14.236 -7.785 27.739 1.00 62.04 74 HIS A C 10
ATOM 11867 O O . HIS A 1 74 ? 14.608 -8.541 28.637 1.00 51.10 74 HIS A O 10
ATOM 11881 N N . MET A 1 1 ? 4.492 -0.932 -2.031 1.00 3.21 1 MET A N 11
ATOM 11882 C CA . MET A 1 1 ? 4.079 -2.308 -1.784 1.00 70.43 1 MET A CA 11
ATOM 11883 C C . MET A 1 1 ? 4.275 -3.166 -3.030 1.00 64.50 1 MET A C 11
ATOM 11884 O O . MET A 1 1 ? 3.891 -2.776 -4.131 1.00 52.04 1 MET A O 11
ATOM 11898 N N . GLY A 1 2 ? 4.877 -4.338 -2.848 1.00 21.14 2 GLY A N 11
ATOM 11899 C CA . GLY A 1 2 ? 5.114 -5.232 -3.966 1.00 22.33 2 GLY A CA 11
ATOM 11900 C C . GLY A 1 2 ? 6.588 -5.378 -4.289 1.00 71.12 2 GLY A C 11
ATOM 11901 O O . GLY A 1 2 ? 6.952 -5.795 -5.389 1.00 43.44 2 GLY A O 11
ATOM 11905 N N . THR A 1 3 ? 7.440 -5.033 -3.329 1.00 1.31 3 THR A N 11
ATOM 11906 C CA . THR A 1 3 ? 8.882 -5.124 -3.518 1.00 23.34 3 THR A CA 11
ATOM 11907 C C . THR A 1 3 ? 9.561 -5.720 -2.289 1.00 52.42 3 THR A C 11
ATOM 11908 O O . THR A 1 3 ? 9.122 -5.502 -1.160 1.00 11.35 3 THR A O 11
ATOM 11919 N N . ILE A 1 4 ? 10.633 -6.471 -2.517 1.00 12.10 4 ILE A N 11
ATOM 11920 C CA . ILE A 1 4 ? 11.373 -7.096 -1.428 1.00 14.25 4 ILE A CA 11
ATOM 11921 C C . ILE A 1 4 ? 11.742 -6.075 -0.357 1.00 14.41 4 ILE A C 11
ATOM 11922 O O . ILE A 1 4 ? 11.667 -6.359 0.839 1.00 53.23 4 ILE A O 11
ATOM 11938 N N . ASP A 1 5 ? 12.138 -4.885 -0.794 1.00 44.41 5 ASP A N 11
ATOM 11939 C CA . ASP A 1 5 ? 12.516 -3.819 0.127 1.00 45.13 5 ASP A CA 11
ATOM 11940 C C . ASP A 1 5 ? 11.412 -3.566 1.148 1.00 20.13 5 ASP A C 11
ATOM 11941 O O . ASP A 1 5 ? 11.680 -3.159 2.279 1.00 71.30 5 ASP A O 11
ATOM 11950 N N . ASP A 1 6 ? 10.171 -3.809 0.742 1.00 52.30 6 ASP A N 11
ATOM 11951 C CA . ASP A 1 6 ? 9.025 -3.607 1.622 1.00 62.43 6 ASP A CA 11
ATOM 11952 C C . ASP A 1 6 ? 9.095 -4.541 2.826 1.00 15.23 6 ASP A C 11
ATOM 11953 O O . ASP A 1 6 ? 8.630 -4.202 3.914 1.00 12.31 6 ASP A O 11
ATOM 11962 N N . ALA A 1 7 ? 9.677 -5.718 2.624 1.00 70.15 7 ALA A N 11
ATOM 11963 C CA . ALA A 1 7 ? 9.808 -6.700 3.693 1.00 52.11 7 ALA A CA 11
ATOM 11964 C C . ALA A 1 7 ? 10.788 -6.223 4.759 1.00 10.12 7 ALA A C 11
ATOM 11965 O O . ALA A 1 7 ? 10.477 -6.230 5.950 1.00 13.44 7 ALA A O 11
ATOM 11972 N N . PHE A 1 8 ? 11.974 -5.810 4.324 1.00 13.20 8 PHE A N 11
ATOM 11973 C CA . PHE A 1 8 ? 13.001 -5.331 5.242 1.00 14.10 8 PHE A CA 11
ATOM 11974 C C . PHE A 1 8 ? 12.561 -4.038 5.924 1.00 72.53 8 PHE A C 11
ATOM 11975 O O . PHE A 1 8 ? 12.920 -3.776 7.072 1.00 71.43 8 PHE A O 11
ATOM 11992 N N . ARG A 1 9 ? 11.782 -3.234 5.208 1.00 73.44 9 ARG A N 11
ATOM 11993 C CA . ARG A 1 9 ? 11.294 -1.968 5.742 1.00 61.53 9 ARG A CA 11
ATOM 11994 C C . ARG A 1 9 ? 10.120 -2.195 6.690 1.00 2.31 9 ARG A C 11
ATOM 11995 O O . ARG A 1 9 ? 9.962 -1.480 7.679 1.00 52.40 9 ARG A O 11
ATOM 12016 N N . ALA A 1 10 ? 9.300 -3.194 6.381 1.00 42.45 10 ALA A N 11
ATOM 12017 C CA . ALA A 1 10 ? 8.142 -3.515 7.205 1.00 2.14 10 ALA A CA 11
ATOM 12018 C C . ALA A 1 10 ? 8.560 -4.243 8.478 1.00 31.42 10 ALA A C 11
ATOM 12019 O O . ALA A 1 10 ? 7.869 -4.181 9.496 1.00 41.54 10 ALA A O 11
ATOM 12026 N N . ILE A 1 11 ? 9.693 -4.934 8.414 1.00 21.31 11 ILE A N 11
ATOM 12027 C CA . ILE A 1 11 ? 10.202 -5.674 9.562 1.00 21.31 11 ILE A CA 11
ATOM 12028 C C . ILE A 1 11 ? 10.248 -4.794 10.807 1.00 60.52 11 ILE A C 11
ATOM 12029 O O . ILE A 1 11 ? 10.135 -5.285 11.930 1.00 70.15 11 ILE A O 11
ATOM 12045 N N . GLU A 1 12 ? 10.413 -3.492 10.598 1.00 11.14 12 GLU A N 11
ATOM 12046 C CA . GLU A 1 12 ? 10.473 -2.544 11.705 1.00 55.45 12 GLU A CA 11
ATOM 12047 C C . GLU A 1 12 ? 9.192 -2.592 12.532 1.00 34.25 12 GLU A C 11
ATOM 12048 O O . GLU A 1 12 ? 9.225 -2.457 13.756 1.00 41.03 12 GLU A O 11
ATOM 12060 N N . ARG A 1 13 ? 8.064 -2.786 11.856 1.00 10.42 13 ARG A N 11
ATOM 12061 C CA . ARG A 1 13 ? 6.772 -2.850 12.528 1.00 33.31 13 ARG A CA 11
ATOM 12062 C C . ARG A 1 13 ? 6.700 -4.062 13.452 1.00 34.25 13 ARG A C 11
ATOM 12063 O O . ARG A 1 13 ? 5.995 -4.045 14.461 1.00 1.33 13 ARG A O 11
ATOM 12084 N N . ALA A 1 14 ? 7.433 -5.113 13.100 1.00 32.11 14 ALA A N 11
ATOM 12085 C CA . ALA A 1 14 ? 7.453 -6.333 13.898 1.00 2.44 14 ALA A CA 11
ATOM 12086 C C . ALA A 1 14 ? 8.163 -6.106 15.229 1.00 64.13 14 ALA A C 11
ATOM 12087 O O . ALA A 1 14 ? 7.634 -6.439 16.290 1.00 43.53 14 ALA A O 11
ATOM 12094 N N . ILE A 1 15 ? 9.364 -5.540 15.164 1.00 14.34 15 ILE A N 11
ATOM 12095 C CA . ILE A 1 15 ? 10.145 -5.269 16.365 1.00 42.05 15 ILE A CA 11
ATOM 12096 C C . ILE A 1 15 ? 9.521 -4.146 17.186 1.00 73.13 15 ILE A C 11
ATOM 12097 O O . ILE A 1 15 ? 9.587 -4.153 18.415 1.00 51.45 15 ILE A O 11
ATOM 12113 N N . GLN A 1 16 ? 8.913 -3.185 16.498 1.00 42.32 16 GLN A N 11
ATOM 12114 C CA . GLN A 1 16 ? 8.275 -2.055 17.164 1.00 24.52 16 GLN A CA 11
ATOM 12115 C C . GLN A 1 16 ? 7.156 -2.529 18.085 1.00 13.43 16 GLN A C 11
ATOM 12116 O O . GLN A 1 16 ? 6.789 -1.840 19.037 1.00 1.01 16 GLN A O 11
ATOM 12130 N N . ALA A 1 17 ? 6.616 -3.708 17.795 1.00 1.12 17 ALA A N 11
ATOM 12131 C CA . ALA A 1 17 ? 5.539 -4.274 18.598 1.00 3.34 17 ALA A CA 11
ATOM 12132 C C . ALA A 1 17 ? 5.926 -4.330 20.072 1.00 35.55 17 ALA A C 11
ATOM 12133 O O . ALA A 1 17 ? 5.177 -3.877 20.937 1.00 12.40 17 ALA A O 11
ATOM 12140 N N . GLU A 1 18 ? 7.098 -4.891 20.351 1.00 22.31 18 GLU A N 11
ATOM 12141 C CA . GLU A 1 18 ? 7.582 -5.008 21.722 1.00 73.22 18 GLU A CA 11
ATOM 12142 C C . GLU A 1 18 ? 6.595 -5.793 22.582 1.00 40.31 18 GLU A C 11
ATOM 12143 O O . GLU A 1 18 ? 6.401 -5.488 23.758 1.00 45.42 18 GLU A O 11
ATOM 12155 N N . ASN A 1 19 ? 5.973 -6.805 21.985 1.00 4.42 19 ASN A N 11
ATOM 12156 C CA . ASN A 1 19 ? 5.006 -7.633 22.695 1.00 15.34 19 ASN A CA 11
ATOM 12157 C C . ASN A 1 19 ? 5.248 -9.113 22.417 1.00 23.12 19 ASN A C 11
ATOM 12158 O O . ASN A 1 19 ? 5.956 -9.469 21.476 1.00 62.30 19 ASN A O 11
ATOM 12169 N N . GLU A 1 20 ? 4.655 -9.970 23.243 1.00 42.23 20 GLU A N 11
ATOM 12170 C CA . GLU A 1 20 ? 4.808 -11.411 23.085 1.00 34.41 20 GLU A CA 11
ATOM 12171 C C . GLU A 1 20 ? 3.478 -12.062 22.714 1.00 41.34 20 GLU A C 11
ATOM 12172 O O . GLU A 1 20 ? 3.077 -13.062 23.306 1.00 33.25 20 GLU A O 11
ATOM 12184 N N . GLY A 1 21 ? 2.799 -11.484 21.727 1.00 34.31 21 GLY A N 11
ATOM 12185 C CA . GLY A 1 21 ? 1.521 -12.020 21.293 1.00 5.14 21 GLY A CA 11
ATOM 12186 C C . GLY A 1 21 ? 1.330 -11.920 19.793 1.00 2.30 21 GLY A C 11
ATOM 12187 O O . GLY A 1 21 ? 1.282 -12.934 19.098 1.00 74.44 21 GLY A O 11
ATOM 12191 N N . ARG A 1 22 ? 1.220 -10.693 19.293 1.00 73.42 22 ARG A N 11
ATOM 12192 C CA . ARG A 1 22 ? 1.029 -10.465 17.866 1.00 44.25 22 ARG A CA 11
ATOM 12193 C C . ARG A 1 22 ? 2.361 -10.528 17.123 1.00 52.04 22 ARG A C 11
ATOM 12194 O O . ARG A 1 22 ? 2.397 -10.723 15.908 1.00 74.55 22 ARG A O 11
ATOM 12215 N N . TYR A 1 23 ? 3.452 -10.361 17.861 1.00 45.34 23 TYR A N 11
ATOM 12216 C CA . TYR A 1 23 ? 4.786 -10.396 17.272 1.00 51.32 23 TYR A CA 11
ATOM 12217 C C . TYR A 1 23 ? 4.957 -11.625 16.384 1.00 3.50 23 TYR A C 11
ATOM 12218 O O . TYR A 1 23 ? 5.725 -11.607 15.422 1.00 52.44 23 TYR A O 11
ATOM 12236 N N . ARG A 1 24 ? 4.236 -12.691 16.715 1.00 41.41 24 ARG A N 11
ATOM 12237 C CA . ARG A 1 24 ? 4.308 -13.929 15.949 1.00 33.22 24 ARG A CA 11
ATOM 12238 C C . ARG A 1 24 ? 3.599 -13.780 14.606 1.00 12.13 24 ARG A C 11
ATOM 12239 O O . ARG A 1 24 ? 4.104 -14.222 13.575 1.00 32.10 24 ARG A O 11
ATOM 12260 N N . GLU A 1 25 ? 2.426 -13.154 14.628 1.00 31.43 25 GLU A N 11
ATOM 12261 C CA . GLU A 1 25 ? 1.648 -12.949 13.412 1.00 13.34 25 GLU A CA 11
ATOM 12262 C C . GLU A 1 25 ? 2.235 -11.816 12.575 1.00 25.24 25 GLU A C 11
ATOM 12263 O O . GLU A 1 25 ? 2.025 -11.752 11.365 1.00 44.54 25 GLU A O 11
ATOM 12275 N N . ALA A 1 26 ? 2.972 -10.925 13.231 1.00 64.15 26 ALA A N 11
ATOM 12276 C CA . ALA A 1 26 ? 3.592 -9.796 12.548 1.00 72.12 26 ALA A CA 11
ATOM 12277 C C . ALA A 1 26 ? 4.690 -10.264 11.599 1.00 51.24 26 ALA A C 11
ATOM 12278 O O . ALA A 1 26 ? 4.911 -9.665 10.545 1.00 1.43 26 ALA A O 11
ATOM 12285 N N . LEU A 1 27 ? 5.376 -11.336 11.978 1.00 73.42 27 LEU A N 11
ATOM 12286 C CA . LEU A 1 27 ? 6.452 -11.885 11.160 1.00 4.41 27 LEU A CA 11
ATOM 12287 C C . LEU A 1 27 ? 5.896 -12.574 9.918 1.00 21.25 27 LEU A C 11
ATOM 12288 O O . LEU A 1 27 ? 6.556 -12.637 8.881 1.00 2.41 27 LEU A O 11
ATOM 12304 N N . LYS A 1 28 ? 4.677 -13.090 10.031 1.00 55.53 28 LYS A N 11
ATOM 12305 C CA . LYS A 1 28 ? 4.028 -13.772 8.917 1.00 3.20 28 LYS A CA 11
ATOM 12306 C C . LYS A 1 28 ? 4.070 -12.915 7.655 1.00 23.45 28 LYS A C 11
ATOM 12307 O O . LYS A 1 28 ? 4.122 -13.436 6.541 1.00 63.41 28 LYS A O 11
ATOM 12326 N N . HIS A 1 29 ? 4.049 -11.599 7.838 1.00 13.13 29 HIS A N 11
ATOM 12327 C CA . HIS A 1 29 ? 4.087 -10.670 6.714 1.00 35.32 29 HIS A CA 11
ATOM 12328 C C . HIS A 1 29 ? 5.436 -10.731 6.004 1.00 35.41 29 HIS A C 11
ATOM 12329 O O . HIS A 1 29 ? 5.504 -10.696 4.775 1.00 10.43 29 HIS A O 11
ATOM 12343 N N . PHE A 1 30 ? 6.506 -10.823 6.786 1.00 45.14 30 PHE A N 11
ATOM 12344 C CA . PHE A 1 30 ? 7.854 -10.887 6.232 1.00 71.14 30 PHE A CA 11
ATOM 12345 C C . PHE A 1 30 ? 8.065 -12.189 5.465 1.00 62.32 30 PHE A C 11
ATOM 12346 O O . PHE A 1 30 ? 8.653 -12.197 4.382 1.00 32.52 30 PHE A O 11
ATOM 12363 N N . LEU A 1 31 ? 7.583 -13.289 6.034 1.00 53.45 31 LEU A N 11
ATOM 12364 C CA . LEU A 1 31 ? 7.718 -14.598 5.405 1.00 43.01 31 LEU A CA 11
ATOM 12365 C C . LEU A 1 31 ? 7.056 -14.614 4.031 1.00 40.41 31 LEU A C 11
ATOM 12366 O O . LEU A 1 31 ? 7.482 -15.341 3.134 1.00 72.32 31 LEU A O 11
ATOM 12382 N N . ASP A 1 32 ? 6.014 -13.805 3.873 1.00 0.11 32 ASP A N 11
ATOM 12383 C CA . ASP A 1 32 ? 5.295 -13.723 2.607 1.00 34.02 32 ASP A CA 11
ATOM 12384 C C . ASP A 1 32 ? 6.156 -13.065 1.534 1.00 2.31 32 ASP A C 11
ATOM 12385 O O . ASP A 1 32 ? 6.052 -13.392 0.353 1.00 51.12 32 ASP A O 11
ATOM 12394 N N . GLY A 1 33 ? 7.007 -12.134 1.954 1.00 3.53 33 GLY A N 11
ATOM 12395 C CA . GLY A 1 33 ? 7.874 -11.443 1.017 1.00 74.02 33 GLY A CA 11
ATOM 12396 C C . GLY A 1 33 ? 9.006 -12.319 0.521 1.00 64.44 33 GLY A C 11
ATOM 12397 O O . GLY A 1 33 ? 9.392 -12.247 -0.645 1.00 51.34 33 GLY A O 11
ATOM 12401 N N . GLY A 1 34 ? 9.543 -13.150 1.409 1.00 21.23 34 GLY A N 11
ATOM 12402 C CA . GLY A 1 34 ? 10.635 -14.031 1.037 1.00 54.03 34 GLY A CA 11
ATOM 12403 C C . GLY A 1 34 ? 10.277 -14.940 -0.123 1.00 14.54 34 GLY A C 11
ATOM 12404 O O . GLY A 1 34 ? 11.144 -15.333 -0.902 1.00 2.35 34 GLY A O 11
ATOM 12408 N N . GLU A 1 35 ? 8.995 -15.275 -0.236 1.00 42.21 35 GLU A N 11
ATOM 12409 C CA . GLU A 1 35 ? 8.526 -16.145 -1.308 1.00 30.23 35 GLU A CA 11
ATOM 12410 C C . GLU A 1 35 ? 8.572 -15.426 -2.653 1.00 1.43 35 GLU A C 11
ATOM 12411 O O . GLU A 1 35 ? 8.528 -16.057 -3.708 1.00 21.10 35 GLU A O 11
ATOM 12423 N N . MET A 1 36 ? 8.661 -14.100 -2.605 1.00 75.43 36 MET A N 11
ATOM 12424 C CA . MET A 1 36 ? 8.713 -13.295 -3.820 1.00 3.44 36 MET A CA 11
ATOM 12425 C C . MET A 1 36 ? 10.026 -13.517 -4.563 1.00 63.33 36 MET A C 11
ATOM 12426 O O . MET A 1 36 ? 10.040 -13.671 -5.785 1.00 11.20 36 MET A O 11
ATOM 12440 N N . ILE A 1 37 ? 11.127 -13.533 -3.819 1.00 61.23 37 ILE A N 11
ATOM 12441 C CA . ILE A 1 37 ? 12.444 -13.738 -4.409 1.00 42.11 37 ILE A CA 11
ATOM 12442 C C . ILE A 1 37 ? 12.701 -15.216 -4.681 1.00 70.23 37 ILE A C 11
ATOM 12443 O O . ILE A 1 37 ? 13.480 -15.569 -5.566 1.00 63.54 37 ILE A O 11
ATOM 12459 N N . VAL A 1 38 ? 12.039 -16.077 -3.915 1.00 74.21 38 VAL A N 11
ATOM 12460 C CA . VAL A 1 38 ? 12.192 -17.518 -4.075 1.00 64.21 38 VAL A CA 11
ATOM 12461 C C . VAL A 1 38 ? 11.483 -18.010 -5.332 1.00 31.45 38 VAL A C 11
ATOM 12462 O O . VAL A 1 38 ? 12.080 -18.683 -6.173 1.00 20.23 38 VAL A O 11
ATOM 12475 N N . THR A 1 39 ? 10.204 -17.670 -5.454 1.00 35.21 39 THR A N 11
ATOM 12476 C CA . THR A 1 39 ? 9.411 -18.078 -6.607 1.00 43.34 39 THR A CA 11
ATOM 12477 C C . THR A 1 39 ? 10.117 -17.725 -7.912 1.00 24.24 39 THR A C 11
ATOM 12478 O O . THR A 1 39 ? 9.952 -18.407 -8.922 1.00 74.52 39 THR A O 11
ATOM 12489 N N . ALA A 1 40 ? 10.906 -16.656 -7.882 1.00 0.22 40 ALA A N 11
ATOM 12490 C CA . ALA A 1 40 ? 11.640 -16.215 -9.062 1.00 13.35 40 ALA A CA 11
ATOM 12491 C C . ALA A 1 40 ? 12.819 -17.137 -9.351 1.00 41.12 40 ALA A C 11
ATOM 12492 O O . ALA A 1 40 ? 13.140 -17.405 -10.509 1.00 34.34 40 ALA A O 11
ATOM 12499 N N . ALA A 1 41 ? 13.462 -17.618 -8.292 1.00 72.42 41 ALA A N 11
ATOM 12500 C CA . ALA A 1 41 ? 14.605 -18.512 -8.433 1.00 50.45 41 ALA A CA 11
ATOM 12501 C C . ALA A 1 41 ? 14.160 -19.912 -8.842 1.00 4.02 41 ALA A C 11
ATOM 12502 O O . ALA A 1 41 ? 14.772 -20.539 -9.706 1.00 73.21 41 ALA A O 11
ATOM 12509 N N . GLU A 1 42 ? 13.093 -20.396 -8.214 1.00 3.23 42 GLU A N 11
ATOM 12510 C CA . GLU A 1 42 ? 12.569 -21.723 -8.512 1.00 30.41 42 GLU A CA 11
ATOM 12511 C C . GLU A 1 42 ? 12.150 -21.827 -9.976 1.00 10.24 42 GLU A C 11
ATOM 12512 O O . GLU A 1 42 ? 12.605 -22.710 -10.703 1.00 12.11 42 GLU A O 11
ATOM 12524 N N . LYS A 1 43 ? 11.279 -20.918 -10.401 1.00 40.11 43 LYS A N 11
ATOM 12525 C CA . LYS A 1 43 ? 10.798 -20.904 -11.777 1.00 74.33 43 LYS A CA 11
ATOM 12526 C C . LYS A 1 43 ? 11.950 -20.695 -12.755 1.00 32.22 43 LYS A C 11
ATOM 12527 O O . LYS A 1 43 ? 11.871 -21.098 -13.915 1.00 4.21 43 LYS A O 11
ATOM 12546 N N . GLU A 1 44 ? 13.018 -20.065 -12.277 1.00 42.21 44 GLU A N 11
ATOM 12547 C CA . GLU A 1 44 ? 14.186 -19.804 -13.110 1.00 42.21 44 GLU A CA 11
ATOM 12548 C C . GLU A 1 44 ? 15.192 -20.947 -13.010 1.00 4.33 44 GLU A C 11
ATOM 12549 O O . GLU A 1 44 ? 14.953 -21.940 -12.323 1.00 44.42 44 GLU A O 11
ATOM 12561 N N . ALA A 1 45 ? 16.318 -20.798 -13.700 1.00 24.21 45 ALA A N 11
ATOM 12562 C CA . ALA A 1 45 ? 17.362 -21.816 -13.688 1.00 33.12 45 ALA A CA 11
ATOM 12563 C C . ALA A 1 45 ? 18.631 -21.309 -14.364 1.00 71.44 45 ALA A C 11
ATOM 12564 O O . ALA A 1 45 ? 19.741 -21.605 -13.923 1.00 3.42 45 ALA A O 11
ATOM 12571 N N . SER A 1 46 ? 18.459 -20.546 -15.439 1.00 12.12 46 SER A N 11
ATOM 12572 C CA . SER A 1 46 ? 19.591 -20.002 -16.179 1.00 42.12 46 SER A CA 11
ATOM 12573 C C . SER A 1 46 ? 19.892 -18.572 -15.739 1.00 72.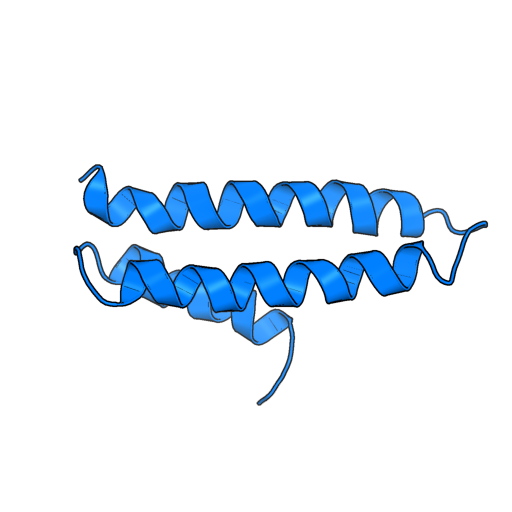40 46 SER A C 11
ATOM 12574 O O . SER A 1 46 ? 19.939 -17.657 -16.560 1.00 1.43 46 SER A O 11
ATOM 12582 N N . GLN A 1 47 ? 20.094 -18.391 -14.438 1.00 41.30 47 GLN A N 11
ATOM 12583 C CA . GLN A 1 47 ? 20.389 -17.073 -13.888 1.00 64.00 47 GLN A CA 11
ATOM 12584 C C . GLN A 1 47 ? 21.520 -17.150 -12.867 1.00 73.10 47 GLN A C 11
ATOM 12585 O O . GLN A 1 47 ? 21.556 -18.055 -12.032 1.00 45.54 47 GLN A O 11
ATOM 12599 N N . LYS A 1 48 ? 22.441 -16.196 -12.939 1.00 3.30 48 LYS A N 11
ATOM 12600 C CA . LYS A 1 48 ? 23.573 -16.154 -12.021 1.00 3.20 48 LYS A CA 11
ATOM 12601 C C . LYS A 1 48 ? 23.158 -15.576 -10.672 1.00 25.04 48 LYS A C 11
ATOM 12602 O O . LYS A 1 48 ? 23.706 -15.944 -9.632 1.00 62.34 48 LYS A O 11
ATOM 12621 N N . VAL A 1 49 ? 22.186 -14.670 -10.695 1.00 4.43 49 VAL A N 11
ATOM 12622 C CA . VAL A 1 49 ? 21.696 -14.043 -9.473 1.00 22.02 49 VAL A CA 11
ATOM 12623 C C . VAL A 1 49 ? 20.767 -14.980 -8.709 1.00 63.12 49 VAL A C 11
ATOM 12624 O O . VAL A 1 49 ? 20.716 -14.953 -7.479 1.00 60.54 49 VAL A O 11
ATOM 12637 N N . ARG A 1 50 ? 20.034 -15.808 -9.446 1.00 65.24 50 ARG A N 11
ATOM 12638 C CA . ARG A 1 50 ? 19.106 -16.754 -8.839 1.00 1.23 50 ARG A CA 11
ATOM 12639 C C . ARG A 1 50 ? 19.738 -17.433 -7.627 1.00 34.20 50 ARG A C 11
ATOM 12640 O O . ARG A 1 50 ? 19.093 -17.603 -6.593 1.00 25.12 50 ARG A O 11
ATOM 12661 N N . ASN A 1 51 ? 21.002 -17.820 -7.764 1.00 12.22 51 ASN A N 11
ATOM 12662 C CA . ASN A 1 51 ? 21.720 -18.482 -6.681 1.00 1.32 51 ASN A CA 11
ATOM 12663 C C . ASN A 1 51 ? 21.727 -17.616 -5.424 1.00 62.52 51 ASN A C 11
ATOM 12664 O O . ASN A 1 51 ? 21.406 -18.086 -4.332 1.00 34.11 51 ASN A O 11
ATOM 12675 N N . LEU A 1 52 ? 22.095 -16.350 -5.587 1.00 23.55 52 LEU A N 11
ATOM 12676 C CA . LEU A 1 52 ? 22.144 -15.418 -4.466 1.00 32.14 52 LEU A CA 11
ATOM 12677 C C . LEU A 1 52 ? 20.738 -15.050 -4.002 1.00 50.24 52 LEU A C 11
ATOM 12678 O O . LEU A 1 52 ? 20.517 -14.758 -2.826 1.00 52.44 52 LEU A O 11
ATOM 12694 N N . LEU A 1 53 ? 19.790 -15.068 -4.933 1.00 45.33 53 LEU A N 11
ATOM 12695 C CA . LEU A 1 53 ? 18.404 -14.738 -4.620 1.00 43.14 53 LEU A CA 11
ATOM 12696 C C . LEU A 1 53 ? 17.861 -15.650 -3.525 1.00 62.23 53 LEU A C 11
ATOM 12697 O O . LEU A 1 53 ? 17.171 -15.198 -2.611 1.00 53.21 53 LEU A O 11
ATOM 12713 N N . LEU A 1 54 ? 18.179 -16.936 -3.623 1.00 21.45 54 LEU A N 11
ATOM 12714 C CA . LEU A 1 54 ? 17.725 -17.913 -2.639 1.00 22.23 54 LEU A CA 11
ATOM 12715 C C . LEU A 1 54 ? 18.542 -17.812 -1.354 1.00 55.02 54 LEU A C 11
ATOM 12716 O O . LEU A 1 54 ? 17.990 -17.823 -0.253 1.00 40.21 54 LEU A O 11
ATOM 12732 N N . HIS A 1 55 ? 19.859 -17.711 -1.502 1.00 73.54 55 HIS A N 11
ATOM 12733 C CA . HIS A 1 55 ? 20.751 -17.605 -0.354 1.00 24.12 55 HIS A CA 11
ATOM 12734 C C . HIS A 1 55 ? 20.385 -16.402 0.510 1.00 52.24 55 HIS A C 11
ATOM 12735 O O . HIS A 1 55 ? 20.267 -16.513 1.730 1.00 14.21 55 HIS A O 11
ATOM 12749 N N . LYS A 1 56 ? 20.207 -15.252 -0.132 1.00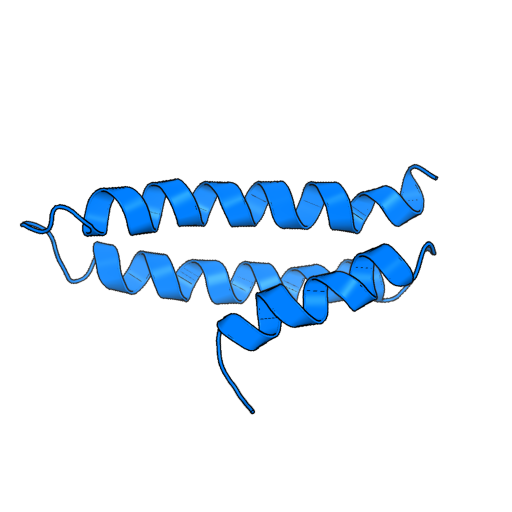 13.13 56 LYS A N 11
ATOM 12750 C CA . LYS A 1 56 ? 19.853 -14.027 0.576 1.00 21.22 56 LYS A CA 11
ATOM 12751 C C . LYS A 1 56 ? 18.408 -14.078 1.063 1.00 4.01 56 LYS A C 11
ATOM 12752 O O . LYS A 1 56 ? 18.095 -13.609 2.156 1.00 12.13 56 LYS A O 11
ATOM 12771 N N . GLY A 1 57 ? 17.532 -14.652 0.244 1.00 22.10 57 GLY A N 11
ATOM 12772 C CA . GLY A 1 57 ? 16.132 -14.755 0.610 1.00 53.41 57 GLY A CA 11
ATOM 12773 C C . GLY A 1 57 ? 15.910 -15.656 1.808 1.00 31.02 57 GLY A C 11
ATOM 12774 O O . GLY A 1 57 ? 15.037 -15.397 2.637 1.00 74.24 57 GLY A O 11
ATOM 12778 N N . LYS A 1 58 ? 16.701 -16.719 1.901 1.00 23.31 58 LYS A N 11
ATOM 12779 C CA . LYS A 1 58 ? 16.588 -17.664 3.006 1.00 1.32 58 LYS A CA 11
ATOM 12780 C C . LYS A 1 58 ? 17.201 -17.088 4.279 1.00 52.11 58 LYS A C 11
ATOM 12781 O O . LYS A 1 58 ? 16.745 -17.379 5.384 1.00 31.01 58 LYS A O 11
ATOM 12800 N N . GLU A 1 59 ? 18.235 -16.269 4.114 1.00 10.14 59 GLU A N 11
ATOM 12801 C CA . GLU A 1 59 ? 18.909 -15.652 5.251 1.00 35.33 59 GLU A CA 11
ATOM 12802 C C . GLU A 1 59 ? 18.006 -14.623 5.925 1.00 3.43 59 GLU A C 11
ATOM 12803 O O . GLU A 1 59 ? 17.755 -14.694 7.128 1.00 11.34 59 GLU A O 11
ATOM 12815 N N . VAL A 1 60 ? 17.522 -13.665 5.141 1.00 41.02 60 VAL A N 11
ATOM 12816 C CA . VAL A 1 60 ? 16.647 -12.620 5.660 1.00 25.42 60 VAL A CA 11
ATOM 12817 C C . VAL A 1 60 ? 15.484 -13.217 6.444 1.00 73.35 60 VAL A C 11
ATOM 12818 O O . VAL A 1 60 ? 14.986 -12.613 7.394 1.00 1.15 60 VAL A O 11
ATOM 12831 N N . LEU A 1 61 ? 15.054 -14.407 6.039 1.00 60.33 61 LEU A N 11
ATOM 12832 C CA . LEU A 1 61 ? 13.948 -15.088 6.703 1.00 30.02 61 LEU A CA 11
ATOM 12833 C C . LEU A 1 61 ? 14.341 -15.516 8.114 1.00 75.35 61 LEU A C 11
ATOM 12834 O O . LEU A 1 61 ? 13.655 -15.193 9.083 1.00 23.52 61 LEU A O 11
ATOM 12850 N N . GLU A 1 62 ? 15.449 -16.243 8.219 1.00 53.10 62 GLU A N 11
ATOM 12851 C CA . GLU A 1 62 ? 15.933 -16.714 9.512 1.00 54.45 62 GLU A CA 11
ATOM 12852 C C . GLU A 1 62 ? 16.405 -15.546 10.374 1.00 72.44 62 GLU A C 11
ATOM 12853 O O . GLU A 1 62 ? 16.298 -15.584 11.599 1.00 10.44 62 GLU A O 11
ATOM 12865 N N . TRP A 1 63 ? 16.927 -14.513 9.724 1.00 41.40 63 TRP A N 11
ATOM 12866 C CA . TRP A 1 63 ? 17.416 -13.334 10.431 1.00 65.23 63 TRP A CA 11
ATOM 12867 C C . TRP A 1 63 ? 16.258 -12.488 10.946 1.00 54.25 63 TRP A C 11
ATOM 12868 O O . TRP A 1 63 ? 16.304 -11.968 12.060 1.00 32.10 63 TRP A O 11
ATOM 12889 N N . ALA A 1 64 ? 15.219 -12.354 10.127 1.00 1.41 64 ALA A N 11
ATOM 12890 C CA . ALA A 1 64 ? 14.047 -11.572 10.502 1.00 43.13 64 ALA A CA 11
ATOM 12891 C C . ALA A 1 64 ? 13.467 -12.053 11.827 1.00 31.41 64 ALA A C 11
ATOM 12892 O O . ALA A 1 64 ? 12.939 -11.262 12.607 1.00 10.24 64 ALA A O 11
ATOM 12899 N N . GLU A 1 65 ? 13.568 -13.356 12.074 1.00 50.31 65 GLU A N 11
ATOM 12900 C CA . GLU A 1 65 ? 13.051 -13.942 13.305 1.00 11.41 65 GLU A CA 11
ATOM 12901 C C . GLU A 1 65 ? 13.971 -13.632 14.483 1.00 74.31 65 GLU A C 11
ATOM 12902 O O . GLU A 1 65 ? 13.546 -13.654 15.639 1.00 42.43 65 GLU A O 11
ATOM 12914 N N . HIS A 1 66 ? 15.233 -13.345 14.181 1.00 30.50 66 HIS A N 11
ATOM 12915 C CA . HIS A 1 66 ? 16.214 -13.032 15.214 1.00 13.41 66 HIS A CA 11
ATOM 12916 C C . HIS A 1 66 ? 15.895 -11.695 15.878 1.00 71.41 66 HIS A C 11
ATOM 12917 O O . HIS A 1 66 ? 15.802 -11.605 17.103 1.00 72.41 66 HIS A O 11
ATOM 12931 N N . LEU A 1 67 ? 15.729 -10.660 15.062 1.00 2.14 67 LEU A N 11
ATOM 12932 C CA . LEU A 1 67 ? 15.421 -9.328 15.570 1.00 4.54 67 LEU A CA 11
ATOM 12933 C C . LEU A 1 67 ? 14.003 -9.272 16.129 1.00 2.01 67 LEU A C 11
ATOM 12934 O O . LEU A 1 67 ? 13.729 -8.542 17.081 1.00 54.21 67 LEU A O 11
ATOM 12950 N N . ALA A 1 68 ? 13.107 -10.050 15.532 1.00 74.12 68 ALA A N 11
ATOM 12951 C CA . ALA A 1 68 ? 11.718 -10.093 15.972 1.00 12.34 68 ALA A CA 11
ATOM 12952 C C . ALA A 1 68 ? 11.609 -10.639 17.392 1.00 74.43 68 ALA A C 11
ATOM 12953 O O . ALA A 1 68 ? 10.760 -10.205 18.170 1.00 70.13 68 ALA A O 11
ATOM 12960 N N . GLU A 1 69 ? 12.472 -11.595 17.721 1.00 4.32 69 GLU A N 11
ATOM 12961 C CA . GLU A 1 69 ? 12.471 -12.201 19.047 1.00 35.22 69 GLU A CA 11
ATOM 12962 C C . GLU A 1 69 ? 13.207 -11.318 20.050 1.00 23.23 69 GLU A C 11
ATOM 12963 O O . GLU A 1 69 ? 12.999 -11.427 21.259 1.00 45.03 69 GLU A O 11
ATOM 12975 N N . TRP A 1 70 ? 14.068 -10.445 19.540 1.00 25.41 70 TRP A N 11
ATOM 12976 C CA . TRP A 1 70 ? 14.837 -9.544 20.391 1.00 41.22 70 TRP A CA 11
ATOM 12977 C C . TRP A 1 70 ? 13.951 -8.919 21.462 1.00 13.52 70 TRP A C 11
ATOM 12978 O O . TRP A 1 70 ? 14.384 -8.712 22.596 1.00 3.20 70 TRP A O 11
ATOM 12999 N N . ILE A 1 71 ? 12.709 -8.620 21.096 1.00 13.04 71 ILE A N 11
ATOM 13000 C CA . ILE A 1 71 ? 11.762 -8.020 22.028 1.00 50.50 71 ILE A CA 11
ATOM 13001 C C . ILE A 1 71 ? 11.709 -8.800 23.337 1.00 54.01 71 ILE A C 11
ATOM 13002 O O . ILE A 1 71 ? 11.708 -8.216 24.421 1.00 3.34 71 ILE A O 11
ATOM 13018 N N . LEU A 1 72 ? 11.665 -10.123 23.229 1.00 63.21 72 LEU A N 11
ATOM 13019 C CA . LEU A 1 72 ? 11.614 -10.986 24.404 1.00 11.44 72 LEU A CA 11
ATOM 13020 C C . LEU A 1 72 ? 12.964 -11.022 25.112 1.00 25.43 72 LEU A C 11
ATOM 13021 O O . LEU A 1 72 ? 13.034 -10.970 26.340 1.00 53.33 72 LEU A O 11
ATOM 13037 N N . GLU A 1 73 ? 14.035 -11.111 24.329 1.00 22.03 73 GLU A N 11
ATOM 13038 C CA . GLU A 1 73 ? 15.384 -11.153 24.882 1.00 33.13 73 GLU A CA 11
ATOM 13039 C C . GLU A 1 73 ? 15.617 -9.985 25.836 1.00 24.00 73 GLU A C 11
ATOM 13040 O O . GLU A 1 73 ? 16.371 -10.100 26.803 1.00 44.41 73 GLU A O 11
ATOM 13052 N N . HIS A 1 74 ? 14.966 -8.861 25.556 1.00 14.23 74 HIS A N 11
ATOM 13053 C CA . HIS A 1 74 ? 15.102 -7.671 26.389 1.00 53.23 74 HIS A CA 11
ATOM 13054 C C . HIS A 1 74 ? 16.550 -7.192 26.419 1.00 10.12 74 HIS A C 11
ATOM 13055 O O . HIS A 1 74 ? 16.837 -6.033 26.116 1.00 60.43 74 HIS A O 11
ATOM 13069 N N . MET A 1 1 ? 4.500 -1.875 -4.678 1.00 11.22 1 MET A N 12
ATOM 13070 C CA . MET A 1 1 ? 3.110 -2.118 -4.310 1.00 71.30 1 MET A CA 12
ATOM 13071 C C . MET A 1 1 ? 2.866 -3.603 -4.060 1.00 73.24 1 MET A C 12
ATOM 13072 O O . MET A 1 1 ? 2.071 -4.236 -4.753 1.00 74.44 1 MET A O 12
ATOM 13086 N N . GLY A 1 2 ? 3.556 -4.153 -3.066 1.00 32.14 2 GLY A N 12
ATOM 13087 C CA . GLY A 1 2 ? 3.400 -5.559 -2.743 1.00 74.41 2 GLY A CA 12
ATOM 13088 C C . GLY A 1 2 ? 4.623 -6.377 -3.107 1.00 71.03 2 GLY A C 12
ATOM 13089 O O . GLY A 1 2 ? 4.582 -7.194 -4.028 1.00 22.22 2 GLY A O 12
ATOM 13093 N N . THR A 1 3 ? 5.717 -6.157 -2.385 1.00 11.33 3 THR A N 12
ATOM 13094 C CA . THR A 1 3 ? 6.958 -6.877 -2.638 1.00 43.02 3 THR A CA 12
ATOM 13095 C C . THR A 1 3 ? 7.695 -7.177 -1.338 1.00 21.20 3 THR A C 12
ATOM 13096 O O . THR A 1 3 ? 7.273 -6.753 -0.262 1.00 55.11 3 THR A O 12
ATOM 13107 N N . ILE A 1 4 ? 8.798 -7.910 -1.444 1.00 63.13 4 ILE A N 12
ATOM 13108 C CA . ILE A 1 4 ? 9.595 -8.265 -0.276 1.00 55.01 4 ILE A CA 12
ATOM 13109 C C . ILE A 1 4 ? 9.998 -7.023 0.512 1.00 34.43 4 ILE A C 12
ATOM 13110 O O . ILE A 1 4 ? 10.227 -7.090 1.720 1.00 1.20 4 ILE A O 12
ATOM 13126 N N . ASP A 1 5 ? 10.080 -5.892 -0.179 1.00 2.24 5 ASP A N 12
ATOM 13127 C CA . ASP A 1 5 ? 10.453 -4.633 0.457 1.00 34.31 5 ASP A CA 12
ATOM 13128 C C . ASP A 1 5 ? 9.448 -4.254 1.540 1.00 11.54 5 ASP A C 12
ATOM 13129 O O . ASP A 1 5 ? 9.826 -3.799 2.620 1.00 24.43 5 ASP A O 12
ATOM 13138 N N . ASP A 1 6 ? 8.167 -4.441 1.244 1.00 73.42 6 ASP A N 12
ATOM 13139 C CA . ASP A 1 6 ? 7.107 -4.119 2.192 1.00 1.42 6 ASP A CA 12
ATOM 13140 C C . ASP A 1 6 ? 7.316 -4.855 3.512 1.00 51.12 6 ASP A C 12
ATOM 13141 O O . ASP A 1 6 ? 6.870 -4.400 4.565 1.00 63.21 6 ASP A O 12
ATOM 13150 N N . ALA A 1 7 ? 7.995 -5.995 3.446 1.00 24.21 7 ALA A N 12
ATOM 13151 C CA . ALA A 1 7 ? 8.264 -6.794 4.635 1.00 30.04 7 ALA A CA 12
ATOM 13152 C C . ALA A 1 7 ? 9.260 -6.094 5.554 1.00 55.41 7 ALA A C 12
ATOM 13153 O O . ALA A 1 7 ? 9.000 -5.911 6.743 1.00 32.05 7 ALA A O 12
ATOM 13160 N N . PHE A 1 8 ? 10.400 -5.704 4.995 1.00 43.32 8 PHE A N 12
ATOM 13161 C CA . PHE A 1 8 ? 11.436 -5.025 5.765 1.00 40.55 8 PHE A CA 12
ATOM 13162 C C . PHE A 1 8 ? 10.854 -3.844 6.537 1.00 71.40 8 PHE A C 12
ATOM 13163 O O . PHE A 1 8 ? 11.316 -3.516 7.630 1.00 53.42 8 PHE A O 12
ATOM 13180 N N . ARG A 1 9 ? 9.838 -3.211 5.960 1.00 34.05 9 ARG A N 12
ATOM 13181 C CA . ARG A 1 9 ? 9.193 -2.066 6.593 1.00 60.51 9 ARG A CA 12
ATOM 13182 C C . ARG A 1 9 ? 8.437 -2.493 7.848 1.00 74.25 9 ARG A C 12
ATOM 13183 O O . ARG A 1 9 ? 8.481 -1.814 8.873 1.00 45.25 9 ARG A O 12
ATOM 13204 N N . ALA A 1 10 ? 7.742 -3.623 7.758 1.00 40.20 10 ALA A N 12
ATOM 13205 C CA . ALA A 1 10 ? 6.977 -4.141 8.886 1.00 43.34 10 ALA A CA 12
ATOM 13206 C C . ALA A 1 10 ? 7.899 -4.590 10.014 1.00 3.11 10 ALA A C 12
ATOM 13207 O O . ALA A 1 10 ? 7.516 -4.576 11.184 1.00 13.02 10 ALA A O 12
ATOM 13214 N N . ILE A 1 11 ? 9.115 -4.988 9.656 1.00 61.25 11 ILE A N 12
ATOM 13215 C CA . ILE A 1 11 ? 10.091 -5.441 10.639 1.00 61.01 11 ILE A CA 12
ATOM 13216 C C . ILE A 1 11 ? 10.239 -4.432 11.772 1.00 15.43 11 ILE A C 12
ATOM 13217 O O . ILE A 1 11 ? 10.220 -4.796 12.947 1.00 31.52 11 ILE A O 12
ATOM 13233 N N . GLU A 1 12 ? 10.383 -3.161 11.410 1.00 2.45 12 GLU A N 12
ATOM 13234 C CA . GLU A 1 12 ? 10.533 -2.098 12.398 1.00 34.20 12 GLU A CA 12
ATOM 13235 C C . GLU A 1 12 ? 9.419 -2.162 13.439 1.00 34.40 12 GLU A C 12
ATOM 13236 O O . GLU A 1 12 ? 9.634 -1.864 14.614 1.00 44.23 12 GLU A O 12
ATOM 13248 N N . ARG A 1 13 ? 8.227 -2.554 12.999 1.00 42.53 13 ARG A N 12
ATOM 13249 C CA . ARG A 1 13 ? 7.079 -2.655 13.891 1.00 73.41 13 ARG A CA 12
ATOM 13250 C C . ARG A 1 13 ? 7.183 -3.897 14.771 1.00 33.43 13 ARG A C 12
ATOM 13251 O O . ARG A 1 13 ? 6.788 -3.879 15.937 1.00 43.22 13 ARG A O 12
ATOM 13272 N N . ALA A 1 14 ? 7.716 -4.975 14.205 1.00 53.01 14 ALA A N 12
ATOM 13273 C CA . ALA A 1 14 ? 7.873 -6.225 14.938 1.00 12.22 14 ALA A CA 12
ATOM 13274 C C . ALA A 1 14 ? 8.717 -6.023 16.192 1.00 60.30 14 ALA A C 12
ATOM 13275 O O . ALA A 1 14 ? 8.321 -6.420 17.288 1.00 11.45 14 ALA A O 12
ATOM 13282 N N . ILE A 1 15 ? 9.881 -5.406 16.023 1.00 65.24 15 ILE A N 12
ATOM 13283 C CA . ILE A 1 15 ? 10.781 -5.152 17.141 1.00 33.43 15 ILE A CA 12
ATOM 13284 C C . ILE A 1 15 ? 10.161 -4.175 18.134 1.00 34.23 15 ILE A C 12
ATOM 13285 O O . ILE A 1 15 ? 10.395 -4.268 19.339 1.00 43.42 15 ILE A O 12
ATOM 13301 N N . GLN A 1 16 ? 9.367 -3.241 17.620 1.00 22.21 16 GLN A N 12
ATOM 13302 C CA . GLN A 1 16 ? 8.712 -2.248 18.462 1.00 2.55 16 GLN A CA 12
ATOM 13303 C C . GLN A 1 16 ? 7.878 -2.919 19.549 1.00 63.24 16 GLN A C 12
ATOM 13304 O O . GLN A 1 16 ? 7.608 -2.326 20.592 1.00 33.45 16 GLN A O 12
ATOM 13318 N N . ALA A 1 17 ? 7.474 -4.159 19.295 1.00 73.41 17 ALA A N 12
ATOM 13319 C CA . ALA A 1 17 ? 6.672 -4.912 20.252 1.00 61.23 17 ALA A CA 12
ATOM 13320 C C . ALA A 1 17 ? 7.298 -4.875 21.642 1.00 63.44 17 ALA A C 12
ATOM 13321 O O . ALA A 1 17 ? 6.613 -4.635 22.634 1.00 15.55 17 ALA A O 12
ATOM 13328 N N . GLU A 1 18 ? 8.604 -5.117 21.704 1.00 1.50 18 GLU A N 12
ATOM 13329 C CA . GLU A 1 18 ? 9.321 -5.112 22.974 1.00 62.23 18 GLU A CA 12
ATOM 13330 C C . GLU A 1 18 ? 8.751 -6.161 23.924 1.00 12.23 18 GLU A C 12
ATOM 13331 O O . GLU A 1 18 ? 8.935 -6.079 25.138 1.00 62.32 18 GLU A O 12
ATOM 13343 N N . ASN A 1 19 ? 8.057 -7.145 23.362 1.00 34.14 19 ASN A N 12
ATOM 13344 C CA . ASN A 1 19 ? 7.458 -8.210 24.159 1.00 12.32 19 ASN A CA 12
ATOM 13345 C C . ASN A 1 19 ? 6.845 -9.281 23.263 1.00 63.53 19 ASN A C 12
ATOM 13346 O O . ASN A 1 19 ? 7.440 -10.336 23.045 1.00 23.31 19 ASN A O 12
ATOM 13357 N N . GLU A 1 20 ? 5.653 -9.002 22.745 1.00 30.03 20 GLU A N 12
ATOM 13358 C CA . GLU A 1 20 ? 4.960 -9.943 21.873 1.00 43.45 20 GLU A CA 12
ATOM 13359 C C . GLU A 1 20 ? 3.589 -9.406 21.474 1.00 55.01 20 GLU A C 12
ATOM 13360 O O . GLU A 1 20 ? 2.593 -9.647 22.156 1.00 63.45 20 GLU A O 12
ATOM 13372 N N . GLY A 1 21 ? 3.545 -8.675 20.364 1.00 60.22 21 GLY A N 12
ATOM 13373 C CA . GLY A 1 21 ? 2.292 -8.115 19.893 1.00 12.23 21 GLY A CA 12
ATOM 13374 C C . GLY A 1 21 ? 2.137 -8.222 18.389 1.00 21.12 21 GLY A C 12
ATOM 13375 O O . GLY A 1 21 ? 1.600 -9.207 17.883 1.00 63.45 21 GLY A O 12
ATOM 13379 N N . ARG A 1 22 ? 2.607 -7.206 17.674 1.00 51.44 22 ARG A N 12
ATOM 13380 C CA . ARG A 1 22 ? 2.515 -7.189 16.219 1.00 43.34 22 ARG A CA 12
ATOM 13381 C C . ARG A 1 22 ? 3.624 -8.032 15.594 1.00 15.44 22 ARG A C 12
ATOM 13382 O O . ARG A 1 22 ? 3.525 -8.449 14.440 1.00 34.13 22 ARG A O 12
ATOM 13403 N N . TYR A 1 23 ? 4.678 -8.277 16.364 1.00 34.44 23 TYR A N 12
ATOM 13404 C CA . TYR A 1 23 ? 5.806 -9.068 15.886 1.00 12.42 23 TYR A CA 12
ATOM 13405 C C . TYR A 1 23 ? 5.327 -10.361 15.234 1.00 24.20 23 TYR A C 12
ATOM 13406 O O . TYR A 1 23 ? 5.982 -10.898 14.340 1.00 22.14 23 TYR A O 12
ATOM 13424 N N . ARG A 1 24 ? 4.180 -10.856 15.688 1.00 42.33 24 ARG A N 12
ATOM 13425 C CA . ARG A 1 24 ? 3.613 -12.086 15.150 1.00 71.32 24 ARG A CA 12
ATOM 13426 C C . ARG A 1 24 ? 3.115 -11.877 13.723 1.00 63.24 24 ARG A C 12
ATOM 13427 O O . ARG A 1 24 ? 3.394 -12.682 12.834 1.00 3.43 24 ARG A O 12
ATOM 13448 N N . GLU A 1 25 ? 2.377 -10.792 13.512 1.00 50.03 25 GLU A N 12
ATOM 13449 C CA . GLU A 1 25 ? 1.840 -10.479 12.193 1.00 52.23 25 GLU A CA 12
ATOM 13450 C C . GLU A 1 25 ? 2.931 -9.932 11.277 1.00 71.14 25 GLU A C 12
ATOM 13451 O O . GLU A 1 25 ? 2.846 -10.048 10.054 1.00 14.25 25 GLU A O 12
ATOM 13463 N N . ALA A 1 26 ? 3.956 -9.336 11.877 1.00 15.42 26 ALA A N 12
ATOM 13464 C CA . ALA A 1 26 ? 5.064 -8.772 11.117 1.00 60.12 26 ALA A CA 12
ATOM 13465 C C . ALA A 1 26 ? 5.867 -9.867 10.423 1.00 31.42 26 ALA A C 12
ATOM 13466 O O . ALA A 1 26 ? 6.139 -9.787 9.225 1.00 62.45 26 ALA A O 12
ATOM 13473 N N . LEU A 1 27 ? 6.244 -10.889 11.183 1.00 21.34 27 LEU A N 12
ATOM 13474 C CA . LEU A 1 27 ? 7.017 -12.002 10.642 1.00 42.43 27 LEU A CA 12
ATOM 13475 C C . LEU A 1 27 ? 6.198 -12.789 9.624 1.00 22.42 27 LEU A C 12
ATOM 13476 O O . LEU A 1 27 ? 6.731 -13.284 8.631 1.00 25.40 27 LEU A O 12
ATOM 13492 N N . LYS A 1 28 ? 4.899 -12.900 9.877 1.00 35.20 28 LYS A N 12
ATOM 13493 C CA . LYS A 1 28 ? 4.004 -13.624 8.982 1.00 34.42 28 LYS A CA 12
ATOM 13494 C C . LYS A 1 28 ? 4.079 -13.064 7.566 1.00 45.42 28 LYS A C 12
ATOM 13495 O O . LYS A 1 28 ? 4.099 -13.815 6.590 1.00 2.21 28 LYS A O 12
ATOM 13514 N N . HIS A 1 29 ? 4.123 -11.739 7.460 1.00 62.20 29 HIS A N 12
ATOM 13515 C CA . HIS A 1 29 ? 4.199 -11.078 6.162 1.00 23.11 29 HIS A CA 12
ATOM 13516 C C . HIS A 1 29 ? 5.578 -11.267 5.536 1.00 10.54 29 HIS A C 12
ATOM 13517 O O . HIS A 1 29 ? 5.728 -11.224 4.315 1.00 12.31 29 HIS A O 12
ATOM 13531 N N . PHE A 1 30 ? 6.582 -11.474 6.381 1.00 25.52 30 PHE A N 12
ATOM 13532 C CA . PHE A 1 30 ? 7.949 -11.668 5.911 1.00 3.41 30 PHE A CA 12
ATOM 13533 C C . PHE A 1 30 ? 8.093 -13.006 5.192 1.00 1.20 30 PHE A C 12
ATOM 13534 O O . PHE A 1 30 ? 8.678 -13.083 4.111 1.00 50.13 30 PHE A O 12
ATOM 13551 N N . LEU A 1 31 ? 7.556 -14.058 5.800 1.00 4.21 31 LEU A N 12
ATOM 13552 C CA . LEU A 1 31 ? 7.624 -15.394 5.219 1.00 25.33 31 LEU A CA 12
ATOM 13553 C C . LEU A 1 31 ? 6.898 -15.443 3.879 1.00 62.31 31 LEU A C 12
ATOM 13554 O O . LEU A 1 31 ? 7.369 -16.069 2.929 1.00 42.32 31 LEU A O 12
ATOM 13570 N N . ASP A 1 32 ? 5.750 -14.778 3.809 1.00 24.14 32 ASP A N 12
ATOM 13571 C CA . ASP A 1 32 ? 4.960 -14.743 2.584 1.00 2.33 32 ASP A CA 12
ATOM 13572 C C . ASP A 1 32 ? 5.639 -13.880 1.525 1.00 71.44 32 ASP A C 12
ATOM 13573 O O . ASP A 1 32 ? 5.502 -14.128 0.327 1.00 22.13 32 ASP A O 12
ATOM 13582 N N . GLY A 1 33 ? 6.371 -12.865 1.974 1.00 35.33 33 GLY A N 12
ATOM 13583 C CA . GLY A 1 33 ? 7.058 -11.981 1.052 1.00 4.10 33 GLY A CA 12
ATOM 13584 C C . GLY A 1 33 ? 8.349 -12.580 0.528 1.00 54.41 33 GLY A C 12
ATOM 13585 O O . GLY A 1 33 ? 8.712 -12.373 -0.629 1.00 73.33 33 GLY A O 12
ATOM 13589 N N . GLY A 1 34 ? 9.045 -13.323 1.383 1.00 74.02 34 GLY A N 12
ATOM 13590 C CA . GLY A 1 34 ? 10.295 -13.940 0.981 1.00 21.55 34 GLY A CA 12
ATOM 13591 C C . GLY A 1 34 ? 10.132 -14.856 -0.216 1.00 12.23 34 GLY A C 12
ATOM 13592 O O . GLY A 1 34 ? 10.945 -14.831 -1.139 1.00 21.13 34 GLY A O 12
ATOM 13596 N N . GLU A 1 35 ? 9.078 -15.667 -0.200 1.00 5.35 35 GLU A N 12
ATOM 13597 C CA . GLU A 1 35 ? 8.814 -16.596 -1.292 1.00 13.23 35 GLU A CA 12
ATOM 13598 C C . GLU A 1 35 ? 8.835 -15.875 -2.637 1.00 13.25 35 GLU A C 12
ATOM 13599 O O . GLU A 1 35 ? 9.139 -16.472 -3.668 1.00 64.42 35 GLU A O 12
ATOM 13611 N N . MET A 1 36 ? 8.508 -14.587 -2.616 1.00 10.32 36 MET A N 12
ATOM 13612 C CA . MET A 1 36 ? 8.490 -13.784 -3.833 1.00 12.31 36 MET A CA 12
ATOM 13613 C C . MET A 1 36 ? 9.840 -13.838 -4.540 1.00 42.12 36 MET A C 12
ATOM 13614 O O . MET A 1 36 ? 9.917 -13.704 -5.762 1.00 31.21 36 MET A O 12
ATOM 13628 N N . ILE A 1 37 ? 10.901 -14.034 -3.765 1.00 65.23 37 ILE A N 12
ATOM 13629 C CA . ILE A 1 37 ? 12.248 -14.107 -4.319 1.00 10.42 37 ILE A CA 12
ATOM 13630 C C . ILE A 1 37 ? 12.525 -15.484 -4.911 1.00 64.03 37 ILE A C 12
ATOM 13631 O O . ILE A 1 37 ? 13.367 -15.633 -5.797 1.00 5.30 37 ILE A O 12
ATOM 13647 N N . VAL A 1 38 ? 11.810 -16.490 -4.418 1.00 10.35 38 VAL A N 12
ATOM 13648 C CA . VAL A 1 38 ? 11.977 -17.855 -4.900 1.00 35.51 38 VAL A CA 12
ATOM 13649 C C . VAL A 1 38 ? 11.455 -18.002 -6.325 1.00 21.40 38 VAL A C 12
ATOM 13650 O O . VAL A 1 38 ? 12.063 -18.681 -7.154 1.00 53.20 38 VAL A O 12
ATOM 13663 N N . THR A 1 39 ? 10.324 -17.361 -6.605 1.00 25.42 39 THR A N 12
ATOM 13664 C CA . THR A 1 39 ? 9.720 -17.421 -7.930 1.00 10.25 39 THR A CA 12
ATOM 13665 C C . THR A 1 39 ? 10.739 -17.089 -9.014 1.00 74.11 39 THR A C 12
ATOM 13666 O O . THR A 1 39 ? 10.644 -17.580 -10.139 1.00 12.33 39 THR A O 12
ATOM 13677 N N . ALA A 1 40 ? 11.713 -16.254 -8.669 1.00 10.03 40 ALA A N 12
ATOM 13678 C CA . ALA A 1 40 ? 12.751 -15.859 -9.613 1.00 21.24 40 ALA A CA 12
ATOM 13679 C C . ALA A 1 40 ? 13.767 -16.979 -9.812 1.00 32.04 40 ALA A C 12
ATOM 13680 O O . ALA A 1 40 ? 14.238 -17.212 -10.924 1.00 73.24 40 ALA A O 12
ATOM 13687 N N . ALA A 1 41 ? 14.101 -17.669 -8.726 1.00 13.43 41 ALA A N 12
ATOM 13688 C CA . ALA A 1 41 ? 15.060 -18.765 -8.782 1.00 12.22 41 ALA A CA 12
ATOM 13689 C C . ALA A 1 41 ? 14.439 -20.005 -9.416 1.00 23.21 41 ALA A C 12
ATOM 13690 O O . ALA A 1 41 ? 15.109 -20.747 -10.133 1.00 63.04 41 ALA A O 12
ATOM 13697 N N . GLU A 1 42 ? 13.156 -20.224 -9.145 1.00 42.32 42 GLU A N 12
ATOM 13698 C CA . GLU A 1 42 ? 12.447 -21.376 -9.689 1.00 1.10 42 GLU A CA 12
ATOM 13699 C C . GLU A 1 42 ? 12.300 -21.259 -11.203 1.00 71.24 42 GLU A C 12
ATOM 13700 O O . GLU A 1 42 ? 12.669 -22.169 -11.947 1.00 11.32 42 GLU A O 12
ATOM 13712 N N . LYS A 1 43 ? 11.757 -20.133 -11.654 1.00 62.20 43 LYS A N 12
ATOM 13713 C CA . LYS A 1 43 ? 11.561 -19.895 -13.079 1.00 13.20 43 LYS A CA 12
ATOM 13714 C C . LYS A 1 43 ? 12.895 -19.888 -13.819 1.00 33.54 43 LYS A C 12
ATOM 13715 O O . LYS A 1 43 ? 12.943 -20.097 -15.030 1.00 62.13 43 LYS A O 12
ATOM 13734 N N . GLU A 1 44 ? 13.974 -19.649 -13.081 1.00 24.22 44 GLU A N 12
ATOM 13735 C CA . GLU A 1 44 ? 15.309 -19.617 -13.668 1.00 55.13 44 GLU A CA 12
ATOM 13736 C C . GLU A 1 44 ? 16.045 -20.930 -13.419 1.00 73.11 44 GLU A C 12
ATOM 13737 O O . GLU A 1 44 ? 15.485 -21.871 -12.857 1.00 52.21 44 GLU A O 12
ATOM 13749 N N . ALA A 1 45 ? 17.303 -20.986 -13.842 1.00 44.52 45 ALA A N 12
ATOM 13750 C CA . ALA A 1 45 ? 18.117 -22.182 -13.664 1.00 41.41 45 ALA A CA 12
ATOM 13751 C C . ALA A 1 45 ? 19.538 -21.960 -14.172 1.00 53.23 45 ALA A C 12
ATOM 13752 O O . ALA A 1 45 ? 19.743 -21.362 -15.229 1.00 30.42 45 ALA A O 12
ATOM 13759 N N . SER A 1 46 ? 20.515 -22.444 -13.413 1.00 63.10 46 SER A N 12
ATOM 13760 C CA . SER A 1 46 ? 21.917 -22.295 -13.785 1.00 4.54 46 SER A CA 12
ATOM 13761 C C . SER A 1 46 ? 22.298 -20.821 -13.888 1.00 54.44 46 SER A C 12
ATOM 13762 O O . SER A 1 46 ? 23.214 -20.456 -14.624 1.00 70.14 46 SER A O 12
ATOM 13770 N N . GLN A 1 47 ? 21.586 -19.979 -13.146 1.00 1.24 47 GLN A N 12
ATOM 13771 C CA . GLN A 1 47 ? 21.848 -18.544 -13.154 1.00 70.43 47 GLN A CA 12
ATOM 13772 C C . GLN A 1 47 ? 22.691 -18.138 -11.950 1.00 15.41 47 GLN A C 12
ATOM 13773 O O . GLN A 1 47 ? 22.569 -18.716 -10.870 1.00 24.11 47 GLN A O 12
ATOM 13787 N N . LYS A 1 48 ? 23.545 -17.139 -12.142 1.00 42.34 48 LYS A N 12
ATOM 13788 C CA . LYS A 1 48 ? 24.408 -16.653 -11.072 1.00 43.44 48 LYS A CA 12
ATOM 13789 C C . LYS A 1 48 ? 23.592 -15.949 -9.993 1.00 5.14 48 LYS A C 12
ATOM 13790 O O . LYS A 1 48 ? 23.888 -16.064 -8.803 1.00 43.21 48 LYS A O 12
ATOM 13809 N N . VAL A 1 49 ? 22.563 -15.221 -10.415 1.00 23.12 49 VAL A N 12
ATOM 13810 C CA . VAL A 1 49 ? 21.703 -14.501 -9.484 1.00 1.14 49 VAL A CA 12
ATOM 13811 C C . VAL A 1 49 ? 20.724 -15.446 -8.797 1.00 75.11 49 VAL A C 12
ATOM 13812 O O . VAL A 1 49 ? 20.354 -15.241 -7.641 1.00 0.02 49 VAL A O 12
ATOM 13825 N N . ARG A 1 50 ? 20.307 -16.482 -9.517 1.00 73.51 50 ARG A N 12
ATOM 13826 C CA . ARG A 1 50 ? 19.369 -17.460 -8.978 1.00 11.33 50 ARG A CA 12
ATOM 13827 C C . ARG A 1 50 ? 19.851 -17.990 -7.631 1.00 22.13 50 ARG A C 12
ATOM 13828 O O . ARG A 1 50 ? 19.051 -18.260 -6.736 1.00 72.34 50 ARG A O 12
ATOM 13849 N N . ASN A 1 51 ? 21.165 -18.137 -7.494 1.00 41.24 51 ASN A N 12
ATOM 13850 C CA . ASN A 1 51 ? 21.754 -18.636 -6.257 1.00 42.01 51 ASN A CA 12
ATOM 13851 C C . ASN A 1 51 ? 21.737 -17.561 -5.174 1.00 62.33 51 ASN A C 12
ATOM 13852 O O . ASN A 1 51 ? 21.631 -17.864 -3.985 1.00 64.21 51 ASN A O 12
ATOM 13863 N N . LEU A 1 52 ? 21.841 -16.305 -5.594 1.00 25.23 52 LEU A N 12
ATOM 13864 C CA . LEU A 1 52 ? 21.837 -15.184 -4.660 1.00 64.13 52 LEU A CA 12
ATOM 13865 C C . LEU A 1 52 ? 20.421 -14.876 -4.185 1.00 61.12 52 LEU A C 12
ATOM 13866 O O . LEU A 1 52 ? 20.215 -14.450 -3.048 1.00 40.31 52 LEU A O 12
ATOM 13882 N N . LEU A 1 53 ? 19.448 -15.097 -5.062 1.00 13.41 53 LEU A N 12
ATOM 13883 C CA . LEU A 1 53 ? 18.049 -14.845 -4.732 1.00 22.03 53 LEU A CA 12
ATOM 13884 C C . LEU A 1 53 ? 17.589 -15.745 -3.589 1.00 50.13 53 LEU A C 12
ATOM 13885 O O . LEU A 1 53 ? 16.963 -15.283 -2.634 1.00 44.21 53 LEU A O 12
ATOM 13901 N N . LEU A 1 54 ? 17.904 -17.031 -3.693 1.00 22.23 54 LEU A N 12
ATOM 13902 C CA . LEU A 1 54 ? 17.525 -17.997 -2.667 1.00 2.42 54 LEU A CA 12
ATOM 13903 C C . LEU A 1 54 ? 18.423 -17.869 -1.440 1.00 41.34 54 LEU A C 12
ATOM 13904 O O . LEU A 1 54 ? 17.949 -17.901 -0.304 1.00 54.14 54 LEU A O 12
ATOM 13920 N N . HIS A 1 55 ? 19.723 -17.721 -1.678 1.00 33.44 55 HIS A N 12
ATOM 13921 C CA . HIS A 1 55 ? 20.687 -17.585 -0.592 1.00 24.51 55 HIS A CA 12
ATOM 13922 C C . HIS A 1 55 ? 20.385 -16.351 0.252 1.00 0.00 55 HIS A C 12
ATOM 13923 O O . HIS A 1 55 ? 20.353 -16.418 1.481 1.00 74.50 55 HIS A O 12
ATOM 13937 N N . LYS A 1 56 ? 20.165 -15.223 -0.415 1.00 72.44 56 LYS A N 12
ATOM 13938 C CA . LYS A 1 56 ? 19.865 -13.973 0.272 1.00 54.01 56 LYS A CA 12
ATOM 13939 C C . LYS A 1 56 ? 18.439 -13.979 0.815 1.00 62.21 56 LYS A C 12
ATOM 13940 O O . LYS A 1 56 ? 18.167 -13.423 1.878 1.00 40.54 56 LYS A O 12
ATOM 13959 N N . GLY A 1 57 ? 17.533 -14.614 0.078 1.00 34.41 57 GLY A N 12
ATOM 13960 C CA . GLY A 1 57 ? 16.147 -14.682 0.503 1.00 33.11 57 GLY A CA 12
ATOM 13961 C C . GLY A 1 57 ? 15.963 -15.524 1.750 1.00 22.21 57 GLY A C 12
ATOM 13962 O O . GLY A 1 57 ? 15.118 -15.223 2.593 1.00 32.31 57 GLY A O 12
ATOM 13966 N N . LYS A 1 58 ? 16.756 -16.584 1.868 1.00 33.12 58 LYS A N 12
ATOM 13967 C CA . LYS A 1 58 ? 16.678 -17.474 3.021 1.00 55.23 58 LYS A CA 12
ATOM 13968 C C . LYS A 1 58 ? 17.335 -16.840 4.243 1.00 72.33 58 LYS A C 12
ATOM 13969 O O . LYS A 1 58 ? 16.916 -17.076 5.375 1.00 31.04 58 LYS A O 12
ATOM 13988 N N . GLU A 1 59 ? 18.365 -16.035 4.004 1.00 1.22 59 GLU A N 12
ATOM 13989 C CA . GLU A 1 59 ? 19.079 -15.367 5.087 1.00 74.44 59 GLU A CA 12
ATOM 13990 C C . GLU A 1 59 ? 18.212 -14.284 5.723 1.00 62.22 59 GLU A C 12
ATOM 13991 O O . GLU A 1 59 ? 17.987 -14.285 6.933 1.00 1.22 59 GLU A O 12
ATOM 14003 N N . VAL A 1 60 ? 17.729 -13.361 4.898 1.00 41.41 60 VAL A N 12
ATOM 14004 C CA . VAL A 1 60 ? 16.887 -12.272 5.378 1.00 1.44 60 VAL A CA 12
ATOM 14005 C C . VAL A 1 60 ? 15.730 -12.801 6.218 1.00 51.11 60 VAL A C 12
ATOM 14006 O O . VAL A 1 60 ? 15.266 -12.136 7.145 1.00 54.42 60 VAL A O 12
ATOM 14019 N N . LEU A 1 61 ? 15.268 -14.002 5.888 1.00 23.13 61 LEU A N 12
ATOM 14020 C CA . LEU A 1 61 ? 14.164 -14.623 6.613 1.00 45.25 61 LEU A CA 12
ATOM 14021 C C . LEU A 1 61 ? 14.625 -15.132 7.975 1.00 71.25 61 LEU A C 12
ATOM 14022 O O . LEU A 1 61 ? 13.880 -15.076 8.953 1.00 43.45 61 LEU A O 12
ATOM 14038 N N . GLU A 1 62 ? 15.857 -15.627 8.030 1.00 64.42 62 GLU A N 12
ATOM 14039 C CA . GLU A 1 62 ? 16.417 -16.145 9.273 1.00 72.32 62 GLU A CA 12
ATOM 14040 C C . GLU A 1 62 ? 16.897 -15.007 10.169 1.00 64.32 62 GLU A C 12
ATOM 14041 O O . GLU A 1 62 ? 16.901 -15.127 11.394 1.00 73.20 62 GLU A O 12
ATOM 14053 N N . TRP A 1 63 ? 17.303 -13.905 9.549 1.00 73.23 63 TRP A N 12
ATOM 14054 C CA . TRP A 1 63 ? 17.786 -12.745 10.289 1.00 21.54 63 TRP A CA 12
ATOM 14055 C C . TRP A 1 63 ? 16.628 -11.981 10.921 1.00 72.31 63 TRP A C 12
ATOM 14056 O O . TRP A 1 63 ? 16.677 -11.622 12.097 1.00 42.32 63 TRP A O 12
ATOM 14077 N N . ALA A 1 64 ? 15.586 -11.737 10.133 1.00 41.43 64 ALA A N 12
ATOM 14078 C CA . ALA A 1 64 ? 14.414 -11.017 10.616 1.00 5.03 64 ALA A CA 12
ATOM 14079 C C . ALA A 1 64 ? 13.837 -11.681 11.862 1.00 65.53 64 ALA A C 12
ATOM 14080 O O . ALA A 1 64 ? 13.281 -11.012 12.732 1.00 63.25 64 ALA A O 12
ATOM 14087 N N . GLU A 1 65 ? 13.973 -13.002 11.939 1.00 4.43 65 GLU A N 12
ATOM 14088 C CA . GLU A 1 65 ? 13.463 -13.756 13.078 1.00 4.34 65 GLU A CA 12
ATOM 14089 C C . GLU A 1 65 ? 14.369 -13.583 14.294 1.00 21.35 65 GLU A C 12
ATOM 14090 O O . GLU A 1 65 ? 13.935 -13.749 15.435 1.00 74.43 65 GLU A O 12
ATOM 14102 N N . HIS A 1 66 ? 15.631 -13.250 14.043 1.00 51.33 66 HIS A N 12
ATOM 14103 C CA . HIS A 1 66 ? 16.599 -13.055 15.116 1.00 11.42 66 HIS A CA 12
ATOM 14104 C C . HIS A 1 66 ? 16.251 -11.821 15.944 1.00 44.35 66 HIS A C 12
ATOM 14105 O O . HIS A 1 66 ? 16.122 -11.896 17.166 1.00 21.32 66 HIS A O 12
ATOM 14119 N N . LEU A 1 67 ? 16.102 -10.686 15.270 1.00 41.42 67 LEU A N 12
ATOM 14120 C CA . LEU A 1 67 ? 15.770 -9.435 15.943 1.00 41.54 67 LEU A CA 12
ATOM 14121 C C . LEU A 1 67 ? 14.337 -9.460 16.463 1.00 14.20 67 LEU A C 12
ATOM 14122 O O . LEU A 1 67 ? 14.025 -8.845 17.482 1.00 12.42 67 LEU A O 12
ATOM 14138 N N . ALA A 1 68 ? 13.469 -10.177 15.757 1.00 72.30 68 ALA A N 12
ATOM 14139 C CA . ALA A 1 68 ? 12.069 -10.286 16.150 1.00 64.50 68 ALA A CA 12
ATOM 14140 C C . ALA A 1 68 ? 11.930 -11.000 17.490 1.00 33.32 68 ALA A C 12
ATOM 14141 O O . ALA A 1 68 ? 11.058 -10.667 18.293 1.00 63.34 68 ALA A O 12
ATOM 14148 N N . GLU A 1 69 ? 12.793 -11.983 17.725 1.00 62.52 69 GLU A N 12
ATOM 14149 C CA . GLU A 1 69 ? 12.764 -12.745 18.968 1.00 14.21 69 GLU A CA 12
ATOM 14150 C C . GLU A 1 69 ? 13.474 -11.988 20.087 1.00 41.14 69 GLU A C 12
ATOM 14151 O O . GLU A 1 69 ? 13.239 -12.241 21.268 1.00 23.41 69 GLU A O 12
ATOM 14163 N N . TRP A 1 70 ? 14.343 -11.059 19.705 1.00 62.23 70 TRP A N 12
ATOM 14164 C CA . TRP A 1 70 ? 15.089 -10.266 20.675 1.00 52.50 70 TRP A CA 12
ATOM 14165 C C . TRP A 1 70 ? 14.176 -9.776 21.794 1.00 24.11 70 TRP A C 12
ATOM 14166 O O . TRP A 1 70 ? 14.584 -9.707 22.954 1.00 62.00 70 TRP A O 12
ATOM 14187 N N . ILE A 1 71 ? 12.941 -9.438 21.440 1.00 43.04 71 ILE A N 12
ATOM 14188 C CA . ILE A 1 71 ? 11.972 -8.956 22.416 1.00 73.45 71 ILE A CA 12
ATOM 14189 C C . ILE A 1 71 ? 11.891 -9.891 23.618 1.00 43.02 71 ILE A C 12
ATOM 14190 O O . ILE A 1 71 ? 11.870 -9.444 24.765 1.00 0.14 71 ILE A O 12
ATOM 14206 N N . LEU A 1 72 ? 11.849 -11.191 23.348 1.00 54.13 72 LEU A N 12
ATOM 14207 C CA . LEU A 1 72 ? 11.773 -12.190 24.408 1.00 74.55 72 LEU A CA 12
ATOM 14208 C C . LEU A 1 72 ? 13.107 -12.314 25.136 1.00 11.23 72 LEU A C 12
ATOM 14209 O O . LEU A 1 72 ? 13.148 -12.419 26.362 1.00 73.04 72 LEU A O 12
ATOM 14225 N N . GLU A 1 73 ? 14.196 -12.298 24.374 1.00 53.13 73 GLU A N 12
ATOM 14226 C CA . GLU A 1 73 ? 15.531 -12.407 24.948 1.00 5.43 73 GLU A CA 12
ATOM 14227 C C . GLU A 1 73 ? 15.746 -11.352 26.030 1.00 10.01 73 GLU A C 12
ATOM 14228 O O . GLU A 1 73 ? 16.500 -11.565 26.980 1.00 34.54 73 GLU A O 12
ATOM 14240 N N . HIS A 1 74 ? 15.078 -10.213 25.878 1.00 3.42 74 HIS A N 12
ATOM 14241 C CA . HIS A 1 74 ? 15.195 -9.124 26.842 1.00 42.33 74 HIS A CA 12
ATOM 14242 C C . HIS A 1 74 ? 16.658 -8.758 27.074 1.00 62.43 74 HIS A C 12
ATOM 14243 O O . HIS A 1 74 ? 17.062 -7.613 26.868 1.00 61.45 74 HIS A O 12
ATOM 14257 N N . MET A 1 1 ? 0.257 0.167 -3.092 1.00 12.31 1 MET A N 13
ATOM 14258 C CA . MET A 1 1 ? -0.172 -1.215 -3.268 1.00 32.31 1 MET A CA 13
ATOM 14259 C C . MET A 1 1 ? 0.567 -2.141 -2.307 1.00 2.44 1 MET A C 13
ATOM 14260 O O . MET A 1 1 ? -0.051 -2.849 -1.513 1.00 3.10 1 MET A O 13
ATOM 14274 N N . GLY A 1 2 ? 1.895 -2.129 -2.384 1.00 74.22 2 GLY A N 13
ATOM 14275 C CA . GLY A 1 2 ? 2.696 -2.972 -1.516 1.00 14.23 2 GLY A CA 13
ATOM 14276 C C . GLY A 1 2 ? 3.967 -3.452 -2.186 1.00 64.31 2 GLY A C 13
ATOM 14277 O O . GLY A 1 2 ? 4.005 -3.640 -3.403 1.00 10.23 2 GLY A O 13
ATOM 14281 N N . THR A 1 3 ? 5.015 -3.651 -1.392 1.00 33.33 3 THR A N 13
ATOM 14282 C CA . THR A 1 3 ? 6.295 -4.110 -1.915 1.00 41.14 3 THR A CA 13
ATOM 14283 C C . THR A 1 3 ? 7.057 -4.920 -0.873 1.00 61.20 3 THR A C 13
ATOM 14284 O O . THR A 1 3 ? 6.941 -4.670 0.327 1.00 23.11 3 THR A O 13
ATOM 14295 N N . ILE A 1 4 ? 7.836 -5.891 -1.339 1.00 2.45 4 ILE A N 13
ATOM 14296 C CA . ILE A 1 4 ? 8.619 -6.736 -0.445 1.00 74.05 4 ILE A CA 13
ATOM 14297 C C . ILE A 1 4 ? 9.448 -5.896 0.520 1.00 30.31 4 ILE A C 13
ATOM 14298 O O . ILE A 1 4 ? 9.532 -6.201 1.710 1.00 75.20 4 ILE A O 13
ATOM 14314 N N . ASP A 1 5 ? 10.058 -4.837 0.000 1.00 10.13 5 ASP A N 13
ATOM 14315 C CA . ASP A 1 5 ? 10.879 -3.950 0.817 1.00 71.22 5 ASP A CA 13
ATOM 14316 C C . ASP A 1 5 ? 10.109 -3.476 2.046 1.00 45.44 5 ASP A C 13
ATOM 14317 O O . ASP A 1 5 ? 10.698 -3.209 3.094 1.00 53.44 5 ASP A O 13
ATOM 14326 N N . ASP A 1 6 ? 8.792 -3.372 1.909 1.00 62.03 6 ASP A N 13
ATOM 14327 C CA . ASP A 1 6 ? 7.942 -2.929 3.008 1.00 72.43 6 ASP A CA 13
ATOM 14328 C C . ASP A 1 6 ? 7.984 -3.925 4.162 1.00 32.44 6 ASP A C 13
ATOM 14329 O O . ASP A 1 6 ? 7.936 -3.539 5.330 1.00 62.41 6 ASP A O 13
ATOM 14338 N N . ALA A 1 7 ? 8.072 -5.208 3.828 1.00 63.55 7 ALA A N 13
ATOM 14339 C CA . ALA A 1 7 ? 8.122 -6.260 4.836 1.00 15.42 7 ALA A CA 13
ATOM 14340 C C . ALA A 1 7 ? 9.366 -6.126 5.708 1.00 73.22 7 ALA A C 13
ATOM 14341 O O . ALA A 1 7 ? 9.303 -6.290 6.926 1.00 33.44 7 ALA A O 13
ATOM 14348 N N . PHE A 1 8 ? 10.496 -5.828 5.076 1.00 60.12 8 PHE A N 13
ATOM 14349 C CA . PHE A 1 8 ? 11.756 -5.674 5.794 1.00 72.40 8 PHE A CA 13
ATOM 14350 C C . PHE A 1 8 ? 11.776 -4.368 6.583 1.00 64.33 8 PHE A C 13
ATOM 14351 O O . PHE A 1 8 ? 12.389 -4.283 7.647 1.00 31.22 8 PHE A O 13
ATOM 14368 N N . ARG A 1 9 ? 11.103 -3.353 6.052 1.00 40.11 9 ARG A N 13
ATOM 14369 C CA . ARG A 1 9 ? 11.045 -2.050 6.704 1.00 20.43 9 ARG A CA 13
ATOM 14370 C C . ARG A 1 9 ? 10.076 -2.075 7.883 1.00 71.33 9 ARG A C 13
ATOM 14371 O O . ARG A 1 9 ? 10.270 -1.372 8.874 1.00 63.41 9 ARG A O 13
ATOM 14392 N N . ALA A 1 10 ? 9.032 -2.889 7.766 1.00 32.34 10 ALA A N 13
ATOM 14393 C CA . ALA A 1 10 ? 8.034 -3.007 8.822 1.00 55.11 10 ALA A CA 13
ATOM 14394 C C . ALA A 1 10 ? 8.562 -3.836 9.987 1.00 21.05 10 ALA A C 13
ATOM 14395 O O . ALA A 1 10 ? 8.130 -3.667 11.128 1.00 12.30 10 ALA A O 13
ATOM 14402 N N . ILE A 1 11 ? 9.498 -4.732 9.693 1.00 31.25 11 ILE A N 13
ATOM 14403 C CA . ILE A 1 11 ? 10.085 -5.587 10.718 1.00 70.02 11 ILE A CA 13
ATOM 14404 C C . ILE A 1 11 ? 10.585 -4.764 11.900 1.00 31.13 11 ILE A C 13
ATOM 14405 O O . ILE A 1 11 ? 10.625 -5.247 13.031 1.00 5.24 11 ILE A O 13
ATOM 14421 N N . GLU A 1 12 ? 10.963 -3.519 11.630 1.00 52.40 12 GLU A N 13
ATOM 14422 C CA . GLU A 1 12 ? 11.459 -2.628 12.673 1.00 60.23 12 GLU A CA 13
ATOM 14423 C C . GLU A 1 12 ? 10.377 -2.353 13.713 1.00 23.14 12 GLU A C 13
ATOM 14424 O O . GLU A 1 12 ? 10.662 -2.241 14.906 1.00 65.32 12 GLU A O 13
ATOM 14436 N N . ARG A 1 13 ? 9.135 -2.245 13.253 1.00 44.41 13 ARG A N 13
ATOM 14437 C CA . ARG A 1 13 ? 8.011 -1.981 14.143 1.00 50.24 13 ARG A CA 13
ATOM 14438 C C . ARG A 1 13 ? 7.856 -3.099 15.169 1.00 1.03 13 ARG A C 13
ATOM 14439 O O . ARG A 1 13 ? 7.372 -2.874 16.278 1.00 24.22 13 ARG A O 13
ATOM 14460 N N . ALA A 1 14 ? 8.270 -4.304 14.791 1.00 34.00 14 ALA A N 13
ATOM 14461 C CA . ALA A 1 14 ? 8.178 -5.457 15.679 1.00 43.52 14 ALA A CA 13
ATOM 14462 C C . ALA A 1 14 ? 9.228 -5.384 16.782 1.00 1.14 14 ALA A C 13
ATOM 14463 O O . ALA A 1 14 ? 8.911 -5.526 17.964 1.00 51.13 14 ALA A O 13
ATOM 14470 N N . ILE A 1 15 ? 10.478 -5.163 16.390 1.00 41.11 15 ILE A N 13
ATOM 14471 C CA . ILE A 1 15 ? 11.574 -5.071 17.347 1.00 72.42 15 ILE A CA 13
ATOM 14472 C C . ILE A 1 15 ? 11.451 -3.816 18.204 1.00 24.43 15 ILE A C 13
ATOM 14473 O O . ILE A 1 15 ? 11.764 -3.834 19.394 1.00 14.15 15 ILE A O 13
ATOM 14489 N N . GLN A 1 16 ? 10.993 -2.730 17.591 1.00 4.31 16 GLN A N 13
ATOM 14490 C CA . GLN A 1 16 ? 10.828 -1.466 18.299 1.00 5.14 16 GLN A CA 13
ATOM 14491 C C . GLN A 1 16 ? 9.791 -1.595 19.410 1.00 70.43 16 GLN A C 13
ATOM 14492 O O . GLN A 1 16 ? 9.797 -0.827 20.371 1.00 24.31 16 GLN A O 13
ATOM 14506 N N . ALA A 1 17 ? 8.900 -2.572 19.270 1.00 44.14 17 ALA A N 13
ATOM 14507 C CA . ALA A 1 17 ? 7.858 -2.803 20.262 1.00 53.24 17 ALA A CA 13
ATOM 14508 C C . ALA A 1 17 ? 8.456 -3.227 21.598 1.00 20.34 17 ALA A C 13
ATOM 14509 O O . ALA A 1 17 ? 8.215 -2.594 22.625 1.00 11.43 17 ALA A O 13
ATOM 14516 N N . GLU A 1 18 ? 9.236 -4.303 21.577 1.00 23.44 18 GLU A N 13
ATOM 14517 C CA . GLU A 1 18 ? 9.867 -4.812 22.790 1.00 63.45 18 GLU A CA 13
ATOM 14518 C C . GLU A 1 18 ? 8.818 -5.260 23.802 1.00 35.54 18 GLU A C 13
ATOM 14519 O O . GLU A 1 18 ? 9.118 -5.450 24.980 1.00 34.22 18 GLU A O 13
ATOM 14531 N N . ASN A 1 19 ? 7.585 -5.427 23.334 1.00 51.11 19 ASN A N 13
ATOM 14532 C CA . ASN A 1 19 ? 6.490 -5.851 24.198 1.00 34.42 19 ASN A CA 13
ATOM 14533 C C . ASN A 1 19 ? 5.173 -5.891 23.428 1.00 0.13 19 ASN A C 13
ATOM 14534 O O . ASN A 1 19 ? 4.433 -4.908 23.395 1.00 32.55 19 ASN A O 13
ATOM 14545 N N . GLU A 1 20 ? 4.889 -7.033 22.811 1.00 34.42 20 GLU A N 13
ATOM 14546 C CA . GLU A 1 20 ? 3.661 -7.200 22.042 1.00 64.25 20 GLU A CA 13
ATOM 14547 C C . GLU A 1 20 ? 3.276 -8.674 21.945 1.00 40.45 20 GLU A C 13
ATOM 14548 O O . GLU A 1 20 ? 2.351 -9.130 22.615 1.00 52.13 20 GLU A O 13
ATOM 14560 N N . GLY A 1 21 ? 3.993 -9.413 21.104 1.00 43.13 21 GLY A N 13
ATOM 14561 C CA . GLY A 1 21 ? 3.712 -10.826 20.933 1.00 73.20 21 GLY A CA 13
ATOM 14562 C C . GLY A 1 21 ? 3.135 -11.142 19.567 1.00 13.42 21 GLY A C 13
ATOM 14563 O O . GLY A 1 21 ? 3.343 -12.232 19.034 1.00 5.35 21 GLY A O 13
ATOM 14567 N N . ARG A 1 22 ? 2.406 -10.186 19.000 1.00 74.44 22 ARG A N 13
ATOM 14568 C CA . ARG A 1 22 ? 1.794 -10.369 17.689 1.00 41.02 22 ARG A CA 13
ATOM 14569 C C . ARG A 1 22 ? 2.856 -10.630 16.625 1.00 44.41 22 ARG A C 13
ATOM 14570 O O . ARG A 1 22 ? 2.555 -11.130 15.541 1.00 34.23 22 ARG A O 13
ATOM 14591 N N . TYR A 1 23 ? 4.100 -10.286 16.942 1.00 71.34 23 TYR A N 13
ATOM 14592 C CA . TYR A 1 23 ? 5.207 -10.480 16.012 1.00 34.13 23 TYR A CA 13
ATOM 14593 C C . TYR A 1 23 ? 5.153 -11.869 15.383 1.00 20.15 23 TYR A C 13
ATOM 14594 O O . TYR A 1 23 ? 5.552 -12.058 14.234 1.00 24.44 23 TYR A O 13
ATOM 14612 N N . ARG A 1 24 ? 4.656 -12.838 16.146 1.00 51.33 24 ARG A N 13
ATOM 14613 C CA . ARG A 1 24 ? 4.550 -14.210 15.665 1.00 52.01 24 ARG A CA 13
ATOM 14614 C C . ARG A 1 24 ? 3.657 -14.286 14.430 1.00 51.21 24 ARG A C 13
ATOM 14615 O O . ARG A 1 24 ? 3.997 -14.942 13.446 1.00 21.23 24 ARG A O 13
ATOM 14636 N N . GLU A 1 25 ? 2.514 -13.610 14.490 1.00 35.21 25 GLU A N 13
ATOM 14637 C CA . GLU A 1 25 ? 1.572 -13.603 13.377 1.00 52.12 25 GLU A CA 13
ATOM 14638 C C . GLU A 1 25 ? 2.057 -12.683 12.260 1.00 71.32 25 GLU A C 13
ATOM 14639 O O . GLU A 1 25 ? 1.778 -12.917 11.084 1.00 2.22 25 GLU A O 13
ATOM 14651 N N . ALA A 1 26 ? 2.784 -11.637 12.637 1.00 50.40 26 ALA A N 13
ATOM 14652 C CA . ALA A 1 26 ? 3.309 -10.682 11.668 1.00 22.53 26 ALA A CA 13
ATOM 14653 C C . ALA A 1 26 ? 4.426 -11.303 10.836 1.00 21.43 26 ALA A C 13
ATOM 14654 O O . ALA A 1 26 ? 4.472 -11.136 9.617 1.00 63.12 26 ALA A O 13
ATOM 14661 N N . LEU A 1 27 ? 5.325 -12.020 11.502 1.00 1.31 27 LEU A N 13
ATOM 14662 C CA . LEU A 1 27 ? 6.443 -12.666 10.824 1.00 44.34 27 LEU A CA 13
ATOM 14663 C C . LEU A 1 27 ? 5.952 -13.531 9.668 1.00 65.24 27 LEU A C 13
ATOM 14664 O O . LEU A 1 27 ? 6.662 -13.730 8.681 1.00 11.31 27 LEU A O 13
ATOM 14680 N N . LYS A 1 28 ? 4.733 -14.043 9.795 1.00 51.11 28 LYS A N 13
ATOM 14681 C CA . LYS A 1 28 ? 4.144 -14.884 8.760 1.00 32.51 28 LYS A CA 13
ATOM 14682 C C . LYS A 1 28 ? 4.007 -14.118 7.448 1.00 24.41 28 LYS A C 13
ATOM 14683 O O . LYS A 1 28 ? 4.122 -14.695 6.366 1.00 33.21 28 LYS A O 13
ATOM 14702 N N . HIS A 1 29 ? 3.764 -12.816 7.551 1.00 13.32 29 HIS A N 13
ATOM 14703 C CA . HIS A 1 29 ? 3.614 -11.970 6.372 1.00 20.30 29 HIS A CA 13
ATOM 14704 C C . HIS A 1 29 ? 4.975 -11.630 5.771 1.00 14.13 29 HIS A C 13
ATOM 14705 O O . HIS A 1 29 ? 5.128 -11.570 4.551 1.00 3.43 29 HIS A O 13
ATOM 14719 N N . PHE A 1 30 ? 5.959 -11.407 6.636 1.00 32.50 30 PHE A N 13
ATOM 14720 C CA . PHE A 1 30 ? 7.306 -11.071 6.191 1.00 62.22 30 PHE A CA 13
ATOM 14721 C C . PHE A 1 30 ? 7.997 -12.287 5.581 1.00 72.51 30 PHE A C 13
ATOM 14722 O O . PHE A 1 30 ? 8.695 -12.178 4.572 1.00 60.40 30 PHE A O 13
ATOM 14739 N N . LEU A 1 31 ? 7.797 -13.446 6.200 1.00 4.31 31 LEU A N 13
ATOM 14740 C CA . LEU A 1 31 ? 8.401 -14.684 5.720 1.00 52.04 31 LEU A CA 13
ATOM 14741 C C . LEU A 1 31 ? 8.031 -14.940 4.262 1.00 22.01 31 LEU A C 13
ATOM 14742 O O . LEU A 1 31 ? 8.848 -15.426 3.480 1.00 25.53 31 LEU A O 13
ATOM 14758 N N . ASP A 1 32 ? 6.796 -14.607 3.903 1.00 22.52 32 ASP A N 13
ATOM 14759 C CA . ASP A 1 32 ? 6.319 -14.798 2.538 1.00 30.25 32 ASP A CA 13
ATOM 14760 C C . ASP A 1 32 ? 6.971 -13.797 1.590 1.00 71.01 32 ASP A C 13
ATOM 14761 O O . ASP A 1 32 ? 6.989 -13.997 0.376 1.00 35.12 32 ASP A O 13
ATOM 14770 N N . GLY A 1 33 ? 7.506 -12.718 2.153 1.00 54.52 33 GLY A N 13
ATOM 14771 C CA . GLY A 1 33 ? 8.150 -11.701 1.343 1.00 41.53 33 GLY A CA 13
ATOM 14772 C C . GLY A 1 33 ? 9.425 -12.199 0.692 1.00 22.43 33 GLY A C 13
ATOM 14773 O O . GLY A 1 33 ? 9.698 -11.897 -0.469 1.00 33.04 33 GLY A O 13
ATOM 14777 N N . GLY A 1 34 ? 10.211 -12.966 1.444 1.00 54.54 34 GLY A N 13
ATOM 14778 C CA . GLY A 1 34 ? 11.456 -13.493 0.917 1.00 75.32 34 GLY A CA 13
ATOM 14779 C C . GLY A 1 34 ? 11.237 -14.653 -0.034 1.00 62.41 34 GLY A C 13
ATOM 14780 O O . GLY A 1 34 ? 11.928 -14.773 -1.045 1.00 51.04 34 GLY A O 13
ATOM 14784 N N . GLU A 1 35 ? 10.275 -15.511 0.292 1.00 51.23 35 GLU A N 13
ATOM 14785 C CA . GLU A 1 35 ? 9.970 -16.669 -0.541 1.00 2.52 35 GLU A CA 13
ATOM 14786 C C . GLU A 1 35 ? 9.501 -16.234 -1.926 1.00 51.03 35 GLU A C 13
ATOM 14787 O O . GLU A 1 35 ? 9.495 -17.027 -2.868 1.00 14.53 35 GLU A O 13
ATOM 14799 N N . MET A 1 36 ? 9.108 -14.970 -2.042 1.00 2.41 36 MET A N 13
ATOM 14800 C CA . MET A 1 36 ? 8.638 -14.429 -3.312 1.00 73.10 36 MET A CA 13
ATOM 14801 C C . MET A 1 36 ? 9.760 -14.412 -4.345 1.00 30.51 36 MET A C 13
ATOM 14802 O O . MET A 1 36 ? 9.580 -14.859 -5.478 1.00 75.31 36 MET A O 13
ATOM 14816 N N . ILE A 1 37 ? 10.917 -13.895 -3.947 1.00 0.25 37 ILE A N 13
ATOM 14817 C CA . ILE A 1 37 ? 12.068 -13.821 -4.838 1.00 72.31 37 ILE A CA 13
ATOM 14818 C C . ILE A 1 37 ? 12.418 -15.196 -5.398 1.00 40.20 37 ILE A C 13
ATOM 14819 O O . ILE A 1 37 ? 13.009 -15.308 -6.472 1.00 61.41 37 ILE A O 13
ATOM 14835 N N . VAL A 1 38 ? 12.048 -16.240 -4.664 1.00 14.05 38 VAL A N 13
ATOM 14836 C CA . VAL A 1 38 ? 12.320 -17.608 -5.088 1.00 34.13 38 VAL A CA 13
ATOM 14837 C C . VAL A 1 38 ? 11.731 -17.883 -6.467 1.00 64.10 38 VAL A C 13
ATOM 14838 O O . VAL A 1 38 ? 12.346 -18.558 -7.294 1.00 3.51 38 VAL A O 13
ATOM 14851 N N . THR A 1 39 ? 10.535 -17.356 -6.710 1.00 45.33 39 THR A N 13
ATOM 14852 C CA . THR A 1 39 ? 9.863 -17.544 -7.989 1.00 72.33 39 THR A CA 13
ATOM 14853 C C . THR A 1 39 ? 10.777 -17.173 -9.151 1.00 52.43 39 THR A C 13
ATOM 14854 O O . THR A 1 39 ? 10.670 -17.734 -10.241 1.00 40.33 39 THR A O 13
ATOM 14865 N N . ALA A 1 40 ? 11.676 -16.224 -8.911 1.00 13.31 40 ALA A N 13
ATOM 14866 C CA . ALA A 1 40 ? 12.610 -15.779 -9.937 1.00 64.23 40 ALA A CA 13
ATOM 14867 C C . ALA A 1 40 ? 13.721 -16.803 -10.149 1.00 53.11 40 ALA A C 13
ATOM 14868 O O . ALA A 1 40 ? 14.166 -17.026 -11.274 1.00 52.24 40 ALA A O 13
ATOM 14875 N N . ALA A 1 41 ? 14.164 -17.422 -9.060 1.00 31.02 41 ALA A N 13
ATOM 14876 C CA . ALA A 1 41 ? 15.221 -18.423 -9.127 1.00 44.01 41 ALA A CA 13
ATOM 14877 C C . ALA A 1 41 ? 14.698 -19.737 -9.698 1.00 44.30 41 ALA A C 13
ATOM 14878 O O . ALA A 1 41 ? 15.329 -20.341 -10.565 1.00 33.44 41 ALA A O 13
ATOM 14885 N N . GLU A 1 42 ? 13.543 -20.172 -9.206 1.00 31.34 42 GLU A N 13
ATOM 14886 C CA . GLU A 1 42 ? 12.937 -21.416 -9.667 1.00 1.11 42 GLU A CA 13
ATOM 14887 C C . GLU A 1 42 ? 12.731 -21.393 -11.179 1.00 12.53 42 GLU A C 13
ATOM 14888 O O . GLU A 1 42 ? 13.204 -22.275 -11.895 1.00 43.54 42 GLU A O 13
ATOM 14900 N N . LYS A 1 43 ? 12.020 -20.377 -11.657 1.00 72.11 43 LYS A N 13
ATOM 14901 C CA . LYS A 1 43 ? 11.750 -20.236 -13.083 1.00 72.20 43 LYS A CA 13
ATOM 14902 C C . LYS A 1 43 ? 13.049 -20.145 -13.876 1.00 44.44 43 LYS A C 13
ATOM 14903 O O . LYS A 1 43 ? 13.088 -20.476 -15.061 1.00 21.23 43 LYS A O 13
ATOM 14922 N N . GLU A 1 44 ? 14.111 -19.694 -13.215 1.00 31.21 44 GLU A N 13
ATOM 14923 C CA . GLU A 1 44 ? 15.412 -19.560 -13.860 1.00 32.42 44 GLU A CA 13
ATOM 14924 C C . GLU A 1 44 ? 16.239 -20.831 -13.685 1.00 52.03 44 GLU A C 13
ATOM 14925 O O . GLU A 1 44 ? 15.767 -21.819 -13.123 1.00 41.14 44 GLU A O 13
ATOM 14937 N N . ALA A 1 45 ? 17.475 -20.797 -14.172 1.00 1.31 45 ALA A N 13
ATOM 14938 C CA . ALA A 1 45 ? 18.369 -21.944 -14.069 1.00 14.21 45 ALA A CA 13
ATOM 14939 C C . ALA A 1 45 ? 19.787 -21.574 -14.489 1.00 2.05 45 ALA A C 13
ATOM 14940 O O . ALA A 1 45 ? 20.756 -21.937 -13.822 1.00 4.20 45 ALA A O 13
ATOM 14947 N N . SER A 1 46 ? 19.902 -20.851 -15.598 1.00 13.32 46 SER A N 13
ATOM 14948 C CA . SER A 1 46 ? 21.203 -20.436 -16.109 1.00 11.31 46 SER A CA 13
ATOM 14949 C C . SER A 1 46 ? 21.558 -19.036 -15.617 1.00 43.23 46 SER A C 13
ATOM 14950 O O . SER A 1 46 ? 21.947 -18.171 -16.403 1.00 35.44 46 SER A O 13
ATOM 14958 N N . GLN A 1 47 ? 21.422 -18.821 -14.313 1.00 20.22 47 GLN A N 13
ATOM 14959 C CA . GLN A 1 47 ? 21.728 -17.526 -13.716 1.00 72.40 47 GLN A CA 13
ATOM 14960 C C . GLN A 1 47 ? 22.723 -17.677 -12.570 1.00 42.53 47 GLN A C 13
ATOM 14961 O O . GLN A 1 47 ? 22.604 -18.581 -11.744 1.00 73.51 47 GLN A O 13
ATOM 14975 N N . LYS A 1 48 ? 23.706 -16.784 -12.527 1.00 4.24 48 LYS A N 13
ATOM 14976 C CA . LYS A 1 48 ? 24.723 -16.815 -11.482 1.00 62.21 48 LYS A CA 13
ATOM 14977 C C . LYS A 1 48 ? 24.193 -16.207 -10.188 1.00 12.51 48 LYS A C 13
ATOM 14978 O O . LYS A 1 48 ? 24.595 -16.602 -9.094 1.00 1.14 48 LYS A O 13
ATOM 14997 N N . VAL A 1 49 ? 23.286 -15.243 -10.320 1.00 64.32 49 VAL A N 13
ATOM 14998 C CA . VAL A 1 49 ? 22.699 -14.582 -9.161 1.00 52.12 49 VAL A CA 13
ATOM 14999 C C . VAL A 1 49 ? 21.629 -15.454 -8.514 1.00 61.53 49 VAL A C 13
ATOM 15000 O O . VAL A 1 49 ? 21.442 -15.425 -7.298 1.00 34.00 49 VAL A O 13
ATOM 15013 N N . ARG A 1 50 ? 20.930 -16.231 -9.336 1.00 22.02 50 ARG A N 13
ATOM 15014 C CA . ARG A 1 50 ? 19.878 -17.112 -8.844 1.00 21.22 50 ARG A CA 13
ATOM 15015 C C . ARG A 1 50 ? 20.323 -17.836 -7.576 1.00 44.34 50 ARG A C 13
ATOM 15016 O O . ARG A 1 50 ? 19.576 -17.920 -6.603 1.00 1.22 50 ARG A O 13
ATOM 15037 N N . ASN A 1 51 ? 21.546 -18.357 -7.597 1.00 51.02 51 ASN A N 13
ATOM 15038 C CA . ASN A 1 51 ? 22.091 -19.075 -6.450 1.00 55.53 51 ASN A CA 13
ATOM 15039 C C . ASN A 1 51 ? 21.996 -18.228 -5.184 1.00 64.14 51 ASN A C 13
ATOM 15040 O O . ASN A 1 51 ? 21.532 -18.696 -4.144 1.00 74.43 51 ASN A O 13
ATOM 15051 N N . LEU A 1 52 ? 22.440 -16.980 -5.280 1.00 51.50 52 LEU A N 13
ATOM 15052 C CA . LEU A 1 52 ? 22.405 -16.066 -4.143 1.00 64.20 52 LEU A CA 13
ATOM 15053 C C . LEU A 1 52 ? 20.980 -15.602 -3.861 1.00 2.24 52 LEU A C 13
ATOM 15054 O O . LEU A 1 52 ? 20.627 -15.307 -2.718 1.00 73.20 52 LEU A O 13
ATOM 15070 N N . LEU A 1 53 ? 20.165 -15.541 -4.908 1.00 1.32 53 LEU A N 13
ATOM 15071 C CA . LEU A 1 53 ? 18.777 -15.114 -4.773 1.00 35.44 53 LEU A CA 13
ATOM 15072 C C . LEU A 1 53 ? 18.025 -16.010 -3.793 1.00 73.35 53 LEU A C 13
ATOM 15073 O O . LEU A 1 53 ? 17.253 -15.530 -2.962 1.00 51.25 53 LEU A O 13
ATOM 15089 N N . LEU A 1 54 ? 18.256 -17.314 -3.895 1.00 64.45 54 LEU A N 13
ATOM 15090 C CA . LEU A 1 54 ? 17.603 -18.279 -3.017 1.00 51.42 54 LEU A CA 13
ATOM 15091 C C . LEU A 1 54 ? 18.243 -18.275 -1.633 1.00 31.23 54 LEU A C 13
ATOM 15092 O O . LEU A 1 54 ? 17.552 -18.177 -0.618 1.00 1.40 54 LEU A O 13
ATOM 15108 N N . HIS A 1 55 ? 19.568 -18.381 -1.598 1.00 75.44 55 HIS A N 13
ATOM 15109 C CA . HIS A 1 55 ? 20.302 -18.388 -0.338 1.00 14.40 55 HIS A CA 13
ATOM 15110 C C . HIS A 1 55 ? 19.968 -17.151 0.491 1.00 34.34 55 HIS A C 13
ATOM 15111 O O . HIS A 1 55 ? 19.801 -17.233 1.709 1.00 62.35 55 HIS A O 13
ATOM 15125 N N . LYS A 1 56 ? 19.872 -16.006 -0.175 1.00 52.12 56 LYS A N 13
ATOM 15126 C CA . LYS A 1 56 ? 19.557 -14.752 0.499 1.00 44.21 56 LYS A CA 13
ATOM 15127 C C . LYS A 1 56 ? 18.120 -14.754 1.010 1.00 24.44 56 LYS A C 13
ATOM 15128 O O . LYS A 1 56 ? 17.818 -14.159 2.043 1.00 12.44 56 LYS A O 13
ATOM 15147 N N . GLY A 1 57 ? 17.238 -15.431 0.281 1.00 42.44 57 GLY A N 13
ATOM 15148 C CA . GLY A 1 57 ? 15.844 -15.499 0.678 1.00 50.13 57 GLY A CA 13
ATOM 15149 C C . GLY A 1 57 ? 15.638 -16.323 1.933 1.00 24.21 57 GLY A C 13
ATOM 15150 O O . GLY A 1 57 ? 15.019 -15.863 2.893 1.00 62.33 57 GLY A O 13
ATOM 15154 N N . LYS A 1 58 ? 16.157 -17.546 1.927 1.00 25.34 58 LYS A N 13
ATOM 15155 C CA . LYS A 1 58 ? 16.028 -18.438 3.074 1.00 61.23 58 LYS A CA 13
ATOM 15156 C C . LYS A 1 58 ? 16.719 -17.851 4.301 1.00 73.15 58 LYS A C 13
ATOM 15157 O O . LYS A 1 58 ? 16.402 -18.211 5.434 1.00 75.35 58 LYS A O 13
ATOM 15176 N N . GLU A 1 59 ? 17.663 -16.945 4.066 1.00 55.22 59 GLU A N 13
ATOM 15177 C CA . GLU A 1 59 ? 18.397 -16.308 5.153 1.00 35.12 59 GLU A CA 13
ATOM 15178 C C . GLU A 1 59 ? 17.536 -15.257 5.849 1.00 73.53 59 GLU A C 13
ATOM 15179 O O . GLU A 1 59 ? 17.260 -15.357 7.044 1.00 2.25 59 GLU A O 13
ATOM 15191 N N . VAL A 1 60 ? 17.114 -14.250 5.091 1.00 61.13 60 VAL A N 13
ATOM 15192 C CA . VAL A 1 60 ? 16.284 -13.181 5.633 1.00 43.23 60 VAL A CA 13
ATOM 15193 C C . VAL A 1 60 ? 15.081 -13.744 6.381 1.00 61.15 60 VAL A C 13
ATOM 15194 O O . VAL A 1 60 ? 14.595 -13.143 7.339 1.00 14.41 60 VAL A O 13
ATOM 15207 N N . LEU A 1 61 ? 14.605 -14.902 5.937 1.00 63.30 61 LEU A N 13
ATOM 15208 C CA . LEU A 1 61 ? 13.458 -15.549 6.565 1.00 40.13 61 LEU A CA 13
ATOM 15209 C C . LEU A 1 61 ? 13.767 -15.921 8.011 1.00 31.22 61 LEU A C 13
ATOM 15210 O O . LEU A 1 61 ? 12.974 -15.653 8.913 1.00 5.35 61 LEU A O 13
ATOM 15226 N N . GLU A 1 62 ? 14.925 -16.539 8.224 1.00 73.03 62 GLU A N 13
ATOM 15227 C CA . GLU A 1 62 ? 15.338 -16.946 9.561 1.00 21.44 62 GLU A CA 13
ATOM 15228 C C . GLU A 1 62 ? 15.903 -15.762 10.341 1.00 74.13 62 GLU A C 13
ATOM 15229 O O . GLU A 1 62 ? 15.800 -15.707 11.566 1.00 1.42 62 GLU A O 13
ATOM 15241 N N . TRP A 1 63 ? 16.498 -14.818 9.621 1.00 24.31 63 TRP A N 13
ATOM 15242 C CA . TRP A 1 63 ? 17.080 -13.635 10.245 1.00 41.04 63 TRP A CA 13
ATOM 15243 C C . TRP A 1 63 ? 15.992 -12.718 10.793 1.00 62.13 63 TRP A C 13
ATOM 15244 O O . TRP A 1 63 ? 16.087 -12.233 11.920 1.00 54.45 63 TRP A O 13
ATOM 15265 N N . ALA A 1 64 ? 14.960 -12.485 9.989 1.00 70.34 64 ALA A N 13
ATOM 15266 C CA . ALA A 1 64 ? 13.853 -11.628 10.395 1.00 62.20 64 ALA A CA 13
ATOM 15267 C C . ALA A 1 64 ? 13.239 -12.109 11.705 1.00 2.24 64 ALA A C 13
ATOM 15268 O O . ALA A 1 64 ? 12.744 -11.309 12.499 1.00 71.22 64 ALA A O 13
ATOM 15275 N N . GLU A 1 65 ? 13.275 -13.419 11.925 1.00 71.51 65 GLU A N 13
ATOM 15276 C CA . GLU A 1 65 ? 12.720 -14.005 13.139 1.00 32.34 65 GLU A CA 13
ATOM 15277 C C . GLU A 1 65 ? 13.646 -13.771 14.329 1.00 65.40 65 GLU A C 13
ATOM 15278 O O . GLU A 1 65 ? 13.215 -13.804 15.482 1.00 3.10 65 GLU A O 13
ATOM 15290 N N . HIS A 1 66 ? 14.923 -13.536 14.040 1.00 34.23 66 HIS A N 13
ATOM 15291 C CA . HIS A 1 66 ? 15.911 -13.297 15.086 1.00 43.24 66 HIS A CA 13
ATOM 15292 C C . HIS A 1 66 ? 15.661 -11.959 15.774 1.00 14.43 66 HIS A C 13
ATOM 15293 O O . HIS A 1 66 ? 15.563 -11.888 17.000 1.00 35.11 66 HIS A O 13
ATOM 15307 N N . LEU A 1 67 ? 15.559 -10.900 14.979 1.00 54.50 67 LEU A N 13
ATOM 15308 C CA . LEU A 1 67 ? 15.320 -9.563 15.512 1.00 50.31 67 LEU A CA 13
ATOM 15309 C C . LEU A 1 67 ? 13.904 -9.442 16.066 1.00 70.01 67 LEU A C 13
ATOM 15310 O O . LEU A 1 67 ? 13.664 -8.717 17.031 1.00 22.42 67 LEU A O 13
ATOM 15326 N N . ALA A 1 68 ? 12.970 -10.159 15.449 1.00 12.43 68 ALA A N 13
ATOM 15327 C CA . ALA A 1 68 ? 11.579 -10.135 15.883 1.00 35.14 68 ALA A CA 13
ATOM 15328 C C . ALA A 1 68 ? 11.432 -10.707 17.289 1.00 4.25 68 ALA A C 13
ATOM 15329 O O . ALA A 1 68 ? 10.614 -10.235 18.078 1.00 23.45 68 ALA A O 13
ATOM 15336 N N . GLU A 1 69 ? 12.230 -11.725 17.595 1.00 24.23 69 GLU A N 13
ATOM 15337 C CA . GLU A 1 69 ? 12.187 -12.361 18.907 1.00 64.43 69 GLU A CA 13
ATOM 15338 C C . GLU A 1 69 ? 12.991 -11.560 19.927 1.00 64.13 69 GLU A C 13
ATOM 15339 O O . GLU A 1 69 ? 12.767 -11.668 21.132 1.00 11.12 69 GLU A O 13
ATOM 15351 N N . TRP A 1 70 ? 13.928 -10.758 19.434 1.00 22.10 70 TRP A N 13
ATOM 15352 C CA . TRP A 1 70 ? 14.766 -9.939 20.302 1.00 5.11 70 TRP A CA 13
ATOM 15353 C C . TRP A 1 70 ? 13.928 -9.239 21.366 1.00 51.01 70 TRP A C 13
ATOM 15354 O O . TRP A 1 70 ? 14.368 -9.070 22.504 1.00 52.35 70 TRP A O 13
ATOM 15375 N N . ILE A 1 71 ? 12.720 -8.835 20.989 1.00 14.33 71 ILE A N 13
ATOM 15376 C CA . ILE A 1 71 ? 11.820 -8.154 21.913 1.00 70.44 71 ILE A CA 13
ATOM 15377 C C . ILE A 1 71 ? 11.677 -8.934 23.215 1.00 1.25 71 ILE A C 13
ATOM 15378 O O . ILE A 1 71 ? 11.716 -8.358 24.304 1.00 70.03 71 ILE A O 13
ATOM 15394 N N . LEU A 1 72 ? 11.513 -10.247 23.098 1.00 43.21 72 LEU A N 13
ATOM 15395 C CA . LEU A 1 72 ? 11.367 -11.107 24.267 1.00 75.22 72 LEU A CA 13
ATOM 15396 C C . LEU A 1 72 ? 12.700 -11.278 24.988 1.00 14.33 72 LEU A C 13
ATOM 15397 O O . LEU A 1 72 ? 12.755 -11.278 26.217 1.00 33.15 72 LEU A O 13
ATOM 15413 N N . GLU A 1 73 ? 13.771 -11.420 24.215 1.00 63.22 73 GLU A N 13
ATOM 15414 C CA . GLU A 1 73 ? 15.104 -11.590 24.781 1.00 2.13 73 GLU A CA 13
ATOM 15415 C C . GLU A 1 73 ? 15.425 -10.467 25.763 1.00 10.14 73 GLU A C 13
ATOM 15416 O O . GLU A 1 73 ? 16.164 -10.663 26.728 1.00 24.24 73 GLU A O 13
ATOM 15428 N N . HIS A 1 74 ? 14.864 -9.289 25.510 1.00 12.20 74 HIS A N 13
ATOM 15429 C CA . HIS A 1 74 ? 15.089 -8.133 26.371 1.00 25.43 74 HIS A CA 13
ATOM 15430 C C . HIS A 1 74 ? 14.444 -8.340 27.738 1.00 21.52 74 HIS A C 13
ATOM 15431 O O . HIS A 1 74 ? 14.942 -7.848 28.751 1.00 22.22 74 HIS A O 13
ATOM 15445 N N . MET A 1 1 ? 1.281 -2.407 -4.029 1.00 40.34 1 MET A N 14
ATOM 15446 C CA . MET A 1 1 ? 2.722 -2.581 -4.172 1.00 32.22 1 MET A CA 14
ATOM 15447 C C . MET A 1 1 ? 3.177 -3.891 -3.535 1.00 55.40 1 MET A C 14
ATOM 15448 O O . MET A 1 1 ? 2.542 -4.395 -2.610 1.00 73.41 1 MET A O 14
ATOM 15462 N N . GLY A 1 2 ? 4.280 -4.436 -4.037 1.00 63.02 2 GLY A N 14
ATOM 15463 C CA . GLY A 1 2 ? 4.800 -5.682 -3.505 1.00 62.11 2 GLY A CA 14
ATOM 15464 C C . GLY A 1 2 ? 6.265 -5.888 -3.838 1.00 34.43 2 GLY A C 14
ATOM 15465 O O . GLY A 1 2 ? 6.599 -6.464 -4.874 1.00 24.13 2 GLY A O 14
ATOM 15469 N N . THR A 1 3 ? 7.142 -5.416 -2.958 1.00 2.22 3 THR A N 14
ATOM 15470 C CA . THR A 1 3 ? 8.579 -5.549 -3.164 1.00 53.44 3 THR A CA 14
ATOM 15471 C C . THR A 1 3 ? 9.259 -6.139 -1.934 1.00 53.14 3 THR A C 14
ATOM 15472 O O . THR A 1 3 ? 8.849 -5.879 -0.803 1.00 20.24 3 THR A O 14
ATOM 15483 N N . ILE A 1 4 ? 10.299 -6.933 -2.163 1.00 61.03 4 ILE A N 14
ATOM 15484 C CA . ILE A 1 4 ? 11.037 -7.558 -1.073 1.00 33.44 4 ILE A CA 14
ATOM 15485 C C . ILE A 1 4 ? 11.462 -6.526 -0.034 1.00 34.35 4 ILE A C 14
ATOM 15486 O O . ILE A 1 4 ? 11.360 -6.764 1.170 1.00 11.01 4 ILE A O 14
ATOM 15502 N N . ASP A 1 5 ? 11.936 -5.379 -0.507 1.00 22.42 5 ASP A N 14
ATOM 15503 C CA . ASP A 1 5 ? 12.374 -4.309 0.381 1.00 0.41 5 ASP A CA 14
ATOM 15504 C C . ASP A 1 5 ? 11.289 -3.968 1.398 1.00 52.45 5 ASP A C 14
ATOM 15505 O O . ASP A 1 5 ? 11.583 -3.543 2.515 1.00 15.40 5 ASP A O 14
ATOM 15514 N N . ASP A 1 6 ? 10.035 -4.156 1.002 1.00 53.33 6 ASP A N 14
ATOM 15515 C CA . ASP A 1 6 ? 8.905 -3.868 1.878 1.00 21.10 6 ASP A CA 14
ATOM 15516 C C . ASP A 1 6 ? 8.935 -4.762 3.114 1.00 74.02 6 ASP A C 14
ATOM 15517 O O . ASP A 1 6 ? 8.544 -4.344 4.203 1.00 21.45 6 ASP A O 14
ATOM 15526 N N . ALA A 1 7 ? 9.399 -5.994 2.935 1.00 24.35 7 ALA A N 14
ATOM 15527 C CA . ALA A 1 7 ? 9.481 -6.947 4.036 1.00 53.32 7 ALA A CA 14
ATOM 15528 C C . ALA A 1 7 ? 10.483 -6.485 5.088 1.00 31.35 7 ALA A C 14
ATOM 15529 O O . ALA A 1 7 ? 10.184 -6.475 6.283 1.00 55.43 7 ALA A O 14
ATOM 15536 N N . PHE A 1 8 ? 11.674 -6.105 4.638 1.00 20.22 8 PHE A N 14
ATOM 15537 C CA . PHE A 1 8 ? 12.722 -5.644 5.542 1.00 35.30 8 PHE A CA 14
ATOM 15538 C C . PHE A 1 8 ? 12.314 -4.344 6.229 1.00 71.11 8 PHE A C 14
ATOM 15539 O O . PHE A 1 8 ? 12.691 -4.089 7.373 1.00 65.05 8 PHE A O 14
ATOM 15556 N N . ARG A 1 9 ? 11.541 -3.526 5.522 1.00 3.42 9 ARG A N 14
ATOM 15557 C CA . ARG A 1 9 ? 11.084 -2.251 6.062 1.00 34.01 9 ARG A CA 14
ATOM 15558 C C . ARG A 1 9 ? 9.920 -2.456 7.027 1.00 34.03 9 ARG A C 14
ATOM 15559 O O . ARG A 1 9 ? 9.772 -1.720 8.003 1.00 63.34 9 ARG A O 14
ATOM 15580 N N . ALA A 1 10 ? 9.095 -3.460 6.747 1.00 24.34 10 ALA A N 14
ATOM 15581 C CA . ALA A 1 10 ? 7.946 -3.763 7.591 1.00 10.00 10 ALA A CA 14
ATOM 15582 C C . ALA A 1 10 ? 8.377 -4.462 8.876 1.00 11.41 10 ALA A C 14
ATOM 15583 O O . ALA A 1 10 ? 7.694 -4.379 9.897 1.00 30.14 10 ALA A O 14
ATOM 15590 N N . ILE A 1 11 ? 9.512 -5.149 8.818 1.00 24.21 11 ILE A N 14
ATOM 15591 C CA . ILE A 1 11 ? 10.034 -5.862 9.978 1.00 53.41 11 ILE A CA 14
ATOM 15592 C C . ILE A 1 11 ? 10.084 -4.955 11.203 1.00 43.11 11 ILE A C 14
ATOM 15593 O O . ILE A 1 11 ? 9.980 -5.421 12.337 1.00 74.43 11 ILE A O 14
ATOM 15609 N N . GLU A 1 12 ? 10.244 -3.657 10.965 1.00 11.34 12 GLU A N 14
ATOM 15610 C CA . GLU A 1 12 ? 10.307 -2.684 12.050 1.00 22.43 12 GLU A CA 14
ATOM 15611 C C . GLU A 1 12 ? 9.061 -2.766 12.927 1.00 11.40 12 GLU A C 14
ATOM 15612 O O . GLU A 1 12 ? 9.124 -2.542 14.136 1.00 52.40 12 GLU A O 14
ATOM 15624 N N . ARG A 1 13 ? 7.929 -3.087 12.308 1.00 4.04 13 ARG A N 14
ATOM 15625 C CA . ARG A 1 13 ? 6.668 -3.196 13.031 1.00 31.11 13 ARG A CA 14
ATOM 15626 C C . ARG A 1 13 ? 6.685 -4.393 13.977 1.00 20.30 13 ARG A C 14
ATOM 15627 O O . ARG A 1 13 ? 6.021 -4.388 15.013 1.00 53.02 13 ARG A O 14
ATOM 15648 N N . ALA A 1 14 ? 7.449 -5.418 13.613 1.00 51.14 14 ALA A N 14
ATOM 15649 C CA . ALA A 1 14 ? 7.554 -6.621 14.429 1.00 53.11 14 ALA A CA 14
ATOM 15650 C C . ALA A 1 14 ? 8.353 -6.354 15.700 1.00 61.13 14 ALA A C 14
ATOM 15651 O O . ALA A 1 14 ? 7.935 -6.725 16.797 1.00 73.43 14 ALA A O 14
ATOM 15658 N N . ILE A 1 15 ? 9.505 -5.710 15.544 1.00 14.54 15 ILE A N 14
ATOM 15659 C CA . ILE A 1 15 ? 10.362 -5.393 16.680 1.00 33.32 15 ILE A CA 14
ATOM 15660 C C . ILE A 1 15 ? 9.735 -4.316 17.559 1.00 73.30 15 ILE A C 14
ATOM 15661 O O . ILE A 1 15 ? 9.902 -4.322 18.778 1.00 0.11 15 ILE A O 14
ATOM 15677 N N . GLN A 1 16 ? 9.011 -3.395 16.931 1.00 21.00 16 GLN A N 14
ATOM 15678 C CA . GLN A 1 16 ? 8.358 -2.312 17.657 1.00 72.23 16 GLN A CA 14
ATOM 15679 C C . GLN A 1 16 ? 7.425 -2.862 18.731 1.00 4.22 16 GLN A C 14
ATOM 15680 O O . GLN A 1 16 ? 7.140 -2.190 19.722 1.00 22.00 16 GLN A O 14
ATOM 15694 N N . ALA A 1 17 ? 6.953 -4.087 18.527 1.00 22.35 17 ALA A N 14
ATOM 15695 C CA . ALA A 1 17 ? 6.054 -4.728 19.480 1.00 43.44 17 ALA A CA 14
ATOM 15696 C C . ALA A 1 17 ? 6.628 -4.682 20.892 1.00 73.31 17 ALA A C 14
ATOM 15697 O O . ALA A 1 17 ? 5.955 -4.258 21.831 1.00 41.13 17 ALA A O 14
ATOM 15704 N N . GLU A 1 18 ? 7.874 -5.123 21.034 1.00 32.22 18 GLU A N 14
ATOM 15705 C CA . GLU A 1 18 ? 8.536 -5.134 22.333 1.00 11.24 18 GLU A CA 14
ATOM 15706 C C . GLU A 1 18 ? 7.785 -6.024 23.319 1.00 21.14 18 GLU A C 14
ATOM 15707 O O . GLU A 1 18 ? 7.373 -5.575 24.388 1.00 53.32 18 GLU A O 14
ATOM 15719 N N . ASN A 1 19 ? 7.611 -7.289 22.951 1.00 24.45 19 ASN A N 14
ATOM 15720 C CA . ASN A 1 19 ? 6.909 -8.243 23.802 1.00 24.44 19 ASN A CA 14
ATOM 15721 C C . ASN A 1 19 ? 5.455 -7.827 24.002 1.00 5.33 19 ASN A C 14
ATOM 15722 O O . ASN A 1 19 ? 5.148 -7.007 24.868 1.00 62.55 19 ASN A O 14
ATOM 15733 N N . GLU A 1 20 ? 4.566 -8.397 23.196 1.00 33.42 20 GLU A N 14
ATOM 15734 C CA . GLU A 1 20 ? 3.144 -8.085 23.285 1.00 2.41 20 GLU A CA 14
ATOM 15735 C C . GLU A 1 20 ? 2.302 -9.206 22.685 1.00 73.32 20 GLU A C 14
ATOM 15736 O O . GLU A 1 20 ? 1.339 -9.669 23.295 1.00 22.43 20 GLU A O 14
ATOM 15748 N N . GLY A 1 21 ? 2.672 -9.638 21.483 1.00 75.22 21 GLY A N 14
ATOM 15749 C CA . GLY A 1 21 ? 1.940 -10.701 20.819 1.00 72.20 21 GLY A CA 14
ATOM 15750 C C . GLY A 1 21 ? 1.772 -10.449 19.334 1.00 74.43 21 GLY A C 14
ATOM 15751 O O . GLY A 1 21 ? 1.523 -11.378 18.564 1.00 13.42 21 GLY A O 14
ATOM 15755 N N . ARG A 1 22 ? 1.906 -9.190 18.930 1.00 60.44 22 ARG A N 14
ATOM 15756 C CA . ARG A 1 22 ? 1.764 -8.819 17.527 1.00 63.00 22 ARG A CA 14
ATOM 15757 C C . ARG A 1 22 ? 2.989 -9.248 16.725 1.00 43.14 22 ARG A C 14
ATOM 15758 O O . ARG A 1 22 ? 2.906 -9.472 15.517 1.00 74.31 22 ARG A O 14
ATOM 15779 N N . TYR A 1 23 ? 4.126 -9.359 17.404 1.00 55.03 23 TYR A N 14
ATOM 15780 C CA . TYR A 1 23 ? 5.368 -9.758 16.754 1.00 44.21 23 TYR A CA 14
ATOM 15781 C C . TYR A 1 23 ? 5.179 -11.046 15.959 1.00 33.45 23 TYR A C 14
ATOM 15782 O O . TYR A 1 23 ? 5.820 -11.254 14.929 1.00 2.23 23 TYR A O 14
ATOM 15800 N N . ARG A 1 24 ? 4.292 -11.909 16.446 1.00 3.22 24 ARG A N 14
ATOM 15801 C CA . ARG A 1 24 ? 4.017 -13.178 15.783 1.00 3.31 24 ARG A CA 14
ATOM 15802 C C . ARG A 1 24 ? 3.354 -12.950 14.428 1.00 63.43 24 ARG A C 14
ATOM 15803 O O . ARG A 1 24 ? 3.753 -13.541 13.425 1.00 62.13 24 ARG A O 14
ATOM 15824 N N . GLU A 1 25 ? 2.340 -12.091 14.407 1.00 22.03 25 GLU A N 14
ATOM 15825 C CA . GLU A 1 25 ? 1.622 -11.788 13.175 1.00 13.53 25 GLU A CA 14
ATOM 15826 C C . GLU A 1 25 ? 2.450 -10.879 12.272 1.00 3.40 25 GLU A C 14
ATOM 15827 O O . GLU A 1 25 ? 2.279 -10.874 11.053 1.00 3.04 25 GLU A O 14
ATOM 15839 N N . ALA A 1 26 ? 3.348 -10.110 12.880 1.00 42.24 26 ALA A N 14
ATOM 15840 C CA . ALA A 1 26 ? 4.204 -9.198 12.131 1.00 3.23 26 ALA A CA 14
ATOM 15841 C C . ALA A 1 26 ? 5.173 -9.964 11.237 1.00 42.21 26 ALA A C 14
ATOM 15842 O O . ALA A 1 26 ? 5.422 -9.573 10.095 1.00 32.05 26 ALA A O 14
ATOM 15849 N N . LEU A 1 27 ? 5.718 -11.056 11.762 1.00 43.42 27 LEU A N 14
ATOM 15850 C CA . LEU A 1 27 ? 6.661 -11.877 11.011 1.00 44.24 27 LEU A CA 14
ATOM 15851 C C . LEU A 1 27 ? 5.984 -12.519 9.804 1.00 12.32 27 LEU A C 14
ATOM 15852 O O . LEU A 1 27 ? 6.626 -12.790 8.789 1.00 34.12 27 LEU A O 14
ATOM 15868 N N . LYS A 1 28 ? 4.682 -12.757 9.921 1.00 71.41 28 LYS A N 14
ATOM 15869 C CA . LYS A 1 28 ? 3.915 -13.364 8.839 1.00 33.05 28 LYS A CA 14
ATOM 15870 C C . LYS A 1 28 ? 4.125 -12.607 7.532 1.00 10.11 28 LYS A C 14
ATOM 15871 O O . LYS A 1 28 ? 4.352 -13.211 6.483 1.00 10.40 28 LYS A O 14
ATOM 15890 N N . HIS A 1 29 ? 4.049 -11.282 7.602 1.00 4.42 29 HIS A N 14
ATOM 15891 C CA . HIS A 1 29 ? 4.234 -10.442 6.424 1.00 53.02 29 HIS A CA 14
ATOM 15892 C C . HIS A 1 29 ? 5.621 -10.647 5.822 1.00 13.12 29 HIS A C 14
ATOM 15893 O O . HIS A 1 29 ? 5.827 -10.438 4.627 1.00 41.14 29 HIS A O 14
ATOM 15907 N N . PHE A 1 30 ? 6.569 -11.056 6.659 1.00 74.21 30 PHE A N 14
ATOM 15908 C CA . PHE A 1 30 ? 7.937 -11.288 6.210 1.00 13.50 30 PHE A CA 14
ATOM 15909 C C . PHE A 1 30 ? 8.049 -12.617 5.470 1.00 74.04 30 PHE A C 14
ATOM 15910 O O . PHE A 1 30 ? 8.721 -12.714 4.442 1.00 3.02 30 PHE A O 14
ATOM 15927 N N . LEU A 1 31 ? 7.386 -13.639 5.999 1.00 73.44 31 LEU A N 14
ATOM 15928 C CA . LEU A 1 31 ? 7.410 -14.965 5.389 1.00 1.33 31 LEU A CA 14
ATOM 15929 C C . LEU A 1 31 ? 6.823 -14.928 3.982 1.00 42.21 31 LEU A C 14
ATOM 15930 O O . LEU A 1 31 ? 7.227 -15.697 3.110 1.00 70.32 31 LEU A O 14
ATOM 15946 N N . ASP A 1 32 ? 5.870 -14.027 3.767 1.00 23.54 32 ASP A N 14
ATOM 15947 C CA . ASP A 1 32 ? 5.230 -13.888 2.465 1.00 52.43 32 ASP A CA 14
ATOM 15948 C C . ASP A 1 32 ? 6.190 -13.275 1.450 1.00 62.20 32 ASP A C 14
ATOM 15949 O O . ASP A 1 32 ? 6.082 -13.523 0.250 1.00 41.32 32 ASP A O 14
ATOM 15958 N N . GLY A 1 33 ? 7.130 -12.473 1.941 1.00 10.12 33 GLY A N 14
ATOM 15959 C CA . GLY A 1 33 ? 8.095 -11.836 1.064 1.00 71.52 33 GLY A CA 14
ATOM 15960 C C . GLY A 1 33 ? 9.190 -12.786 0.621 1.00 43.01 33 GLY A C 14
ATOM 15961 O O . GLY A 1 33 ? 9.555 -12.820 -0.554 1.00 11.34 33 GLY A O 14
ATOM 15965 N N . GLY A 1 34 ? 9.719 -13.559 1.565 1.00 74.53 34 GLY A N 14
ATOM 15966 C CA . GLY A 1 34 ? 10.775 -14.502 1.246 1.00 20.00 34 GLY A CA 14
ATOM 15967 C C . GLY A 1 34 ? 10.376 -15.472 0.151 1.00 1.34 34 GLY A C 14
ATOM 15968 O O . GLY A 1 34 ? 11.225 -15.955 -0.597 1.00 54.13 34 GLY A O 14
ATOM 15972 N N . GLU A 1 35 ? 9.081 -15.758 0.059 1.00 21.05 35 GLU A N 14
ATOM 15973 C CA . GLU A 1 35 ? 8.573 -16.679 -0.950 1.00 51.15 35 GLU A CA 14
ATOM 15974 C C . GLU A 1 35 ? 8.491 -15.999 -2.314 1.00 71.44 35 GLU A C 14
ATOM 15975 O O . GLU A 1 35 ? 8.392 -16.664 -3.345 1.00 53.24 35 GLU A O 14
ATOM 15987 N N . MET A 1 36 ? 8.532 -14.671 -2.310 1.00 64.04 36 MET A N 14
ATOM 15988 C CA . MET A 1 36 ? 8.463 -13.901 -3.547 1.00 64.10 36 MET A CA 14
ATOM 15989 C C . MET A 1 36 ? 9.761 -14.028 -4.339 1.00 53.53 36 MET A C 14
ATOM 15990 O O . MET A 1 36 ? 9.741 -14.137 -5.566 1.00 5.04 36 MET A O 14
ATOM 16004 N N . ILE A 1 37 ? 10.885 -14.011 -3.631 1.00 60.44 37 ILE A N 14
ATOM 16005 C CA . ILE A 1 37 ? 12.191 -14.125 -4.269 1.00 74.14 37 ILE A CA 14
ATOM 16006 C C . ILE A 1 37 ? 12.508 -15.575 -4.618 1.00 31.44 37 ILE A C 14
ATOM 16007 O O . ILE A 1 37 ? 13.276 -15.850 -5.540 1.00 33.22 37 ILE A O 14
ATOM 16023 N N . VAL A 1 38 ? 11.910 -16.501 -3.874 1.00 71.24 38 VAL A N 14
ATOM 16024 C CA . VAL A 1 38 ? 12.126 -17.924 -4.106 1.00 30.41 38 VAL A CA 14
ATOM 16025 C C . VAL A 1 38 ? 11.432 -18.385 -5.383 1.00 43.10 38 VAL A C 14
ATOM 16026 O O . VAL A 1 38 ? 12.045 -19.019 -6.242 1.00 63.42 38 VAL A O 14
ATOM 16039 N N . THR A 1 39 ? 10.149 -18.061 -5.503 1.00 15.23 39 THR A N 14
ATOM 16040 C CA . THR A 1 39 ? 9.370 -18.441 -6.675 1.00 22.34 39 THR A CA 14
ATOM 16041 C C . THR A 1 39 ? 10.078 -18.032 -7.961 1.00 70.42 39 THR A C 14
ATOM 16042 O O . THR A 1 39 ? 9.932 -18.684 -8.995 1.00 55.51 39 THR A O 14
ATOM 16053 N N . ALA A 1 40 ? 10.846 -16.950 -7.890 1.00 62.33 40 ALA A N 14
ATOM 16054 C CA . ALA A 1 40 ? 11.579 -16.456 -9.049 1.00 61.44 40 ALA A CA 14
ATOM 16055 C C . ALA A 1 40 ? 12.779 -17.345 -9.360 1.00 31.13 40 ALA A C 14
ATOM 16056 O O . ALA A 1 40 ? 13.022 -17.694 -10.514 1.00 63.52 40 ALA A O 14
ATOM 16063 N N . ALA A 1 41 ? 13.526 -17.707 -8.322 1.00 11.54 41 ALA A N 14
ATOM 16064 C CA . ALA A 1 41 ? 14.700 -18.555 -8.484 1.00 34.52 41 ALA A CA 14
ATOM 16065 C C . ALA A 1 41 ? 14.300 -19.977 -8.865 1.00 25.13 41 ALA A C 14
ATOM 16066 O O . ALA A 1 41 ? 15.035 -20.670 -9.569 1.00 13.54 41 ALA A O 14
ATOM 16073 N N . GLU A 1 42 ? 13.133 -20.405 -8.394 1.00 63.50 42 GLU A N 14
ATOM 16074 C CA . GLU A 1 42 ? 12.639 -21.746 -8.685 1.00 53.01 42 GLU A CA 14
ATOM 16075 C C . GLU A 1 42 ? 12.099 -21.829 -10.110 1.00 34.21 42 GLU A C 14
ATOM 16076 O O . GLU A 1 42 ? 12.210 -22.863 -10.769 1.00 41.12 42 GLU A O 14
ATOM 16088 N N . LYS A 1 43 ? 11.512 -20.733 -10.579 1.00 21.12 43 LYS A N 14
ATOM 16089 C CA . LYS A 1 43 ? 10.954 -20.679 -11.925 1.00 24.30 43 LYS A CA 14
ATOM 16090 C C . LYS A 1 43 ? 12.024 -20.295 -12.942 1.00 41.40 43 LYS A C 14
ATOM 16091 O O . LYS A 1 43 ? 11.909 -20.610 -14.126 1.00 21.02 43 LYS A O 14
ATOM 16110 N N . GLU A 1 44 ? 13.064 -19.613 -12.472 1.00 11.15 44 GLU A N 14
ATOM 16111 C CA . GLU A 1 44 ? 14.154 -19.187 -13.341 1.00 52.54 44 GLU A CA 14
ATOM 16112 C C . GLU A 1 44 ? 15.198 -20.290 -13.485 1.00 44.42 44 GLU A C 14
ATOM 16113 O O . GLU A 1 44 ? 15.032 -21.389 -12.959 1.00 34.41 44 GLU A O 14
ATOM 16125 N N . ALA A 1 45 ? 16.275 -19.987 -14.202 1.00 44.54 45 ALA A N 14
ATOM 16126 C CA . ALA A 1 45 ? 17.348 -20.951 -14.415 1.00 11.42 45 ALA A CA 14
ATOM 16127 C C . ALA A 1 45 ? 18.488 -20.335 -15.218 1.00 43.14 45 ALA A C 14
ATOM 16128 O O . ALA A 1 45 ? 18.270 -19.454 -16.050 1.00 14.34 45 ALA A O 14
ATOM 16135 N N . SER A 1 46 ? 19.706 -20.804 -14.964 1.00 72.03 46 SER A N 14
ATOM 16136 C CA . SER A 1 46 ? 20.882 -20.296 -15.661 1.00 54.12 46 SER A CA 14
ATOM 16137 C C . SER A 1 46 ? 21.104 -18.820 -15.346 1.00 51.34 46 SER A C 14
ATOM 16138 O O . SER A 1 46 ? 21.671 -18.082 -16.152 1.00 0.25 46 SER A O 14
ATOM 16146 N N . GLN A 1 47 ? 20.653 -18.398 -14.170 1.00 15.43 47 GLN A N 14
ATOM 16147 C CA . GLN A 1 47 ? 20.801 -17.010 -13.748 1.00 42.44 47 GLN A CA 14
ATOM 16148 C C . GLN A 1 47 ? 21.839 -16.886 -12.637 1.00 72.25 47 GLN A C 14
ATOM 16149 O O . GLN A 1 47 ? 21.897 -17.718 -11.732 1.00 32.31 47 GLN A O 14
ATOM 16163 N N . LYS A 1 48 ? 22.658 -15.843 -12.713 1.00 13.51 48 LYS A N 14
ATOM 16164 C CA . LYS A 1 48 ? 23.694 -15.608 -11.714 1.00 34.41 48 LYS A CA 14
ATOM 16165 C C . LYS A 1 48 ? 23.088 -15.090 -10.414 1.00 0.45 48 LYS A C 14
ATOM 16166 O O . LYS A 1 48 ? 23.582 -15.385 -9.325 1.00 62.45 48 LYS A O 14
ATOM 16185 N N . VAL A 1 49 ? 22.014 -14.315 -10.534 1.00 22.35 49 VAL A N 14
ATOM 16186 C CA . VAL A 1 49 ? 21.340 -13.758 -9.367 1.00 54.35 49 VAL A CA 14
ATOM 16187 C C . VAL A 1 49 ? 20.472 -14.806 -8.681 1.00 22.44 49 VAL A C 14
ATOM 16188 O O . VAL A 1 49 ? 20.363 -14.830 -7.455 1.00 21.44 49 VAL A O 14
ATOM 16201 N N . ARG A 1 50 ? 19.857 -15.673 -9.479 1.00 50.41 50 ARG A N 14
ATOM 16202 C CA . ARG A 1 50 ? 18.998 -16.724 -8.948 1.00 60.21 50 ARG A CA 14
ATOM 16203 C C . ARG A 1 50 ? 19.639 -17.387 -7.732 1.00 73.54 50 ARG A C 14
ATOM 16204 O O . ARG A 1 50 ? 18.967 -17.670 -6.741 1.00 71.24 50 ARG A O 14
ATOM 16225 N N . ASN A 1 51 ? 20.942 -17.633 -7.817 1.00 62.10 51 ASN A N 14
ATOM 16226 C CA . ASN A 1 51 ? 21.674 -18.264 -6.724 1.00 75.14 51 ASN A CA 14
ATOM 16227 C C . ASN A 1 51 ? 21.606 -17.412 -5.461 1.00 2.41 51 ASN A C 14
ATOM 16228 O O . ASN A 1 51 ? 21.318 -17.914 -4.374 1.00 74.41 51 ASN A O 14
ATOM 16239 N N . LEU A 1 52 ? 21.874 -16.119 -5.611 1.00 73.11 52 LEU A N 14
ATOM 16240 C CA . LEU A 1 52 ? 21.843 -15.195 -4.483 1.00 31.25 52 LEU A CA 14
ATOM 16241 C C . LEU A 1 52 ? 20.414 -14.978 -3.995 1.00 70.40 52 LEU A C 14
ATOM 16242 O O . LEU A 1 52 ? 20.178 -14.768 -2.805 1.00 11.04 52 LEU A O 14
ATOM 16258 N N . LEU A 1 53 ? 19.464 -15.033 -4.922 1.00 33.13 53 LEU A N 14
ATOM 16259 C CA . LEU A 1 53 ? 18.056 -14.845 -4.586 1.00 64.15 53 LEU A CA 14
ATOM 16260 C C . LEU A 1 53 ? 17.612 -15.843 -3.522 1.00 2.13 53 LEU A C 14
ATOM 16261 O O . LEU A 1 53 ? 16.881 -15.493 -2.594 1.00 71.13 53 LEU A O 14
ATOM 16277 N N . LEU A 1 54 ? 18.060 -17.086 -3.660 1.00 1.23 54 LEU A N 14
ATOM 16278 C CA . LEU A 1 54 ? 17.711 -18.135 -2.708 1.00 71.02 54 LEU A CA 14
ATOM 16279 C C . LEU A 1 54 ? 18.460 -17.949 -1.393 1.00 5.31 54 LEU A C 14
ATOM 16280 O O . LEU A 1 54 ? 17.859 -17.943 -0.318 1.00 74.25 54 LEU A O 14
ATOM 16296 N N . HIS A 1 55 ? 19.778 -17.794 -1.485 1.00 34.21 55 HIS A N 14
ATOM 16297 C CA . HIS A 1 55 ? 20.610 -17.604 -0.302 1.00 34.40 55 HIS A CA 14
ATOM 16298 C C . HIS A 1 55 ? 20.075 -16.465 0.561 1.00 45.13 55 HIS A C 14
ATOM 16299 O O . HIS A 1 55 ? 19.986 -16.586 1.783 1.00 72.44 55 HIS A O 14
ATOM 16313 N N . LYS A 1 56 ? 19.723 -15.357 -0.083 1.00 33.32 56 LYS A N 14
ATOM 16314 C CA . LYS A 1 56 ? 19.197 -14.196 0.624 1.00 10.52 56 LYS A CA 14
ATOM 16315 C C . LYS A 1 56 ? 17.749 -14.425 1.047 1.00 44.12 56 LYS A C 14
ATOM 16316 O O . LYS A 1 56 ? 17.248 -13.770 1.960 1.00 70.42 56 LYS A O 14
ATOM 16335 N N . GLY A 1 57 ? 17.083 -15.360 0.377 1.00 71.33 57 GLY A N 14
ATOM 16336 C CA . GLY A 1 57 ? 15.700 -15.660 0.699 1.00 51.04 57 GLY A CA 14
ATOM 16337 C C . GLY A 1 57 ? 15.554 -16.360 2.035 1.00 3.12 57 GLY A C 14
ATOM 16338 O O . GLY A 1 57 ? 14.801 -15.913 2.900 1.00 3.55 57 GLY A O 14
ATOM 16342 N N . LYS A 1 58 ? 16.275 -17.463 2.205 1.00 3.13 58 LYS A N 14
ATOM 16343 C CA . LYS A 1 58 ? 16.224 -18.228 3.446 1.00 53.33 58 LYS A CA 14
ATOM 16344 C C . LYS A 1 58 ? 17.030 -17.540 4.543 1.00 53.11 58 LYS A C 14
ATOM 16345 O O . LYS A 1 58 ? 16.836 -17.808 5.728 1.00 30.30 58 LYS A O 14
ATOM 16364 N N . GLU A 1 59 ? 17.933 -16.651 4.139 1.00 35.43 59 GLU A N 14
ATOM 16365 C CA . GLU A 1 59 ? 18.767 -15.925 5.090 1.00 74.32 59 GLU A CA 14
ATOM 16366 C C . GLU A 1 59 ? 17.966 -14.833 5.793 1.00 33.53 59 GLU A C 14
ATOM 16367 O O . GLU A 1 59 ? 17.822 -14.843 7.016 1.00 73.51 59 GLU A O 14
ATOM 16379 N N . VAL A 1 60 ? 17.447 -13.892 5.012 1.00 55.22 60 VAL A N 14
ATOM 16380 C CA . VAL A 1 60 ? 16.660 -12.793 5.558 1.00 14.24 60 VAL A CA 14
ATOM 16381 C C . VAL A 1 60 ? 15.544 -13.311 6.459 1.00 10.52 60 VAL A C 14
ATOM 16382 O O . VAL A 1 60 ? 15.143 -12.644 7.415 1.00 71.54 60 VAL A O 14
ATOM 16395 N N . LEU A 1 61 ? 15.046 -14.503 6.150 1.00 44.45 61 LEU A N 14
ATOM 16396 C CA . LEU A 1 61 ? 13.976 -15.112 6.932 1.00 42.33 61 LEU A CA 14
ATOM 16397 C C . LEU A 1 61 ? 14.475 -15.514 8.316 1.00 15.10 61 LEU A C 14
ATOM 16398 O O . LEU A 1 61 ? 13.884 -15.143 9.330 1.00 24.00 61 LEU A O 14
ATOM 16414 N N . GLU A 1 62 ? 15.566 -16.273 8.349 1.00 14.23 62 GLU A N 14
ATOM 16415 C CA . GLU A 1 62 ? 16.144 -16.724 9.610 1.00 54.52 62 GLU A CA 14
ATOM 16416 C C . GLU A 1 62 ? 16.724 -15.549 10.393 1.00 31.40 62 GLU A C 14
ATOM 16417 O O . GLU A 1 62 ? 16.734 -15.555 11.624 1.00 61.41 62 GLU A O 14
ATOM 16429 N N . TRP A 1 63 ? 17.206 -14.545 9.670 1.00 1.14 63 TRP A N 14
ATOM 16430 C CA . TRP A 1 63 ? 17.789 -13.364 10.297 1.00 51.20 63 TRP A CA 14
ATOM 16431 C C . TRP A 1 63 ? 16.703 -12.456 10.863 1.00 13.11 63 TRP A C 14
ATOM 16432 O O . TRP A 1 63 ? 16.863 -11.875 11.936 1.00 24.21 63 TRP A O 14
ATOM 16453 N N . ALA A 1 64 ? 15.597 -12.338 10.135 1.00 20.21 64 ALA A N 14
ATOM 16454 C CA . ALA A 1 64 ? 14.484 -11.502 10.567 1.00 74.52 64 ALA A CA 14
ATOM 16455 C C . ALA A 1 64 ? 13.888 -12.014 11.874 1.00 11.11 64 ALA A C 14
ATOM 16456 O O . ALA A 1 64 ? 13.354 -11.240 12.667 1.00 14.24 64 ALA A O 14
ATOM 16463 N N . GLU A 1 65 ? 13.983 -13.322 12.091 1.00 62.02 65 GLU A N 14
ATOM 16464 C CA . GLU A 1 65 ? 13.452 -13.936 13.302 1.00 14.31 65 GLU A CA 14
ATOM 16465 C C . GLU A 1 65 ? 14.359 -13.657 14.497 1.00 41.43 65 GLU A C 14
ATOM 16466 O O . GLU A 1 65 ? 13.924 -13.711 15.647 1.00 31.55 65 GLU A O 14
ATOM 16478 N N . HIS A 1 66 ? 15.623 -13.357 14.215 1.00 23.50 66 HIS A N 14
ATOM 16479 C CA . HIS A 1 66 ? 16.593 -13.070 15.266 1.00 41.53 66 HIS A CA 14
ATOM 16480 C C . HIS A 1 66 ? 16.254 -11.762 15.974 1.00 3.53 66 HIS A C 14
ATOM 16481 O O . HIS A 1 66 ? 16.172 -11.712 17.202 1.00 3.34 66 HIS A O 14
ATOM 16495 N N . LEU A 1 67 ? 16.059 -10.705 15.193 1.00 1.24 67 LEU A N 14
ATOM 16496 C CA . LEU A 1 67 ? 15.730 -9.395 15.746 1.00 33.51 67 LEU A CA 14
ATOM 16497 C C . LEU A 1 67 ? 14.317 -9.387 16.320 1.00 55.50 67 LEU A C 14
ATOM 16498 O O . LEU A 1 67 ? 14.038 -8.695 17.299 1.00 11.00 67 LEU A O 14
ATOM 16514 N N . ALA A 1 68 ? 13.429 -10.161 15.705 1.00 53.22 68 ALA A N 14
ATOM 16515 C CA . ALA A 1 68 ? 12.046 -10.245 16.157 1.00 74.31 68 ALA A CA 14
ATOM 16516 C C . ALA A 1 68 ? 11.961 -10.847 17.556 1.00 60.25 68 ALA A C 14
ATOM 16517 O O . ALA A 1 68 ? 11.101 -10.471 18.351 1.00 30.32 68 ALA A O 14
ATOM 16524 N N . GLU A 1 69 ? 12.859 -11.783 17.847 1.00 34.43 69 GLU A N 14
ATOM 16525 C CA . GLU A 1 69 ? 12.883 -12.438 19.150 1.00 10.32 69 GLU A CA 14
ATOM 16526 C C . GLU A 1 69 ? 13.596 -11.568 20.182 1.00 34.43 69 GLU A C 14
ATOM 16527 O O . GLU A 1 69 ? 13.393 -11.724 21.386 1.00 31.34 69 GLU A O 14
ATOM 16539 N N . TRP A 1 70 ? 14.430 -10.654 19.702 1.00 63.35 70 TRP A N 14
ATOM 16540 C CA . TRP A 1 70 ? 15.174 -9.760 20.582 1.00 71.30 70 TRP A CA 14
ATOM 16541 C C . TRP A 1 70 ? 14.271 -9.197 21.674 1.00 24.12 70 TRP A C 14
ATOM 16542 O O . TRP A 1 70 ? 14.701 -9.015 22.814 1.00 53.02 70 TRP A O 14
ATOM 16563 N N . ILE A 1 71 ? 13.020 -8.924 21.319 1.00 5.44 71 ILE A N 14
ATOM 16564 C CA . ILE A 1 71 ? 12.058 -8.382 22.271 1.00 21.40 71 ILE A CA 14
ATOM 16565 C C . ILE A 1 71 ? 12.029 -9.207 23.553 1.00 21.51 71 ILE A C 14
ATOM 16566 O O . ILE A 1 71 ? 12.017 -8.660 24.657 1.00 65.34 71 ILE A O 14
ATOM 16582 N N . LEU A 1 72 ? 12.019 -10.527 23.401 1.00 63.14 72 LEU A N 14
ATOM 16583 C CA . LEU A 1 72 ? 11.994 -11.430 24.546 1.00 10.55 72 LEU A CA 14
ATOM 16584 C C . LEU A 1 72 ? 13.346 -11.453 25.252 1.00 43.54 72 LEU A C 14
ATOM 16585 O O . LEU A 1 72 ? 13.416 -11.450 26.480 1.00 0.40 72 LEU A O 14
ATOM 16601 N N . GLU A 1 73 ? 14.418 -11.473 24.465 1.00 71.20 73 GLU A N 14
ATOM 16602 C CA . GLU A 1 73 ? 15.768 -11.495 25.015 1.00 21.11 73 GLU A CA 14
ATOM 16603 C C . GLU A 1 73 ? 15.960 -10.372 26.030 1.00 44.42 73 GLU A C 14
ATOM 16604 O O . GLU A 1 73 ? 16.727 -10.506 26.984 1.00 21.20 73 GLU A O 14
ATOM 16616 N N . HIS A 1 74 ? 15.259 -9.263 25.816 1.00 1.23 74 HIS A N 14
ATOM 16617 C CA . HIS A 1 74 ? 15.352 -8.115 26.712 1.00 70.14 74 HIS A CA 14
ATOM 16618 C C . HIS A 1 74 ? 14.029 -7.357 26.762 1.00 41.43 74 HIS A C 14
ATOM 16619 O O . HIS A 1 74 ? 13.988 -6.146 26.541 1.00 43.24 74 HIS A O 14
ATOM 16633 N N . MET A 1 1 ? 1.067 -0.356 -3.394 1.00 32.33 1 MET A N 15
ATOM 16634 C CA . MET A 1 1 ? 2.134 -0.887 -2.553 1.00 35.30 1 MET A CA 15
ATOM 16635 C C . MET A 1 1 ? 2.122 -2.413 -2.559 1.00 11.44 1 MET A C 15
ATOM 16636 O O . MET A 1 1 ? 1.061 -3.035 -2.603 1.00 4.33 1 MET A O 15
ATOM 16650 N N . GLY A 1 2 ? 3.309 -3.009 -2.514 1.00 22.51 2 GLY A N 15
ATOM 16651 C CA . GLY A 1 2 ? 3.412 -4.457 -2.515 1.00 63.02 2 GLY A CA 15
ATOM 16652 C C . GLY A 1 2 ? 4.749 -4.943 -3.040 1.00 52.43 2 GLY A C 15
ATOM 16653 O O . GLY A 1 2 ? 4.819 -5.566 -4.100 1.00 44.22 2 GLY A O 15
ATOM 16657 N N . THR A 1 3 ? 5.814 -4.656 -2.298 1.00 41.03 3 THR A N 15
ATOM 16658 C CA . THR A 1 3 ? 7.155 -5.065 -2.696 1.00 42.12 3 THR A CA 15
ATOM 16659 C C . THR A 1 3 ? 7.920 -5.660 -1.520 1.00 23.12 3 THR A C 15
ATOM 16660 O O . THR A 1 3 ? 7.718 -5.264 -0.372 1.00 34.25 3 THR A O 15
ATOM 16671 N N . ILE A 1 4 ? 8.800 -6.612 -1.813 1.00 11.12 4 ILE A N 15
ATOM 16672 C CA . ILE A 1 4 ? 9.597 -7.260 -0.778 1.00 55.23 4 ILE A CA 15
ATOM 16673 C C . ILE A 1 4 ? 10.302 -6.230 0.098 1.00 35.22 4 ILE A C 15
ATOM 16674 O O . ILE A 1 4 ? 10.407 -6.402 1.313 1.00 53.32 4 ILE A O 15
ATOM 16690 N N . ASP A 1 5 ? 10.781 -5.160 -0.525 1.00 43.04 5 ASP A N 15
ATOM 16691 C CA . ASP A 1 5 ? 11.474 -4.100 0.198 1.00 61.01 5 ASP A CA 15
ATOM 16692 C C . ASP A 1 5 ? 10.620 -3.581 1.350 1.00 2.34 5 ASP A C 15
ATOM 16693 O O . ASP A 1 5 ? 11.143 -3.136 2.372 1.00 2.22 5 ASP A O 15
ATOM 16702 N N . ASP A 1 6 ? 9.304 -3.640 1.178 1.00 3.41 6 ASP A N 15
ATOM 16703 C CA . ASP A 1 6 ? 8.377 -3.175 2.204 1.00 63.33 6 ASP A CA 15
ATOM 16704 C C . ASP A 1 6 ? 8.469 -4.046 3.453 1.00 13.20 6 ASP A C 15
ATOM 16705 O O . ASP A 1 6 ? 8.252 -3.573 4.568 1.00 12.12 6 ASP A O 15
ATOM 16714 N N . ALA A 1 7 ? 8.790 -5.321 3.258 1.00 41.53 7 ALA A N 15
ATOM 16715 C CA . ALA A 1 7 ? 8.911 -6.257 4.368 1.00 11.33 7 ALA A CA 15
ATOM 16716 C C . ALA A 1 7 ? 10.087 -5.892 5.268 1.00 60.50 7 ALA A C 15
ATOM 16717 O O . ALA A 1 7 ? 9.967 -5.892 6.493 1.00 4.33 7 ALA A O 15
ATOM 16724 N N . PHE A 1 8 ? 11.224 -5.584 4.652 1.00 15.12 8 PHE A N 15
ATOM 16725 C CA . PHE A 1 8 ? 12.422 -5.219 5.398 1.00 25.40 8 PHE A CA 15
ATOM 16726 C C . PHE A 1 8 ? 12.224 -3.899 6.136 1.00 54.54 8 PHE A C 15
ATOM 16727 O O . PHE A 1 8 ? 12.781 -3.687 7.213 1.00 52.11 8 PHE A O 15
ATOM 16744 N N . ARG A 1 9 ? 11.426 -3.013 5.547 1.00 20.30 9 ARG A N 15
ATOM 16745 C CA . ARG A 1 9 ? 11.155 -1.712 6.146 1.00 34.34 9 ARG A CA 15
ATOM 16746 C C . ARG A 1 9 ? 10.130 -1.835 7.271 1.00 42.23 9 ARG A C 15
ATOM 16747 O O . ARG A 1 9 ? 10.189 -1.105 8.260 1.00 43.02 9 ARG A O 15
ATOM 16768 N N . ALA A 1 10 ? 9.192 -2.762 7.111 1.00 72.22 10 ALA A N 15
ATOM 16769 C CA . ALA A 1 10 ? 8.156 -2.981 8.112 1.00 33.34 10 ALA A CA 15
ATOM 16770 C C . ALA A 1 10 ? 8.708 -3.736 9.317 1.00 13.53 10 ALA A C 15
ATOM 16771 O O . ALA A 1 10 ? 8.191 -3.613 10.428 1.00 15.01 10 ALA A O 15
ATOM 16778 N N . ILE A 1 11 ? 9.759 -4.515 9.090 1.00 22.53 11 ILE A N 15
ATOM 16779 C CA . ILE A 1 11 ? 10.381 -5.289 10.158 1.00 14.11 11 ILE A CA 15
ATOM 16780 C C . ILE A 1 11 ? 10.687 -4.411 11.367 1.00 52.35 11 ILE A C 15
ATOM 16781 O O . ILE A 1 11 ? 10.710 -4.886 12.501 1.00 34.12 11 ILE A O 15
ATOM 16797 N N . GLU A 1 12 ? 10.920 -3.126 11.114 1.00 31.51 12 GLU A N 15
ATOM 16798 C CA . GLU A 1 12 ? 11.224 -2.182 12.182 1.00 14.44 12 GLU A CA 15
ATOM 16799 C C . GLU A 1 12 ? 10.074 -2.104 13.183 1.00 40.20 12 GLU A C 15
ATOM 16800 O O . GLU A 1 12 ? 10.293 -1.981 14.388 1.00 24.52 12 GLU A O 15
ATOM 16812 N N . ARG A 1 13 ? 8.848 -2.175 12.674 1.00 44.01 13 ARG A N 15
ATOM 16813 C CA . ARG A 1 13 ? 7.664 -2.111 13.522 1.00 41.23 13 ARG A CA 15
ATOM 16814 C C . ARG A 1 13 ? 7.586 -3.328 14.439 1.00 54.30 13 ARG A C 15
ATOM 16815 O O . ARG A 1 13 ? 7.035 -3.255 15.537 1.00 11.01 13 ARG A O 15
ATOM 16836 N N . ALA A 1 14 ? 8.140 -4.445 13.980 1.00 74.01 14 ALA A N 15
ATOM 16837 C CA . ALA A 1 14 ? 8.134 -5.677 14.759 1.00 13.23 14 ALA A CA 15
ATOM 16838 C C . ALA A 1 14 ? 9.011 -5.546 16.000 1.00 52.22 14 ALA A C 15
ATOM 16839 O O . ALA A 1 14 ? 8.578 -5.849 17.112 1.00 0.31 14 ALA A O 15
ATOM 16846 N N . ILE A 1 15 ? 10.244 -5.094 15.801 1.00 4.23 15 ILE A N 15
ATOM 16847 C CA . ILE A 1 15 ? 11.182 -4.923 16.905 1.00 55.24 15 ILE A CA 15
ATOM 16848 C C . ILE A 1 15 ? 10.782 -3.745 17.787 1.00 25.23 15 ILE A C 15
ATOM 16849 O O . ILE A 1 15 ? 10.987 -3.770 19.001 1.00 53.24 15 ILE A O 15
ATOM 16865 N N . GLN A 1 16 ? 10.211 -2.716 17.169 1.00 21.54 16 GLN A N 15
ATOM 16866 C CA . GLN A 1 16 ? 9.782 -1.530 17.900 1.00 41.42 16 GLN A CA 15
ATOM 16867 C C . GLN A 1 16 ? 8.708 -1.880 18.925 1.00 41.35 16 GLN A C 15
ATOM 16868 O O . GLN A 1 16 ? 8.511 -1.159 19.903 1.00 63.24 16 GLN A O 15
ATOM 16882 N N . ALA A 1 17 ? 8.016 -2.990 18.693 1.00 73.22 17 ALA A N 15
ATOM 16883 C CA . ALA A 1 17 ? 6.963 -3.436 19.597 1.00 72.54 17 ALA A CA 15
ATOM 16884 C C . ALA A 1 17 ? 7.449 -3.451 21.042 1.00 65.23 17 ALA A C 15
ATOM 16885 O O . ALA A 1 17 ? 6.810 -2.884 21.927 1.00 73.51 17 ALA A O 15
ATOM 16892 N N . GLU A 1 18 ? 8.585 -4.104 21.272 1.00 15.45 18 GLU A N 15
ATOM 16893 C CA . GLU A 1 18 ? 9.155 -4.193 22.612 1.00 51.35 18 GLU A CA 15
ATOM 16894 C C . GLU A 1 18 ? 8.220 -4.947 23.552 1.00 31.41 18 GLU A C 15
ATOM 16895 O O . GLU A 1 18 ? 7.165 -4.442 23.933 1.00 40.11 18 GLU A O 15
ATOM 16907 N N . ASN A 1 19 ? 8.616 -6.161 23.922 1.00 74.20 19 ASN A N 15
ATOM 16908 C CA . ASN A 1 19 ? 7.813 -6.987 24.817 1.00 40.01 19 ASN A CA 15
ATOM 16909 C C . ASN A 1 19 ? 6.402 -7.171 24.268 1.00 55.01 19 ASN A C 15
ATOM 16910 O O . ASN A 1 19 ? 5.495 -6.405 24.592 1.00 34.33 19 ASN A O 15
ATOM 16921 N N . GLU A 1 20 ? 6.225 -8.192 23.435 1.00 33.12 20 GLU A N 15
ATOM 16922 C CA . GLU A 1 20 ? 4.924 -8.476 22.841 1.00 34.13 20 GLU A CA 15
ATOM 16923 C C . GLU A 1 20 ? 4.876 -9.898 22.290 1.00 32.20 20 GLU A C 15
ATOM 16924 O O . GLU A 1 20 ? 5.838 -10.655 22.411 1.00 31.35 20 GLU A O 15
ATOM 16936 N N . GLY A 1 21 ? 3.747 -10.254 21.684 1.00 63.24 21 GLY A N 15
ATOM 16937 C CA . GLY A 1 21 ? 3.594 -11.584 21.123 1.00 32.03 21 GLY A CA 15
ATOM 16938 C C . GLY A 1 21 ? 2.930 -11.566 19.761 1.00 71.03 21 GLY A C 15
ATOM 16939 O O . GLY A 1 21 ? 2.604 -12.617 19.208 1.00 51.52 21 GLY A O 15
ATOM 16943 N N . ARG A 1 22 ? 2.727 -10.370 19.219 1.00 44.44 22 ARG A N 15
ATOM 16944 C CA . ARG A 1 22 ? 2.095 -10.219 17.914 1.00 61.24 22 ARG A CA 15
ATOM 16945 C C . ARG A 1 22 ? 3.103 -10.449 16.791 1.00 1.24 22 ARG A C 15
ATOM 16946 O O . ARG A 1 22 ? 2.727 -10.738 15.655 1.00 23.32 22 ARG A O 15
ATOM 16967 N N . TYR A 1 23 ? 4.384 -10.317 17.118 1.00 50.12 23 TYR A N 15
ATOM 16968 C CA . TYR A 1 23 ? 5.446 -10.507 16.137 1.00 1.10 23 TYR A CA 15
ATOM 16969 C C . TYR A 1 23 ? 5.238 -11.798 15.351 1.00 13.04 23 TYR A C 15
ATOM 16970 O O . TYR A 1 23 ? 5.623 -11.898 14.186 1.00 14.23 23 TYR A O 15
ATOM 16988 N N . ARG A 1 24 ? 4.625 -12.784 15.998 1.00 31.12 24 ARG A N 15
ATOM 16989 C CA . ARG A 1 24 ? 4.365 -14.070 15.362 1.00 50.32 24 ARG A CA 15
ATOM 16990 C C . ARG A 1 24 ? 3.446 -13.903 14.155 1.00 35.15 24 ARG A C 15
ATOM 16991 O O . ARG A 1 24 ? 3.698 -14.463 13.089 1.00 1.22 24 ARG A O 15
ATOM 17012 N N . GLU A 1 25 ? 2.378 -13.130 14.333 1.00 25.33 25 GLU A N 15
ATOM 17013 C CA . GLU A 1 25 ? 1.421 -12.892 13.259 1.00 3.13 25 GLU A CA 15
ATOM 17014 C C . GLU A 1 25 ? 1.974 -11.889 12.250 1.00 22.44 25 GLU A C 15
ATOM 17015 O O . GLU A 1 25 ? 1.598 -11.901 11.079 1.00 45.34 25 GLU A O 15
ATOM 17027 N N . ALA A 1 26 ? 2.869 -11.023 12.715 1.00 34.22 26 ALA A N 15
ATOM 17028 C CA . ALA A 1 26 ? 3.475 -10.015 11.854 1.00 14.04 26 ALA A CA 15
ATOM 17029 C C . ALA A 1 26 ? 4.520 -10.635 10.934 1.00 25.53 26 ALA A C 15
ATOM 17030 O O . ALA A 1 26 ? 4.602 -10.297 9.753 1.00 45.41 26 ALA A O 15
ATOM 17037 N N . LEU A 1 27 ? 5.319 -11.545 11.482 1.00 12.25 27 LEU A N 15
ATOM 17038 C CA . LEU A 1 27 ? 6.361 -12.213 10.711 1.00 50.24 27 LEU A CA 15
ATOM 17039 C C . LEU A 1 27 ? 5.767 -12.943 9.510 1.00 15.15 27 LEU A C 15
ATOM 17040 O O . LEU A 1 27 ? 6.424 -13.110 8.483 1.00 25.44 27 LEU A O 15
ATOM 17056 N N . LYS A 1 28 ? 4.517 -13.374 9.646 1.00 1.13 28 LYS A N 15
ATOM 17057 C CA . LYS A 1 28 ? 3.831 -14.083 8.573 1.00 71.02 28 LYS A CA 15
ATOM 17058 C C . LYS A 1 28 ? 3.915 -13.303 7.265 1.00 64.24 28 LYS A C 15
ATOM 17059 O O . LYS A 1 28 ? 4.207 -13.869 6.211 1.00 61.35 28 LYS A O 15
ATOM 17078 N N . HIS A 1 29 ? 3.660 -12.001 7.340 1.00 50.14 29 HIS A N 15
ATOM 17079 C CA . HIS A 1 29 ? 3.709 -11.143 6.161 1.00 4.10 29 HIS A CA 15
ATOM 17080 C C . HIS A 1 29 ? 5.104 -11.150 5.542 1.00 1.44 29 HIS A C 15
ATOM 17081 O O . HIS A 1 29 ? 5.261 -10.955 4.337 1.00 55.42 29 HIS A O 15
ATOM 17095 N N . PHE A 1 30 ? 6.115 -11.374 6.376 1.00 73.44 30 PHE A N 15
ATOM 17096 C CA . PHE A 1 30 ? 7.497 -11.405 5.911 1.00 55.43 30 PHE A CA 15
ATOM 17097 C C . PHE A 1 30 ? 7.811 -12.731 5.225 1.00 52.11 30 PHE A C 15
ATOM 17098 O O . PHE A 1 30 ? 8.493 -12.767 4.200 1.00 4.22 30 PHE A O 15
ATOM 17115 N N . LEU A 1 31 ? 7.309 -13.819 5.797 1.00 33.44 31 LEU A N 15
ATOM 17116 C CA . LEU A 1 31 ? 7.535 -15.149 5.243 1.00 64.54 31 LEU A CA 15
ATOM 17117 C C . LEU A 1 31 ? 6.987 -15.248 3.823 1.00 42.14 31 LEU A C 15
ATOM 17118 O O . LEU A 1 31 ? 7.509 -15.996 2.996 1.00 74.42 31 LEU A O 15
ATOM 17134 N N . ASP A 1 32 ? 5.934 -14.486 3.546 1.00 25.34 32 ASP A N 15
ATOM 17135 C CA . ASP A 1 32 ? 5.317 -14.485 2.225 1.00 3.02 32 ASP A CA 15
ATOM 17136 C C . ASP A 1 32 ? 6.216 -13.790 1.207 1.00 75.14 32 ASP A C 15
ATOM 17137 O O . ASP A 1 32 ? 6.134 -14.057 0.008 1.00 4.33 32 ASP A O 15
ATOM 17146 N N . GLY A 1 33 ? 7.072 -12.896 1.692 1.00 33.13 33 GLY A N 15
ATOM 17147 C CA . GLY A 1 33 ? 7.972 -12.176 0.811 1.00 52.22 33 GLY A CA 15
ATOM 17148 C C . GLY A 1 33 ? 9.142 -13.026 0.356 1.00 14.13 33 GLY A C 15
ATOM 17149 O O . GLY A 1 33 ? 9.421 -13.122 -0.838 1.00 32.50 33 GLY A O 15
ATOM 17153 N N . GLY A 1 34 ? 9.829 -13.643 1.312 1.00 25.41 34 GLY A N 15
ATOM 17154 C CA . GLY A 1 34 ? 10.969 -14.480 0.984 1.00 51.13 34 GLY A CA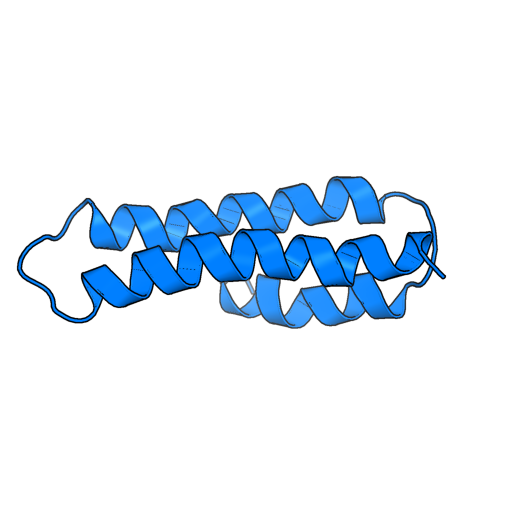 15
ATOM 17155 C C . GLY A 1 34 ? 10.621 -15.569 -0.012 1.00 11.22 34 GLY A C 15
ATOM 17156 O O . GLY A 1 34 ? 11.456 -15.966 -0.823 1.00 43.03 34 GLY A O 15
ATOM 17160 N N . GLU A 1 35 ? 9.385 -16.054 0.052 1.00 53.54 35 GLU A N 15
ATOM 17161 C CA . GLU A 1 35 ? 8.930 -17.105 -0.850 1.00 61.23 35 GLU A CA 15
ATOM 17162 C C . GLU A 1 35 ? 8.602 -16.536 -2.228 1.00 32.43 35 GLU A C 15
ATOM 17163 O O . GLU A 1 35 ? 8.614 -17.255 -3.227 1.00 25.14 35 GLU A O 15
ATOM 17175 N N . MET A 1 36 ? 8.308 -15.241 -2.272 1.00 34.13 36 MET A N 15
ATOM 17176 C CA . MET A 1 36 ? 7.976 -14.575 -3.526 1.00 64.31 36 MET A CA 15
ATOM 17177 C C . MET A 1 36 ? 9.223 -14.380 -4.384 1.00 12.15 36 MET A C 15
ATOM 17178 O O . MET A 1 36 ? 9.144 -14.353 -5.612 1.00 41.11 36 MET A O 15
ATOM 17192 N N . ILE A 1 37 ? 10.371 -14.244 -3.728 1.00 53.04 37 ILE A N 15
ATOM 17193 C CA . ILE A 1 37 ? 11.633 -14.052 -4.432 1.00 10.14 37 ILE A CA 15
ATOM 17194 C C . ILE A 1 37 ? 12.183 -15.378 -4.946 1.00 0.02 37 ILE A C 15
ATOM 17195 O O . ILE A 1 37 ? 12.926 -15.416 -5.927 1.00 1.24 37 ILE A O 15
ATOM 17211 N N . VAL A 1 38 ? 11.811 -16.465 -4.278 1.00 24.53 38 VAL A N 15
ATOM 17212 C CA . VAL A 1 38 ? 12.265 -17.795 -4.668 1.00 51.05 38 VAL A CA 15
ATOM 17213 C C . VAL A 1 38 ? 11.692 -18.195 -6.023 1.00 54.03 38 VAL A C 15
ATOM 17214 O O . VAL A 1 38 ? 12.373 -18.815 -6.841 1.00 3.44 38 VAL A O 15
ATOM 17227 N N . THR A 1 39 ? 10.433 -17.836 -6.256 1.00 72.24 39 THR A N 15
ATOM 17228 C CA . THR A 1 39 ? 9.766 -18.158 -7.512 1.00 44.00 39 THR A CA 15
ATOM 17229 C C . THR A 1 39 ? 10.607 -17.724 -8.707 1.00 52.24 39 THR A C 15
ATOM 17230 O O . THR A 1 39 ? 10.542 -18.330 -9.777 1.00 12.34 39 THR A O 15
ATOM 17241 N N . ALA A 1 40 ? 11.396 -16.671 -8.519 1.00 60.31 40 ALA A N 15
ATOM 17242 C CA . ALA A 1 40 ? 12.252 -16.158 -9.582 1.00 34.03 40 ALA A CA 15
ATOM 17243 C C . ALA A 1 40 ? 13.434 -17.088 -9.832 1.00 11.00 40 ALA A C 15
ATOM 17244 O O . ALA A 1 40 ? 13.853 -17.281 -10.973 1.00 21.23 40 ALA A O 15
ATOM 17251 N N . ALA A 1 41 ? 13.968 -17.661 -8.758 1.00 52.12 41 ALA A N 15
ATOM 17252 C CA . ALA A 1 41 ? 15.101 -18.572 -8.862 1.00 42.51 41 ALA A CA 15
ATOM 17253 C C . ALA A 1 41 ? 14.667 -19.928 -9.407 1.00 43.01 41 ALA A C 15
ATOM 17254 O O . ALA A 1 41 ? 15.321 -20.492 -10.284 1.00 53.12 41 ALA A O 15
ATOM 17261 N N . GLU A 1 42 ? 13.562 -20.446 -8.881 1.00 72.00 42 GLU A N 15
ATOM 17262 C CA . GLU A 1 42 ? 13.043 -21.738 -9.315 1.00 52.30 42 GLU A CA 15
ATOM 17263 C C . GLU A 1 42 ? 12.769 -21.737 -10.816 1.00 73.42 42 GLU A C 15
ATOM 17264 O O . GLU A 1 42 ? 13.282 -22.579 -11.553 1.00 64.32 42 GLU A O 15
ATOM 17276 N N . LYS A 1 43 ? 11.955 -20.787 -11.263 1.00 14.13 43 LYS A N 15
ATOM 17277 C CA . LYS A 1 43 ? 11.611 -20.674 -12.675 1.00 61.43 43 LYS A CA 15
ATOM 17278 C C . LYS A 1 43 ? 12.856 -20.424 -13.520 1.00 4.43 43 LYS A C 15
ATOM 17279 O O . LYS A 1 43 ? 12.870 -20.701 -14.718 1.00 60.24 43 LYS A O 15
ATOM 17298 N N . GLU A 1 44 ? 13.900 -19.898 -12.886 1.00 21.44 44 GLU A N 15
ATOM 17299 C CA . GLU A 1 44 ? 15.150 -19.612 -13.580 1.00 52.51 44 GLU A CA 15
ATOM 17300 C C . GLU A 1 44 ? 16.099 -20.804 -13.507 1.00 71.34 44 GLU A C 15
ATOM 17301 O O . GLU A 1 44 ? 15.764 -21.843 -12.939 1.00 64.32 44 GLU A O 15
ATOM 17313 N N . ALA A 1 45 ? 17.284 -20.646 -14.088 1.00 20.14 45 ALA A N 15
ATOM 17314 C CA . ALA A 1 45 ? 18.282 -21.708 -14.088 1.00 23.22 45 ALA A CA 15
ATOM 17315 C C . ALA A 1 45 ? 19.641 -21.184 -14.540 1.00 21.31 45 ALA A C 15
ATOM 17316 O O . ALA A 1 45 ? 20.655 -21.412 -13.881 1.00 4.55 45 ALA A O 15
ATOM 17323 N N . SER A 1 46 ? 19.654 -20.483 -15.669 1.00 10.32 46 SER A N 15
ATOM 17324 C CA . SER A 1 46 ? 20.890 -19.930 -16.212 1.00 34.44 46 SER A CA 15
ATOM 17325 C C . SER A 1 46 ? 21.141 -18.526 -15.670 1.00 73.24 46 SER A C 15
ATOM 17326 O O . SER A 1 46 ? 21.431 -17.601 -16.428 1.00 53.11 46 SER A O 15
ATOM 17334 N N . GLN A 1 47 ? 21.027 -18.377 -14.355 1.00 14.24 47 GLN A N 15
ATOM 17335 C CA . GLN A 1 47 ? 21.240 -17.086 -13.712 1.00 4.25 47 GLN A CA 15
ATOM 17336 C C . GLN A 1 47 ? 22.286 -17.195 -12.606 1.00 53.53 47 GLN A C 15
ATOM 17337 O O . GLN A 1 47 ? 22.232 -18.099 -11.773 1.00 31.12 47 GLN A O 15
ATOM 17351 N N . LYS A 1 48 ? 23.237 -16.267 -12.605 1.00 60.03 48 LYS A N 15
ATOM 17352 C CA . LYS A 1 48 ? 24.295 -16.257 -11.602 1.00 44.04 48 LYS A CA 15
ATOM 17353 C C . LYS A 1 48 ? 23.791 -15.678 -10.284 1.00 74.44 48 LYS A C 15
ATOM 17354 O O . LYS A 1 48 ? 24.271 -16.042 -9.211 1.00 2.32 48 LYS A O 15
ATOM 17373 N N . VAL A 1 49 ? 22.818 -14.777 -10.373 1.00 53.10 49 VAL A N 15
ATOM 17374 C CA . VAL A 1 49 ? 22.246 -14.150 -9.187 1.00 72.23 49 VAL A CA 15
ATOM 17375 C C . VAL A 1 49 ? 21.273 -15.090 -8.484 1.00 24.13 49 VAL A C 15
ATOM 17376 O O . VAL A 1 49 ? 21.135 -15.055 -7.261 1.00 11.21 49 VAL A O 15
ATOM 17389 N N . ARG A 1 50 ? 20.602 -15.931 -9.264 1.00 50.42 50 ARG A N 15
ATOM 17390 C CA . ARG A 1 50 ? 19.641 -16.880 -8.716 1.00 63.30 50 ARG A CA 15
ATOM 17391 C C . ARG A 1 50 ? 20.192 -17.546 -7.458 1.00 60.03 50 ARG A C 15
ATOM 17392 O O . ARG A 1 50 ? 19.498 -17.657 -6.449 1.00 22.34 50 ARG A O 15
ATOM 17413 N N . ASN A 1 51 ? 21.444 -17.987 -7.528 1.00 72.33 51 ASN A N 15
ATOM 17414 C CA . ASN A 1 51 ? 22.087 -18.643 -6.396 1.00 24.22 51 ASN A CA 15
ATOM 17415 C C . ASN A 1 51 ? 21.977 -17.788 -5.137 1.00 74.11 51 ASN A C 15
ATOM 17416 O O . ASN A 1 51 ? 21.597 -18.277 -4.072 1.00 70.33 51 ASN A O 15
ATOM 17427 N N . LEU A 1 52 ? 22.310 -16.509 -5.267 1.00 12.34 52 LEU A N 15
ATOM 17428 C CA . LEU A 1 52 ? 22.247 -15.584 -4.140 1.00 63.01 52 LEU A CA 15
ATOM 17429 C C . LEU A 1 52 ? 20.802 -15.225 -3.810 1.00 21.13 52 LEU A C 15
ATOM 17430 O O . LEU A 1 52 ? 20.469 -14.940 -2.658 1.00 63.54 52 LEU A O 15
ATOM 17446 N N . LEU A 1 53 ? 19.947 -15.243 -4.826 1.00 14.51 53 LEU A N 15
ATOM 17447 C CA . LEU A 1 53 ? 18.535 -14.921 -4.644 1.00 24.25 53 LEU A CA 15
ATOM 17448 C C . LEU A 1 53 ? 17.889 -15.863 -3.633 1.00 75.22 53 LEU A C 15
ATOM 17449 O O . LEU A 1 53 ? 17.112 -15.435 -2.778 1.00 20.40 53 LEU A O 15
ATOM 17465 N N . LEU A 1 54 ? 18.215 -17.147 -3.736 1.00 12.21 54 LEU A N 15
ATOM 17466 C CA . LEU A 1 54 ? 17.667 -18.150 -2.829 1.00 65.35 54 LEU A CA 15
ATOM 17467 C C . LEU A 1 54 ? 18.353 -18.087 -1.469 1.00 4.34 54 LEU A C 15
ATOM 17468 O O . LEU A 1 54 ? 17.693 -18.014 -0.432 1.00 22.25 54 LEU A O 15
ATOM 17484 N N . HIS A 1 55 ? 19.682 -18.112 -1.480 1.00 24.34 55 HIS A N 15
ATOM 17485 C CA . HIS A 1 55 ? 20.458 -18.055 -0.246 1.00 5.30 55 HIS A CA 15
ATOM 17486 C C . HIS A 1 55 ? 20.074 -16.832 0.581 1.00 13.23 55 HIS A C 15
ATOM 17487 O O . HIS A 1 55 ? 19.978 -16.903 1.807 1.00 52.13 55 HIS A O 15
ATOM 17501 N N . LYS A 1 56 ? 19.855 -15.710 -0.096 1.00 61.04 56 LYS A N 15
ATOM 17502 C CA . LYS A 1 56 ? 19.480 -14.471 0.574 1.00 4.15 56 LYS A CA 15
ATOM 17503 C C . LYS A 1 56 ? 18.073 -14.571 1.155 1.00 4.42 56 LYS A C 15
ATOM 17504 O O . LYS A 1 56 ? 17.776 -13.978 2.192 1.00 72.34 56 LYS A O 15
ATOM 17523 N N . GLY A 1 57 ? 17.211 -15.325 0.481 1.00 64.45 57 GLY A N 15
ATOM 17524 C CA . GLY A 1 57 ? 15.847 -15.490 0.946 1.00 53.20 57 GLY A CA 15
ATOM 17525 C C . GLY A 1 57 ? 15.764 -16.293 2.229 1.00 65.23 57 GLY A C 15
ATOM 17526 O O . GLY A 1 57 ? 15.153 -15.858 3.205 1.00 62.21 57 GLY A O 15
ATOM 17530 N N . LYS A 1 58 ? 16.380 -17.471 2.228 1.00 41.31 58 LYS A N 15
ATOM 17531 C CA . LYS A 1 58 ? 16.374 -18.338 3.400 1.00 63.43 58 LYS A CA 15
ATOM 17532 C C . LYS A 1 58 ? 17.081 -17.671 4.575 1.00 41.52 58 LYS A C 15
ATOM 17533 O O . LYS A 1 58 ? 16.820 -17.995 5.733 1.00 52.53 58 LYS A O 15
ATOM 17552 N N . GLU A 1 59 ? 17.976 -16.736 4.268 1.00 32.21 59 GLU A N 15
ATOM 17553 C CA . GLU A 1 59 ? 18.719 -16.023 5.300 1.00 11.03 59 GLU A CA 15
ATOM 17554 C C . GLU A 1 59 ? 17.866 -14.921 5.921 1.00 12.52 59 GLU A C 15
ATOM 17555 O O . GLU A 1 59 ? 17.595 -14.931 7.122 1.00 23.32 59 GLU A O 15
ATOM 17567 N N . VAL A 1 60 ? 17.445 -13.969 5.094 1.00 43.12 60 VAL A N 15
ATOM 17568 C CA . VAL A 1 60 ? 16.623 -12.859 5.560 1.00 32.01 60 VAL A CA 15
ATOM 17569 C C . VAL A 1 60 ? 15.419 -13.361 6.350 1.00 42.11 60 VAL A C 15
ATOM 17570 O O . VAL A 1 60 ? 14.934 -12.686 7.259 1.00 54.24 60 VAL A O 15
ATOM 17583 N N . LEU A 1 61 ? 14.942 -14.550 5.998 1.00 1.24 61 LEU A N 15
ATOM 17584 C CA . LEU A 1 61 ? 13.794 -15.144 6.675 1.00 63.11 61 LEU A CA 15
ATOM 17585 C C . LEU A 1 61 ? 14.180 -15.646 8.063 1.00 40.41 61 LEU A C 15
ATOM 17586 O O . LEU A 1 61 ? 13.400 -15.543 9.009 1.00 73.13 61 LEU A O 15
ATOM 17602 N N . GLU A 1 62 ? 15.389 -16.186 8.176 1.00 4.14 62 GLU A N 15
ATOM 17603 C CA . GLU A 1 62 ? 15.878 -16.702 9.450 1.00 43.43 62 GLU A CA 15
ATOM 17604 C C . GLU A 1 62 ? 16.356 -15.566 10.349 1.00 5.44 62 GLU A C 15
ATOM 17605 O O . GLU A 1 62 ? 16.253 -15.644 11.574 1.00 64.15 62 GLU A O 15
ATOM 17617 N N . TRP A 1 63 ? 16.880 -14.512 9.733 1.00 14.35 63 TRP A N 15
ATOM 17618 C CA . TRP A 1 63 ? 17.374 -13.359 10.478 1.00 25.41 63 TRP A CA 15
ATOM 17619 C C . TRP A 1 63 ? 16.220 -12.505 10.989 1.00 51.40 63 TRP A C 15
ATOM 17620 O O . TRP A 1 63 ? 16.243 -12.028 12.123 1.00 2.22 63 TRP A O 15
ATOM 17641 N N . ALA A 1 64 ? 15.211 -12.315 10.145 1.00 40.01 64 ALA A N 15
ATOM 17642 C CA . ALA A 1 64 ? 14.046 -11.519 10.513 1.00 65.31 64 ALA A CA 15
ATOM 17643 C C . ALA A 1 64 ? 13.422 -12.026 11.808 1.00 22.44 64 ALA A C 15
ATOM 17644 O O . ALA A 1 64 ? 12.895 -11.246 12.601 1.00 63.15 64 ALA A O 15
ATOM 17651 N N . GLU A 1 65 ? 13.485 -13.338 12.017 1.00 51.15 65 GLU A N 15
ATOM 17652 C CA . GLU A 1 65 ? 12.924 -13.948 13.216 1.00 34.01 65 GLU A CA 15
ATOM 17653 C C . GLU A 1 65 ? 13.825 -13.704 14.423 1.00 13.23 65 GLU A C 15
ATOM 17654 O O . GLU A 1 65 ? 13.367 -13.719 15.567 1.00 44.34 65 GLU A O 15
ATOM 17666 N N . HIS A 1 66 ? 15.108 -13.480 14.160 1.00 3.45 66 HIS A N 15
ATOM 17667 C CA . HIS A 1 66 ? 16.075 -13.232 15.225 1.00 74.14 66 HIS A CA 15
ATOM 17668 C C . HIS A 1 66 ? 15.795 -11.900 15.914 1.00 54.03 66 HIS A C 15
ATOM 17669 O O . HIS A 1 66 ? 15.648 -11.840 17.135 1.00 5.43 66 HIS A O 15
ATOM 17683 N N . LEU A 1 67 ? 15.722 -10.835 15.124 1.00 53.44 67 LEU A N 15
ATOM 17684 C CA . LEU A 1 67 ? 15.460 -9.503 15.657 1.00 11.55 67 LEU A CA 15
ATOM 17685 C C . LEU A 1 67 ? 14.022 -9.388 16.154 1.00 3.13 67 LEU A C 15
ATOM 17686 O O . LEU A 1 67 ? 13.743 -8.676 17.119 1.00 64.42 67 LEU A O 15
ATOM 17702 N N . ALA A 1 68 ? 13.114 -10.095 15.490 1.00 51.10 68 ALA A N 15
ATOM 17703 C CA . ALA A 1 68 ? 11.706 -10.076 15.867 1.00 50.14 68 ALA A CA 15
ATOM 17704 C C . ALA A 1 68 ? 11.502 -10.668 17.257 1.00 75.32 68 ALA A C 15
ATOM 17705 O O . ALA A 1 68 ? 10.631 -10.228 18.006 1.00 33.25 68 ALA A O 15
ATOM 17712 N N . GLU A 1 69 ? 12.309 -11.669 17.593 1.00 4.04 69 GLU A N 15
ATOM 17713 C CA . GLU A 1 69 ? 12.215 -12.322 18.894 1.00 73.03 69 GLU A CA 15
ATOM 17714 C C . GLU A 1 69 ? 12.933 -11.507 19.965 1.00 21.24 69 GLU A C 15
ATOM 17715 O O . GLU A 1 69 ? 12.655 -11.646 21.156 1.00 32.54 69 GLU A O 15
ATOM 17727 N N . TRP A 1 70 ? 13.858 -10.658 19.533 1.00 1.12 70 TRP A N 15
ATOM 17728 C CA . TRP A 1 70 ? 14.617 -9.821 20.455 1.00 4.11 70 TRP A CA 15
ATOM 17729 C C . TRP A 1 70 ? 13.701 -9.189 21.497 1.00 22.13 70 TRP A C 15
ATOM 17730 O O . TRP A 1 70 ? 14.078 -9.042 22.660 1.00 31.44 70 TRP A O 15
ATOM 17751 N N . ILE A 1 71 ? 12.498 -8.817 21.073 1.00 21.34 71 ILE A N 15
ATOM 17752 C CA . ILE A 1 71 ? 11.529 -8.203 21.972 1.00 54.53 71 ILE A CA 15
ATOM 17753 C C . ILE A 1 71 ? 11.361 -9.024 23.245 1.00 20.23 71 ILE A C 15
ATOM 17754 O O . ILE A 1 71 ? 11.326 -8.479 24.349 1.00 4.22 71 ILE A O 15
ATOM 17770 N N . LEU A 1 72 ? 11.259 -10.339 23.085 1.00 2.02 72 LEU A N 15
ATOM 17771 C CA . LEU A 1 72 ? 11.097 -11.238 24.223 1.00 43.13 72 LEU A CA 15
ATOM 17772 C C . LEU A 1 72 ? 12.400 -11.366 25.006 1.00 41.43 72 LEU A C 15
ATOM 17773 O O . LEU A 1 72 ? 12.396 -11.384 26.236 1.00 42.50 72 LEU A O 15
ATOM 17789 N N . GLU A 1 73 ? 13.513 -11.452 24.283 1.00 12.23 73 GLU A N 15
ATOM 17790 C CA . GLU A 1 73 ? 14.823 -11.576 24.911 1.00 32.14 73 GLU A CA 15
ATOM 17791 C C . GLU A 1 73 ? 15.084 -10.410 25.861 1.00 33.41 73 GLU A C 15
ATOM 17792 O O . GLU A 1 73 ? 15.789 -10.555 26.860 1.00 44.30 73 GLU A O 15
ATOM 17804 N N . HIS A 1 74 ? 14.510 -9.255 25.542 1.00 54.22 74 HIS A N 15
ATOM 17805 C CA . HIS A 1 74 ? 14.679 -8.063 26.366 1.00 65.31 74 HIS A CA 15
ATOM 17806 C C . HIS A 1 74 ? 13.713 -8.077 27.546 1.00 14.31 74 HIS A C 15
ATOM 17807 O O . HIS A 1 74 ? 12.866 -8.965 27.657 1.00 4.43 74 HIS A O 15
ATOM 17821 N N . MET A 1 1 ? 2.216 1.238 -1.113 1.00 52.23 1 MET A N 16
ATOM 17822 C CA . MET A 1 1 ? 3.296 0.524 -1.784 1.00 21.35 1 MET A CA 16
ATOM 17823 C C . MET A 1 1 ? 2.919 -0.936 -2.018 1.00 42.44 1 MET A C 16
ATOM 17824 O O . MET A 1 1 ? 1.848 -1.383 -1.612 1.00 74.03 1 MET A O 16
ATOM 17838 N N . GLY A 1 2 ? 3.808 -1.673 -2.677 1.00 72.24 2 GLY A N 16
ATOM 17839 C CA . GLY A 1 2 ? 3.549 -3.074 -2.955 1.00 41.11 2 GLY A CA 16
ATOM 17840 C C . GLY A 1 2 ? 4.800 -3.823 -3.370 1.00 32.54 2 GLY A C 16
ATOM 17841 O O . GLY A 1 2 ? 4.832 -4.460 -4.424 1.00 13.35 2 GLY A O 16
ATOM 17845 N N . THR A 1 3 ? 5.836 -3.748 -2.539 1.00 74.15 3 THR A N 16
ATOM 17846 C CA . THR A 1 3 ? 7.096 -4.422 -2.826 1.00 75.13 3 THR A CA 16
ATOM 17847 C C . THR A 1 3 ? 7.671 -5.070 -1.572 1.00 13.31 3 THR A C 16
ATOM 17848 O O . THR A 1 3 ? 7.421 -4.612 -0.456 1.00 64.41 3 THR A O 16
ATOM 17859 N N . ILE A 1 4 ? 8.441 -6.135 -1.762 1.00 64.21 4 ILE A N 16
ATOM 17860 C CA . ILE A 1 4 ? 9.053 -6.844 -0.645 1.00 43.10 4 ILE A CA 16
ATOM 17861 C C . ILE A 1 4 ? 9.803 -5.883 0.272 1.00 52.15 4 ILE A C 16
ATOM 17862 O O . ILE A 1 4 ? 9.896 -6.106 1.479 1.00 52.43 4 ILE A O 16
ATOM 17878 N N . ASP A 1 5 ? 10.334 -4.813 -0.310 1.00 20.02 5 ASP A N 16
ATOM 17879 C CA . ASP A 1 5 ? 11.073 -3.815 0.455 1.00 62.21 5 ASP A CA 16
ATOM 17880 C C . ASP A 1 5 ? 10.229 -3.278 1.606 1.00 21.25 5 ASP A C 16
ATOM 17881 O O . ASP A 1 5 ? 10.758 -2.889 2.648 1.00 72.01 5 ASP A O 16
ATOM 17890 N N . ASP A 1 6 ? 8.915 -3.259 1.411 1.00 22.34 6 ASP A N 16
ATOM 17891 C CA . ASP A 1 6 ? 7.997 -2.770 2.434 1.00 44.15 6 ASP A CA 16
ATOM 17892 C C . ASP A 1 6 ? 8.041 -3.658 3.673 1.00 32.10 6 ASP A C 16
ATOM 17893 O O . ASP A 1 6 ? 7.704 -3.222 4.773 1.00 33.03 6 ASP A O 16
ATOM 17902 N N . ALA A 1 7 ? 8.457 -4.906 3.486 1.00 60.30 7 ALA A N 16
ATOM 17903 C CA . ALA A 1 7 ? 8.545 -5.855 4.589 1.00 63.53 7 ALA A CA 16
ATOM 17904 C C . ALA A 1 7 ? 9.784 -5.596 5.439 1.00 42.40 7 ALA A C 16
ATOM 17905 O O . ALA A 1 7 ? 9.689 -5.411 6.652 1.00 11.45 7 ALA A O 16
ATOM 17912 N N . PHE A 1 8 ? 10.946 -5.584 4.795 1.00 44.53 8 PHE A N 16
ATOM 17913 C CA . PHE A 1 8 ? 12.205 -5.348 5.493 1.00 51.04 8 PHE A CA 16
ATOM 17914 C C . PHE A 1 8 ? 12.121 -4.094 6.358 1.00 55.01 8 PHE A C 16
ATOM 17915 O O . PHE A 1 8 ? 12.502 -4.108 7.529 1.00 55.15 8 PHE A O 16
ATOM 17932 N N . ARG A 1 9 ? 11.619 -3.011 5.773 1.00 63.23 9 ARG A N 16
ATOM 17933 C CA . ARG A 1 9 ? 11.486 -1.748 6.489 1.00 63.14 9 ARG A CA 16
ATOM 17934 C C . ARG A 1 9 ? 10.601 -1.912 7.721 1.00 63.22 9 ARG A C 16
ATOM 17935 O O . ARG A 1 9 ? 10.830 -1.279 8.751 1.00 45.44 9 ARG A O 16
ATOM 17956 N N . ALA A 1 10 ? 9.590 -2.766 7.607 1.00 74.42 10 ALA A N 16
ATOM 17957 C CA . ALA A 1 10 ? 8.671 -3.015 8.711 1.00 4.23 10 ALA A CA 16
ATOM 17958 C C . ALA A 1 10 ? 9.343 -3.832 9.810 1.00 75.21 10 ALA A C 16
ATOM 17959 O O . ALA A 1 10 ? 9.054 -3.654 10.993 1.00 14.25 10 ALA A O 16
ATOM 17966 N N . ILE A 1 11 ? 10.238 -4.729 9.410 1.00 2.34 11 ILE A N 16
ATOM 17967 C CA . ILE A 1 11 ? 10.950 -5.573 10.362 1.00 40.12 11 ILE A CA 16
ATOM 17968 C C . ILE A 1 11 ? 11.622 -4.735 11.444 1.00 22.33 11 ILE A C 16
ATOM 17969 O O . ILE A 1 11 ? 11.511 -5.035 12.633 1.00 63.04 11 ILE A O 16
ATOM 17985 N N . GLU A 1 12 ? 12.318 -3.683 11.024 1.00 31.23 12 GLU A N 16
ATOM 17986 C CA . GLU A 1 12 ? 13.007 -2.801 11.959 1.00 21.40 12 GLU A CA 16
ATOM 17987 C C . GLU A 1 12 ? 12.024 -2.179 12.946 1.00 34.10 12 GLU A C 16
ATOM 17988 O O . GLU A 1 12 ? 12.375 -1.890 14.090 1.00 50.01 12 GLU A O 16
ATOM 18000 N N . ARG A 1 13 ? 10.790 -1.976 12.494 1.00 3.44 13 ARG A N 16
ATOM 18001 C CA . ARG A 1 13 ? 9.756 -1.386 13.336 1.00 21.21 13 ARG A CA 16
ATOM 18002 C C . ARG A 1 13 ? 9.239 -2.400 14.352 1.00 20.15 13 ARG A C 16
ATOM 18003 O O . ARG A 1 13 ? 8.800 -2.033 15.442 1.00 25.11 13 ARG A O 16
ATOM 18024 N N . ALA A 1 14 ? 9.294 -3.677 13.987 1.00 15.33 14 ALA A N 16
ATOM 18025 C CA . ALA A 1 14 ? 8.832 -4.743 14.867 1.00 24.42 14 ALA A CA 16
ATOM 18026 C C . ALA A 1 14 ? 9.713 -4.851 16.107 1.00 23.42 14 ALA A C 16
ATOM 18027 O O . ALA A 1 14 ? 9.216 -4.865 17.234 1.00 63.03 14 ALA A O 16
ATOM 18034 N N . ILE A 1 15 ? 11.022 -4.929 15.892 1.00 3.34 15 ILE A N 16
ATOM 18035 C CA . ILE A 1 15 ? 11.972 -5.035 16.993 1.00 34.24 15 ILE A CA 16
ATOM 18036 C C . ILE A 1 15 ? 11.905 -3.809 17.897 1.00 32.04 15 ILE A C 16
ATOM 18037 O O . ILE A 1 15 ? 12.023 -3.919 19.117 1.00 15.25 15 ILE A O 16
ATOM 18053 N N . GLN A 1 16 ? 11.714 -2.642 17.290 1.00 75.51 16 GLN A N 16
ATOM 18054 C CA . GLN A 1 16 ? 11.630 -1.395 18.041 1.00 72.42 16 GLN A CA 16
ATOM 18055 C C . GLN A 1 16 ? 10.418 -1.398 18.967 1.00 1.00 16 GLN A C 16
ATOM 18056 O O . GLN A 1 16 ? 10.387 -0.680 19.966 1.00 31.21 16 GLN A O 16
ATOM 18070 N N . ALA A 1 17 ? 9.422 -2.210 18.628 1.00 51.42 17 ALA A N 16
ATOM 18071 C CA . ALA A 1 17 ? 8.209 -2.307 19.430 1.00 53.31 17 ALA A CA 16
ATOM 18072 C C . ALA A 1 17 ? 8.535 -2.652 20.879 1.00 52.10 17 ALA A C 16
ATOM 18073 O O . ALA A 1 17 ? 7.995 -2.049 21.806 1.00 30.31 17 ALA A O 16
ATOM 18080 N N . GLU A 1 18 ? 9.420 -3.626 21.066 1.00 45.53 18 GLU A N 16
ATOM 18081 C CA . GLU A 1 18 ? 9.816 -4.051 22.403 1.00 23.01 18 GLU A CA 16
ATOM 18082 C C . GLU A 1 18 ? 8.628 -4.635 23.162 1.00 23.30 18 GLU A C 16
ATOM 18083 O O . GLU A 1 18 ? 8.510 -4.467 24.375 1.00 54.12 18 GLU A O 16
ATOM 18095 N N . ASN A 1 19 ? 7.751 -5.322 22.438 1.00 71.43 19 ASN A N 16
ATOM 18096 C CA . ASN A 1 19 ? 6.571 -5.931 23.042 1.00 41.05 19 ASN A CA 16
ATOM 18097 C C . ASN A 1 19 ? 6.286 -7.296 22.422 1.00 13.21 19 ASN A C 16
ATOM 18098 O O . ASN A 1 19 ? 6.752 -7.599 21.325 1.00 71.44 19 ASN A O 16
ATOM 18109 N N . GLU A 1 20 ? 5.516 -8.113 23.134 1.00 63.51 20 GLU A N 16
ATOM 18110 C CA . GLU A 1 20 ? 5.169 -9.446 22.654 1.00 42.24 20 GLU A CA 16
ATOM 18111 C C . GLU A 1 20 ? 3.662 -9.577 22.454 1.00 0.31 20 GLU A C 16
ATOM 18112 O O . GLU A 1 20 ? 2.896 -9.587 23.417 1.00 60.33 20 GLU A O 16
ATOM 18124 N N . GLY A 1 21 ? 3.244 -9.675 21.196 1.00 73.52 21 GLY A N 16
ATOM 18125 C CA . GLY A 1 21 ? 1.831 -9.803 20.892 1.00 75.53 21 GLY A CA 16
ATOM 18126 C C . GLY A 1 21 ? 1.582 -10.217 19.455 1.00 72.22 21 GLY A C 16
ATOM 18127 O O . GLY A 1 21 ? 1.960 -11.314 19.043 1.00 21.13 21 GLY A O 16
ATOM 18131 N N . ARG A 1 22 ? 0.943 -9.338 18.690 1.00 75.31 22 ARG A N 16
ATOM 18132 C CA . ARG A 1 22 ? 0.641 -9.619 17.291 1.00 20.44 22 ARG A CA 16
ATOM 18133 C C . ARG A 1 22 ? 1.922 -9.728 16.470 1.00 25.12 22 ARG A C 16
ATOM 18134 O O . ARG A 1 22 ? 1.937 -10.338 15.401 1.00 74.03 22 ARG A O 16
ATOM 18155 N N . TYR A 1 23 ? 2.996 -9.133 16.977 1.00 0.53 23 TYR A N 16
ATOM 18156 C CA . TYR A 1 23 ? 4.282 -9.160 16.290 1.00 55.33 23 TYR A CA 16
ATOM 18157 C C . TYR A 1 23 ? 4.667 -10.587 15.912 1.00 42.41 23 TYR A C 16
ATOM 18158 O O . TYR A 1 23 ? 5.346 -10.813 14.910 1.00 20.52 23 TYR A O 16
ATOM 18176 N N . ARG A 1 24 ? 4.228 -11.545 16.721 1.00 25.12 24 ARG A N 16
ATOM 18177 C CA . ARG A 1 24 ? 4.527 -12.950 16.474 1.00 64.44 24 ARG A CA 16
ATOM 18178 C C . ARG A 1 24 ? 3.921 -13.410 15.151 1.00 60.30 24 ARG A C 16
ATOM 18179 O O . ARG A 1 24 ? 4.570 -14.102 14.367 1.00 23.14 24 ARG A O 16
ATOM 18200 N N . GLU A 1 25 ? 2.673 -13.021 14.911 1.00 72.01 25 GLU A N 16
ATOM 18201 C CA . GLU A 1 25 ? 1.979 -13.395 13.684 1.00 63.01 25 GLU A CA 16
ATOM 18202 C C . GLU A 1 25 ? 2.489 -12.578 12.500 1.00 10.12 25 GLU A C 16
ATOM 18203 O O . GLU A 1 25 ? 2.508 -13.054 11.366 1.00 71.32 25 GLU A O 16
ATOM 18215 N N . ALA A 1 26 ? 2.901 -11.344 12.774 1.00 72.31 26 ALA A N 16
ATOM 18216 C CA . ALA A 1 26 ? 3.412 -10.461 11.733 1.00 31.11 26 ALA A CA 16
ATOM 18217 C C . ALA A 1 26 ? 4.504 -11.146 10.919 1.00 21.40 26 ALA A C 16
ATOM 18218 O O . ALA A 1 26 ? 4.538 -11.039 9.692 1.00 22.24 26 ALA A O 16
ATOM 18225 N N . LEU A 1 27 ? 5.396 -11.850 11.608 1.00 13.11 27 LEU A N 16
ATOM 18226 C CA . LEU A 1 27 ? 6.491 -12.553 10.949 1.00 54.04 27 LEU A CA 16
ATOM 18227 C C . LEU A 1 27 ? 5.965 -13.469 9.848 1.00 21.11 27 LEU A C 16
ATOM 18228 O O . LEU A 1 27 ? 6.591 -13.619 8.798 1.00 32.24 27 LEU A O 16
ATOM 18244 N N . LYS A 1 28 ? 4.810 -14.079 10.094 1.00 4.42 28 LYS A N 16
ATOM 18245 C CA . LYS A 1 28 ? 4.197 -14.978 9.124 1.00 42.33 28 LYS A CA 16
ATOM 18246 C C . LYS A 1 28 ? 4.061 -14.300 7.764 1.00 4.20 28 LYS A C 16
ATOM 18247 O O . LYS A 1 28 ? 4.082 -14.960 6.725 1.00 64.50 28 LYS A O 16
ATOM 18266 N N . HIS A 1 29 ? 3.923 -12.978 7.778 1.00 45.20 29 HIS A N 16
ATOM 18267 C CA . HIS A 1 29 ? 3.787 -12.210 6.545 1.00 35.42 29 HIS A CA 16
ATOM 18268 C C . HIS A 1 29 ? 5.139 -12.034 5.862 1.00 62.54 29 HIS A C 16
ATOM 18269 O O . HIS A 1 29 ? 5.235 -12.068 4.635 1.00 63.54 29 HIS A O 16
ATOM 18283 N N . PHE A 1 30 ? 6.182 -11.846 6.664 1.00 51.44 30 PHE A N 16
ATOM 18284 C CA . PHE A 1 30 ? 7.529 -11.662 6.136 1.00 71.51 30 PHE A CA 16
ATOM 18285 C C . PHE A 1 30 ? 7.977 -12.892 5.351 1.00 5.13 30 PHE A C 16
ATOM 18286 O O . PHE A 1 30 ? 8.496 -12.778 4.240 1.00 61.22 30 PHE A O 16
ATOM 18303 N N . LEU A 1 31 ? 7.775 -14.067 5.938 1.00 51.44 31 LEU A N 16
ATOM 18304 C CA . LEU A 1 31 ? 8.158 -15.319 5.295 1.00 45.32 31 LEU A CA 16
ATOM 18305 C C . LEU A 1 31 ? 7.217 -15.650 4.142 1.00 55.34 31 LEU A C 16
ATOM 18306 O O . LEU A 1 31 ? 7.640 -16.176 3.112 1.00 2.23 31 LEU A O 16
ATOM 18322 N N . ASP A 1 32 ? 5.938 -15.336 4.320 1.00 21.34 32 ASP A N 16
ATOM 18323 C CA . ASP A 1 32 ? 4.936 -15.597 3.293 1.00 20.25 32 ASP A CA 16
ATOM 18324 C C . ASP A 1 32 ? 5.395 -15.065 1.939 1.00 34.42 32 ASP A C 16
ATOM 18325 O O . ASP A 1 32 ? 5.344 -15.772 0.934 1.00 75.43 32 ASP A O 16
ATOM 18334 N N . GLY A 1 33 ? 5.842 -13.813 1.921 1.00 32.32 33 GLY A N 16
ATOM 18335 C CA . GLY A 1 33 ? 6.302 -13.208 0.685 1.00 14.41 33 GLY A CA 16
ATOM 18336 C C . GLY A 1 33 ? 7.625 -13.779 0.217 1.00 61.04 33 GLY A C 16
ATOM 18337 O O . GLY A 1 33 ? 7.930 -13.760 -0.975 1.00 23.40 33 GLY A O 16
ATOM 18341 N N . GLY A 1 34 ? 8.415 -14.288 1.158 1.00 51.53 34 GLY A N 16
ATOM 18342 C CA . GLY A 1 34 ? 9.705 -14.858 0.815 1.00 13.12 34 GLY A CA 16
ATOM 18343 C C . GLY A 1 34 ? 9.594 -15.965 -0.215 1.00 1.34 34 GLY A C 16
ATOM 18344 O O . GLY A 1 34 ? 10.519 -16.189 -0.995 1.00 33.13 34 GLY A O 16
ATOM 18348 N N . GLU A 1 35 ? 8.460 -16.659 -0.216 1.00 3.23 35 GLU A N 16
ATOM 18349 C CA . GLU A 1 35 ? 8.235 -17.750 -1.156 1.00 75.02 35 GLU A CA 16
ATOM 18350 C C . GLU A 1 35 ? 8.432 -17.279 -2.594 1.00 50.31 35 GLU A C 16
ATOM 18351 O O . GLU A 1 35 ? 8.705 -18.079 -3.489 1.00 12.44 35 GLU A O 16
ATOM 18363 N N . MET A 1 36 ? 8.291 -15.974 -2.808 1.00 24.55 36 MET A N 16
ATOM 18364 C CA . MET A 1 36 ? 8.455 -15.396 -4.136 1.00 52.02 36 MET A CA 16
ATOM 18365 C C . MET A 1 36 ? 9.924 -15.381 -4.546 1.00 21.42 36 MET A C 16
ATOM 18366 O O . MET A 1 36 ? 10.247 -15.435 -5.733 1.00 5.42 36 MET A O 16
ATOM 18380 N N . ILE A 1 37 ? 10.809 -15.309 -3.557 1.00 14.40 37 ILE A N 16
ATOM 18381 C CA . ILE A 1 37 ? 12.243 -15.288 -3.816 1.00 11.23 37 ILE A CA 16
ATOM 18382 C C . ILE A 1 37 ? 12.734 -16.648 -4.299 1.00 21.20 37 ILE A C 16
ATOM 18383 O O . ILE A 1 37 ? 13.726 -16.741 -5.022 1.00 61.21 37 ILE A O 16
ATOM 18399 N N . VAL A 1 38 ? 12.032 -17.702 -3.896 1.00 32.33 38 VAL A N 16
ATOM 18400 C CA . VAL A 1 38 ? 12.394 -19.059 -4.290 1.00 1.52 38 VAL A CA 16
ATOM 18401 C C . VAL A 1 38 ? 11.951 -19.352 -5.719 1.00 23.43 38 VAL A C 16
ATOM 18402 O O . VAL A 1 38 ? 12.755 -19.755 -6.560 1.00 25.41 38 VAL A O 16
ATOM 18415 N N . THR A 1 39 ? 10.666 -19.148 -5.988 1.00 54.30 39 THR A N 16
ATOM 18416 C CA . THR A 1 39 ? 10.115 -19.391 -7.315 1.00 75.21 39 THR A CA 16
ATOM 18417 C C . THR A 1 39 ? 10.965 -18.730 -8.393 1.00 63.15 39 THR A C 16
ATOM 18418 O O . THR A 1 39 ? 11.266 -19.338 -9.420 1.00 75.51 39 THR A O 16
ATOM 18429 N N . ALA A 1 40 ? 11.351 -17.481 -8.153 1.00 65.32 40 ALA A N 16
ATOM 18430 C CA . ALA A 1 40 ? 12.170 -16.739 -9.103 1.00 45.22 40 ALA A CA 16
ATOM 18431 C C . ALA A 1 40 ? 13.463 -17.486 -9.415 1.00 54.15 40 ALA A C 16
ATOM 18432 O O . ALA A 1 40 ? 13.929 -17.489 -10.554 1.00 61.12 40 ALA A O 16
ATOM 18439 N N . ALA A 1 41 ? 14.037 -18.118 -8.397 1.00 15.43 41 ALA A N 16
ATOM 18440 C CA . ALA A 1 41 ? 15.274 -18.869 -8.563 1.00 62.24 41 ALA A CA 16
ATOM 18441 C C . ALA A 1 41 ? 15.021 -20.193 -9.276 1.00 33.42 41 ALA A C 16
ATOM 18442 O O . ALA A 1 41 ? 15.703 -20.528 -10.243 1.00 41.05 41 ALA A O 16
ATOM 18449 N N . GLU A 1 42 ? 14.036 -20.943 -8.790 1.00 11.51 42 GLU A N 16
ATOM 18450 C CA . GLU A 1 42 ? 13.695 -22.231 -9.381 1.00 35.34 42 GLU A CA 16
ATOM 18451 C C . GLU A 1 42 ? 13.423 -22.090 -10.876 1.00 3.34 42 GLU A C 16
ATOM 18452 O O . GLU A 1 42 ? 14.026 -22.782 -11.696 1.00 72.41 42 GLU A O 16
ATOM 18464 N N . LYS A 1 43 ? 12.512 -21.188 -11.223 1.00 13.43 43 LYS A N 16
ATOM 18465 C CA . LYS A 1 43 ? 12.159 -20.953 -12.618 1.00 3.21 43 LYS A CA 16
ATOM 18466 C C . LYS A 1 43 ? 13.403 -20.659 -13.451 1.00 72.32 43 LYS A C 16
ATOM 18467 O O . LYS A 1 43 ? 13.439 -20.942 -14.648 1.00 41.12 43 LYS A O 16
ATOM 18486 N N . GLU A 1 44 ? 14.420 -20.092 -12.809 1.00 74.33 44 GLU A N 16
ATOM 18487 C CA . GLU A 1 44 ? 15.665 -19.762 -13.493 1.00 14.12 44 GLU A CA 16
ATOM 18488 C C . GLU A 1 44 ? 16.730 -20.821 -13.225 1.00 73.44 44 GLU A C 16
ATOM 18489 O O . GLU A 1 44 ? 16.439 -21.885 -12.678 1.00 41.41 44 GLU A O 16
ATOM 18501 N N . ALA A 1 45 ? 17.964 -20.523 -13.617 1.00 3.24 45 ALA A N 16
ATOM 18502 C CA . ALA A 1 45 ? 19.073 -21.448 -13.418 1.00 42.34 45 ALA A CA 16
ATOM 18503 C C . ALA A 1 45 ? 20.388 -20.838 -13.892 1.00 61.04 45 ALA A C 16
ATOM 18504 O O . ALA A 1 45 ? 21.406 -20.924 -13.206 1.00 63.21 45 ALA A O 16
ATOM 18511 N N . SER A 1 46 ? 20.359 -20.222 -15.070 1.00 61.51 46 SER A N 16
ATOM 18512 C CA . SER A 1 46 ? 21.550 -19.602 -15.638 1.00 24.20 46 SER A CA 16
ATOM 18513 C C . SER A 1 46 ? 21.613 -18.120 -15.282 1.00 51.25 46 SER A C 16
ATOM 18514 O O . SER A 1 46 ? 21.985 -17.288 -16.110 1.00 32.13 46 SER A O 16
ATOM 18522 N N . GLN A 1 47 ? 21.246 -17.798 -14.046 1.00 62.40 47 GLN A N 16
ATOM 18523 C CA . GLN A 1 47 ? 21.260 -16.417 -13.581 1.00 12.43 47 GLN A CA 16
ATOM 18524 C C . GLN A 1 47 ? 22.130 -16.270 -12.337 1.00 13.34 47 GLN A C 16
ATOM 18525 O O . GLN A 1 47 ? 22.078 -17.099 -11.428 1.00 52.00 47 GLN A O 16
ATOM 18539 N N . LYS A 1 48 ? 22.930 -15.209 -12.302 1.00 35.31 48 LYS A N 16
ATOM 18540 C CA . LYS A 1 48 ? 23.811 -14.952 -11.169 1.00 50.13 48 LYS A CA 16
ATOM 18541 C C . LYS A 1 48 ? 23.008 -14.554 -9.935 1.00 24.44 48 LYS A C 16
ATOM 18542 O O . LYS A 1 48 ? 23.369 -14.901 -8.810 1.00 12.25 48 LYS A O 16
ATOM 18561 N N . VAL A 1 49 ? 21.918 -13.826 -10.152 1.00 73.43 49 VAL A N 16
ATOM 18562 C CA . VAL A 1 49 ? 21.063 -13.384 -9.057 1.00 75.23 49 VAL A CA 16
ATOM 18563 C C . VAL A 1 49 ? 20.208 -14.531 -8.530 1.00 31.22 49 VAL A C 16
ATOM 18564 O O . VAL A 1 49 ? 19.862 -14.569 -7.349 1.00 13.30 49 VAL A O 16
ATOM 18577 N N . ARG A 1 50 ? 19.871 -15.466 -9.413 1.00 3.42 50 ARG A N 16
ATOM 18578 C CA . ARG A 1 50 ? 19.056 -16.614 -9.036 1.00 62.34 50 ARG A CA 16
ATOM 18579 C C . ARG A 1 50 ? 19.604 -17.281 -7.778 1.00 1.42 50 ARG A C 16
ATOM 18580 O O . ARG A 1 50 ? 18.871 -17.514 -6.818 1.00 0.53 50 ARG A O 16
ATOM 18601 N N . ASN A 1 51 ? 20.898 -17.585 -7.791 1.00 32.20 51 ASN A N 16
ATOM 18602 C CA . ASN A 1 51 ? 21.544 -18.226 -6.651 1.00 52.22 51 ASN A CA 16
ATOM 18603 C C . ASN A 1 51 ? 21.503 -17.321 -5.423 1.00 73.24 51 ASN A C 16
ATOM 18604 O O . ASN A 1 51 ? 21.512 -17.797 -4.287 1.00 65.02 51 ASN A O 16
ATOM 18615 N N . LEU A 1 52 ? 21.456 -16.015 -5.659 1.00 42.34 52 LEU A N 16
ATOM 18616 C CA . LEU A 1 52 ? 21.413 -15.042 -4.573 1.00 73.00 52 LEU A CA 16
ATOM 18617 C C . LEU A 1 52 ? 20.009 -14.945 -3.984 1.00 71.54 52 LEU A C 16
ATOM 18618 O O . LEU A 1 52 ? 19.840 -14.658 -2.799 1.00 15.52 52 LEU A O 16
ATOM 18634 N N . LEU A 1 53 ? 19.005 -15.190 -4.819 1.00 51.03 53 LEU A N 16
ATOM 18635 C CA . LEU A 1 53 ? 17.615 -15.133 -4.381 1.00 75.04 53 LEU A CA 16
ATOM 18636 C C . LEU A 1 53 ? 17.356 -16.132 -3.258 1.00 2.32 53 LEU A C 16
ATOM 18637 O O . LEU A 1 53 ? 16.738 -15.798 -2.246 1.00 52.01 53 LEU A O 16
ATOM 18653 N N . LEU A 1 54 ? 17.835 -17.357 -3.441 1.00 22.12 54 LEU A N 16
ATOM 18654 C CA . LEU A 1 54 ? 17.658 -18.405 -2.441 1.00 43.13 54 LEU A CA 16
ATOM 18655 C C . LEU A 1 54 ? 18.610 -18.203 -1.266 1.00 50.05 54 LEU A C 16
ATOM 18656 O O . LEU A 1 54 ? 18.229 -18.377 -0.108 1.00 41.33 54 LEU A O 16
ATOM 18672 N N . HIS A 1 55 ? 19.850 -17.833 -1.572 1.00 74.04 55 HIS A N 16
ATOM 18673 C CA . HIS A 1 55 ? 20.856 -17.604 -0.541 1.00 74.24 55 HIS A CA 16
ATOM 18674 C C . HIS A 1 55 ? 20.415 -16.496 0.411 1.00 64.41 55 HIS A C 16
ATOM 18675 O O . HIS A 1 55 ? 20.427 -16.670 1.630 1.00 54.12 55 HIS A O 16
ATOM 18689 N N . LYS A 1 56 ? 20.029 -15.357 -0.153 1.00 73.20 56 LYS A N 16
ATOM 18690 C CA . LYS A 1 56 ? 19.584 -14.220 0.645 1.00 62.45 56 LYS A CA 16
ATOM 18691 C C . LYS A 1 56 ? 18.172 -14.447 1.176 1.00 64.24 56 LYS A C 16
ATOM 18692 O O . LYS A 1 56 ? 17.836 -14.015 2.277 1.00 23.34 56 LYS A O 16
ATOM 18711 N N . GLY A 1 57 ? 17.350 -15.129 0.384 1.00 34.34 57 GLY A N 16
ATOM 18712 C CA . GLY A 1 57 ? 15.984 -15.403 0.793 1.00 2.42 57 GLY A CA 16
ATOM 18713 C C . GLY A 1 57 ? 15.913 -16.277 2.030 1.00 42.53 57 GLY A C 16
ATOM 18714 O O . GLY A 1 57 ? 15.089 -16.048 2.915 1.00 54.41 57 GLY A O 16
ATOM 18718 N N . LYS A 1 58 ? 16.779 -17.283 2.092 1.00 54.24 58 LYS A N 16
ATOM 18719 C CA . LYS A 1 58 ? 16.812 -18.196 3.228 1.00 15.42 58 LYS A CA 16
ATOM 18720 C C . LYS A 1 58 ? 17.439 -17.525 4.446 1.00 31.33 58 LYS A C 16
ATOM 18721 O O . LYS A 1 58 ? 17.080 -17.826 5.584 1.00 24.33 58 LYS A O 16
ATOM 18740 N N . GLU A 1 59 ? 18.375 -16.615 4.199 1.00 45.04 59 GLU A N 16
ATOM 18741 C CA . GLU A 1 59 ? 19.051 -15.902 5.276 1.00 22.35 59 GLU A CA 16
ATOM 18742 C C . GLU A 1 59 ? 18.143 -14.831 5.873 1.00 1.04 59 GLU A C 16
ATOM 18743 O O . GLU A 1 59 ? 17.882 -14.823 7.076 1.00 14.34 59 GLU A O 16
ATOM 18755 N N . VAL A 1 60 ? 17.665 -13.928 5.023 1.00 5.53 60 VAL A N 16
ATOM 18756 C CA . VAL A 1 60 ? 16.786 -12.852 5.465 1.00 4.43 60 VAL A CA 16
ATOM 18757 C C . VAL A 1 60 ? 15.607 -13.398 6.262 1.00 53.24 60 VAL A C 16
ATOM 18758 O O . VAL A 1 60 ? 15.098 -12.739 7.169 1.00 15.32 60 VAL A O 16
ATOM 18771 N N . LEU A 1 61 ? 15.176 -14.606 5.917 1.00 64.41 61 LEU A N 16
ATOM 18772 C CA . LEU A 1 61 ? 14.056 -15.243 6.600 1.00 32.21 61 LEU A CA 16
ATOM 18773 C C . LEU A 1 61 ? 14.473 -15.747 7.978 1.00 64.32 61 LEU A C 16
ATOM 18774 O O . LEU A 1 61 ? 13.678 -15.745 8.917 1.00 43.31 61 LEU A O 16
ATOM 18790 N N . GLU A 1 62 ? 15.726 -16.177 8.090 1.00 24.14 62 GLU A N 16
ATOM 18791 C CA . GLU A 1 62 ? 16.249 -16.683 9.354 1.00 2.43 62 GLU A CA 16
ATOM 18792 C C . GLU A 1 62 ? 16.669 -15.534 10.268 1.00 72.34 62 GLU A C 16
ATOM 18793 O O . GLU A 1 62 ? 16.567 -15.631 11.491 1.00 74.14 62 GLU A O 16
ATOM 18805 N N . TRP A 1 63 ? 17.141 -14.450 9.665 1.00 43.52 63 TRP A N 16
ATOM 18806 C CA . TRP A 1 63 ? 17.577 -13.283 10.423 1.00 4.53 63 TRP A CA 16
ATOM 18807 C C . TRP A 1 63 ? 16.381 -12.486 10.933 1.00 61.41 63 TRP A C 16
ATOM 18808 O O . TRP A 1 63 ? 16.327 -12.111 12.103 1.00 2.35 63 TRP A O 16
ATOM 18829 N N . ALA A 1 64 ? 15.424 -12.233 10.047 1.00 54.33 64 ALA A N 16
ATOM 18830 C CA . ALA A 1 64 ? 14.227 -11.483 10.408 1.00 21.15 64 ALA A CA 16
ATOM 18831 C C . ALA A 1 64 ? 13.572 -12.064 11.657 1.00 10.21 64 ALA A C 16
ATOM 18832 O O . ALA A 1 64 ? 13.012 -11.332 12.472 1.00 0.42 64 ALA A O 16
ATOM 18839 N N . GLU A 1 65 ? 13.646 -13.383 11.799 1.00 32.52 65 GLU A N 16
ATOM 18840 C CA . GLU A 1 65 ? 13.058 -14.061 12.949 1.00 72.34 65 GLU A CA 16
ATOM 18841 C C . GLU A 1 65 ? 13.928 -13.883 14.189 1.00 2.03 65 GLU A C 16
ATOM 18842 O O . GLU A 1 65 ? 13.425 -13.825 15.312 1.00 74.04 65 GLU A O 16
ATOM 18854 N N . HIS A 1 66 ? 15.238 -13.797 13.979 1.00 71.12 66 HIS A N 16
ATOM 18855 C CA . HIS A 1 66 ? 16.179 -13.625 15.080 1.00 64.45 66 HIS A CA 16
ATOM 18856 C C . HIS A 1 66 ? 15.883 -12.344 15.853 1.00 21.10 66 HIS A C 16
ATOM 18857 O O . HIS A 1 66 ? 15.684 -12.372 17.068 1.00 24.13 66 HIS A O 16
ATOM 18871 N N . LEU A 1 67 ? 15.856 -11.222 15.142 1.00 72.52 67 LEU A N 16
ATOM 18872 C CA . LEU A 1 67 ? 15.584 -9.930 15.762 1.00 64.05 67 LEU A CA 16
ATOM 18873 C C . LEU A 1 67 ? 14.127 -9.831 16.199 1.00 34.43 67 LEU A C 16
ATOM 18874 O O . LEU A 1 67 ? 13.822 -9.280 17.256 1.00 14.31 67 LEU A O 16
ATOM 18890 N N . ALA A 1 68 ? 13.230 -10.372 15.380 1.00 3.22 68 ALA A N 16
ATOM 18891 C CA . ALA A 1 68 ? 11.805 -10.348 15.685 1.00 61.51 68 ALA A CA 16
ATOM 18892 C C . ALA A 1 68 ? 11.506 -11.113 16.970 1.00 11.30 68 ALA A C 16
ATOM 18893 O O . ALA A 1 68 ? 10.526 -10.828 17.658 1.00 4.41 68 ALA A O 16
ATOM 18900 N N . GLU A 1 69 ? 12.356 -12.085 17.287 1.00 54.23 69 GLU A N 16
ATOM 18901 C CA . GLU A 1 69 ? 12.180 -12.891 18.489 1.00 13.31 69 GLU A CA 16
ATOM 18902 C C . GLU A 1 69 ? 12.702 -12.154 19.719 1.00 15.42 69 GLU A C 16
ATOM 18903 O O . GLU A 1 69 ? 12.286 -12.431 20.844 1.00 1.23 69 GLU A O 16
ATOM 18915 N N . TRP A 1 70 ? 13.614 -11.215 19.496 1.00 40.02 70 TRP A N 16
ATOM 18916 C CA . TRP A 1 70 ? 14.194 -10.438 20.586 1.00 73.13 70 TRP A CA 16
ATOM 18917 C C . TRP A 1 70 ? 13.107 -9.909 21.515 1.00 31.22 70 TRP A C 16
ATOM 18918 O O . TRP A 1 70 ? 13.174 -10.094 22.731 1.00 53.42 70 TRP A O 16
ATOM 18939 N N . ILE A 1 71 ? 12.108 -9.252 20.936 1.00 13.03 71 ILE A N 16
ATOM 18940 C CA . ILE A 1 71 ? 11.006 -8.698 21.714 1.00 24.11 71 ILE A CA 16
ATOM 18941 C C . ILE A 1 71 ? 10.412 -9.746 22.649 1.00 72.02 71 ILE A C 16
ATOM 18942 O O . ILE A 1 71 ? 9.987 -9.432 23.762 1.00 71.05 71 ILE A O 16
ATOM 18958 N N . LEU A 1 72 ? 10.386 -10.993 22.191 1.00 42.32 72 LEU A N 16
ATOM 18959 C CA . LEU A 1 72 ? 9.845 -12.089 22.987 1.00 65.34 72 LEU A CA 16
ATOM 18960 C C . LEU A 1 72 ? 10.769 -12.422 24.154 1.00 0.21 72 LEU A C 16
ATOM 18961 O O . LEU A 1 72 ? 10.323 -12.547 25.294 1.00 11.20 72 LEU A O 16
ATOM 18977 N N . GLU A 1 73 ? 12.058 -12.562 23.861 1.00 2.41 73 GLU A N 16
ATOM 18978 C CA . GLU A 1 73 ? 13.044 -12.878 24.888 1.00 62.24 73 GLU A CA 16
ATOM 18979 C C . GLU A 1 73 ? 13.046 -11.819 25.986 1.00 54.42 73 GLU A C 16
ATOM 18980 O O . GLU A 1 73 ? 13.359 -12.106 27.141 1.00 23.34 73 GLU A O 16
ATOM 18992 N N . HIS A 1 74 ? 12.693 -10.591 25.616 1.00 23.22 74 HIS A N 16
ATOM 18993 C CA . HIS A 1 74 ? 12.654 -9.488 26.569 1.00 13.32 74 HIS A CA 16
ATOM 18994 C C . HIS A 1 74 ? 11.243 -9.293 27.116 1.00 12.33 74 HIS A C 16
ATOM 18995 O O . HIS A 1 74 ? 10.302 -9.048 26.360 1.00 30.41 74 HIS A O 16
ATOM 19009 N N . MET A 1 1 ? 3.240 -2.419 -1.474 1.00 15.53 1 MET A N 17
ATOM 19010 C CA . MET A 1 1 ? 4.342 -2.424 -2.429 1.00 35.52 1 MET A CA 17
ATOM 19011 C C . MET A 1 1 ? 4.706 -3.850 -2.830 1.00 33.42 1 MET A C 17
ATOM 19012 O O . MET A 1 1 ? 4.785 -4.742 -1.986 1.00 12.13 1 MET A O 17
ATOM 19026 N N . GLY A 1 2 ? 4.926 -4.059 -4.124 1.00 43.44 2 GLY A N 17
ATOM 19027 C CA . GLY A 1 2 ? 5.279 -5.378 -4.614 1.00 70.50 2 GLY A CA 17
ATOM 19028 C C . GLY A 1 2 ? 6.762 -5.515 -4.898 1.00 12.45 2 GLY A C 17
ATOM 19029 O O . GLY A 1 2 ? 7.172 -5.650 -6.051 1.00 31.21 2 GLY A O 17
ATOM 19033 N N . THR A 1 3 ? 7.570 -5.477 -3.843 1.00 4.01 3 THR A N 17
ATOM 19034 C CA . THR A 1 3 ? 9.016 -5.594 -3.984 1.00 22.22 3 THR A CA 17
ATOM 19035 C C . THR A 1 3 ? 9.655 -6.100 -2.696 1.00 30.35 3 THR A C 17
ATOM 19036 O O . THR A 1 3 ? 9.166 -5.824 -1.599 1.00 64.25 3 THR A O 17
ATOM 19047 N N . ILE A 1 4 ? 10.749 -6.841 -2.835 1.00 20.35 4 ILE A N 17
ATOM 19048 C CA . ILE A 1 4 ? 11.455 -7.384 -1.681 1.00 22.04 4 ILE A CA 17
ATOM 19049 C C . ILE A 1 4 ? 11.758 -6.294 -0.659 1.00 2.53 4 ILE A C 17
ATOM 19050 O O . ILE A 1 4 ? 11.591 -6.492 0.545 1.00 60.43 4 ILE A O 17
ATOM 19066 N N . ASP A 1 5 ? 12.203 -5.141 -1.146 1.00 50.35 5 ASP A N 17
ATOM 19067 C CA . ASP A 1 5 ? 12.527 -4.016 -0.276 1.00 73.31 5 ASP A CA 17
ATOM 19068 C C . ASP A 1 5 ? 11.367 -3.706 0.665 1.00 53.44 5 ASP A C 17
ATOM 19069 O O . ASP A 1 5 ? 11.570 -3.227 1.781 1.00 64.44 5 ASP A O 17
ATOM 19078 N N . ASP A 1 6 ? 10.150 -3.980 0.206 1.00 4.40 6 ASP A N 17
ATOM 19079 C CA . ASP A 1 6 ? 8.957 -3.729 1.006 1.00 22.43 6 ASP A CA 17
ATOM 19080 C C . ASP A 1 6 ? 8.979 -4.558 2.287 1.00 15.32 6 ASP A C 17
ATOM 19081 O O . ASP A 1 6 ? 8.539 -4.100 3.342 1.00 45.44 6 ASP A O 17
ATOM 19090 N N . ALA A 1 7 ? 9.491 -5.780 2.187 1.00 1.21 7 ALA A N 17
ATOM 19091 C CA . ALA A 1 7 ? 9.570 -6.672 3.337 1.00 4.54 7 ALA A CA 17
ATOM 19092 C C . ALA A 1 7 ? 10.488 -6.100 4.413 1.00 62.12 7 ALA A C 17
ATOM 19093 O O . ALA A 1 7 ? 10.124 -6.041 5.587 1.00 34.43 7 ALA A O 17
ATOM 19100 N N . PHE A 1 8 ? 11.681 -5.680 4.004 1.00 20.41 8 PHE A N 17
ATOM 19101 C CA . PHE A 1 8 ? 12.652 -5.115 4.933 1.00 2.15 8 PHE A CA 17
ATOM 19102 C C . PHE A 1 8 ? 12.101 -3.856 5.597 1.00 60.20 8 PHE A C 17
ATOM 19103 O O . PHE A 1 8 ? 12.421 -3.558 6.748 1.00 55.42 8 PHE A O 17
ATOM 19120 N N . ARG A 1 9 ? 11.272 -3.122 4.862 1.00 11.03 9 ARG A N 17
ATOM 19121 C CA . ARG A 1 9 ? 10.677 -1.895 5.378 1.00 44.42 9 ARG A CA 17
ATOM 19122 C C . ARG A 1 9 ? 9.514 -2.206 6.315 1.00 51.13 9 ARG A C 17
ATOM 19123 O O . ARG A 1 9 ? 9.272 -1.484 7.281 1.00 0.51 9 ARG A O 17
ATOM 19144 N N . ALA A 1 10 ? 8.797 -3.285 6.021 1.00 72.52 10 ALA A N 17
ATOM 19145 C CA . ALA A 1 10 ? 7.660 -3.693 6.837 1.00 21.12 10 ALA A CA 17
ATOM 19146 C C . ALA A 1 10 ? 8.123 -4.344 8.136 1.00 34.41 10 ALA A C 17
ATOM 19147 O O . ALA A 1 10 ? 7.412 -4.320 9.141 1.00 15.21 10 ALA A O 17
ATOM 19154 N N . ILE A 1 11 ? 9.317 -4.927 8.108 1.00 14.31 11 ILE A N 17
ATOM 19155 C CA . ILE A 1 11 ? 9.873 -5.584 9.284 1.00 61.21 11 ILE A CA 17
ATOM 19156 C C . ILE A 1 11 ? 9.815 -4.671 10.504 1.00 41.34 11 ILE A C 17
ATOM 19157 O O . ILE A 1 11 ? 9.726 -5.139 11.638 1.00 62.21 11 ILE A O 17
ATOM 19173 N N . GLU A 1 12 ? 9.864 -3.365 10.261 1.00 43.41 12 GLU A N 17
ATOM 19174 C CA . GLU A 1 12 ? 9.816 -2.385 11.340 1.00 23.43 12 GLU A CA 17
ATOM 19175 C C . GLU A 1 12 ? 8.583 -2.599 12.214 1.00 44.32 12 GLU A C 17
ATOM 19176 O O . GLU A 1 12 ? 8.602 -2.316 13.412 1.00 50.21 12 GLU A O 17
ATOM 19188 N N . ARG A 1 13 ? 7.513 -3.099 11.605 1.00 43.12 13 ARG A N 17
ATOM 19189 C CA . ARG A 1 13 ? 6.271 -3.349 12.326 1.00 51.54 13 ARG A CA 17
ATOM 19190 C C . ARG A 1 13 ? 6.458 -4.448 13.367 1.00 71.44 13 ARG A C 17
ATOM 19191 O O . ARG A 1 13 ? 5.872 -4.400 14.447 1.00 15.14 13 ARG A O 17
ATOM 19212 N N . ALA A 1 14 ? 7.278 -5.439 13.032 1.00 22.13 14 ALA A N 17
ATOM 19213 C CA . ALA A 1 14 ? 7.544 -6.550 13.938 1.00 15.11 14 ALA A CA 17
ATOM 19214 C C . ALA A 1 14 ? 8.192 -6.062 15.229 1.00 34.35 14 ALA A C 17
ATOM 19215 O O . ALA A 1 14 ? 7.733 -6.386 16.326 1.00 63.25 14 ALA A O 17
ATOM 19222 N N . ILE A 1 15 ? 9.259 -5.283 15.093 1.00 64.53 15 ILE A N 17
ATOM 19223 C CA . ILE A 1 15 ? 9.969 -4.752 16.249 1.00 5.42 15 ILE A CA 17
ATOM 19224 C C . ILE A 1 15 ? 9.179 -3.627 16.910 1.00 23.21 15 ILE A C 17
ATOM 19225 O O . ILE A 1 15 ? 9.224 -3.458 18.128 1.00 1.51 15 ILE A O 17
ATOM 19241 N N . GLN A 1 16 ? 8.455 -2.864 16.098 1.00 4.51 16 GLN A N 17
ATOM 19242 C CA . GLN A 1 16 ? 7.654 -1.756 16.605 1.00 51.21 16 GLN A CA 17
ATOM 19243 C C . GLN A 1 16 ? 6.567 -2.258 17.550 1.00 42.22 16 GLN A C 17
ATOM 19244 O O . GLN A 1 16 ? 6.072 -1.512 18.394 1.00 2.12 16 GLN A O 17
ATOM 19258 N N . ALA A 1 17 ? 6.200 -3.527 17.401 1.00 4.51 17 ALA A N 17
ATOM 19259 C CA . ALA A 1 17 ? 5.173 -4.128 18.242 1.00 24.53 17 ALA A CA 17
ATOM 19260 C C . ALA A 1 17 ? 5.525 -3.993 19.720 1.00 62.11 17 ALA A C 17
ATOM 19261 O O . ALA A 1 17 ? 4.776 -3.398 20.493 1.00 14.21 17 ALA A O 17
ATOM 19268 N N . GLU A 1 18 ? 6.669 -4.550 20.105 1.00 44.14 18 GLU A N 17
ATOM 19269 C CA . GLU A 1 18 ? 7.118 -4.492 21.491 1.00 44.33 18 GLU A CA 17
ATOM 19270 C C . GLU A 1 18 ? 5.966 -4.782 22.448 1.00 24.34 18 GLU A C 17
ATOM 19271 O O . GLU A 1 18 ? 5.295 -3.868 22.923 1.00 14.33 18 GLU A O 17
ATOM 19283 N N . ASN A 1 19 ? 5.745 -6.063 22.726 1.00 15.15 19 ASN A N 17
ATOM 19284 C CA . ASN A 1 19 ? 4.673 -6.475 23.626 1.00 24.13 19 ASN A CA 17
ATOM 19285 C C . ASN A 1 19 ? 4.936 -7.872 24.181 1.00 42.12 19 ASN A C 17
ATOM 19286 O O . ASN A 1 19 ? 5.584 -8.027 25.215 1.00 31.44 19 ASN A O 17
ATOM 19297 N N . GLU A 1 20 ? 4.429 -8.884 23.484 1.00 22.43 20 GLU A N 17
ATOM 19298 C CA . GLU A 1 20 ? 4.609 -10.268 23.908 1.00 63.02 20 GLU A CA 17
ATOM 19299 C C . GLU A 1 20 ? 3.774 -11.213 23.049 1.00 34.02 20 GLU A C 17
ATOM 19300 O O . GLU A 1 20 ? 2.556 -11.294 23.201 1.00 35.14 20 GLU A O 17
ATOM 19312 N N . GLY A 1 21 ? 4.439 -11.926 22.145 1.00 74.00 21 GLY A N 17
ATOM 19313 C CA . GLY A 1 21 ? 3.742 -12.855 21.275 1.00 61.34 21 GLY A CA 17
ATOM 19314 C C . GLY A 1 21 ? 3.320 -12.218 19.966 1.00 72.24 21 GLY A C 17
ATOM 19315 O O . GLY A 1 21 ? 3.373 -12.854 18.913 1.00 54.03 21 GLY A O 17
ATOM 19319 N N . ARG A 1 22 ? 2.898 -10.960 20.031 1.00 41.42 22 ARG A N 17
ATOM 19320 C CA . ARG A 1 22 ? 2.462 -10.237 18.842 1.00 61.42 22 ARG A CA 17
ATOM 19321 C C . ARG A 1 22 ? 3.511 -10.325 17.737 1.00 21.12 22 ARG A C 17
ATOM 19322 O O . ARG A 1 22 ? 3.186 -10.256 16.552 1.00 62.14 22 ARG A O 17
ATOM 19343 N N . TYR A 1 23 ? 4.769 -10.477 18.134 1.00 25.04 23 TYR A N 17
ATOM 19344 C CA . TYR A 1 23 ? 5.867 -10.571 17.179 1.00 74.13 23 TYR A CA 17
ATOM 19345 C C . TYR A 1 23 ? 5.645 -11.727 16.207 1.00 4.44 23 TYR A C 17
ATOM 19346 O O . TYR A 1 23 ? 6.104 -11.689 15.065 1.00 15.44 23 TYR A O 17
ATOM 19364 N N . ARG A 1 24 ? 4.939 -12.753 16.670 1.00 1.11 24 ARG A N 17
ATOM 19365 C CA . ARG A 1 24 ? 4.657 -13.920 15.844 1.00 75.42 24 ARG A CA 17
ATOM 19366 C C . ARG A 1 24 ? 3.790 -13.542 14.646 1.00 11.03 24 ARG A C 17
ATOM 19367 O O . ARG A 1 24 ? 4.157 -13.794 13.499 1.00 14.21 24 ARG A O 17
ATOM 19388 N N . GLU A 1 25 ? 2.639 -12.937 14.923 1.00 41.42 25 GLU A N 17
ATOM 19389 C CA . GLU A 1 25 ? 1.720 -12.525 13.868 1.00 64.22 25 GLU A CA 17
ATOM 19390 C C . GLU A 1 25 ? 2.318 -11.394 13.036 1.00 65.31 25 GLU A C 17
ATOM 19391 O O . GLU A 1 25 ? 1.927 -11.179 11.889 1.00 13.34 25 GLU A O 17
ATOM 19403 N N . ALA A 1 26 ? 3.269 -10.675 13.623 1.00 64.02 26 ALA A N 17
ATOM 19404 C CA . ALA A 1 26 ? 3.923 -9.567 12.937 1.00 71.54 26 ALA A CA 17
ATOM 19405 C C . ALA A 1 26 ? 4.925 -10.075 11.905 1.00 20.24 26 ALA A C 17
ATOM 19406 O O . ALA A 1 26 ? 4.913 -9.648 10.750 1.00 4.42 26 ALA A O 17
ATOM 19413 N N . LEU A 1 27 ? 5.791 -10.989 12.329 1.00 5.53 27 LEU A N 17
ATOM 19414 C CA . LEU A 1 27 ? 6.802 -11.555 11.442 1.00 11.42 27 LEU A CA 17
ATOM 19415 C C . LEU A 1 27 ? 6.154 -12.212 10.228 1.00 33.32 27 LEU A C 17
ATOM 19416 O O . LEU A 1 27 ? 6.751 -12.283 9.154 1.00 54.44 27 LEU A O 17
ATOM 19432 N N . LYS A 1 28 ? 4.927 -12.691 10.406 1.00 62.42 28 LYS A N 17
ATOM 19433 C CA . LYS A 1 28 ? 4.195 -13.341 9.325 1.00 52.51 28 LYS A CA 17
ATOM 19434 C C . LYS A 1 28 ? 4.207 -12.480 8.066 1.00 52.42 28 LYS A C 17
ATOM 19435 O O . LYS A 1 28 ? 4.190 -12.996 6.948 1.00 21.31 28 LYS A O 17
ATOM 19454 N N . HIS A 1 29 ? 4.237 -11.164 8.254 1.00 22.01 29 HIS A N 17
ATOM 19455 C CA . HIS A 1 29 ? 4.254 -10.231 7.133 1.00 73.43 29 HIS A CA 17
ATOM 19456 C C . HIS A 1 29 ? 5.542 -10.372 6.328 1.00 5.23 29 HIS A C 17
ATOM 19457 O O . HIS A 1 29 ? 5.521 -10.375 5.097 1.00 13.33 29 HIS A O 17
ATOM 19471 N N . PHE A 1 30 ? 6.664 -10.487 7.032 1.00 71.21 30 PHE A N 17
ATOM 19472 C CA . PHE A 1 30 ? 7.963 -10.626 6.383 1.00 35.03 30 PHE A CA 17
ATOM 19473 C C . PHE A 1 30 ? 8.057 -11.952 5.634 1.00 24.14 30 PHE A C 17
ATOM 19474 O O . PHE A 1 30 ? 8.575 -12.012 4.518 1.00 34.31 30 PHE A O 17
ATOM 19491 N N . LEU A 1 31 ? 7.555 -13.013 6.257 1.00 63.05 31 LEU A N 17
ATOM 19492 C CA . LEU A 1 31 ? 7.583 -14.340 5.650 1.00 1.34 31 LEU A CA 17
ATOM 19493 C C . LEU A 1 31 ? 6.859 -14.340 4.308 1.00 62.22 31 LEU A C 17
ATOM 19494 O O . LEU A 1 31 ? 7.201 -15.107 3.407 1.00 11.03 31 LEU A O 17
ATOM 19510 N N . ASP A 1 32 ? 5.860 -13.475 4.180 1.00 15.34 32 ASP A N 17
ATOM 19511 C CA . ASP A 1 32 ? 5.089 -13.373 2.946 1.00 1.44 32 ASP A CA 17
ATOM 19512 C C . ASP A 1 32 ? 5.941 -12.796 1.820 1.00 11.41 32 ASP A C 17
ATOM 19513 O O . ASP A 1 32 ? 5.926 -13.297 0.697 1.00 74.31 32 ASP A O 17
ATOM 19522 N N . GLY A 1 33 ? 6.683 -11.736 2.129 1.00 22.51 33 GLY A N 17
ATOM 19523 C CA . GLY A 1 33 ? 7.530 -11.108 1.132 1.00 10.23 33 GLY A CA 17
ATOM 19524 C C . GLY A 1 33 ? 8.687 -11.993 0.713 1.00 51.22 33 GLY A C 17
ATOM 19525 O O . GLY A 1 33 ? 9.036 -12.053 -0.465 1.00 60.13 33 GLY A O 17
ATOM 19529 N N . GLY A 1 34 ? 9.285 -12.681 1.681 1.00 71.14 34 GLY A N 17
ATOM 19530 C CA . GLY A 1 34 ? 10.404 -13.556 1.386 1.00 62.54 34 GLY A CA 17
ATOM 19531 C C . GLY A 1 34 ? 10.078 -14.571 0.308 1.00 63.14 34 GLY A C 17
ATOM 19532 O O . GLY A 1 34 ? 10.925 -14.896 -0.524 1.00 2.50 34 GLY A O 17
ATOM 19536 N N . GLU A 1 35 ? 8.848 -15.074 0.323 1.00 31.20 35 GLU A N 17
ATOM 19537 C CA . GLU A 1 35 ? 8.414 -16.060 -0.660 1.00 21.12 35 GLU A CA 17
ATOM 19538 C C . GLU A 1 35 ? 8.485 -15.488 -2.073 1.00 2.34 35 GLU A C 17
ATOM 19539 O O . GLU A 1 35 ? 8.481 -16.229 -3.055 1.00 21.12 35 GLU A O 17
ATOM 19551 N N . MET A 1 36 ? 8.550 -14.164 -2.166 1.00 13.54 36 MET A N 17
ATOM 19552 C CA . MET A 1 36 ? 8.622 -13.491 -3.458 1.00 23.24 36 MET A CA 17
ATOM 19553 C C . MET A 1 36 ? 9.978 -13.726 -4.117 1.00 55.22 36 MET A C 17
ATOM 19554 O O . MET A 1 36 ? 10.088 -13.732 -5.344 1.00 23.25 36 MET A O 17
ATOM 19568 N N . ILE A 1 37 ? 11.005 -13.917 -3.296 1.00 73.54 37 ILE A N 17
ATOM 19569 C CA . ILE A 1 37 ? 12.352 -14.153 -3.801 1.00 74.02 37 ILE A CA 17
ATOM 19570 C C . ILE A 1 37 ? 12.528 -15.602 -4.241 1.00 62.41 37 ILE A C 17
ATOM 19571 O O . ILE A 1 37 ? 13.369 -15.908 -5.087 1.00 54.23 37 ILE A O 17
ATOM 19587 N N . VAL A 1 38 ? 11.729 -16.493 -3.662 1.00 13.51 38 VAL A N 17
ATOM 19588 C CA . VAL A 1 38 ? 11.794 -17.910 -3.996 1.00 20.31 38 VAL A CA 17
ATOM 19589 C C . VAL A 1 38 ? 11.157 -18.185 -5.353 1.00 54.03 38 VAL A C 17
ATOM 19590 O O . VAL A 1 38 ? 11.750 -18.842 -6.210 1.00 1.35 38 VAL A O 17
ATOM 19603 N N . THR A 1 39 ? 9.943 -17.677 -5.545 1.00 32.43 39 THR A N 17
ATOM 19604 C CA . THR A 1 39 ? 9.224 -17.868 -6.798 1.00 35.23 39 THR A CA 17
ATOM 19605 C C . THR A 1 39 ? 10.095 -17.500 -7.993 1.00 74.13 39 THR A C 17
ATOM 19606 O O . THR A 1 39 ? 9.952 -18.069 -9.075 1.00 44.33 39 THR A O 17
ATOM 19617 N N . ALA A 1 40 ? 10.997 -16.546 -7.790 1.00 41.25 40 ALA A N 17
ATOM 19618 C CA . ALA A 1 40 ? 11.893 -16.104 -8.852 1.00 24.13 40 ALA A CA 17
ATOM 19619 C C . ALA A 1 40 ? 12.951 -17.161 -9.153 1.00 13.13 40 ALA A C 17
ATOM 19620 O O . ALA A 1 40 ? 13.278 -17.412 -10.312 1.00 24.00 40 ALA A O 17
ATOM 19627 N N . ALA A 1 41 ? 13.481 -17.777 -8.101 1.00 45.52 41 ALA A N 17
ATOM 19628 C CA . ALA A 1 41 ? 14.501 -18.807 -8.254 1.00 31.23 41 ALA A CA 17
ATOM 19629 C C . ALA A 1 41 ? 13.891 -20.114 -8.748 1.00 74.15 41 ALA A C 17
ATOM 19630 O O . ALA A 1 41 ? 14.364 -20.702 -9.720 1.00 44.42 41 ALA A O 17
ATOM 19637 N N . GLU A 1 42 ? 12.837 -20.563 -8.073 1.00 25.31 42 GLU A N 17
ATOM 19638 C CA . GLU A 1 42 ? 12.164 -21.802 -8.444 1.00 62.33 42 GLU A CA 17
ATOM 19639 C C . GLU A 1 42 ? 11.729 -21.768 -9.907 1.00 4.13 42 GLU A C 17
ATOM 19640 O O . GLU A 1 42 ? 12.046 -22.670 -10.682 1.00 61.22 42 GLU A O 17
ATOM 19652 N N . LYS A 1 43 ? 11.001 -20.720 -10.277 1.00 31.14 43 LYS A N 17
ATOM 19653 C CA . LYS A 1 43 ? 10.522 -20.565 -11.645 1.00 71.30 43 LYS A CA 17
ATOM 19654 C C . LYS A 1 43 ? 11.689 -20.469 -12.622 1.00 40.43 43 LYS A C 17
ATOM 19655 O O . LYS A 1 43 ? 11.551 -20.793 -13.801 1.00 70.22 43 LYS A O 17
ATOM 19674 N N . GLU A 1 44 ? 12.837 -20.022 -12.124 1.00 4.45 44 GLU A N 17
ATOM 19675 C CA . GLU A 1 44 ? 14.028 -19.884 -12.954 1.00 51.41 44 GLU A CA 17
ATOM 19676 C C . GLU A 1 44 ? 14.875 -21.152 -12.906 1.00 73.23 44 GLU A C 17
ATOM 19677 O O . GLU A 1 44 ? 14.503 -22.136 -12.267 1.00 55.13 44 GLU A O 17
ATOM 19689 N N . ALA A 1 45 ? 16.015 -21.121 -13.588 1.00 23.23 45 ALA A N 17
ATOM 19690 C CA . ALA A 1 45 ? 16.916 -22.267 -13.622 1.00 52.13 45 ALA A CA 17
ATOM 19691 C C . ALA A 1 45 ? 18.196 -21.936 -14.381 1.00 44.22 45 ALA A C 17
ATOM 19692 O O . ALA A 1 45 ? 18.163 -21.255 -15.406 1.00 5.30 45 ALA A O 17
ATOM 19699 N N . SER A 1 46 ? 19.324 -22.422 -13.871 1.00 54.40 46 SER A N 17
ATOM 19700 C CA . SER A 1 46 ? 20.616 -22.173 -14.499 1.00 21.14 46 SER A CA 17
ATOM 19701 C C . SER A 1 46 ? 20.947 -20.684 -14.489 1.00 43.12 46 SER A C 17
ATOM 19702 O O . SER A 1 46 ? 21.698 -20.199 -15.336 1.00 31.44 46 SER A O 17
ATOM 19710 N N . GLN A 1 47 ? 20.381 -19.964 -13.526 1.00 24.44 47 GLN A N 17
ATOM 19711 C CA . GLN A 1 47 ? 20.616 -18.530 -13.406 1.00 34.21 47 GLN A CA 17
ATOM 19712 C C . GLN A 1 47 ? 21.610 -18.232 -12.289 1.00 21.44 47 GLN A C 17
ATOM 19713 O O . GLN A 1 47 ? 21.572 -18.854 -11.227 1.00 32.14 47 GLN A O 17
ATOM 19727 N N . LYS A 1 48 ? 22.501 -17.278 -12.535 1.00 13.40 48 LYS A N 17
ATOM 19728 C CA . LYS A 1 48 ? 23.506 -16.896 -11.550 1.00 52.42 48 LYS A CA 17
ATOM 19729 C C . LYS A 1 48 ? 22.864 -16.176 -10.368 1.00 74.23 48 LYS A C 17
ATOM 19730 O O . LYS A 1 48 ? 23.306 -16.317 -9.228 1.00 42.32 48 LYS A O 17
ATOM 19749 N N . VAL A 1 49 ? 21.817 -15.406 -10.648 1.00 32.12 49 VAL A N 17
ATOM 19750 C CA . VAL A 1 49 ? 21.112 -14.667 -9.607 1.00 40.24 49 VAL A CA 17
ATOM 19751 C C . VAL A 1 49 ? 20.197 -15.585 -8.805 1.00 2.14 49 VAL A C 17
ATOM 19752 O O . VAL A 1 49 ? 19.975 -15.369 -7.613 1.00 62.40 49 VAL A O 17
ATOM 19765 N N . ARG A 1 50 ? 19.669 -16.610 -9.465 1.00 41.14 50 ARG A N 17
ATOM 19766 C CA . ARG A 1 50 ? 18.777 -17.561 -8.813 1.00 62.35 50 ARG A CA 17
ATOM 19767 C C . ARG A 1 50 ? 19.400 -18.097 -7.527 1.00 52.24 50 ARG A C 17
ATOM 19768 O O . ARG A 1 50 ? 18.701 -18.355 -6.549 1.00 12.04 50 ARG A O 17
ATOM 19789 N N . ASN A 1 51 ? 20.719 -18.261 -7.538 1.00 74.54 51 ASN A N 17
ATOM 19790 C CA . ASN A 1 51 ? 21.435 -18.767 -6.373 1.00 64.44 51 ASN A CA 17
ATOM 19791 C C . ASN A 1 51 ? 21.487 -17.717 -5.268 1.00 42.12 51 ASN A C 17
ATOM 19792 O O . ASN A 1 51 ? 21.443 -18.045 -4.082 1.00 30.32 51 ASN A O 17
ATOM 19803 N N . LEU A 1 52 ? 21.580 -16.453 -5.665 1.00 44.32 52 LEU A N 17
ATOM 19804 C CA . LEU A 1 52 ? 21.637 -15.353 -4.709 1.00 4.43 52 LEU A CA 17
ATOM 19805 C C . LEU A 1 52 ? 20.252 -15.043 -4.152 1.00 14.21 52 LEU A C 17
ATOM 19806 O O . LEU A 1 52 ? 20.114 -14.598 -3.012 1.00 1.24 52 LEU A O 17
ATOM 19822 N N . LEU A 1 53 ? 19.227 -15.283 -4.963 1.00 11.34 53 LEU A N 17
ATOM 19823 C CA . LEU A 1 53 ? 17.850 -15.032 -4.551 1.00 2.45 53 LEU A CA 17
ATOM 19824 C C . LEU A 1 53 ? 17.464 -15.919 -3.371 1.00 43.13 53 LEU A C 17
ATOM 19825 O O . LEU A 1 53 ? 16.864 -15.454 -2.401 1.00 63.31 53 LEU A O 17
ATOM 19841 N N . LEU A 1 54 ? 17.814 -17.197 -3.460 1.00 70.45 54 LEU A N 17
ATOM 19842 C CA . LEU A 1 54 ? 17.506 -18.150 -2.400 1.00 24.43 54 LEU A CA 17
ATOM 19843 C C . LEU A 1 54 ? 18.448 -17.968 -1.214 1.00 3.02 54 LEU A C 17
ATOM 19844 O O . LEU A 1 54 ? 18.077 -18.223 -0.068 1.00 0.34 54 LEU A O 17
ATOM 19860 N N . HIS A 1 55 ? 19.669 -17.523 -1.497 1.00 34.32 55 HIS A N 17
ATOM 19861 C CA . HIS A 1 55 ? 20.663 -17.304 -0.453 1.00 4.40 55 HIS A CA 17
ATOM 19862 C C . HIS A 1 55 ? 20.308 -16.081 0.388 1.00 41.15 55 HIS A C 17
ATOM 19863 O O . HIS A 1 55 ? 20.315 -16.136 1.617 1.00 33.35 55 HIS A O 17
ATOM 19877 N N . LYS A 1 56 ? 19.999 -14.977 -0.284 1.00 53.11 56 LYS A N 17
ATOM 19878 C CA . LYS A 1 56 ? 19.640 -13.740 0.400 1.00 60.04 56 LYS A CA 17
ATOM 19879 C C . LYS A 1 56 ? 18.272 -13.862 1.062 1.00 15.32 56 LYS A C 17
ATOM 19880 O O . LYS A 1 56 ? 17.995 -13.203 2.064 1.00 24.20 56 LYS A O 17
ATOM 19899 N N . GLY A 1 57 ? 17.418 -14.710 0.496 1.00 21.14 57 GLY A N 17
ATOM 19900 C CA . GLY A 1 57 ? 16.089 -14.903 1.047 1.00 24.40 57 GLY A CA 17
ATOM 19901 C C . GLY A 1 57 ? 16.115 -15.608 2.389 1.00 53.11 57 GLY A C 17
ATOM 19902 O O . GLY A 1 57 ? 15.533 -15.128 3.362 1.00 4.42 57 GLY A O 17
ATOM 19906 N N . LYS A 1 58 ? 16.789 -16.752 2.442 1.00 12.32 58 LYS A N 17
ATOM 19907 C CA . LYS A 1 58 ? 16.888 -17.525 3.674 1.00 30.22 58 LYS A CA 17
ATOM 19908 C C . LYS A 1 58 ? 17.654 -16.751 4.742 1.00 21.43 58 LYS A C 17
ATOM 19909 O O . LYS A 1 58 ? 17.497 -17.004 5.936 1.00 1.03 58 LYS A O 17
ATOM 19928 N N . GLU A 1 59 ? 18.481 -15.808 4.304 1.00 4.40 59 GLU A N 17
ATOM 19929 C CA . GLU A 1 59 ? 19.271 -14.997 5.224 1.00 34.11 59 GLU A CA 17
ATOM 19930 C C . GLU A 1 59 ? 18.421 -13.889 5.839 1.00 32.13 59 GLU A C 17
ATOM 19931 O O . GLU A 1 59 ? 18.248 -13.827 7.057 1.00 43.13 59 GLU A O 17
ATOM 19943 N N . VAL A 1 60 ? 17.892 -13.015 4.989 1.00 62.15 60 VAL A N 17
ATOM 19944 C CA . VAL A 1 60 ? 17.060 -11.909 5.447 1.00 31.30 60 VAL A CA 17
ATOM 19945 C C . VAL A 1 60 ? 15.948 -12.403 6.366 1.00 2.43 60 VAL A C 17
ATOM 19946 O O . VAL A 1 60 ? 15.508 -11.686 7.266 1.00 21.25 60 VAL A O 17
ATOM 19959 N N . LEU A 1 61 ? 15.498 -13.631 6.134 1.00 11.35 61 LEU A N 17
ATOM 19960 C CA . LEU A 1 61 ? 14.437 -14.222 6.942 1.00 13.34 61 LEU A CA 17
ATOM 19961 C C . LEU A 1 61 ? 14.944 -14.570 8.338 1.00 5.51 61 LEU A C 17
ATOM 19962 O O . LEU A 1 61 ? 14.315 -14.231 9.340 1.00 51.04 61 LEU A O 17
ATOM 19978 N N . GLU A 1 62 ? 16.088 -15.246 8.395 1.00 53.51 62 GLU A N 17
ATOM 19979 C CA . GLU A 1 62 ? 16.680 -15.637 9.668 1.00 21.44 62 GLU A CA 17
ATOM 19980 C C . GLU A 1 62 ? 17.215 -14.420 10.417 1.00 31.03 62 GLU A C 17
ATOM 19981 O O . GLU A 1 62 ? 17.291 -14.418 11.646 1.00 72.21 62 GLU A O 17
ATOM 19993 N N . TRP A 1 63 ? 17.584 -13.388 9.668 1.00 3.30 63 TRP A N 17
ATOM 19994 C CA . TRP A 1 63 ? 18.113 -12.164 10.260 1.00 32.03 63 TRP A CA 17
ATOM 19995 C C . TRP A 1 63 ? 17.001 -11.353 10.917 1.00 41.23 63 TRP A C 17
ATOM 19996 O O . TRP A 1 63 ? 17.081 -11.016 12.098 1.00 54.04 63 TRP A O 17
ATOM 20017 N N . ALA A 1 64 ? 15.966 -11.042 10.144 1.00 75.42 64 ALA A N 17
ATOM 20018 C CA . ALA A 1 64 ? 14.837 -10.272 10.652 1.00 71.52 64 ALA A CA 17
ATOM 20019 C C . ALA A 1 64 ? 14.229 -10.936 11.883 1.00 63.11 64 ALA A C 17
ATOM 20020 O O . ALA A 1 64 ? 13.683 -10.263 12.756 1.00 42.51 64 ALA A O 17
ATOM 20027 N N . GLU A 1 65 ? 14.328 -12.260 11.945 1.00 32.41 65 GLU A N 17
ATOM 20028 C CA . GLU A 1 65 ? 13.786 -13.014 13.070 1.00 73.15 65 GLU A CA 17
ATOM 20029 C C . GLU A 1 65 ? 14.692 -12.895 14.292 1.00 70.45 65 GLU A C 17
ATOM 20030 O O . GLU A 1 65 ? 14.254 -13.094 15.425 1.00 13.21 65 GLU A O 17
ATOM 20042 N N . HIS A 1 66 ? 15.959 -12.571 14.052 1.00 14.23 66 HIS A N 17
ATOM 20043 C CA . HIS A 1 66 ? 16.928 -12.425 15.133 1.00 73.43 66 HIS A CA 17
ATOM 20044 C C . HIS A 1 66 ? 16.482 -11.353 16.122 1.00 52.32 66 HIS A C 17
ATOM 20045 O O . HIS A 1 66 ? 16.373 -11.607 17.322 1.00 13.11 66 HIS A O 17
ATOM 20059 N N . LEU A 1 67 ? 16.226 -10.153 15.611 1.00 60.52 67 LEU A N 17
ATOM 20060 C CA . LEU A 1 67 ? 15.792 -9.041 16.449 1.00 25.23 67 LEU A CA 17
ATOM 20061 C C . LEU A 1 67 ? 14.373 -9.266 16.961 1.00 23.13 67 LEU A C 17
ATOM 20062 O O . LEU A 1 67 ? 14.070 -8.987 18.121 1.00 54.24 67 LEU A O 17
ATOM 20078 N N . ALA A 1 68 ? 13.509 -9.775 16.089 1.00 11.33 68 ALA A N 17
ATOM 20079 C CA . ALA A 1 68 ? 12.123 -10.041 16.454 1.00 22.43 68 ALA A CA 17
ATOM 20080 C C . ALA A 1 68 ? 12.038 -11.093 17.556 1.00 41.25 68 ALA A C 17
ATOM 20081 O O . ALA A 1 68 ? 11.084 -11.115 18.332 1.00 51.00 68 ALA A O 17
ATOM 20088 N N . GLU A 1 69 ? 13.042 -11.962 17.616 1.00 72.51 69 GLU A N 17
ATOM 20089 C CA . GLU A 1 69 ? 13.078 -13.017 18.622 1.00 61.41 69 GLU A CA 17
ATOM 20090 C C . GLU A 1 69 ? 13.565 -12.474 19.962 1.00 21.53 69 GLU A C 17
ATOM 20091 O O . GLU A 1 69 ? 13.282 -13.046 21.015 1.00 23.41 69 GLU A O 17
ATOM 20103 N N . TRP A 1 70 ? 14.298 -11.368 19.914 1.00 23.33 70 TRP A N 17
ATOM 20104 C CA . TRP A 1 70 ? 14.826 -10.748 21.124 1.00 14.14 70 TRP A CA 17
ATOM 20105 C C . TRP A 1 70 ? 13.749 -10.649 22.199 1.00 33.42 70 TRP A C 17
ATOM 20106 O O . TRP A 1 70 ? 13.953 -11.077 23.336 1.00 74.43 70 TRP A O 17
ATOM 20127 N N . ILE A 1 71 ? 12.603 -10.084 21.833 1.00 5.21 71 ILE A N 17
ATOM 20128 C CA . ILE A 1 71 ? 11.495 -9.931 22.767 1.00 73.21 71 ILE A CA 17
ATOM 20129 C C . ILE A 1 71 ? 11.170 -11.253 23.455 1.00 13.41 71 ILE A C 17
ATOM 20130 O O . ILE A 1 71 ? 10.849 -11.284 24.644 1.00 2.41 71 ILE A O 17
ATOM 20146 N N . LEU A 1 72 ? 11.256 -12.343 22.701 1.00 0.21 72 LEU A N 17
ATOM 20147 C CA . LEU A 1 72 ? 10.973 -13.669 23.239 1.00 60.25 72 LEU A CA 17
ATOM 20148 C C . LEU A 1 72 ? 12.085 -14.125 24.178 1.00 41.31 72 LEU A C 17
ATOM 20149 O O . LEU A 1 72 ? 11.821 -14.696 25.236 1.00 45.45 72 LEU A O 17
ATOM 20165 N N . GLU A 1 73 ? 13.328 -13.866 23.784 1.00 3.04 73 GLU A N 17
ATOM 20166 C CA . GLU A 1 73 ? 14.480 -14.249 24.593 1.00 51.32 73 GLU A CA 17
ATOM 20167 C C . GLU A 1 73 ? 14.445 -13.556 25.952 1.00 41.41 73 GLU A C 17
ATOM 20168 O O . GLU A 1 73 ? 14.932 -14.092 26.948 1.00 70.23 73 GLU A O 17
ATOM 20180 N N . HIS A 1 74 ? 13.866 -12.359 25.985 1.00 63.40 74 HIS A N 17
ATOM 20181 C CA . HIS A 1 74 ? 13.767 -11.592 27.221 1.00 4.23 74 HIS A CA 17
ATOM 20182 C C . HIS A 1 74 ? 12.415 -11.813 27.892 1.00 71.43 74 HIS A C 17
ATOM 20183 O O . HIS A 1 74 ? 12.343 -12.088 29.090 1.00 61.30 74 HIS A O 17
ATOM 20197 N N . MET A 1 1 ? 2.010 -6.598 -6.252 1.00 0.50 1 MET A N 18
ATOM 20198 C CA . MET A 1 1 ? 2.802 -5.395 -6.482 1.00 64.13 1 MET A CA 18
ATOM 20199 C C . MET A 1 1 ? 3.472 -4.930 -5.193 1.00 64.41 1 MET A C 18
ATOM 20200 O O . MET A 1 1 ? 2.804 -4.669 -4.194 1.00 53.21 1 MET A O 18
ATOM 20214 N N . GLY A 1 2 ? 4.798 -4.830 -5.223 1.00 30.32 2 GLY A N 18
ATOM 20215 C CA . GLY A 1 2 ? 5.536 -4.398 -4.050 1.00 53.44 2 GLY A CA 18
ATOM 20216 C C . GLY A 1 2 ? 7.029 -4.616 -4.192 1.00 10.12 2 GLY A C 18
ATOM 20217 O O . GLY A 1 2 ? 7.495 -5.142 -5.203 1.00 72.21 2 GLY A O 18
ATOM 20221 N N . THR A 1 3 ? 7.784 -4.209 -3.176 1.00 31.22 3 THR A N 18
ATOM 20222 C CA . THR A 1 3 ? 9.233 -4.360 -3.192 1.00 64.42 3 THR A CA 18
ATOM 20223 C C . THR A 1 3 ? 9.742 -4.931 -1.873 1.00 54.30 3 THR A C 18
ATOM 20224 O O . THR A 1 3 ? 9.160 -4.686 -0.815 1.00 62.24 3 THR A O 18
ATOM 20235 N N . ILE A 1 4 ? 10.829 -5.691 -1.942 1.00 43.34 4 ILE A N 18
ATOM 20236 C CA . ILE A 1 4 ? 11.416 -6.294 -0.752 1.00 43.04 4 ILE A CA 18
ATOM 20237 C C . ILE A 1 4 ? 11.644 -5.252 0.337 1.00 10.41 4 ILE A C 18
ATOM 20238 O O . ILE A 1 4 ? 11.474 -5.532 1.524 1.00 42.32 4 ILE A O 18
ATOM 20254 N N . ASP A 1 5 ? 12.028 -4.048 -0.074 1.00 74.14 5 ASP A N 18
ATOM 20255 C CA . ASP A 1 5 ? 12.276 -2.962 0.866 1.00 12.32 5 ASP A CA 18
ATOM 20256 C C . ASP A 1 5 ? 11.080 -2.760 1.791 1.00 54.50 5 ASP A C 18
ATOM 20257 O O . ASP A 1 5 ? 11.233 -2.337 2.937 1.00 32.01 5 ASP A O 18
ATOM 20266 N N . ASP A 1 6 ? 9.889 -3.063 1.285 1.00 44.10 6 ASP A N 18
ATOM 20267 C CA . ASP A 1 6 ? 8.666 -2.915 2.065 1.00 4.44 6 ASP A CA 18
ATOM 20268 C C . ASP A 1 6 ? 8.691 -3.822 3.292 1.00 40.32 6 ASP A C 18
ATOM 20269 O O . ASP A 1 6 ? 8.140 -3.482 4.338 1.00 5.35 6 ASP A O 18
ATOM 20278 N N . ALA A 1 7 ? 9.332 -4.978 3.154 1.00 43.52 7 ALA A N 18
ATOM 20279 C CA . ALA A 1 7 ? 9.429 -5.933 4.250 1.00 3.13 7 ALA A CA 18
ATOM 20280 C C . ALA A 1 7 ? 10.301 -5.389 5.377 1.00 40.20 7 ALA A C 18
ATOM 20281 O O . ALA A 1 7 ? 9.883 -5.347 6.534 1.00 13.22 7 ALA A O 18
ATOM 20288 N N . PHE A 1 8 ? 11.515 -4.974 5.032 1.00 42.54 8 PHE A N 18
ATOM 20289 C CA . PHE A 1 8 ? 12.447 -4.433 6.015 1.00 71.42 8 PHE A CA 18
ATOM 20290 C C . PHE A 1 8 ? 11.843 -3.230 6.733 1.00 33.52 8 PHE A C 18
ATOM 20291 O O . PHE A 1 8 ? 11.988 -3.081 7.947 1.00 62.25 8 PHE A O 18
ATOM 20308 N N . ARG A 1 9 ? 11.165 -2.375 5.975 1.00 72.12 9 ARG A N 18
ATOM 20309 C CA . ARG A 1 9 ? 10.540 -1.184 6.538 1.00 71.23 9 ARG A CA 18
ATOM 20310 C C . ARG A 1 9 ? 9.549 -1.558 7.636 1.00 1.14 9 ARG A C 18
ATOM 20311 O O . ARG A 1 9 ? 9.380 -0.824 8.609 1.00 11.42 9 ARG A O 18
ATOM 20332 N N . ALA A 1 10 ? 8.897 -2.704 7.473 1.00 73.11 10 ALA A N 18
ATOM 20333 C CA . ALA A 1 10 ? 7.924 -3.176 8.451 1.00 43.12 10 ALA A CA 18
ATOM 20334 C C . ALA A 1 10 ? 8.617 -3.729 9.691 1.00 23.23 10 ALA A C 18
ATOM 20335 O O . ALA A 1 10 ? 8.159 -3.521 10.815 1.00 55.01 10 ALA A O 18
ATOM 20342 N N . ILE A 1 11 ? 9.723 -4.435 9.480 1.00 21.02 11 ILE A N 18
ATOM 20343 C CA . ILE A 1 11 ? 10.479 -5.018 10.582 1.00 51.30 11 ILE A CA 18
ATOM 20344 C C . ILE A 1 11 ? 10.782 -3.975 11.652 1.00 4.05 11 ILE A C 18
ATOM 20345 O O . ILE A 1 11 ? 10.546 -4.202 12.838 1.00 31.34 11 ILE A O 18
ATOM 20361 N N . GLU A 1 12 ? 11.306 -2.830 11.224 1.00 21.45 12 GLU A N 18
ATOM 20362 C CA . GLU A 1 12 ? 11.641 -1.752 12.147 1.00 32.12 12 GLU A CA 18
ATOM 20363 C C . GLU A 1 12 ? 10.454 -1.416 13.045 1.00 33.44 12 GLU A C 18
ATOM 20364 O O . GLU A 1 12 ? 10.620 -1.128 14.231 1.00 45.05 12 GLU A O 18
ATOM 20376 N N . ARG A 1 13 ? 9.255 -1.456 12.472 1.00 45.13 13 ARG A N 18
ATOM 20377 C CA . ARG A 1 13 ? 8.040 -1.154 13.219 1.00 64.41 13 ARG A CA 18
ATOM 20378 C C . ARG A 1 13 ? 7.662 -2.316 14.133 1.00 2.13 13 ARG A C 18
ATOM 20379 O O . ARG A 1 13 ? 7.047 -2.119 15.181 1.00 72.33 13 ARG A O 18
ATOM 20400 N N . ALA A 1 14 ? 8.035 -3.526 13.729 1.00 15.01 14 ALA A N 18
ATOM 20401 C CA . ALA A 1 14 ? 7.736 -4.718 14.512 1.00 31.53 14 ALA A CA 18
ATOM 20402 C C . ALA A 1 14 ? 8.518 -4.726 15.821 1.00 0.33 14 ALA A C 18
ATOM 20403 O O . ALA A 1 14 ? 7.944 -4.901 16.897 1.00 45.12 14 ALA A O 18
ATOM 20410 N N . ILE A 1 15 ? 9.829 -4.535 15.723 1.00 63.14 15 ILE A N 18
ATOM 20411 C CA . ILE A 1 15 ? 10.689 -4.519 16.900 1.00 61.55 15 ILE A CA 18
ATOM 20412 C C . ILE A 1 15 ? 10.281 -3.411 17.864 1.00 34.31 15 ILE A C 18
ATOM 20413 O O . ILE A 1 15 ? 10.410 -3.555 19.080 1.00 75.15 15 ILE A O 18
ATOM 20429 N N . GLN A 1 16 ? 9.786 -2.307 17.313 1.00 21.44 16 GLN A N 18
ATOM 20430 C CA . GLN A 1 16 ? 9.357 -1.175 18.126 1.00 63.12 16 GLN A CA 18
ATOM 20431 C C . GLN A 1 16 ? 8.205 -1.569 19.044 1.00 73.05 16 GLN A C 18
ATOM 20432 O O . GLN A 1 16 ? 7.972 -0.933 20.071 1.00 33.42 16 GLN A O 18
ATOM 20446 N N . ALA A 1 17 ? 7.486 -2.621 18.665 1.00 64.10 17 ALA A N 18
ATOM 20447 C CA . ALA A 1 17 ? 6.359 -3.101 19.455 1.00 41.42 17 ALA A CA 18
ATOM 20448 C C . ALA A 1 17 ? 6.734 -3.226 20.927 1.00 25.34 17 ALA A C 18
ATOM 20449 O O . ALA A 1 17 ? 6.001 -2.772 21.805 1.00 40.03 17 ALA A O 18
ATOM 20456 N N . GLU A 1 18 ? 7.881 -3.846 21.190 1.00 33.25 18 GLU A N 18
ATOM 20457 C CA . GLU A 1 18 ? 8.351 -4.032 22.558 1.00 64.30 18 GLU A CA 18
ATOM 20458 C C . GLU A 1 18 ? 7.348 -4.843 23.373 1.00 20.12 18 GLU A C 18
ATOM 20459 O O . GLU A 1 18 ? 6.784 -4.351 24.349 1.00 34.02 18 GLU A O 18
ATOM 20471 N N . ASN A 1 19 ? 7.131 -6.089 22.964 1.00 42.11 19 ASN A N 18
ATOM 20472 C CA . ASN A 1 19 ? 6.195 -6.968 23.655 1.00 62.41 19 ASN A CA 18
ATOM 20473 C C . ASN A 1 19 ? 6.168 -8.350 23.008 1.00 50.22 19 ASN A C 18
ATOM 20474 O O . ASN A 1 19 ? 6.976 -8.650 22.130 1.00 71.13 19 ASN A O 18
ATOM 20485 N N . GLU A 1 20 ? 5.233 -9.185 23.448 1.00 35.44 20 GLU A N 18
ATOM 20486 C CA . GLU A 1 20 ? 5.101 -10.535 22.912 1.00 53.21 20 GLU A CA 18
ATOM 20487 C C . GLU A 1 20 ? 3.640 -10.863 22.618 1.00 33.11 20 GLU A C 18
ATOM 20488 O O . GLU A 1 20 ? 2.851 -11.108 23.530 1.00 4.54 20 GLU A O 18
ATOM 20500 N N . GLY A 1 21 ? 3.286 -10.866 21.336 1.00 11.03 21 GLY A N 18
ATOM 20501 C CA . GLY A 1 21 ? 1.921 -11.164 20.944 1.00 31.42 21 GLY A CA 18
ATOM 20502 C C . GLY A 1 21 ? 1.701 -11.018 19.451 1.00 24.45 21 GLY A C 18
ATOM 20503 O O . GLY A 1 21 ? 1.369 -11.987 18.769 1.00 73.25 21 GLY A O 18
ATOM 20507 N N . ARG A 1 22 ? 1.886 -9.804 18.944 1.00 62.12 22 ARG A N 18
ATOM 20508 C CA . ARG A 1 22 ? 1.703 -9.534 17.523 1.00 63.22 22 ARG A CA 18
ATOM 20509 C C . ARG A 1 22 ? 2.936 -9.953 16.727 1.00 50.22 22 ARG A C 18
ATOM 20510 O O . ARG A 1 22 ? 2.857 -10.193 15.522 1.00 43.23 22 ARG A O 18
ATOM 20531 N N . TYR A 1 23 ? 4.073 -10.038 17.408 1.00 11.24 23 TYR A N 18
ATOM 20532 C CA . TYR A 1 23 ? 5.323 -10.424 16.765 1.00 72.33 23 TYR A CA 18
ATOM 20533 C C . TYR A 1 23 ? 5.145 -11.706 15.956 1.00 45.43 23 TYR A C 18
ATOM 20534 O O . TYR A 1 23 ? 5.531 -11.774 14.789 1.00 71.45 23 TYR A O 18
ATOM 20552 N N . ARG A 1 24 ? 4.559 -12.718 16.585 1.00 33.51 24 ARG A N 18
ATOM 20553 C CA . ARG A 1 24 ? 4.330 -13.998 15.925 1.00 30.34 24 ARG A CA 18
ATOM 20554 C C . ARG A 1 24 ? 3.614 -13.803 14.592 1.00 12.53 24 ARG A C 18
ATOM 20555 O O . ARG A 1 24 ? 3.921 -14.474 13.608 1.00 41.31 24 ARG A O 18
ATOM 20576 N N . GLU A 1 25 ? 2.658 -12.879 14.570 1.00 33.10 25 GLU A N 18
ATOM 20577 C CA . GLU A 1 25 ? 1.897 -12.597 13.358 1.00 4.21 25 GLU A CA 18
ATOM 20578 C C . GLU A 1 25 ? 2.728 -11.779 12.373 1.00 32.01 25 GLU A C 18
ATOM 20579 O O . GLU A 1 25 ? 2.740 -12.058 11.175 1.00 43.45 25 GLU A O 18
ATOM 20591 N N . ALA A 1 26 ? 3.420 -10.768 12.888 1.00 32.12 26 ALA A N 18
ATOM 20592 C CA . ALA A 1 26 ? 4.254 -9.910 12.055 1.00 31.44 26 ALA A CA 18
ATOM 20593 C C . ALA A 1 26 ? 5.206 -10.737 11.197 1.00 54.41 26 ALA A C 18
ATOM 20594 O O . ALA A 1 26 ? 5.299 -10.535 9.985 1.00 1.24 26 ALA A O 18
ATOM 20601 N N . LEU A 1 27 ? 5.911 -11.667 11.831 1.00 11.53 27 LEU A N 18
ATOM 20602 C CA . LEU A 1 27 ? 6.857 -12.524 11.125 1.00 11.42 27 LEU A CA 18
ATOM 20603 C C . LEU A 1 27 ? 6.161 -13.302 10.013 1.00 44.22 27 LEU A C 18
ATOM 20604 O O . LEU A 1 27 ? 6.767 -13.618 8.989 1.00 43.13 27 LEU A O 18
ATOM 20620 N N . LYS A 1 28 ? 4.885 -13.606 10.220 1.00 73.12 28 LYS A N 18
ATOM 20621 C CA . LYS A 1 28 ? 4.104 -14.344 9.234 1.00 60.10 28 LYS A CA 18
ATOM 20622 C C . LYS A 1 28 ? 4.053 -13.593 7.908 1.00 54.35 28 LYS A C 18
ATOM 20623 O O . LYS A 1 28 ? 3.908 -14.198 6.845 1.00 53.01 28 LYS A O 18
ATOM 20642 N N . HIS A 1 29 ? 4.174 -12.271 7.976 1.00 13.33 29 HIS A N 18
ATOM 20643 C CA . HIS A 1 29 ? 4.143 -11.437 6.780 1.00 42.02 29 HIS A CA 18
ATOM 20644 C C . HIS A 1 29 ? 5.483 -11.483 6.051 1.00 32.20 29 HIS A C 18
ATOM 20645 O O . HIS A 1 29 ? 5.532 -11.633 4.830 1.00 51.41 29 HIS A O 18
ATOM 20659 N N . PHE A 1 30 ? 6.567 -11.353 6.808 1.00 64.42 30 PHE A N 18
ATOM 20660 C CA . PHE A 1 30 ? 7.908 -11.379 6.234 1.00 54.43 30 PHE A CA 18
ATOM 20661 C C . PHE A 1 30 ? 8.163 -12.695 5.506 1.00 72.14 30 PHE A C 18
ATOM 20662 O O . PHE A 1 30 ? 8.693 -12.710 4.394 1.00 73.33 30 PHE A O 18
ATOM 20679 N N . LEU A 1 31 ? 7.783 -13.798 6.140 1.00 34.43 31 LEU A N 18
ATOM 20680 C CA . LEU A 1 31 ? 7.970 -15.121 5.554 1.00 20.24 31 LEU A CA 18
ATOM 20681 C C . LEU A 1 31 ? 7.259 -15.227 4.209 1.00 13.42 31 LEU A C 18
ATOM 20682 O O . LEU A 1 31 ? 7.755 -15.867 3.282 1.00 33.01 31 LEU A O 18
ATOM 20698 N N . ASP A 1 32 ? 6.096 -14.593 4.110 1.00 54.33 32 ASP A N 18
ATOM 20699 C CA . ASP A 1 32 ? 5.317 -14.612 2.877 1.00 62.23 32 ASP A CA 18
ATOM 20700 C C . ASP A 1 32 ? 5.987 -13.767 1.798 1.00 40.12 32 ASP A C 18
ATOM 20701 O O . ASP A 1 32 ? 5.915 -14.085 0.612 1.00 54.14 32 ASP A O 18
ATOM 20710 N N . GLY A 1 33 ? 6.639 -12.687 2.219 1.00 54.15 33 GLY A N 18
ATOM 20711 C CA . GLY A 1 33 ? 7.311 -11.812 1.276 1.00 53.21 33 GLY A CA 18
ATOM 20712 C C . GLY A 1 33 ? 8.569 -12.433 0.704 1.00 62.45 33 GLY A C 18
ATOM 20713 O O . GLY A 1 33 ? 8.796 -12.392 -0.505 1.00 3.32 33 GLY A O 18
ATOM 20717 N N . GLY A 1 34 ? 9.391 -13.011 1.575 1.00 43.14 34 GLY A N 18
ATOM 20718 C CA . GLY A 1 34 ? 10.624 -13.634 1.130 1.00 4.21 34 GLY A CA 18
ATOM 20719 C C . GLY A 1 34 ? 10.390 -14.693 0.071 1.00 1.31 34 GLY A C 18
ATOM 20720 O O . GLY A 1 34 ? 11.213 -14.875 -0.826 1.00 12.53 34 GLY A O 18
ATOM 20724 N N . GLU A 1 35 ? 9.266 -15.394 0.176 1.00 54.10 35 GLU A N 18
ATOM 20725 C CA . GLU A 1 35 ? 8.928 -16.442 -0.780 1.00 31.12 35 GLU A CA 18
ATOM 20726 C C . GLU A 1 35 ? 8.785 -15.870 -2.187 1.00 51.21 35 GLU A C 18
ATOM 20727 O O . GLU A 1 35 ? 8.820 -16.604 -3.174 1.00 30.53 35 GLU A O 18
ATOM 20739 N N . MET A 1 36 ? 8.623 -14.553 -2.270 1.00 61.35 36 MET A N 18
ATOM 20740 C CA . MET A 1 36 ? 8.475 -13.882 -3.557 1.00 4.25 36 MET A CA 18
ATOM 20741 C C . MET A 1 36 ? 9.733 -14.048 -4.404 1.00 52.40 36 MET A C 18
ATOM 20742 O O . MET A 1 36 ? 9.653 -14.249 -5.616 1.00 41.32 36 MET A O 18
ATOM 20756 N N . ILE A 1 37 ? 10.891 -13.962 -3.759 1.00 3.21 37 ILE A N 18
ATOM 20757 C CA . ILE A 1 37 ? 12.165 -14.103 -4.454 1.00 75.32 37 ILE A CA 18
ATOM 20758 C C . ILE A 1 37 ? 12.494 -15.571 -4.705 1.00 53.11 37 ILE A C 18
ATOM 20759 O O . ILE A 1 37 ? 13.234 -15.903 -5.631 1.00 40.21 37 ILE A O 18
ATOM 20775 N N . VAL A 1 38 ? 11.937 -16.447 -3.875 1.00 20.03 38 VAL A N 18
ATOM 20776 C CA . VAL A 1 38 ? 12.169 -17.880 -4.008 1.00 33.32 38 VAL A CA 18
ATOM 20777 C C . VAL A 1 38 ? 11.522 -18.426 -5.276 1.00 35.23 38 VAL A C 18
ATOM 20778 O O . VAL A 1 38 ? 12.178 -19.074 -6.092 1.00 54.45 38 VAL A O 18
ATOM 20791 N N . THR A 1 39 ? 10.229 -18.160 -5.435 1.00 73.53 39 THR A N 18
ATOM 20792 C CA . THR A 1 39 ? 9.491 -18.625 -6.603 1.00 64.24 39 THR A CA 18
ATOM 20793 C C . THR A 1 39 ? 10.216 -18.257 -7.893 1.00 53.32 39 THR A C 18
ATOM 20794 O O . THR A 1 39 ? 10.234 -19.031 -8.849 1.00 75.42 39 THR A O 18
ATOM 20805 N N . ALA A 1 40 ? 10.813 -17.070 -7.913 1.00 12.54 40 ALA A N 18
ATOM 20806 C CA . ALA A 1 40 ? 11.541 -16.600 -9.085 1.00 2.15 40 ALA A CA 18
ATOM 20807 C C . ALA A 1 40 ? 12.752 -17.483 -9.369 1.00 13.43 40 ALA A C 18
ATOM 20808 O O . ALA A 1 40 ? 13.072 -17.759 -10.524 1.00 64.31 40 ALA A O 18
ATOM 20815 N N . ALA A 1 41 ? 13.421 -17.921 -8.307 1.00 74.24 41 ALA A N 18
ATOM 20816 C CA . ALA A 1 41 ? 14.595 -18.774 -8.443 1.00 41.33 41 ALA A CA 18
ATOM 20817 C C . ALA A 1 41 ? 14.199 -20.197 -8.821 1.00 25.34 41 ALA A C 18
ATOM 20818 O O . ALA A 1 41 ? 14.783 -20.794 -9.725 1.00 2.13 41 ALA A O 18
ATOM 20825 N N . GLU A 1 42 ? 13.205 -20.735 -8.121 1.00 61.34 42 GLU A N 18
ATOM 20826 C CA . GLU A 1 42 ? 12.734 -22.090 -8.383 1.00 74.13 42 GLU A CA 18
ATOM 20827 C C . GLU A 1 42 ? 12.259 -22.231 -9.827 1.00 21.52 42 GLU A C 18
ATOM 20828 O O . GLU A 1 42 ? 12.689 -23.131 -10.549 1.00 30.53 42 GLU A O 18
ATOM 20840 N N . LYS A 1 43 ? 11.369 -21.336 -10.241 1.00 62.11 43 LYS A N 18
ATOM 20841 C CA . LYS A 1 43 ? 10.835 -21.358 -11.598 1.00 22.43 43 LYS A CA 18
ATOM 20842 C C . LYS A 1 43 ? 11.942 -21.131 -12.622 1.00 3.50 43 LYS A C 18
ATOM 20843 O O . LYS A 1 43 ? 11.832 -21.553 -13.772 1.00 54.14 43 LYS A O 18
ATOM 20862 N N . GLU A 1 44 ? 13.009 -20.462 -12.195 1.00 51.31 44 GLU A N 18
ATOM 20863 C CA . GLU A 1 44 ? 14.136 -20.179 -13.076 1.00 72.24 44 GLU A CA 18
ATOM 20864 C C . GLU A 1 44 ? 15.161 -21.309 -13.028 1.00 12.41 44 GLU A C 18
ATOM 20865 O O . GLU A 1 44 ? 14.959 -22.316 -12.351 1.00 14.14 44 GLU A O 18
ATOM 20877 N N . ALA A 1 45 ? 16.261 -21.133 -13.752 1.00 42.50 45 ALA A N 18
ATOM 20878 C CA . ALA A 1 45 ? 17.319 -22.135 -13.791 1.00 34.00 45 ALA A CA 18
ATOM 20879 C C . ALA A 1 45 ? 18.571 -21.586 -14.465 1.00 42.23 45 ALA A C 18
ATOM 20880 O O . ALA A 1 45 ? 19.686 -21.784 -13.982 1.00 33.12 45 ALA A O 18
ATOM 20887 N N . SER A 1 46 ? 18.381 -20.895 -15.585 1.00 74.40 46 SER A N 18
ATOM 20888 C CA . SER A 1 46 ? 19.496 -20.321 -16.328 1.00 60.34 46 SER A CA 18
ATOM 20889 C C . SER A 1 46 ? 19.775 -18.893 -15.872 1.00 1.42 46 SER A C 18
ATOM 20890 O O . SER A 1 46 ? 19.958 -17.993 -16.691 1.00 60.05 46 SER A O 18
ATOM 20898 N N . GLN A 1 47 ? 19.806 -18.693 -14.558 1.00 71.21 47 GLN A N 18
ATOM 20899 C CA . GLN A 1 47 ? 20.062 -17.374 -13.992 1.00 31.11 47 GLN A CA 18
ATOM 20900 C C . GLN A 1 47 ? 21.219 -17.423 -13.000 1.00 2.21 47 GLN A C 18
ATOM 20901 O O . GLN A 1 47 ? 21.254 -18.274 -12.111 1.00 12.11 47 GLN A O 18
ATOM 20915 N N . LYS A 1 48 ? 22.166 -16.504 -13.158 1.00 23.42 48 LYS A N 18
ATOM 20916 C CA . LYS A 1 48 ? 23.326 -16.441 -12.276 1.00 12.20 48 LYS A CA 18
ATOM 20917 C C . LYS A 1 48 ? 22.954 -15.823 -10.932 1.00 31.12 48 LYS A C 18
ATOM 20918 O O . LYS A 1 48 ? 23.547 -16.147 -9.903 1.00 3.00 48 LYS A O 18
ATOM 20937 N N . VAL A 1 49 ? 21.967 -14.933 -10.948 1.00 10.34 49 VAL A N 18
ATOM 20938 C CA . VAL A 1 49 ? 21.514 -14.272 -9.729 1.00 42.35 49 VAL A CA 18
ATOM 20939 C C . VAL A 1 49 ? 20.632 -15.196 -8.898 1.00 25.33 49 VAL A C 18
ATOM 20940 O O . VAL A 1 49 ? 20.623 -15.122 -7.669 1.00 11.01 49 VAL A O 18
ATOM 20953 N N . ARG A 1 50 ? 19.893 -16.068 -9.576 1.00 11.31 50 ARG A N 18
ATOM 20954 C CA . ARG A 1 50 ? 19.007 -17.007 -8.899 1.00 74.15 50 ARG A CA 18
ATOM 20955 C C . ARG A 1 50 ? 19.692 -17.620 -7.682 1.00 33.33 50 ARG A C 18
ATOM 20956 O O . ARG A 1 50 ? 19.091 -17.743 -6.615 1.00 53.53 50 ARG A O 18
ATOM 20977 N N . ASN A 1 51 ? 20.953 -18.005 -7.850 1.00 11.44 51 ASN A N 18
ATOM 20978 C CA . ASN A 1 51 ? 21.720 -18.606 -6.765 1.00 35.24 51 ASN A CA 18
ATOM 20979 C C . ASN A 1 51 ? 21.774 -17.676 -5.556 1.00 70.43 51 ASN A C 18
ATOM 20980 O O . ASN A 1 51 ? 21.501 -18.089 -4.428 1.00 74.24 51 ASN A O 18
ATOM 20991 N N . LEU A 1 52 ? 22.128 -16.419 -5.800 1.00 20.43 52 LEU A N 18
ATOM 20992 C CA . LEU A 1 52 ? 22.218 -15.429 -4.732 1.00 32.40 52 LEU A CA 18
ATOM 20993 C C . LEU A 1 52 ? 20.832 -15.068 -4.206 1.00 63.14 52 LEU A C 18
ATOM 20994 O O . LEU A 1 52 ? 20.671 -14.722 -3.035 1.00 64.41 52 LEU A O 18
ATOM 21010 N N . LEU A 1 53 ? 19.834 -15.152 -5.079 1.00 31.33 53 LEU A N 18
ATOM 21011 C CA . LEU A 1 53 ? 18.460 -14.837 -4.702 1.00 43.42 53 LEU A CA 18
ATOM 21012 C C . LEU A 1 53 ? 17.988 -15.733 -3.562 1.00 62.43 53 LEU A C 18
ATOM 21013 O O . LEU A 1 53 ? 17.409 -15.259 -2.584 1.00 24.22 53 LEU A O 18
ATOM 21029 N N . LEU A 1 54 ? 18.241 -17.031 -3.694 1.00 53.10 54 LEU A N 18
ATOM 21030 C CA . LEU A 1 54 ? 17.844 -17.995 -2.674 1.00 34.13 54 LEU A CA 18
ATOM 21031 C C . LEU A 1 54 ? 18.781 -17.933 -1.472 1.00 14.23 54 LEU A C 18
ATOM 21032 O O . LEU A 1 54 ? 18.342 -18.019 -0.324 1.00 60.42 54 LEU A O 18
ATOM 21048 N N . HIS A 1 55 ? 20.073 -17.780 -1.742 1.00 50.15 55 HIS A N 18
ATOM 21049 C CA . HIS A 1 55 ? 21.072 -17.703 -0.683 1.00 2.23 55 HIS A CA 18
ATOM 21050 C C . HIS A 1 55 ? 20.798 -16.517 0.237 1.00 45.41 55 HIS A C 18
ATOM 21051 O O . HIS A 1 55 ? 20.775 -16.658 1.460 1.00 53.33 55 HIS A O 18
ATOM 21065 N N . LYS A 1 56 ? 20.593 -15.347 -0.359 1.00 71.14 56 LYS A N 18
ATOM 21066 C CA . LYS A 1 56 ? 20.320 -14.136 0.405 1.00 43.42 56 LYS A CA 18
ATOM 21067 C C . LYS A 1 56 ? 18.900 -14.151 0.961 1.00 22.22 56 LYS A C 18
ATOM 21068 O O . LYS A 1 56 ? 18.639 -13.617 2.038 1.00 23.33 56 LYS A O 18
ATOM 21087 N N . GLY A 1 57 ? 17.985 -14.769 0.220 1.00 44.34 57 GLY A N 18
ATOM 21088 C CA . GLY A 1 57 ? 16.603 -14.843 0.656 1.00 25.43 57 GLY A CA 18
ATOM 21089 C C . GLY A 1 57 ? 16.424 -15.744 1.862 1.00 24.22 57 GLY A C 18
ATOM 21090 O O . GLY A 1 57 ? 15.590 -15.478 2.727 1.00 33.23 57 GLY A O 18
ATOM 21094 N N . LYS A 1 58 ? 17.209 -16.815 1.921 1.00 71.05 58 LYS A N 18
ATOM 21095 C CA . LYS A 1 58 ? 17.134 -17.760 3.029 1.00 51.43 58 LYS A CA 18
ATOM 21096 C C . LYS A 1 58 ? 17.768 -17.174 4.286 1.00 31.25 58 LYS A C 18
ATOM 21097 O O . LYS A 1 58 ? 17.335 -17.463 5.402 1.00 43.53 58 LYS A O 18
ATOM 21116 N N . GLU A 1 59 ? 18.794 -16.350 4.098 1.00 20.21 59 GLU A N 18
ATOM 21117 C CA . GLU A 1 59 ? 19.486 -15.724 5.219 1.00 60.43 59 GLU A CA 18
ATOM 21118 C C . GLU A 1 59 ? 18.639 -14.610 5.827 1.00 5.10 59 GLU A C 18
ATOM 21119 O O . GLU A 1 59 ? 18.279 -14.660 7.003 1.00 31.30 59 GLU A O 18
ATOM 21131 N N . VAL A 1 60 ? 18.326 -13.603 5.017 1.00 22.51 60 VAL A N 18
ATOM 21132 C CA . VAL A 1 60 ? 17.522 -12.476 5.474 1.00 60.40 60 VAL A CA 18
ATOM 21133 C C . VAL A 1 60 ? 16.241 -12.953 6.149 1.00 22.25 60 VAL A C 18
ATOM 21134 O O . VAL A 1 60 ? 15.726 -12.301 7.059 1.00 72.14 60 VAL A O 18
ATOM 21147 N N . LEU A 1 61 ? 15.732 -14.095 5.700 1.00 13.22 61 LEU A N 18
ATOM 21148 C CA . LEU A 1 61 ? 14.510 -14.661 6.262 1.00 40.14 61 LEU A CA 18
ATOM 21149 C C . LEU A 1 61 ? 14.700 -15.015 7.733 1.00 63.51 61 LEU A C 18
ATOM 21150 O O . LEU A 1 61 ? 13.856 -14.700 8.571 1.00 61.22 61 LEU A O 18
ATOM 21166 N N . GLU A 1 62 ? 15.816 -15.671 8.039 1.00 75.10 62 GLU A N 18
ATOM 21167 C CA . GLU A 1 62 ? 16.116 -16.067 9.410 1.00 44.22 62 GLU A CA 18
ATOM 21168 C C . GLU A 1 62 ? 16.706 -14.899 10.196 1.00 20.41 62 GLU A C 18
ATOM 21169 O O . GLU A 1 62 ? 16.579 -14.834 11.419 1.00 63.12 62 GLU A O 18
ATOM 21181 N N . TRP A 1 63 ? 17.351 -13.981 9.486 1.00 73.25 63 TRP A N 18
ATOM 21182 C CA . TRP A 1 63 ? 17.961 -12.816 10.116 1.00 32.24 63 TRP A CA 18
ATOM 21183 C C . TRP A 1 63 ? 16.896 -11.885 10.685 1.00 31.02 63 TRP A C 18
ATOM 21184 O O . TRP A 1 63 ? 16.944 -11.516 11.858 1.00 13.11 63 TRP A O 18
ATOM 21205 N N . ALA A 1 64 ? 15.936 -11.509 9.847 1.00 73.02 64 ALA A N 18
ATOM 21206 C CA . ALA A 1 64 ? 14.858 -10.623 10.268 1.00 50.41 64 ALA A CA 18
ATOM 21207 C C . ALA A 1 64 ? 14.133 -11.181 11.488 1.00 53.05 64 ALA A C 18
ATOM 21208 O O . ALA A 1 64 ? 13.629 -10.427 12.320 1.00 63.42 64 ALA A O 18
ATOM 21215 N N . GLU A 1 65 ? 14.083 -12.506 11.586 1.00 50.23 65 GLU A N 18
ATOM 21216 C CA . GLU A 1 65 ? 13.417 -13.164 12.704 1.00 42.23 65 GLU A CA 18
ATOM 21217 C C . GLU A 1 65 ? 14.283 -13.112 13.959 1.00 21.32 65 GLU A C 18
ATOM 21218 O O . GLU A 1 65 ? 13.783 -13.237 15.078 1.00 72.14 65 GLU A O 18
ATOM 21230 N N . HIS A 1 66 ? 15.585 -12.928 13.766 1.00 63.12 66 HIS A N 18
ATOM 21231 C CA . HIS A 1 66 ? 16.522 -12.860 14.882 1.00 51.11 66 HIS A CA 18
ATOM 21232 C C . HIS A 1 66 ? 16.119 -11.763 15.863 1.00 41.11 66 HIS A C 18
ATOM 21233 O O . HIS A 1 66 ? 15.962 -12.012 17.059 1.00 71.21 66 HIS A O 18
ATOM 21247 N N . LEU A 1 67 ? 15.954 -10.549 15.350 1.00 44.31 67 LEU A N 18
ATOM 21248 C CA . LEU A 1 67 ? 15.571 -9.413 16.181 1.00 54.33 67 LEU A CA 18
ATOM 21249 C C . LEU A 1 67 ? 14.134 -9.559 16.673 1.00 4.22 67 LEU A C 18
ATOM 21250 O O . LEU A 1 67 ? 13.830 -9.261 17.828 1.00 43.53 67 LEU A O 18
ATOM 21266 N N . ALA A 1 68 ? 13.256 -10.022 15.790 1.00 12.21 68 ALA A N 18
ATOM 21267 C CA . ALA A 1 68 ? 11.853 -10.212 16.136 1.00 14.12 68 ALA A CA 18
ATOM 21268 C C . ALA A 1 68 ? 11.695 -11.252 17.240 1.00 65.20 68 ALA A C 18
ATOM 21269 O O . ALA A 1 68 ? 10.727 -11.224 17.998 1.00 13.31 68 ALA A O 18
ATOM 21276 N N . GLU A 1 69 ? 12.654 -12.169 17.323 1.00 21.43 69 GLU A N 18
ATOM 21277 C CA . GLU A 1 69 ? 12.620 -13.220 18.334 1.00 13.43 69 GLU A CA 18
ATOM 21278 C C . GLU A 1 69 ? 13.116 -12.697 19.679 1.00 3.32 69 GLU A C 18
ATOM 21279 O O . GLU A 1 69 ? 12.780 -13.241 20.731 1.00 41.11 69 GLU A O 18
ATOM 21291 N N . TRP A 1 70 ? 13.918 -11.639 19.636 1.00 11.20 70 TRP A N 18
ATOM 21292 C CA . TRP A 1 70 ? 14.462 -11.042 20.851 1.00 72.22 70 TRP A CA 18
ATOM 21293 C C . TRP A 1 70 ? 13.375 -10.869 21.906 1.00 20.31 70 TRP A C 18
ATOM 21294 O O . TRP A 1 70 ? 13.535 -11.295 23.050 1.00 30.52 70 TRP A O 18
ATOM 21315 N N . ILE A 1 71 ? 12.271 -10.242 21.515 1.00 73.53 71 ILE A N 18
ATOM 21316 C CA . ILE A 1 71 ? 11.158 -10.015 22.428 1.00 74.21 71 ILE A CA 18
ATOM 21317 C C . ILE A 1 71 ? 10.727 -11.313 23.103 1.00 53.10 71 ILE A C 18
ATOM 21318 O O . ILE A 1 71 ? 10.411 -11.331 24.293 1.00 30.25 71 ILE A O 18
ATOM 21334 N N . LEU A 1 72 ? 10.717 -12.397 22.336 1.00 25.40 72 LEU A N 18
ATOM 21335 C CA . LEU A 1 72 ? 10.327 -13.702 22.860 1.00 2.20 72 LEU A CA 18
ATOM 21336 C C . LEU A 1 72 ? 11.354 -14.215 23.864 1.00 2.45 72 LEU A C 18
ATOM 21337 O O . LEU A 1 72 ? 11.000 -14.659 24.956 1.00 41.11 72 LEU A O 18
ATOM 21353 N N . GLU A 1 73 ? 12.627 -14.147 23.488 1.00 25.30 73 GLU A N 18
ATOM 21354 C CA . GLU A 1 73 ? 13.705 -14.604 24.357 1.00 5.23 73 GLU A CA 18
ATOM 21355 C C . GLU A 1 73 ? 13.740 -13.796 25.651 1.00 10.14 73 GLU A C 18
ATOM 21356 O O . GLU A 1 73 ? 14.152 -14.297 26.698 1.00 1.53 73 GLU A O 18
ATOM 21368 N N . HIS A 1 74 ? 13.305 -12.542 25.571 1.00 33.44 74 HIS A N 18
ATOM 21369 C CA . HIS A 1 74 ? 13.285 -11.664 26.736 1.00 64.03 74 HIS A CA 18
ATOM 21370 C C . HIS A 1 74 ? 12.372 -12.223 27.823 1.00 44.12 74 HIS A C 18
ATOM 21371 O O . HIS A 1 74 ? 11.848 -11.477 28.651 1.00 44.34 74 HIS A O 18
ATOM 21385 N N . MET A 1 1 ? 3.592 0.429 -3.050 1.00 22.12 1 MET A N 19
ATOM 21386 C CA . MET A 1 1 ? 3.631 -0.575 -1.993 1.00 34.21 1 MET A CA 19
ATOM 21387 C C . MET A 1 1 ? 3.716 -1.980 -2.581 1.00 23.24 1 MET A C 19
ATOM 21388 O O . MET A 1 1 ? 2.699 -2.639 -2.791 1.00 13.25 1 MET A O 19
ATOM 21402 N N . GLY A 1 2 ? 4.938 -2.433 -2.845 1.00 23.25 2 GLY A N 19
ATOM 21403 C CA . GLY A 1 2 ? 5.133 -3.757 -3.406 1.00 65.10 2 GLY A CA 19
ATOM 21404 C C . GLY A 1 2 ? 6.591 -4.053 -3.699 1.00 72.50 2 GLY A C 19
ATOM 21405 O O . GLY A 1 2 ? 6.988 -4.171 -4.859 1.00 20.12 2 GLY A O 19
ATOM 21409 N N . THR A 1 3 ? 7.392 -4.173 -2.645 1.00 64.41 3 THR A N 19
ATOM 21410 C CA . THR A 1 3 ? 8.815 -4.455 -2.795 1.00 15.24 3 THR A CA 19
ATOM 21411 C C . THR A 1 3 ? 9.381 -5.108 -1.539 1.00 12.52 3 THR A C 19
ATOM 21412 O O . THR A 1 3 ? 8.921 -4.840 -0.428 1.00 64.11 3 THR A O 19
ATOM 21423 N N . ILE A 1 4 ? 10.380 -5.964 -1.722 1.00 4.50 4 ILE A N 19
ATOM 21424 C CA . ILE A 1 4 ? 11.010 -6.653 -0.603 1.00 1.34 4 ILE A CA 19
ATOM 21425 C C . ILE A 1 4 ? 11.443 -5.666 0.477 1.00 63.43 4 ILE A C 19
ATOM 21426 O O . ILE A 1 4 ? 11.249 -5.909 1.668 1.00 53.10 4 ILE A O 19
ATOM 21442 N N . ASP A 1 5 ? 12.030 -4.553 0.052 1.00 52.23 5 ASP A N 19
ATOM 21443 C CA . ASP A 1 5 ? 12.488 -3.527 0.982 1.00 63.34 5 ASP A CA 19
ATOM 21444 C C . ASP A 1 5 ? 11.373 -3.126 1.941 1.00 35.03 5 ASP A C 19
ATOM 21445 O O . ASP A 1 5 ? 11.630 -2.738 3.081 1.00 62.00 5 ASP A O 19
ATOM 21454 N N . ASP A 1 6 ? 10.133 -3.221 1.472 1.00 23.15 6 ASP A N 19
ATOM 21455 C CA . ASP A 1 6 ? 8.978 -2.868 2.289 1.00 73.11 6 ASP A CA 19
ATOM 21456 C C . ASP A 1 6 ? 8.905 -3.745 3.535 1.00 12.44 6 ASP A C 19
ATOM 21457 O O . ASP A 1 6 ? 8.507 -3.286 4.606 1.00 73.41 6 ASP A O 19
ATOM 21466 N N . ALA A 1 7 ? 9.291 -5.008 3.388 1.00 50.32 7 ALA A N 19
ATOM 21467 C CA . ALA A 1 7 ? 9.270 -5.948 4.501 1.00 3.14 7 ALA A CA 19
ATOM 21468 C C . ALA A 1 7 ? 10.271 -5.545 5.579 1.00 10.40 7 ALA A C 19
ATOM 21469 O O . ALA A 1 7 ? 9.919 -5.421 6.752 1.00 11.23 7 ALA A O 19
ATOM 21476 N N . PHE A 1 8 ? 11.520 -5.342 5.174 1.00 42.43 8 PHE A N 19
ATOM 21477 C CA . PHE A 1 8 ? 12.573 -4.954 6.106 1.00 53.24 8 PHE A CA 19
ATOM 21478 C C . PHE A 1 8 ? 12.171 -3.711 6.894 1.00 53.55 8 PHE A C 19
ATOM 21479 O O . PHE A 1 8 ? 12.557 -3.544 8.051 1.00 73.24 8 PHE A O 19
ATOM 21496 N N . ARG A 1 9 ? 11.393 -2.840 6.258 1.00 63.14 9 ARG A N 19
ATOM 21497 C CA . ARG A 1 9 ? 10.940 -1.611 6.897 1.00 1.04 9 ARG A CA 19
ATOM 21498 C C . ARG A 1 9 ? 9.817 -1.897 7.890 1.00 53.12 9 ARG A C 19
ATOM 21499 O O . ARG A 1 9 ? 9.671 -1.202 8.895 1.00 42.12 9 ARG A O 19
ATOM 21520 N N . ALA A 1 10 ? 9.025 -2.924 7.600 1.00 61.25 10 ALA A N 19
ATOM 21521 C CA . ALA A 1 10 ? 7.916 -3.303 8.467 1.00 42.25 10 ALA A CA 19
ATOM 21522 C C . ALA A 1 10 ? 8.416 -4.027 9.712 1.00 73.41 10 ALA A C 19
ATOM 21523 O O . ALA A 1 10 ? 7.764 -4.008 10.756 1.00 15.22 10 ALA A O 19
ATOM 21530 N N . ILE A 1 11 ? 9.575 -4.666 9.594 1.00 32.20 11 ILE A N 19
ATOM 21531 C CA . ILE A 1 11 ? 10.161 -5.397 10.711 1.00 50.40 11 ILE A CA 19
ATOM 21532 C C . ILE A 1 11 ? 10.214 -4.532 11.966 1.00 41.11 11 ILE A C 19
ATOM 21533 O O . ILE A 1 11 ? 10.164 -5.042 13.085 1.00 43.43 11 ILE A O 19
ATOM 21549 N N . GLU A 1 12 ? 10.314 -3.221 11.771 1.00 52.32 12 GLU A N 19
ATOM 21550 C CA . GLU A 1 12 ? 10.373 -2.285 12.888 1.00 75.13 12 GLU A CA 19
ATOM 21551 C C . GLU A 1 12 ? 9.193 -2.493 13.834 1.00 43.32 12 GLU A C 19
ATOM 21552 O O . GLU A 1 12 ? 9.312 -2.297 15.043 1.00 5.04 12 GLU A O 19
ATOM 21564 N N . ARG A 1 13 ? 8.055 -2.890 13.273 1.00 5.44 13 ARG A N 19
ATOM 21565 C CA . ARG A 1 13 ? 6.854 -3.122 14.066 1.00 70.12 13 ARG A CA 19
ATOM 21566 C C . ARG A 1 13 ? 6.979 -4.407 14.879 1.00 61.32 13 ARG A C 19
ATOM 21567 O O . ARG A 1 13 ? 6.482 -4.494 16.001 1.00 33.40 13 ARG A O 19
ATOM 21588 N N . ALA A 1 14 ? 7.646 -5.402 14.304 1.00 65.41 14 ALA A N 19
ATOM 21589 C CA . ALA A 1 14 ? 7.838 -6.682 14.975 1.00 2.14 14 ALA A CA 19
ATOM 21590 C C . ALA A 1 14 ? 8.616 -6.509 16.275 1.00 4.53 14 ALA A C 19
ATOM 21591 O O . ALA A 1 14 ? 8.197 -6.987 17.329 1.00 33.52 14 ALA A O 19
ATOM 21598 N N . ILE A 1 15 ? 9.751 -5.822 16.193 1.00 21.20 15 ILE A N 19
ATOM 21599 C CA . ILE A 1 15 ? 10.587 -5.586 17.364 1.00 70.14 15 ILE A CA 19
ATOM 21600 C C . ILE A 1 15 ? 9.908 -4.633 18.341 1.00 52.43 15 ILE A C 19
ATOM 21601 O O . ILE A 1 15 ? 10.078 -4.747 19.554 1.00 24.21 15 ILE A O 19
ATOM 21617 N N . GLN A 1 16 ? 9.136 -3.693 17.803 1.00 64.31 16 GLN A N 19
ATOM 21618 C CA . GLN A 1 16 ? 8.430 -2.720 18.628 1.00 23.52 16 GLN A CA 19
ATOM 21619 C C . GLN A 1 16 ? 7.536 -3.418 19.648 1.00 60.44 16 GLN A C 19
ATOM 21620 O O . GLN A 1 16 ? 7.199 -2.849 20.685 1.00 5.03 16 GLN A O 19
ATOM 21634 N N . ALA A 1 17 ? 7.154 -4.655 19.344 1.00 4.22 17 ALA A N 19
ATOM 21635 C CA . ALA A 1 17 ? 6.301 -5.431 20.235 1.00 54.11 17 ALA A CA 19
ATOM 21636 C C . ALA A 1 17 ? 6.833 -5.408 21.664 1.00 62.45 17 ALA A C 19
ATOM 21637 O O . ALA A 1 17 ? 6.066 -5.302 22.620 1.00 51.45 17 ALA A O 19
ATOM 21644 N N . GLU A 1 18 ? 8.152 -5.511 21.800 1.00 14.44 18 GLU A N 19
ATOM 21645 C CA . GLU A 1 18 ? 8.785 -5.503 23.114 1.00 64.53 18 GLU A CA 19
ATOM 21646 C C . GLU A 1 18 ? 8.302 -6.680 23.957 1.00 1.54 18 GLU A C 19
ATOM 21647 O O . GLU A 1 18 ? 8.400 -6.659 25.184 1.00 65.25 18 GLU A O 19
ATOM 21659 N N . ASN A 1 19 ? 7.779 -7.703 23.290 1.00 30.35 19 ASN A N 19
ATOM 21660 C CA . ASN A 1 19 ? 7.279 -8.888 23.978 1.00 31.12 19 ASN A CA 19
ATOM 21661 C C . ASN A 1 19 ? 6.768 -9.922 22.979 1.00 23.02 19 ASN A C 19
ATOM 21662 O O . ASN A 1 19 ? 7.444 -10.910 22.694 1.00 1.02 19 ASN A O 19
ATOM 21673 N N . GLU A 1 20 ? 5.571 -9.686 22.451 1.00 4.10 20 GLU A N 19
ATOM 21674 C CA . GLU A 1 20 ? 4.971 -10.597 21.484 1.00 33.11 20 GLU A CA 19
ATOM 21675 C C . GLU A 1 20 ? 3.585 -10.113 21.068 1.00 14.32 20 GLU A C 19
ATOM 21676 O O . GLU A 1 20 ? 2.584 -10.441 21.704 1.00 12.52 20 GLU A O 19
ATOM 21688 N N . GLY A 1 21 ? 3.535 -9.329 19.995 1.00 1.12 21 GLY A N 19
ATOM 21689 C CA . GLY A 1 21 ? 2.268 -8.811 19.513 1.00 43.03 21 GLY A CA 19
ATOM 21690 C C . GLY A 1 21 ? 2.197 -8.770 17.999 1.00 24.11 21 GLY A C 19
ATOM 21691 O O . GLY A 1 21 ? 1.615 -9.657 17.374 1.00 0.42 21 GLY A O 19
ATOM 21695 N N . ARG A 1 22 ? 2.790 -7.738 17.408 1.00 10.32 22 ARG A N 19
ATOM 21696 C CA . ARG A 1 22 ? 2.789 -7.583 15.958 1.00 31.35 22 ARG A CA 19
ATOM 21697 C C . ARG A 1 22 ? 3.876 -8.442 15.319 1.00 20.44 22 ARG A C 19
ATOM 21698 O O . ARG A 1 22 ? 3.818 -8.751 14.129 1.00 41.32 22 ARG A O 19
ATOM 21719 N N . TYR A 1 23 ? 4.866 -8.825 16.118 1.00 1.11 23 TYR A N 19
ATOM 21720 C CA . TYR A 1 23 ? 5.968 -9.646 15.630 1.00 0.41 23 TYR A CA 19
ATOM 21721 C C . TYR A 1 23 ? 5.447 -10.871 14.885 1.00 14.32 23 TYR A C 19
ATOM 21722 O O . TYR A 1 23 ? 6.108 -11.393 13.988 1.00 31.50 23 TYR A O 19
ATOM 21740 N N . ARG A 1 24 ? 4.256 -11.323 15.264 1.00 14.30 24 ARG A N 19
ATOM 21741 C CA . ARG A 1 24 ? 3.644 -12.486 14.633 1.00 22.34 24 ARG A CA 19
ATOM 21742 C C . ARG A 1 24 ? 3.129 -12.141 13.239 1.00 30.22 24 ARG A C 19
ATOM 21743 O O . ARG A 1 24 ? 3.243 -12.940 12.310 1.00 1.11 24 ARG A O 19
ATOM 21764 N N . GLU A 1 25 ? 2.562 -10.947 13.102 1.00 13.34 25 GLU A N 19
ATOM 21765 C CA . GLU A 1 25 ? 2.028 -10.497 11.822 1.00 70.41 25 GLU A CA 19
ATOM 21766 C C . GLU A 1 25 ? 3.153 -10.074 10.882 1.00 61.11 25 GLU A C 19
ATOM 21767 O O . GLU A 1 25 ? 3.101 -10.330 9.679 1.00 30.24 25 GLU A O 19
ATOM 21779 N N . ALA A 1 26 ? 4.169 -9.424 11.440 1.00 41.01 26 ALA A N 19
ATOM 21780 C CA . ALA A 1 26 ? 5.307 -8.966 10.653 1.00 25.00 26 ALA A CA 19
ATOM 21781 C C . ALA A 1 26 ? 6.058 -10.142 10.038 1.00 24.10 26 ALA A C 19
ATOM 21782 O O . ALA A 1 26 ? 6.338 -10.155 8.838 1.00 0.45 26 ALA A O 19
ATOM 21789 N N . LEU A 1 27 ? 6.383 -11.129 10.866 1.00 2.32 27 LEU A N 19
ATOM 21790 C CA . LEU A 1 27 ? 7.103 -12.310 10.404 1.00 60.24 27 LEU A CA 19
ATOM 21791 C C . LEU A 1 27 ? 6.266 -13.101 9.404 1.00 73.33 27 LEU A C 19
ATOM 21792 O O . LEU A 1 27 ? 6.802 -13.777 8.525 1.00 50.40 27 LEU A O 19
ATOM 21808 N N . LYS A 1 28 ? 4.947 -13.012 9.542 1.00 3.52 28 LYS A N 19
ATOM 21809 C CA . LYS A 1 28 ? 4.034 -13.715 8.650 1.00 61.43 28 LYS A CA 19
ATOM 21810 C C . LYS A 1 28 ? 4.140 -13.176 7.227 1.00 53.50 28 LYS A C 19
ATOM 21811 O O . LYS A 1 28 ? 3.997 -13.921 6.257 1.00 14.12 28 LYS A O 19
ATOM 21830 N N . HIS A 1 29 ? 4.392 -11.876 7.109 1.00 4.22 29 HIS A N 19
ATOM 21831 C CA . HIS A 1 29 ? 4.519 -11.237 5.804 1.00 4.11 29 HIS A CA 19
ATOM 21832 C C . HIS A 1 29 ? 5.889 -11.518 5.193 1.00 52.52 29 HIS A C 19
ATOM 21833 O O . HIS A 1 29 ? 6.000 -11.818 4.004 1.00 54.21 29 HIS A O 19
ATOM 21847 N N . PHE A 1 30 ? 6.929 -11.417 6.013 1.00 25.12 30 PHE A N 19
ATOM 21848 C CA . PHE A 1 30 ? 8.292 -11.658 5.553 1.00 70.32 30 PHE A CA 19
ATOM 21849 C C . PHE A 1 30 ? 8.452 -13.092 5.055 1.00 51.35 30 PHE A C 19
ATOM 21850 O O . PHE A 1 30 ? 9.053 -13.334 4.007 1.00 2.31 30 PHE A O 19
ATOM 21867 N N . LEU A 1 31 ? 7.910 -14.039 5.812 1.00 1.23 31 LEU A N 19
ATOM 21868 C CA . LEU A 1 31 ? 7.992 -15.449 5.449 1.00 22.32 31 LEU A CA 19
ATOM 21869 C C . LEU A 1 31 ? 7.314 -15.707 4.107 1.00 11.35 31 LEU A C 19
ATOM 21870 O O . LEU A 1 31 ? 7.739 -16.572 3.341 1.00 2.54 31 LEU A O 19
ATOM 21886 N N . ASP A 1 32 ? 6.259 -14.949 3.829 1.00 32.21 32 ASP A N 19
ATOM 21887 C CA . ASP A 1 32 ? 5.523 -15.093 2.578 1.00 3.31 32 ASP A CA 19
ATOM 21888 C C . ASP A 1 32 ? 6.340 -14.562 1.404 1.00 73.03 32 ASP A C 19
ATOM 21889 O O . ASP A 1 32 ? 6.379 -15.172 0.336 1.00 52.31 32 ASP A O 19
ATOM 21898 N N . GLY A 1 33 ? 6.990 -13.421 1.609 1.00 2.32 33 GLY A N 19
ATOM 21899 C CA . GLY A 1 33 ? 7.796 -12.826 0.559 1.00 72.54 33 GLY A CA 19
ATOM 21900 C C . GLY A 1 33 ? 9.008 -13.667 0.212 1.00 63.52 33 GLY A C 19
ATOM 21901 O O . GLY A 1 33 ? 9.359 -13.811 -0.959 1.00 33.23 33 GLY A O 19
ATOM 21905 N N . GLY A 1 34 ? 9.653 -14.224 1.233 1.00 34.12 34 GLY A N 19
ATOM 21906 C CA . GLY A 1 34 ? 10.827 -15.047 1.010 1.00 41.41 34 GLY A CA 19
ATOM 21907 C C . GLY A 1 34 ? 10.531 -16.258 0.149 1.00 61.34 34 GLY A C 19
ATOM 21908 O O . GLY A 1 34 ? 11.405 -16.747 -0.567 1.00 52.53 34 GLY A O 19
ATOM 21912 N N . GLU A 1 35 ? 9.296 -16.745 0.219 1.00 21.20 35 GLU A N 19
ATOM 21913 C CA . GLU A 1 35 ? 8.889 -17.909 -0.559 1.00 62.32 35 GLU A CA 19
ATOM 21914 C C . GLU A 1 35 ? 8.575 -17.518 -2.000 1.00 44.43 35 GLU A C 19
ATOM 21915 O O . GLU A 1 35 ? 8.521 -18.368 -2.888 1.00 30.42 35 GLU A O 19
ATOM 21927 N N . MET A 1 36 ? 8.369 -16.224 -2.224 1.00 42.02 36 MET A N 19
ATOM 21928 C CA . MET A 1 36 ? 8.061 -15.719 -3.557 1.00 64.02 36 MET A CA 19
ATOM 21929 C C . MET A 1 36 ? 9.308 -15.708 -4.436 1.00 23.22 36 MET A C 19
ATOM 21930 O O . MET A 1 36 ? 9.242 -16.011 -5.627 1.00 55.15 36 MET A O 19
ATOM 21944 N N . ILE A 1 37 ? 10.443 -15.358 -3.840 1.00 42.33 37 ILE A N 19
ATOM 21945 C CA . ILE A 1 37 ? 11.704 -15.309 -4.569 1.00 44.44 37 ILE A CA 19
ATOM 21946 C C . ILE A 1 37 ? 12.269 -16.708 -4.786 1.00 20.52 37 ILE A C 19
ATOM 21947 O O . ILE A 1 37 ? 13.020 -16.947 -5.731 1.00 65.23 37 ILE A O 19
ATOM 21963 N N . VAL A 1 38 ? 11.900 -17.632 -3.904 1.00 25.31 38 VAL A N 19
ATOM 21964 C CA . VAL A 1 38 ? 12.368 -19.010 -4.000 1.00 34.14 38 VAL A CA 19
ATOM 21965 C C . VAL A 1 38 ? 11.851 -19.679 -5.268 1.00 53.35 38 VAL A C 19
ATOM 21966 O O . VAL A 1 38 ? 12.625 -20.217 -6.060 1.00 62.31 38 VAL A O 19
ATOM 21979 N N . THR A 1 39 ? 10.535 -19.640 -5.457 1.00 62.54 39 THR A N 19
ATOM 21980 C CA . THR A 1 39 ? 9.914 -20.243 -6.630 1.00 14.12 39 THR A CA 19
ATOM 21981 C C . THR A 1 39 ? 10.531 -19.706 -7.916 1.00 75.12 39 THR A C 19
ATOM 21982 O O . THR A 1 39 ? 10.584 -20.404 -8.928 1.00 53.25 39 THR A O 19
ATOM 21993 N N . ALA A 1 40 ? 10.996 -18.462 -7.869 1.00 64.34 40 ALA A N 19
ATOM 21994 C CA . ALA A 1 40 ? 11.612 -17.833 -9.031 1.00 64.10 40 ALA A CA 19
ATOM 21995 C C . ALA A 1 40 ? 12.957 -18.475 -9.355 1.00 22.34 40 ALA A C 19
ATOM 21996 O O . ALA A 1 40 ? 13.286 -18.696 -10.520 1.00 32.23 40 ALA A O 19
ATOM 22003 N N . ALA A 1 41 ? 13.731 -18.772 -8.316 1.00 22.02 41 ALA A N 19
ATOM 22004 C CA . ALA A 1 41 ? 15.040 -19.390 -8.490 1.00 73.00 41 ALA A CA 19
ATOM 22005 C C . ALA A 1 41 ? 14.906 -20.856 -8.889 1.00 51.44 41 ALA A C 19
ATOM 22006 O O . ALA A 1 41 ? 15.687 -21.363 -9.693 1.00 43.44 41 ALA A O 19
ATOM 22013 N N . GLU A 1 42 ? 13.911 -21.531 -8.322 1.00 2.44 42 GLU A N 19
ATOM 22014 C CA . GLU A 1 42 ? 13.677 -22.939 -8.618 1.00 44.14 42 GLU A CA 19
ATOM 22015 C C . GLU A 1 42 ? 13.251 -23.125 -10.072 1.00 30.23 42 GLU A C 19
ATOM 22016 O O . GLU A 1 42 ? 13.810 -23.951 -10.794 1.00 52.10 42 GLU A O 19
ATOM 22028 N N . LYS A 1 43 ? 12.256 -22.352 -10.494 1.00 4.11 43 LYS A N 19
ATOM 22029 C CA . LYS A 1 43 ? 11.754 -22.429 -11.860 1.00 73.24 43 LYS A CA 19
ATOM 22030 C C . LYS A 1 43 ? 12.810 -21.959 -12.856 1.00 75.40 43 LYS A C 19
ATOM 22031 O O . LYS A 1 43 ? 12.797 -22.357 -14.020 1.00 63.14 43 LYS A O 19
ATOM 22050 N N . GLU A 1 44 ? 13.722 -21.113 -12.389 1.00 52.30 44 GLU A N 19
ATOM 22051 C CA . GLU A 1 44 ? 14.785 -20.590 -13.240 1.00 33.43 44 GLU A CA 19
ATOM 22052 C C . GLU A 1 44 ? 16.007 -21.503 -13.206 1.00 31.52 44 GLU A C 19
ATOM 22053 O O . GLU A 1 44 ? 15.993 -22.553 -12.563 1.00 3.31 44 GLU A O 19
ATOM 22065 N N . ALA A 1 45 ? 17.062 -21.096 -13.903 1.00 41.14 45 ALA A N 19
ATOM 22066 C CA . ALA A 1 45 ? 18.293 -21.875 -13.952 1.00 71.45 45 ALA A CA 19
ATOM 22067 C C . ALA A 1 45 ? 19.404 -21.103 -14.656 1.00 71.52 45 ALA A C 19
ATOM 22068 O O . ALA A 1 45 ? 20.536 -21.050 -14.176 1.00 61.51 45 ALA A O 19
ATOM 22075 N N . SER A 1 46 ? 19.073 -20.507 -15.797 1.00 12.11 46 SER A N 19
ATOM 22076 C CA . SER A 1 46 ? 20.044 -19.741 -16.569 1.00 63.42 46 SER A CA 19
ATOM 22077 C C . SER A 1 46 ? 20.120 -18.301 -16.072 1.00 54.25 46 SER A C 19
ATOM 22078 O O . SER A 1 46 ? 19.978 -17.358 -16.850 1.00 41.50 46 SER A O 19
ATOM 22086 N N . GLN A 1 47 ? 20.343 -18.141 -14.772 1.00 42.11 47 GLN A N 19
ATOM 22087 C CA . GLN A 1 47 ? 20.437 -16.816 -14.171 1.00 15.21 47 GLN A CA 19
ATOM 22088 C C . GLN A 1 47 ? 21.517 -16.781 -13.095 1.00 31.11 47 GLN A C 19
ATOM 22089 O O . GLN A 1 47 ? 21.624 -17.696 -12.278 1.00 3.11 47 GLN A O 19
ATOM 22103 N N . LYS A 1 48 ? 22.316 -15.720 -13.100 1.00 43.23 48 LYS A N 19
ATOM 22104 C CA . LYS A 1 48 ? 23.389 -15.564 -12.125 1.00 34.14 48 LYS A CA 19
ATOM 22105 C C . LYS A 1 48 ? 22.835 -15.120 -10.774 1.00 44.44 48 LYS A C 19
ATOM 22106 O O . LYS A 1 48 ? 23.380 -15.465 -9.725 1.00 54.53 48 LYS A O 19
ATOM 22125 N N . VAL A 1 49 ? 21.750 -14.353 -10.808 1.00 33.31 49 VAL A N 19
ATOM 22126 C CA . VAL A 1 49 ? 21.121 -13.864 -9.587 1.00 23.13 49 VAL A CA 19
ATOM 22127 C C . VAL A 1 49 ? 20.303 -14.960 -8.913 1.00 12.42 49 VAL A C 19
ATOM 22128 O O . VAL A 1 49 ? 20.179 -14.992 -7.688 1.00 54.34 49 VAL A O 19
ATOM 22141 N N . ARG A 1 50 ? 19.746 -15.856 -9.721 1.00 24.55 50 ARG A N 19
ATOM 22142 C CA . ARG A 1 50 ? 18.939 -16.954 -9.202 1.00 73.15 50 ARG A CA 19
ATOM 22143 C C . ARG A 1 50 ? 19.588 -17.571 -7.967 1.00 62.12 50 ARG A C 19
ATOM 22144 O O . ARG A 1 50 ? 18.903 -17.955 -7.020 1.00 3.50 50 ARG A O 19
ATOM 22165 N N . ASN A 1 51 ? 20.914 -17.664 -7.986 1.00 11.21 51 ASN A N 19
ATOM 22166 C CA . ASN A 1 51 ? 21.656 -18.235 -6.868 1.00 31.30 51 ASN A CA 19
ATOM 22167 C C . ASN A 1 51 ? 21.555 -17.342 -5.635 1.00 65.31 51 ASN A C 19
ATOM 22168 O O . ASN A 1 51 ? 21.232 -17.808 -4.542 1.00 34.41 51 ASN A O 19
ATOM 22179 N N . LEU A 1 52 ? 21.835 -16.057 -5.819 1.00 14.55 52 LEU A N 19
ATOM 22180 C CA . LEU A 1 52 ? 21.775 -15.097 -4.722 1.00 2.44 52 LEU A CA 19
ATOM 22181 C C . LEU A 1 52 ? 20.343 -14.921 -4.228 1.00 75.44 52 LEU A C 19
ATOM 22182 O O . LEU A 1 52 ? 20.110 -14.626 -3.055 1.00 61.23 52 LEU A O 19
ATOM 22198 N N . LEU A 1 53 ? 19.385 -15.107 -5.130 1.00 41.13 53 LEU A N 19
ATOM 22199 C CA . LEU A 1 53 ? 17.974 -14.972 -4.787 1.00 13.31 53 LEU A CA 19
ATOM 22200 C C . LEU A 1 53 ? 17.608 -15.883 -3.620 1.00 13.35 53 LEU A C 19
ATOM 22201 O O . LEU A 1 53 ? 16.901 -15.474 -2.697 1.00 71.31 53 LEU A O 19
ATOM 22217 N N . LEU A 1 54 ? 18.095 -17.118 -3.665 1.00 15.12 54 LEU A N 19
ATOM 22218 C CA . LEU A 1 54 ? 17.821 -18.087 -2.610 1.00 32.35 54 LEU A CA 19
ATOM 22219 C C . LEU A 1 54 ? 18.655 -17.790 -1.367 1.00 55.13 54 LEU A C 19
ATOM 22220 O O . LEU A 1 54 ? 18.138 -17.774 -0.249 1.00 43.24 54 LEU A O 19
ATOM 22236 N N . HIS A 1 55 ? 19.947 -17.553 -1.571 1.00 14.11 55 HIS A N 19
ATOM 22237 C CA . HIS A 1 55 ? 20.852 -17.253 -0.467 1.00 51.23 55 HIS A CA 19
ATOM 22238 C C . HIS A 1 55 ? 20.337 -16.073 0.352 1.00 23.22 55 HIS A C 19
ATOM 22239 O O . HIS A 1 55 ? 20.248 -16.147 1.578 1.00 4.30 55 HIS A O 19
ATOM 22253 N N . LYS A 1 56 ? 20.000 -14.986 -0.333 1.00 2.45 56 LYS A N 19
ATOM 22254 C CA . LYS A 1 56 ? 19.494 -13.790 0.331 1.00 50.25 56 LYS A CA 19
ATOM 22255 C C . LYS A 1 56 ? 18.043 -13.979 0.761 1.00 21.54 56 LYS A C 19
ATOM 22256 O O . LYS A 1 56 ? 17.553 -13.282 1.649 1.00 72.53 56 LYS A O 19
ATOM 22275 N N . GLY A 1 57 ? 17.361 -14.929 0.128 1.00 43.14 57 GLY A N 19
ATOM 22276 C CA . GLY A 1 57 ? 15.974 -15.194 0.461 1.00 51.25 57 GLY A CA 19
ATOM 22277 C C . GLY A 1 57 ? 15.821 -15.887 1.800 1.00 62.01 57 GLY A C 19
ATOM 22278 O O . GLY A 1 57 ? 15.073 -15.428 2.664 1.00 62.45 57 GLY A O 19
ATOM 22282 N N . LYS A 1 58 ? 16.531 -16.997 1.974 1.00 55.00 58 LYS A N 19
ATOM 22283 C CA . LYS A 1 58 ? 16.471 -17.756 3.217 1.00 21.43 58 LYS A CA 19
ATOM 22284 C C . LYS A 1 58 ? 17.252 -17.053 4.323 1.00 50.44 58 LYS A C 19
ATOM 22285 O O . LYS A 1 58 ? 17.058 -17.331 5.505 1.00 21.42 58 LYS A O 19
ATOM 22304 N N . GLU A 1 59 ? 18.133 -16.139 3.929 1.00 45.24 59 GLU A N 19
ATOM 22305 C CA . GLU A 1 59 ? 18.942 -15.395 4.887 1.00 23.44 59 GLU A CA 19
ATOM 22306 C C . GLU A 1 59 ? 18.111 -14.321 5.582 1.00 4.44 59 GLU A C 19
ATOM 22307 O O . GLU A 1 59 ? 17.954 -14.335 6.803 1.00 15.42 59 GLU A O 19
ATOM 22319 N N . VAL A 1 60 ? 17.582 -13.389 4.796 1.00 43.15 60 VAL A N 19
ATOM 22320 C CA . VAL A 1 60 ? 16.767 -12.306 5.334 1.00 61.53 60 VAL A CA 19
ATOM 22321 C C . VAL A 1 60 ? 15.655 -12.847 6.226 1.00 64.12 60 VAL A C 19
ATOM 22322 O O . VAL A 1 60 ? 15.234 -12.190 7.179 1.00 71.03 60 VAL A O 19
ATOM 22335 N N . LEU A 1 61 ? 15.184 -14.049 5.912 1.00 51.45 61 LEU A N 19
ATOM 22336 C CA . LEU A 1 61 ? 14.120 -14.680 6.685 1.00 2.52 61 LEU A CA 19
ATOM 22337 C C . LEU A 1 61 ? 14.646 -15.182 8.026 1.00 44.31 61 LEU A C 19
ATOM 22338 O O . LEU A 1 61 ? 13.952 -15.116 9.039 1.00 31.15 61 LEU A O 19
ATOM 22354 N N . GLU A 1 62 ? 15.879 -15.681 8.023 1.00 75.01 62 GLU A N 19
ATOM 22355 C CA . GLU A 1 62 ? 16.498 -16.193 9.240 1.00 54.22 62 GLU A CA 19
ATOM 22356 C C . GLU A 1 62 ? 17.012 -15.050 10.111 1.00 53.03 62 GLU A C 19
ATOM 22357 O O . GLU A 1 62 ? 17.041 -15.155 11.337 1.00 54.21 62 GLU A O 19
ATOM 22369 N N . TRP A 1 63 ? 17.417 -13.961 9.468 1.00 13.30 63 TRP A N 19
ATOM 22370 C CA . TRP A 1 63 ? 17.931 -12.798 10.183 1.00 34.13 63 TRP A CA 19
ATOM 22371 C C . TRP A 1 63 ? 16.796 -12.010 10.828 1.00 55.14 63 TRP A C 19
ATOM 22372 O O . TRP A 1 63 ? 16.946 -11.471 11.923 1.00 2.44 63 TRP A O 19
ATOM 22393 N N . ALA A 1 64 ? 15.660 -11.947 10.140 1.00 33.34 64 ALA A N 19
ATOM 22394 C CA . ALA A 1 64 ? 14.499 -11.227 10.648 1.00 53.34 64 ALA A CA 19
ATOM 22395 C C . ALA A 1 64 ? 13.965 -11.872 11.922 1.00 64.41 64 ALA A C 19
ATOM 22396 O O . ALA A 1 64 ? 13.403 -11.196 12.782 1.00 12.01 64 ALA A O 19
ATOM 22403 N N . GLU A 1 65 ? 14.146 -13.185 12.035 1.00 14.41 65 GLU A N 19
ATOM 22404 C CA . GLU A 1 65 ? 13.680 -13.921 13.205 1.00 43.23 65 GLU A CA 19
ATOM 22405 C C . GLU A 1 65 ? 14.605 -13.689 14.397 1.00 72.45 65 GLU A C 19
ATOM 22406 O O . GLU A 1 65 ? 14.205 -13.859 15.549 1.00 61.22 65 GLU A O 19
ATOM 22418 N N . HIS A 1 66 ? 15.844 -13.301 14.110 1.00 35.14 66 HIS A N 19
ATOM 22419 C CA . HIS A 1 66 ? 16.826 -13.046 15.158 1.00 31.00 66 HIS A CA 19
ATOM 22420 C C . HIS A 1 66 ? 16.445 -11.812 15.971 1.00 65.22 66 HIS A C 19
ATOM 22421 O O . HIS A 1 66 ? 16.312 -11.878 17.194 1.00 62.24 66 HIS A O 19
ATOM 22435 N N . LEU A 1 67 ? 16.273 -10.688 15.285 1.00 53.14 67 LEU A N 19
ATOM 22436 C CA . LEU A 1 67 ? 15.908 -9.438 15.943 1.00 62.11 67 LEU A CA 19
ATOM 22437 C C . LEU A 1 67 ? 14.473 -9.492 16.458 1.00 64.15 67 LEU A C 19
ATOM 22438 O O . LEU A 1 67 ? 14.141 -8.867 17.464 1.00 33.32 67 LEU A O 19
ATOM 22454 N N . ALA A 1 68 ? 13.628 -10.245 15.761 1.00 42.43 68 ALA A N 19
ATOM 22455 C CA . ALA A 1 68 ? 12.230 -10.384 16.150 1.00 43.34 68 ALA A CA 19
ATOM 22456 C C . ALA A 1 68 ? 12.103 -11.076 17.502 1.00 21.03 68 ALA A C 19
ATOM 22457 O O . ALA A 1 68 ? 11.213 -10.758 18.291 1.00 63.34 68 ALA A O 19
ATOM 22464 N N . GLU A 1 69 ? 12.998 -12.024 17.763 1.00 0.24 69 GLU A N 19
ATOM 22465 C CA . GLU A 1 69 ? 12.983 -12.762 19.021 1.00 4.41 69 GLU A CA 19
ATOM 22466 C C . GLU A 1 69 ? 13.654 -11.958 20.131 1.00 1.33 69 GLU A C 19
ATOM 22467 O O . GLU A 1 69 ? 13.416 -12.196 21.315 1.00 14.12 69 GLU A O 19
ATOM 22479 N N . TRP A 1 70 ? 14.494 -11.006 19.740 1.00 73.23 70 TRP A N 19
ATOM 22480 C CA . TRP A 1 70 ? 15.200 -10.167 20.701 1.00 31.13 70 TRP A CA 19
ATOM 22481 C C . TRP A 1 70 ? 14.258 -9.687 21.800 1.00 51.02 70 TRP A C 19
ATOM 22482 O O . TRP A 1 70 ? 14.650 -9.578 22.962 1.00 11.00 70 TRP A O 19
ATOM 22503 N N . ILE A 1 71 ? 13.015 -9.402 21.425 1.00 5.20 71 ILE A N 19
ATOM 22504 C CA . ILE A 1 71 ? 12.018 -8.935 22.380 1.00 42.41 71 ILE A CA 19
ATOM 22505 C C . ILE A 1 71 ? 11.958 -9.845 23.602 1.00 44.11 71 ILE A C 19
ATOM 225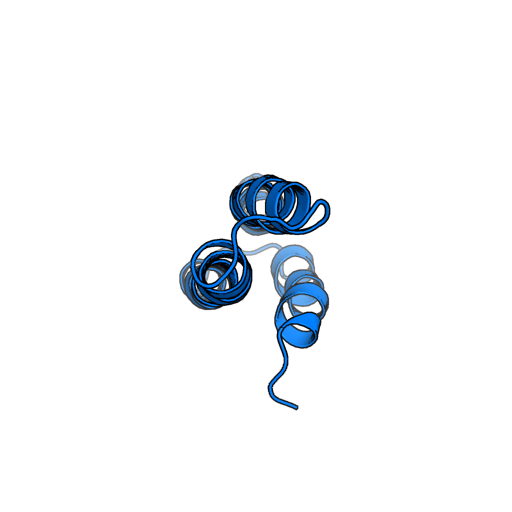06 O O . ILE A 1 71 ? 11.907 -9.374 24.739 1.00 51.22 71 ILE A O 19
ATOM 22522 N N . LEU A 1 72 ? 11.967 -11.151 23.360 1.00 23.25 72 LEU A N 19
ATOM 22523 C CA . LEU A 1 72 ? 11.916 -12.129 24.442 1.00 61.45 72 LEU A CA 19
ATOM 22524 C C . LEU A 1 72 ? 13.246 -12.189 25.185 1.00 24.04 72 LEU A C 19
ATOM 22525 O O . LEU A 1 72 ? 13.278 -12.263 26.413 1.00 25.42 72 LEU A O 19
ATOM 22541 N N . GLU A 1 73 ? 14.342 -12.154 24.433 1.00 53.23 73 GLU A N 19
ATOM 22542 C CA . GLU A 1 73 ? 15.675 -12.202 25.022 1.00 34.50 73 GLU A CA 19
ATOM 22543 C C . GLU A 1 73 ? 15.898 -11.020 25.960 1.00 45.54 73 GLU A C 19
ATOM 22544 O O . GLU A 1 73 ? 16.680 -11.103 26.907 1.00 22.45 73 GLU A O 19
ATOM 22556 N N . HIS A 1 74 ? 15.207 -9.917 25.688 1.00 61.33 74 HIS A N 19
ATOM 22557 C CA . HIS A 1 74 ? 15.330 -8.716 26.506 1.00 32.44 74 HIS A CA 19
ATOM 22558 C C . HIS A 1 74 ? 14.364 -8.762 27.687 1.00 70.43 74 HIS A C 19
ATOM 22559 O O . HIS A 1 74 ? 14.274 -9.771 28.388 1.00 55.22 74 HIS A O 19
ATOM 22573 N N . MET A 1 1 ? 2.825 1.050 -2.794 1.00 4.22 1 MET A N 20
ATOM 22574 C CA . MET A 1 1 ? 4.017 0.282 -2.454 1.00 5.11 1 MET A CA 20
ATOM 22575 C C . MET A 1 1 ? 3.791 -1.207 -2.692 1.00 34.40 1 MET A C 20
ATOM 22576 O O . MET A 1 1 ? 2.690 -1.718 -2.486 1.00 65.24 1 MET A O 20
ATOM 22590 N N . GLY A 1 2 ? 4.839 -1.899 -3.127 1.00 64.41 2 GLY A N 20
ATOM 22591 C CA . GLY A 1 2 ? 4.733 -3.323 -3.386 1.00 71.33 2 GLY A CA 20
ATOM 22592 C C . GLY A 1 2 ? 6.051 -3.934 -3.817 1.00 65.42 2 GLY A C 20
ATOM 22593 O O . GLY A 1 2 ? 6.345 -4.019 -5.010 1.00 63.42 2 GLY A O 20
ATOM 22597 N N . THR A 1 3 ? 6.851 -4.361 -2.844 1.00 52.41 3 THR A N 20
ATOM 22598 C CA . THR A 1 3 ? 8.146 -4.964 -3.128 1.00 65.14 3 THR A CA 20
ATOM 22599 C C . THR A 1 3 ? 8.775 -5.539 -1.864 1.00 12.30 3 THR A C 20
ATOM 22600 O O . THR A 1 3 ? 8.406 -5.164 -0.751 1.00 15.33 3 THR A O 20
ATOM 22611 N N . ILE A 1 4 ? 9.726 -6.449 -2.043 1.00 34.43 4 ILE A N 20
ATOM 22612 C CA . ILE A 1 4 ? 10.406 -7.074 -0.915 1.00 41.01 4 ILE A CA 20
ATOM 22613 C C . ILE A 1 4 ? 11.004 -6.025 0.016 1.00 41.32 4 ILE A C 20
ATOM 22614 O O . ILE A 1 4 ? 11.177 -6.266 1.211 1.00 72.14 4 ILE A O 20
ATOM 22630 N N . ASP A 1 5 ? 11.317 -4.859 -0.539 1.00 54.11 5 ASP A N 20
ATOM 22631 C CA . ASP A 1 5 ? 11.893 -3.770 0.242 1.00 73.33 5 ASP A CA 20
ATOM 22632 C C . ASP A 1 5 ? 10.924 -3.307 1.326 1.00 62.25 5 ASP A C 20
ATOM 22633 O O . ASP A 1 5 ? 11.338 -2.927 2.421 1.00 63.41 5 ASP A O 20
ATOM 22642 N N . ASP A 1 6 ? 9.634 -3.340 1.012 1.00 72.41 6 ASP A N 20
ATOM 22643 C CA . ASP A 1 6 ? 8.606 -2.924 1.959 1.00 72.12 6 ASP A CA 20
ATOM 22644 C C . ASP A 1 6 ? 8.698 -3.731 3.250 1.00 14.02 6 ASP A C 20
ATOM 22645 O O . ASP A 1 6 ? 8.497 -3.199 4.342 1.00 74.15 6 ASP A O 20
ATOM 22654 N N . ALA A 1 7 ? 9.002 -5.018 3.117 1.00 15.14 7 ALA A N 20
ATOM 22655 C CA . ALA A 1 7 ? 9.121 -5.898 4.273 1.00 13.13 7 ALA A CA 20
ATOM 22656 C C . ALA A 1 7 ? 10.236 -5.434 5.204 1.00 41.31 7 ALA A C 20
ATOM 22657 O O . ALA A 1 7 ? 10.030 -5.282 6.408 1.00 5.32 7 ALA A O 20
ATOM 22664 N N . PHE A 1 8 ? 11.418 -5.211 4.638 1.00 12.33 8 PHE A N 20
ATOM 22665 C CA . PHE A 1 8 ? 12.567 -4.765 5.418 1.00 33.41 8 PHE A CA 20
ATOM 22666 C C . PHE A 1 8 ? 12.280 -3.427 6.093 1.00 21.33 8 PHE A C 20
ATOM 22667 O O . PHE A 1 8 ? 12.782 -3.149 7.183 1.00 61.55 8 PHE A O 20
ATOM 22684 N N . ARG A 1 9 ? 11.470 -2.602 5.438 1.00 22.20 9 ARG A N 20
ATOM 22685 C CA . ARG A 1 9 ? 11.118 -1.293 5.973 1.00 13.41 9 ARG A CA 20
ATOM 22686 C C . ARG A 1 9 ? 10.053 -1.418 7.059 1.00 1.41 9 ARG A C 20
ATOM 22687 O O . ARG A 1 9 ? 10.053 -0.664 8.032 1.00 41.12 9 ARG A O 20
ATOM 22708 N N . ALA A 1 10 ? 9.147 -2.374 6.885 1.00 60.11 10 ALA A N 20
ATOM 22709 C CA . ALA A 1 10 ? 8.078 -2.599 7.850 1.00 1.31 10 ALA A CA 20
ATOM 22710 C C . ALA A 1 10 ? 8.601 -3.311 9.093 1.00 44.40 10 ALA A C 20
ATOM 22711 O O . ALA A 1 10 ? 8.037 -3.178 10.179 1.00 2.34 10 ALA A O 20
ATOM 22718 N N . ILE A 1 11 ? 9.682 -4.066 8.926 1.00 75.13 11 ILE A N 20
ATOM 22719 C CA . ILE A 1 11 ? 10.280 -4.798 10.035 1.00 63.33 11 ILE A CA 20
ATOM 22720 C C . ILE A 1 11 ? 10.511 -3.886 11.235 1.00 63.13 11 ILE A C 20
ATOM 22721 O O . ILE A 1 11 ? 10.502 -4.337 12.380 1.00 52.34 11 ILE A O 20
ATOM 22737 N N . GLU A 1 12 ? 10.717 -2.601 10.963 1.00 20.04 12 GLU A N 20
ATOM 22738 C CA . GLU A 1 12 ? 10.949 -1.625 12.022 1.00 64.32 12 GLU A CA 20
ATOM 22739 C C . GLU A 1 12 ? 9.763 -1.568 12.980 1.00 73.54 12 GLU A C 20
ATOM 22740 O O . GLU A 1 12 ? 9.934 -1.417 14.189 1.00 5.41 12 GLU A O 20
ATOM 22752 N N . ARG A 1 13 ? 8.559 -1.691 12.429 1.00 3.11 13 ARG A N 20
ATOM 22753 C CA . ARG A 1 13 ? 7.344 -1.652 13.233 1.00 12.22 13 ARG A CA 20
ATOM 22754 C C . ARG A 1 13 ? 7.157 -2.958 14.000 1.00 53.13 13 ARG A C 20
ATOM 22755 O O . ARG A 1 13 ? 6.564 -2.977 15.078 1.00 2.21 13 ARG A O 20
ATOM 22776 N N . ALA A 1 14 ? 7.666 -4.048 13.434 1.00 14.25 14 ALA A N 20
ATOM 22777 C CA . ALA A 1 14 ? 7.556 -5.357 14.065 1.00 70.41 14 ALA A CA 20
ATOM 22778 C C . ALA A 1 14 ? 8.310 -5.394 15.390 1.00 44.14 14 ALA A C 20
ATOM 22779 O O . ALA A 1 14 ? 7.763 -5.799 16.415 1.00 31.34 14 ALA A O 20
ATOM 22786 N N . ILE A 1 15 ? 9.569 -4.969 15.360 1.00 10.12 15 ILE A N 20
ATOM 22787 C CA . ILE A 1 15 ? 10.398 -4.953 16.559 1.00 34.12 15 ILE A CA 20
ATOM 22788 C C . ILE A 1 15 ? 9.845 -3.982 17.597 1.00 74.12 15 ILE A C 20
ATOM 22789 O O . ILE A 1 15 ? 9.896 -4.247 18.798 1.00 42.44 15 ILE A O 20
ATOM 22805 N N . GLN A 1 16 ? 9.314 -2.859 17.124 1.00 4.55 16 GLN A N 20
ATOM 22806 C CA . GLN A 1 16 ? 8.750 -1.848 18.012 1.00 24.40 16 GLN A CA 20
ATOM 22807 C C . GLN A 1 16 ? 7.557 -2.405 18.781 1.00 21.14 16 GLN A C 20
ATOM 22808 O O . GLN A 1 16 ? 7.211 -1.908 19.853 1.00 74.52 16 GLN A O 20
ATOM 22822 N N . ALA A 1 17 ? 6.932 -3.439 18.227 1.00 0.24 17 ALA A N 20
ATOM 22823 C CA . ALA A 1 17 ? 5.778 -4.064 18.862 1.00 5.24 17 ALA A CA 20
ATOM 22824 C C . ALA A 1 17 ? 6.077 -4.420 20.315 1.00 63.03 17 ALA A C 20
ATOM 22825 O O . ALA A 1 17 ? 5.256 -4.189 21.201 1.00 33.10 17 ALA A O 20
ATOM 22832 N N . GLU A 1 18 ? 7.258 -4.984 20.550 1.00 31.10 18 GLU A N 20
ATOM 22833 C CA . GLU A 1 18 ? 7.663 -5.373 21.896 1.00 60.44 18 GLU A CA 20
ATOM 22834 C C . GLU A 1 18 ? 6.595 -6.240 22.556 1.00 13.02 18 GLU A C 20
ATOM 22835 O O . GLU A 1 18 ? 6.123 -5.935 23.651 1.00 60.32 18 GLU A O 20
ATOM 22847 N N . ASN A 1 19 ? 6.218 -7.321 21.882 1.00 71.44 19 ASN A N 20
ATOM 22848 C CA . ASN A 1 19 ? 5.205 -8.232 22.402 1.00 74.13 19 ASN A CA 20
ATOM 22849 C C . ASN A 1 19 ? 5.720 -9.668 22.417 1.00 70.02 19 ASN A C 20
ATOM 22850 O O . ASN A 1 19 ? 6.824 -9.946 21.951 1.00 44.20 19 ASN A O 20
ATOM 22861 N N . GLU A 1 20 ? 4.911 -10.576 22.955 1.00 44.30 20 GLU A N 20
ATOM 22862 C CA . GLU A 1 20 ? 5.286 -11.983 23.031 1.00 44.24 20 GLU A CA 20
ATOM 22863 C C . GLU A 1 20 ? 4.133 -12.878 22.587 1.00 51.12 20 GLU A C 20
ATOM 22864 O O . GLU A 1 20 ? 3.906 -13.945 23.156 1.00 42.30 20 GLU A O 20
ATOM 22876 N N . GLY A 1 21 ? 3.406 -12.434 21.566 1.00 60.24 21 GLY A N 20
ATOM 22877 C CA . GLY A 1 21 ? 2.285 -13.206 21.063 1.00 55.33 21 GLY A CA 20
ATOM 22878 C C . GLY A 1 21 ? 1.919 -12.837 19.639 1.00 40.23 21 GLY A C 20
ATOM 22879 O O . GLY A 1 21 ? 1.838 -13.703 18.767 1.00 13.24 21 GLY A O 20
ATOM 22883 N N . ARG A 1 22 ? 1.697 -11.548 19.401 1.00 35.24 22 ARG A N 20
ATOM 22884 C CA . ARG A 1 22 ? 1.335 -11.067 18.074 1.00 74.24 22 ARG A CA 20
ATOM 22885 C C . ARG A 1 22 ? 2.573 -10.910 17.196 1.00 71.41 22 ARG A C 20
ATOM 22886 O O . ARG A 1 22 ? 2.479 -10.900 15.968 1.00 20.43 22 ARG A O 20
ATOM 22907 N N . TYR A 1 23 ? 3.732 -10.788 17.834 1.00 53.15 23 TYR A N 20
ATOM 22908 C CA . TYR A 1 23 ? 4.988 -10.629 17.111 1.00 3.54 23 TYR A CA 20
ATOM 22909 C C . TYR A 1 23 ? 5.169 -11.739 16.081 1.00 22.11 23 TYR A C 20
ATOM 22910 O O . TYR A 1 23 ? 5.771 -11.531 15.027 1.00 33.41 23 TYR A O 20
ATOM 22928 N N . ARG A 1 24 ? 4.644 -12.919 16.394 1.00 15.10 24 ARG A N 20
ATOM 22929 C CA . ARG A 1 24 ? 4.747 -14.063 15.497 1.00 74.41 24 ARG A CA 20
ATOM 22930 C C . ARG A 1 24 ? 3.812 -13.903 14.301 1.00 30.04 24 ARG A C 20
ATOM 22931 O O . ARG A 1 24 ? 4.091 -14.403 13.212 1.00 20.34 24 ARG A O 20
ATOM 22952 N N . GLU A 1 25 ? 2.702 -13.203 14.514 1.00 3.40 25 GLU A N 20
ATOM 22953 C CA . GLU A 1 25 ? 1.727 -12.978 13.454 1.00 74.11 25 GLU A CA 20
ATOM 22954 C C . GLU A 1 25 ? 2.226 -11.925 12.469 1.00 13.42 25 GLU A C 20
ATOM 22955 O O . GLU A 1 25 ? 1.946 -11.996 11.273 1.00 51.20 25 GLU A O 20
ATOM 22967 N N . ALA A 1 26 ? 2.966 -10.947 12.982 1.00 30.32 26 ALA A N 20
ATOM 22968 C CA . ALA A 1 26 ? 3.505 -9.880 12.149 1.00 5.11 26 ALA A CA 20
ATOM 22969 C C . ALA A 1 26 ? 4.540 -10.419 11.167 1.00 30.42 26 ALA A C 20
ATOM 22970 O O . ALA A 1 26 ? 4.553 -10.043 9.994 1.00 22.43 26 ALA A O 20
ATOM 22977 N N . LEU A 1 27 ? 5.406 -11.302 11.653 1.00 1.32 27 LEU A N 20
ATOM 22978 C CA . LEU A 1 27 ? 6.446 -11.893 10.818 1.00 52.00 27 LEU A CA 20
ATOM 22979 C C . LEU A 1 27 ? 5.835 -12.662 9.651 1.00 70.10 27 LEU A C 20
ATOM 22980 O O . LEU A 1 27 ? 6.443 -12.784 8.587 1.00 30.44 27 LEU A O 20
ATOM 22996 N N . LYS A 1 28 ? 4.628 -13.178 9.856 1.00 13.32 28 LYS A N 20
ATOM 22997 C CA . LYS A 1 28 ? 3.931 -13.932 8.821 1.00 63.21 28 LYS A CA 20
ATOM 22998 C C . LYS A 1 28 ? 3.889 -13.150 7.512 1.00 4.44 28 LYS A C 20
ATOM 22999 O O . LYS A 1 28 ? 3.963 -13.729 6.428 1.00 13.02 28 LYS A O 20
ATOM 23018 N N . HIS A 1 29 ? 3.773 -11.830 7.621 1.00 54.12 29 HIS A N 20
ATOM 23019 C CA . HIS A 1 29 ? 3.723 -10.968 6.445 1.00 3.44 29 HIS A CA 20
ATOM 23020 C C . HIS A 1 29 ? 5.095 -10.871 5.784 1.00 20.24 29 HIS A C 20
ATOM 23021 O O . HIS A 1 29 ? 5.200 -10.762 4.563 1.00 44.04 29 HIS A O 20
ATOM 23035 N N . PHE A 1 30 ? 6.144 -10.912 6.600 1.00 55.42 30 PHE A N 20
ATOM 23036 C CA . PHE A 1 30 ? 7.509 -10.827 6.094 1.00 12.04 30 PHE A CA 20
ATOM 23037 C C . PHE A 1 30 ? 7.945 -12.155 5.483 1.00 45.24 30 PHE A C 20
ATOM 23038 O O . PHE A 1 30 ? 8.638 -12.185 4.464 1.00 1.44 30 PHE A O 20
ATOM 23055 N N . LEU A 1 31 ? 7.536 -13.252 6.111 1.00 44.53 31 LEU A N 20
ATOM 23056 C CA . LEU A 1 31 ? 7.885 -14.584 5.630 1.00 41.14 31 LEU A CA 20
ATOM 23057 C C . LEU A 1 31 ? 7.492 -14.754 4.166 1.00 63.24 31 LEU A C 20
ATOM 23058 O O . LEU A 1 31 ? 8.233 -15.343 3.378 1.00 22.23 31 LEU A O 20
ATOM 23074 N N . ASP A 1 32 ? 6.324 -14.233 3.808 1.00 70.35 32 ASP A N 20
ATOM 23075 C CA . ASP A 1 32 ? 5.834 -14.325 2.437 1.00 11.41 32 ASP A CA 20
ATOM 23076 C C . ASP A 1 32 ? 6.633 -13.412 1.512 1.00 25.31 32 ASP A C 20
ATOM 23077 O O . ASP A 1 32 ? 6.672 -13.620 0.300 1.00 2.02 32 ASP A O 20
ATOM 23086 N N . GLY A 1 33 ? 7.270 -12.400 2.093 1.00 1.31 33 GLY A N 20
ATOM 23087 C CA . GLY A 1 33 ? 8.059 -11.470 1.306 1.00 10.02 33 GLY A CA 20
ATOM 23088 C C . GLY A 1 33 ? 9.322 -12.102 0.756 1.00 21.34 33 GLY A C 20
ATOM 23089 O O . GLY A 1 33 ? 9.659 -11.918 -0.412 1.00 71.14 33 GLY A O 20
ATOM 23093 N N . GLY A 1 34 ? 10.025 -12.849 1.602 1.00 30.54 34 GLY A N 20
ATOM 23094 C CA . GLY A 1 34 ? 11.251 -13.498 1.177 1.00 64.13 34 GLY A CA 20
ATOM 23095 C C . GLY A 1 34 ? 10.995 -14.680 0.263 1.00 21.43 34 GLY A C 20
ATOM 23096 O O . GLY A 1 34 ? 11.505 -14.730 -0.856 1.00 13.44 34 GLY A O 20
ATOM 23100 N N . GLU A 1 35 ? 10.204 -15.636 0.742 1.00 4.21 35 GLU A N 20
ATOM 23101 C CA . GLU A 1 35 ? 9.884 -16.825 -0.039 1.00 43.53 35 GLU A CA 20
ATOM 23102 C C . GLU A 1 35 ? 9.364 -16.443 -1.422 1.00 52.31 35 GLU A C 20
ATOM 23103 O O . GLU A 1 35 ? 9.462 -17.221 -2.370 1.00 74.12 35 GLU A O 20
ATOM 23115 N N . MET A 1 36 ? 8.810 -15.239 -1.528 1.00 30.32 36 MET A N 20
ATOM 23116 C CA . MET A 1 36 ? 8.274 -14.754 -2.794 1.00 44.43 36 MET A CA 20
ATOM 23117 C C . MET A 1 36 ? 9.355 -14.738 -3.871 1.00 53.40 36 MET A C 20
ATOM 23118 O O . MET A 1 36 ? 9.062 -14.882 -5.058 1.00 64.54 36 MET A O 20
ATOM 23132 N N . ILE A 1 37 ? 10.602 -14.561 -3.449 1.00 0.52 37 ILE A N 20
ATOM 23133 C CA . ILE A 1 37 ? 11.725 -14.527 -4.378 1.00 12.43 37 ILE A CA 20
ATOM 23134 C C . ILE A 1 37 ? 12.134 -15.934 -4.797 1.00 60.40 37 ILE A C 20
ATOM 23135 O O . ILE A 1 37 ? 12.707 -16.133 -5.869 1.00 14.04 37 ILE A O 20
ATOM 23151 N N . VAL A 1 38 ? 11.835 -16.910 -3.945 1.00 72.24 38 VAL A N 20
ATOM 23152 C CA . VAL A 1 38 ? 12.169 -18.301 -4.228 1.00 74.04 38 VAL A CA 20
ATOM 23153 C C . VAL A 1 38 ? 11.459 -18.792 -5.485 1.00 52.21 38 VAL A C 20
ATOM 23154 O O . VAL A 1 38 ? 12.057 -19.460 -6.329 1.00 52.34 38 VAL A O 20
ATOM 23167 N N . THR A 1 39 ? 10.178 -18.456 -5.604 1.00 51.01 39 THR A N 20
ATOM 23168 C CA . THR A 1 39 ? 9.385 -18.863 -6.757 1.00 41.35 39 THR A CA 20
ATOM 23169 C C . THR A 1 39 ? 10.088 -18.504 -8.062 1.00 11.02 39 THR A C 20
ATOM 23170 O O . THR A 1 39 ? 9.920 -19.182 -9.075 1.00 55.51 39 THR A O 20
ATOM 23181 N N . ALA A 1 40 ? 10.877 -17.435 -8.029 1.00 14.20 40 ALA A N 20
ATOM 23182 C CA . ALA A 1 40 ? 11.607 -16.988 -9.208 1.00 63.14 40 ALA A CA 20
ATOM 23183 C C . ALA A 1 40 ? 12.775 -17.919 -9.516 1.00 71.42 40 ALA A C 20
ATOM 23184 O O . ALA A 1 40 ? 13.017 -18.266 -10.672 1.00 35.10 40 ALA A O 20
ATOM 23191 N N . ALA A 1 41 ? 13.496 -18.320 -8.475 1.00 25.33 41 ALA A N 20
ATOM 23192 C CA . ALA A 1 41 ? 14.638 -19.212 -8.634 1.00 61.42 41 ALA A CA 20
ATOM 23193 C C . ALA A 1 41 ? 14.184 -20.642 -8.909 1.00 55.24 41 ALA A C 20
ATOM 23194 O O . ALA A 1 41 ? 14.887 -21.411 -9.564 1.00 11.24 41 ALA A O 20
ATOM 23201 N N . GLU A 1 42 ? 13.004 -20.990 -8.405 1.00 20.31 42 GLU A N 20
ATOM 23202 C CA . GLU A 1 42 ? 12.458 -22.329 -8.596 1.00 14.30 42 GLU A CA 20
ATOM 23203 C C . GLU A 1 42 ? 11.841 -22.472 -9.985 1.00 1.44 42 GLU A C 20
ATOM 23204 O O . GLU A 1 42 ? 11.722 -23.577 -10.513 1.00 65.13 42 GLU A O 20
ATOM 23216 N N . LYS A 1 43 ? 11.449 -21.345 -10.570 1.00 64.02 43 LYS A N 20
ATOM 23217 C CA . LYS A 1 43 ? 10.846 -21.342 -11.897 1.00 54.13 43 LYS A CA 20
ATOM 23218 C C . LYS A 1 43 ? 11.901 -21.114 -12.975 1.00 11.12 43 LYS A C 20
ATOM 23219 O O . LYS A 1 43 ? 11.716 -21.501 -14.128 1.00 63.01 43 LYS A O 20
ATOM 23238 N N . GLU A 1 44 ? 13.007 -20.485 -12.590 1.00 10.11 44 GLU A N 20
ATOM 23239 C CA . GLU A 1 44 ? 14.091 -20.207 -13.524 1.00 44.13 44 GLU A CA 20
ATOM 23240 C C . GLU A 1 44 ? 15.225 -21.215 -13.358 1.00 12.02 44 GLU A C 20
ATOM 23241 O O . GLU A 1 44 ? 15.115 -22.167 -12.586 1.00 13.24 44 GLU A O 20
ATOM 23253 N N . ALA A 1 45 ? 16.314 -20.998 -14.089 1.00 35.44 45 ALA A N 20
ATOM 23254 C CA . ALA A 1 45 ? 17.468 -21.886 -14.022 1.00 33.05 45 ALA A CA 20
ATOM 23255 C C . ALA A 1 45 ? 18.628 -21.341 -14.848 1.00 31.42 45 ALA A C 20
ATOM 23256 O O . ALA A 1 45 ? 18.425 -20.580 -15.794 1.00 23.14 45 ALA A O 20
ATOM 23263 N N . SER A 1 46 ? 19.844 -21.736 -14.484 1.00 10.21 46 SER A N 20
ATOM 23264 C CA . SER A 1 46 ? 21.037 -21.283 -15.189 1.00 63.22 46 SER A CA 20
ATOM 23265 C C . SER A 1 46 ? 21.203 -19.772 -15.061 1.00 65.04 46 SER A C 20
ATOM 23266 O O . SER A 1 46 ? 21.677 -19.109 -15.984 1.00 60.50 46 SER A O 20
ATOM 23274 N N . GLN A 1 47 ? 20.810 -19.235 -13.911 1.00 51.01 47 GLN A N 20
ATOM 23275 C CA . GLN A 1 47 ? 20.914 -17.802 -13.662 1.00 63.04 47 GLN A CA 20
ATOM 23276 C C . GLN A 1 47 ? 21.983 -17.508 -12.615 1.00 43.21 47 GLN A C 20
ATOM 23277 O O . GLN A 1 47 ? 22.191 -18.290 -11.688 1.00 25.43 47 GLN A O 20
ATOM 23291 N N . LYS A 1 48 ? 22.659 -16.374 -12.769 1.00 65.44 48 LYS A N 20
ATOM 23292 C CA . LYS A 1 48 ? 23.707 -15.975 -11.837 1.00 61.02 48 LYS A CA 20
ATOM 23293 C C . LYS A 1 48 ? 23.107 -15.388 -10.563 1.00 62.34 48 LYS A C 20
ATOM 23294 O O . LYS A 1 48 ? 23.657 -15.552 -9.474 1.00 34.01 48 LYS A O 20
ATOM 23313 N N . VAL A 1 49 ? 21.976 -14.705 -10.707 1.00 70.25 49 VAL A N 20
ATOM 23314 C CA . VAL A 1 49 ? 21.300 -14.096 -9.568 1.00 21.50 49 VAL A CA 20
ATOM 23315 C C . VAL A 1 49 ? 20.525 -15.138 -8.768 1.00 52.45 49 VAL A C 20
ATOM 23316 O O . VAL A 1 49 ? 20.459 -15.070 -7.541 1.00 23.00 49 VAL A O 20
ATOM 23329 N N . ARG A 1 50 ? 19.939 -16.101 -9.473 1.00 1.43 50 ARG A N 20
ATOM 23330 C CA . ARG A 1 50 ? 19.167 -17.156 -8.829 1.00 22.44 50 ARG A CA 20
ATOM 23331 C C . ARG A 1 50 ? 19.890 -17.681 -7.591 1.00 50.23 50 ARG A C 20
ATOM 23332 O O . ARG A 1 50 ? 19.281 -17.873 -6.540 1.00 3.34 50 ARG A O 20
ATOM 23353 N N . ASN A 1 51 ? 21.192 -17.911 -7.726 1.00 1.20 51 ASN A N 20
ATOM 23354 C CA . ASN A 1 51 ? 21.998 -18.414 -6.619 1.00 72.14 51 ASN A CA 20
ATOM 23355 C C . ASN A 1 51 ? 21.837 -17.533 -5.384 1.00 51.25 51 ASN A C 20
ATOM 23356 O O . ASN A 1 51 ? 21.603 -18.028 -4.281 1.00 50.20 51 ASN A O 20
ATOM 23367 N N . LEU A 1 52 ? 21.963 -16.225 -5.578 1.00 1.43 52 LEU A N 20
ATOM 23368 C CA . LEU A 1 52 ? 21.831 -15.273 -4.480 1.00 40.20 52 LEU A CA 20
ATOM 23369 C C . LEU A 1 52 ? 20.372 -15.122 -4.063 1.00 54.51 52 LEU A C 20
ATOM 23370 O O . LEU A 1 52 ? 20.072 -14.843 -2.901 1.00 63.50 52 LEU A O 20
ATOM 23386 N N . LEU A 1 53 ? 19.467 -15.308 -5.018 1.00 32.24 53 LEU A N 20
ATOM 23387 C CA . LEU A 1 53 ? 18.037 -15.195 -4.749 1.00 43.14 53 LEU A CA 20
ATOM 23388 C C . LEU A 1 53 ? 17.600 -16.202 -3.691 1.00 23.33 53 LEU A C 20
ATOM 23389 O O . LEU A 1 53 ? 16.842 -15.871 -2.779 1.00 14.13 53 LEU A O 20
ATOM 23405 N N . LEU A 1 54 ? 18.085 -17.433 -3.816 1.00 43.55 54 LEU A N 20
ATOM 23406 C CA . LEU A 1 54 ? 17.747 -18.489 -2.869 1.00 11.11 54 LEU A CA 20
ATOM 23407 C C . LEU A 1 54 ? 18.523 -18.322 -1.567 1.00 5.32 54 LEU A C 20
ATOM 23408 O O . LEU A 1 54 ? 17.969 -18.470 -0.477 1.00 53.44 54 LEU A O 20
ATOM 23424 N N . HIS A 1 55 ? 19.810 -18.010 -1.687 1.00 22.31 55 HIS A N 20
ATOM 23425 C CA . HIS A 1 55 ? 20.663 -17.820 -0.519 1.00 11.31 55 HIS A CA 20
ATOM 23426 C C . HIS A 1 55 ? 20.134 -16.692 0.362 1.00 51.44 55 HIS A C 20
ATOM 23427 O O . HIS A 1 55 ? 19.998 -16.849 1.575 1.00 14.52 55 HIS A O 20
ATOM 23441 N N . LYS A 1 56 ? 19.838 -15.554 -0.257 1.00 41.42 56 LYS A N 20
ATOM 23442 C CA . LYS A 1 56 ? 19.324 -14.399 0.469 1.00 53.42 56 LYS A CA 20
ATOM 23443 C C . LYS A 1 56 ? 17.903 -14.654 0.961 1.00 54.23 56 LYS A C 20
ATOM 23444 O O . LYS A 1 56 ? 17.523 -14.216 2.046 1.00 30.20 56 LYS A O 20
ATOM 23463 N N . GLY A 1 57 ? 17.121 -15.367 0.155 1.00 41.41 57 GLY A N 20
ATOM 23464 C CA . GLY A 1 57 ? 15.751 -15.669 0.527 1.00 42.24 57 GLY A CA 20
ATOM 23465 C C . GLY A 1 57 ? 15.649 -16.298 1.902 1.00 11.40 57 GLY A C 20
ATOM 23466 O O . GLY A 1 57 ? 14.854 -15.861 2.735 1.00 25.43 57 GLY A O 20
ATOM 23470 N N . LYS A 1 58 ? 16.454 -17.327 2.141 1.00 33.53 58 LYS A N 20
ATOM 23471 C CA . LYS A 1 58 ? 16.451 -18.019 3.425 1.00 62.01 58 LYS A CA 20
ATOM 23472 C C . LYS A 1 58 ? 17.176 -17.198 4.487 1.00 62.24 58 LYS A C 20
ATOM 23473 O O . LYS A 1 58 ? 16.853 -17.276 5.671 1.00 21.13 58 LYS A O 20
ATOM 23492 N N . GLU A 1 59 ? 18.156 -16.411 4.053 1.00 20.20 59 GLU A N 20
ATOM 23493 C CA . GLU A 1 59 ? 18.925 -15.576 4.968 1.00 44.24 59 GLU A CA 20
ATOM 23494 C C . GLU A 1 59 ? 18.043 -14.500 5.594 1.00 2.22 59 GLU A C 20
ATOM 23495 O O . GLU A 1 59 ? 17.879 -14.448 6.813 1.00 3.32 59 GLU A O 20
ATOM 23507 N N . VAL A 1 60 ? 17.477 -13.642 4.751 1.00 5.32 60 VAL A N 20
ATOM 23508 C CA . VAL A 1 60 ? 16.612 -12.567 5.221 1.00 54.22 60 VAL A CA 20
ATOM 23509 C C . VAL A 1 60 ? 15.524 -13.102 6.145 1.00 13.43 60 VAL A C 20
ATOM 23510 O O . VAL A 1 60 ? 15.068 -12.406 7.054 1.00 40.43 60 VAL A O 20
ATOM 23523 N N . LEU A 1 61 ? 15.111 -14.342 5.909 1.00 63.03 61 LEU A N 20
ATOM 23524 C CA . LEU A 1 61 ? 14.076 -14.972 6.721 1.00 62.12 61 LEU A CA 20
ATOM 23525 C C . LEU A 1 61 ? 14.586 -15.253 8.131 1.00 51.12 61 LEU A C 20
ATOM 23526 O O . LEU A 1 61 ? 13.963 -14.857 9.116 1.00 64.43 61 LEU A O 20
ATOM 23542 N N . GLU A 1 62 ? 15.723 -15.936 8.218 1.00 31.15 62 GLU A N 20
ATOM 23543 C CA . GLU A 1 62 ? 16.316 -16.268 9.508 1.00 3.15 62 GLU A CA 20
ATOM 23544 C C . GLU A 1 62 ? 16.815 -15.012 10.217 1.00 44.11 62 GLU A C 20
ATOM 23545 O O . GLU A 1 62 ? 16.873 -14.961 11.446 1.00 53.05 62 GLU A O 20
ATOM 23557 N N . TRP A 1 63 ? 17.176 -14.002 9.433 1.00 14.15 63 TRP A N 20
ATOM 23558 C CA . TRP A 1 63 ? 17.671 -12.746 9.985 1.00 14.32 63 TRP A CA 20
ATOM 23559 C C . TRP A 1 63 ? 16.527 -11.912 10.553 1.00 21.41 63 TRP A C 20
ATOM 23560 O O . TRP A 1 63 ? 16.588 -11.455 11.694 1.00 54.43 63 TRP A O 20
ATOM 23581 N N . ALA A 1 64 ? 15.486 -11.720 9.750 1.00 14.44 64 ALA A N 20
ATOM 23582 C CA . ALA A 1 64 ? 14.327 -10.943 10.175 1.00 64.12 64 ALA A CA 20
ATOM 23583 C C . ALA A 1 64 ? 13.735 -11.502 11.464 1.00 14.41 64 ALA A C 20
ATOM 23584 O O . ALA A 1 64 ? 13.166 -10.763 12.267 1.00 53.42 64 ALA A O 20
ATOM 23591 N N . GLU A 1 65 ? 13.871 -12.810 11.655 1.00 63.12 65 GLU A N 20
ATOM 23592 C CA . GLU A 1 65 ? 13.347 -13.467 12.847 1.00 41.53 65 GLU A CA 20
ATOM 23593 C C . GLU A 1 65 ? 14.238 -13.193 14.055 1.00 62.01 65 GLU A C 20
ATOM 23594 O O . GLU A 1 65 ? 13.796 -13.287 15.200 1.00 23.45 65 GLU A O 20
ATOM 23606 N N . HIS A 1 66 ? 15.496 -12.854 13.790 1.00 21.25 66 HIS A N 20
ATOM 23607 C CA . HIS A 1 66 ? 16.450 -12.567 14.855 1.00 5.24 66 HIS A CA 20
ATOM 23608 C C . HIS A 1 66 ? 16.076 -11.282 15.588 1.00 45.31 66 HIS A C 20
ATOM 23609 O O . HIS A 1 66 ? 15.946 -11.268 16.813 1.00 64.23 66 HIS A O 20
ATOM 23623 N N . LEU A 1 67 ? 15.906 -10.204 14.831 1.00 53.51 67 LEU A N 20
ATOM 23624 C CA . LEU A 1 67 ? 15.547 -8.913 15.408 1.00 3.50 67 LEU A CA 20
ATOM 23625 C C . LEU A 1 67 ? 14.113 -8.928 15.928 1.00 4.30 67 LEU A C 20
ATOM 23626 O O . LEU A 1 67 ? 13.794 -8.266 16.915 1.00 33.33 67 LEU A O 20
ATOM 23642 N N . ALA A 1 68 ? 13.254 -9.689 15.258 1.00 44.43 68 ALA A N 20
ATOM 23643 C CA . ALA A 1 68 ? 11.856 -9.794 15.655 1.00 52.44 68 ALA A CA 20
ATOM 23644 C C . ALA A 1 68 ? 11.723 -10.422 17.038 1.00 63.25 68 ALA A C 20
ATOM 23645 O O . ALA A 1 68 ? 10.834 -10.064 17.809 1.00 70.01 68 ALA A O 20
ATOM 23652 N N . GLU A 1 69 ? 12.613 -11.361 17.344 1.00 61.25 69 GLU A N 20
ATOM 23653 C CA . GLU A 1 69 ? 12.593 -12.040 18.634 1.00 61.22 69 GLU A CA 20
ATOM 23654 C C . GLU A 1 69 ? 13.265 -11.188 19.707 1.00 35.53 69 GLU A C 20
ATOM 23655 O O . GLU A 1 69 ? 13.019 -11.368 20.900 1.00 10.22 69 GLU A O 20
ATOM 23667 N N . TRP A 1 70 ? 14.113 -10.263 19.274 1.00 14.35 70 TRP A N 20
ATOM 23668 C CA . TRP A 1 70 ? 14.820 -9.383 20.198 1.00 64.20 70 TRP A CA 20
ATOM 23669 C C . TRP A 1 70 ? 13.876 -8.842 21.266 1.00 42.33 70 TRP A C 20
ATOM 23670 O O . TRP A 1 70 ? 14.264 -8.675 22.422 1.00 13.55 70 TRP A O 20
ATOM 23691 N N . ILE A 1 71 ? 12.637 -8.570 20.871 1.00 40.13 71 ILE A N 20
ATOM 23692 C CA . ILE A 1 71 ? 11.638 -8.049 21.795 1.00 2.54 71 ILE A CA 20
ATOM 23693 C C . ILE A 1 71 ? 11.568 -8.894 23.063 1.00 73.05 71 ILE A C 20
ATOM 23694 O O . ILE A 1 71 ? 11.512 -8.364 24.173 1.00 22.43 71 ILE A O 20
ATOM 23710 N N . LEU A 1 72 ? 11.572 -10.211 22.889 1.00 21.02 72 LEU A N 20
ATOM 23711 C CA . LEU A 1 72 ? 11.511 -11.132 24.019 1.00 14.31 72 LEU A CA 20
ATOM 23712 C C . LEU A 1 72 ? 12.838 -11.162 24.770 1.00 40.41 72 LEU A C 20
ATOM 23713 O O . LEU A 1 72 ? 12.866 -11.174 26.000 1.00 14.10 72 LEU A O 20
ATOM 23729 N N . GLU A 1 73 ? 13.936 -11.171 24.020 1.00 30.14 73 GLU A N 20
ATOM 23730 C CA . GLU A 1 73 ? 15.267 -11.198 24.616 1.00 14.13 73 GLU A CA 20
ATOM 23731 C C . GLU A 1 73 ? 15.423 -10.085 25.649 1.00 72.40 73 GLU A C 20
ATOM 23732 O O . GLU A 1 73 ? 16.147 -10.234 26.634 1.00 34.51 73 GLU A O 20
ATOM 23744 N N . HIS A 1 74 ? 14.739 -8.969 25.416 1.00 63.41 74 HIS A N 20
ATOM 23745 C CA . HIS A 1 74 ? 14.801 -7.831 26.325 1.00 5.34 74 HIS A CA 20
ATOM 23746 C C . HIS A 1 74 ? 16.233 -7.321 26.460 1.00 1.32 74 HIS A C 20
ATOM 23747 O O . HIS A 1 74 ? 17.065 -7.539 25.579 1.00 25.53 74 HIS A O 20
#

Foldseek 3Di:
DDALVVLVVCLVVLLVVLDDPCSVVSCVVNLCRLCVLLVVLVVDDPDPCSVVSVVVSVVCSVVSVVSNCVSVVD

Sequence (74 aa):
MGTIDDAFRAIERAIQAENEGRYREALKHFLDGGEMIVTAAEKEASQKVRNLLLHKGKEVLEWAEHLAEWILEHMGTIDDAFRAIERAIQAENEGRYREALKHFLDGGEMIVTAAEKEASQKVRNLLLHKGKEVLEWAEHLAEWILEHMGTIDDAFRAIERAIQAENEGRYREALKHFLDGGEMIVTAAEKEASQKVRNLLLHKGKEVLEWAEHLAEWILEHMGTIDDAFRAIERAIQAENEGRYREALKHFLDGGEMIVTAAEKEASQKVRNLLLHKGKEVLEWAEHLAEWILEHMGTIDDAFRAIERAIQAENEGRYREALKHFLDGGEMIVTAAEKEASQKVRNLLLHKGKEVLEWAEHLAEWILEHMGTIDDAFRAIERAIQAENEGRYREALKHFLDGGEMIVTAAEKEASQKVRNLLLHKGKEVLEWAEHLAEWILEHMGTIDDAFRAIERAIQAENEGRYREALKHFLDGGEMIVTAAEKEASQKVRNLLLHKGKEVLEWAEHLAEWILEHMGTIDDAFRAIERAIQAENEGRYREALKHFLDGGEMIVTAAEKEASQKVRNLLLHKGKEVLEWAEHLAEWILEHMGTIDDAFRAIERAIQAENEGRYREALKHFLDGGEMIVTAAEKEASQKVRNLLLHKGKEVLEWAEHLAEWILEHMGTIDDAFRAIERAIQAENEGRYREALKHFLDGGEMIVTAAEKEASQKVRNLLLHKGKEVLEWAEHLAEWILEHMGTIDDAFRAIERAIQAENEGRYREALKHFLDGGEMIVTAAEKEASQKVRNLLLHKGKEVLEWAEHLAEWILEHMGTIDDAFRAIERAIQAENEGRYREALKHFLDGGEMIVTAAEKEASQKVRNLLLHKGKEVLEWAEHLAEWILEHMGTIDDAFRAIERAIQAENEGRYREALKHFLDGGEMIVTAAEKEASQKVRNLLLHKGKEVLEWAEHLAEWILEHMGTIDDAFRAIERAIQAENEGRYREALKHFLDGGEMIVTAAEKEASQKVRNLLLHKGKEVLEWAEHLAEWILEHMGTIDDAFRAIERAIQAENEGRYREALKHFLDGGEMIVTAAEKEASQKVRNLLLHKGKEVLEWAEHLAEWILEHMGTIDDAFRAIERAIQAENEGRYREALKHFLDGGEMIVTAAEKEASQKVRNLLLHKGKEVLEWAEHLAEWILEHMGTIDDAFRAIERAIQAENEGRYREALKHFLDGGEMIVTAAEKEASQKVRNLLLHKGKEVLEWAEHLAEWILEHMGTIDDAFRAIERAIQAENEGRYREALKHFLDGGEMIVTAAEKEASQKVRNLLLHKGKEVLEWAEHLAEWILEHMGTIDDAFRAIERAIQAENEGRYREALKHFLDGGEMIVTAAEKEASQKVRNLLLHKGKEVLEWAEHLAEWILEHMGTIDDAFRAIERAIQAENEGRYREALKHFLDGGEMIVTAAEKEASQKVRNLLLHKGKEVLEWAEHLAEWILEH

Secondary structure (DSSP, 8-state):
---HHHHHHHHHHHHHH-SSSTHHHHHHHHHHHHHHHHHHHHH--S-HHHHHHHHHHHHHHHHHHHHHHHHHH-

Solvent-accessible surface area: 6345 Å² total; per-residue (Å²): 228,75,67,64,76,70,26,91,181,52,32,117,197,16,50,127,30,81,90,121,34,199,80,173,93,53,24,154,153,17,72,94,16,7,114,112,48,56,58,42,4,139,180,89,74,118,86,193,85,72,88,98,51,52,104,121,2,116,79,49,34,118,162,4,53,137,38,3,93,125,11,75,154,147

Radius of gyration: 13.71 Å; Cα contacts (8 Å, |Δi|>4): 52; chains: 1; bounding box: 24×22×42 Å

Nearest PDB structures (foldseek):
  2mpk-assembly1_A  TM=9.298E-01  e=8.400E-09  Saprolegnia monoica
  2ymb-assembly1_D  TM=5.237E-01  e=7.656E-01  Homo sapiens
  3k1i-assembly2_B  TM=7.633E-01  e=6.289E+00  Helicobacter pylori 26695
  2w2u-assembly1_A  TM=4.029E-01  e=5.613E+00  Sulfolobus acidocaldarius
  2mpk-assembly1_A  TM=9.310E-01  e=5.902E-09  Saprolegnia monoica

InterPro domains:
  IPR004835 Chitin synthase [PTHR22914] (108-868)
  IPR029044 Nucleotide-diphospho-sugar transferases [G3DSA:3.90.550.10] (230-531)
  IPR029044 Nucleotide-diphospho-sugar transferases [SSF53448] (236-582)
  IPR036181 MIT domain superfamily [SSF116846] (99-178)